Protein AF-A0A1I5Z239-F1 (afdb_monomer)

Nearest PDB structures (foldseek):
  4v1v-assembly1_A  TM=6.564E-01  e=7.451E-32  Lyngbya aestuarii
  4v1v-assembly1_B  TM=6.004E-01  e=1.370E-31  Lyngbya aestuarii
  4v1t-assembly1_A  TM=5.870E-01  e=1.007E-30  Lyngbya aestuarii
  7u58-assembly1_A  TM=6.603E-01  e=1.740E-28  Desmonostoc sp. PCC 7906
  4v1t-assembly1_B  TM=5.780E-01  e=8.068E-31  Lyngbya aestuarii

Sequence (776 aa):
MVKAGTADQTGRDVGPAAYPVSGYLLYRGSDGQWRCLLPDGRFLHLRASDHVLRHAQAVLGGATSARGEPLMVPHQPAAAGEPPTPGEVRRFLAGLVERGARGEPDPATTTTVATAPTAPTIAATADLTRYTVCVESVPAAGDRPDNPVADLVRTLLEPHVELVRRATPPGAPLDLSEGVDVMISCAGWLPDRHWQDVDEHCATAGIAWHRCHLDGGRLRVGPMVVPGDGVRYRDVRARRLAASPVPEELRELWAHLDTGTNLPAPPWPGPGQVAVAAGLLVADVLAHLAGNPVPGAGRELTVGPGEVVRHPVLPLPVDTGRPGSPVPVSSLVDPRFGVVTRLRREQPADVPAAFVSYTAELANTREFAPWTADAVTGGAAWGDPERARAAALGEAVERYCGNAVPADLVIGSAADLAATGRDVLDPTGLALYSATQYATPGFPFVPFGRELETAWATGRDLHGGGPILVPAALTYLNGPGTRPGEHPAISTQAFAGIAAGPSVAAAERAALEELLERDAVTLWWYSGAPARALRADHDPRLALLRADTVAAGLDPTFLAIPCPFDVPVIGVFLEDHERGVVAFGTACRPTPVAAAEKALCEALVTYTVSRELAAPDSEFWAAVSAGRLRARPYRPWRADRHYRDDYRSDWRDLTHLDPNVQLYLDPRMRDAPLRRLRNPVGEVDLAPVDGDPRDAYLRALAATGLPAVSVNLTTPDVAAAGLRVVRVVVGGLYQLAPAAFPLLGGTRLYTEPVTHGWVPGPLTEDDLVRHPLPFA

Foldseek 3Di:
DDDDDDDDPPDDDDDPDDDPQPLWAWDAFPVRWIWIQHLVRDIDTDDDDPLLSVQLLQVLQVQADPVRQRDRDDDDPPDDDDHDDSVSNVVVSVVVVVVVVPDDDDPDPPDPPDDDDDQPPQPPPDQAQQAEEEQEQEELDDDDRCQLLSVVLCVVCVVRYHYHYYYDYQPDDDDDDPGHQEYEYEYLADQLVVQVNVQVVCQVVQHKYWYWYDDRAKIKTDDTRHHQAFDTVVQLLLLQLQLDPCSVVVVRVNVRSSVSPSDHGRNHDDPVLSNVRSVLNNSQVSCVSSVHDRPSHQWMWIRDDVDIDTQGGHHDLVPVVRQHAFDALCNQEDSRRHQWNDKDKDDDPLFQRQKTKIKTAGGACVSPDPWGFDGIFMFIFGNDNVNRSVRRSFRSLLSVLQRRDDPDFDKAFQVVCVVVVAAEDALQLALFADPVLQPDPPNQAHRRHRHFIATWFWWAWPPPRDTYTDGVCQFGQRDDRDDDPDGGGHHDRHDAQKTKDLDPLVRNLQSLFRLQQQQLCLLQQFLVFFWAFEPQPVDPLSVVLQVSRVVSQKHWTKTQGDGLAQWGKIKIWIDRPPLRAIFMFITTDLANSVGSRRRSSQRVVLRVLLVQLQDCPHPVNVCCVVVNDPCPPEDDRDNQLQCVVVADPQQLSQQDQANLSSNSSHPVLVPPSCVSRVDGDYYDYGDGQPDPSSVSSVVRCVVVVKIKIKGWSRRSRNVSNSMTIIGIDIRNGAGDGGLSGHSPDDPCSFPSCPVVVSDPDTDDPVSTDSRRDNGD

InterPro domains:
  IPR003776 YcaO-like domain [PF02624] (384-733)
  IPR003776 YcaO-like domain [PS51664] (379-776)
  IPR027624 Thiazole/oxazole-forming peptide maturase, SagD family component [TIGR03604] (386-776)

Organism: NCBI:txid587909

Structure (mmCIF, N/CA/C/O backbone):
data_AF-A0A1I5Z239-F1
#
_entry.id   AF-A0A1I5Z239-F1
#
loop_
_atom_site.group_PDB
_atom_site.id
_atom_site.type_symbol
_atom_site.label_atom_id
_atom_site.label_alt_id
_atom_site.label_comp_id
_atom_site.label_asym_id
_atom_site.label_entity_id
_atom_site.label_seq_id
_atom_site.pdbx_PDB_ins_code
_atom_site.Cartn_x
_atom_site.Cartn_y
_atom_site.Cartn_z
_atom_site.occupancy
_atom_site.B_iso_or_equiv
_atom_site.auth_seq_id
_atom_site.auth_comp_id
_atom_site.auth_asym_id
_atom_site.auth_atom_id
_atom_site.pdbx_PDB_model_num
ATOM 1 N N . MET A 1 1 ? 16.849 2.176 23.427 1.00 22.59 1 MET A N 1
ATOM 2 C CA . MET A 1 1 ? 17.494 1.869 24.730 1.00 22.59 1 MET A CA 1
ATOM 3 C C . MET A 1 1 ? 18.478 2.975 25.077 1.00 22.59 1 MET A C 1
ATOM 5 O O . MET A 1 1 ? 19.326 3.259 24.246 1.00 22.59 1 MET A O 1
ATOM 9 N N . VAL A 1 2 ? 18.420 3.553 26.280 1.00 21.73 2 VAL A N 1
ATOM 10 C CA . VAL A 1 2 ? 19.444 4.494 26.777 1.00 21.73 2 VAL A CA 1
ATOM 11 C C . VAL A 1 2 ? 19.850 4.063 28.189 1.00 21.73 2 VAL A C 1
ATOM 13 O O . VAL A 1 2 ? 18.987 3.757 29.012 1.00 21.73 2 VAL A O 1
ATOM 16 N N . LYS A 1 3 ? 21.158 3.965 28.462 1.00 21.19 3 LYS A N 1
ATOM 17 C CA . LYS A 1 3 ? 21.673 3.646 29.805 1.00 21.19 3 LYS A CA 1
ATOM 18 C C . LYS A 1 3 ? 21.415 4.823 30.747 1.00 21.19 3 LYS A C 1
ATOM 20 O O . LYS A 1 3 ? 21.559 5.973 30.348 1.00 21.19 3 LYS A O 1
ATOM 25 N N . ALA A 1 4 ? 21.084 4.532 32.003 1.00 25.61 4 ALA A N 1
ATOM 26 C CA . ALA A 1 4 ? 20.995 5.559 33.032 1.00 25.61 4 ALA A CA 1
ATOM 27 C C . ALA A 1 4 ? 22.382 6.181 33.259 1.00 25.61 4 ALA A C 1
ATOM 29 O O . ALA A 1 4 ? 23.303 5.494 33.703 1.00 25.61 4 ALA A O 1
ATOM 30 N N . GLY A 1 5 ? 22.521 7.472 32.956 1.00 22.78 5 GLY A N 1
ATOM 31 C CA . GLY A 1 5 ? 23.624 8.270 33.476 1.00 22.78 5 GLY A CA 1
ATOM 32 C C . GLY A 1 5 ? 23.460 8.422 34.986 1.00 22.78 5 GLY A C 1
ATOM 33 O O . GLY A 1 5 ? 22.361 8.696 35.469 1.00 22.78 5 GLY A O 1
ATOM 34 N N . THR A 1 6 ? 24.541 8.220 35.732 1.00 24.86 6 THR A N 1
ATOM 35 C CA . THR A 1 6 ? 24.598 8.510 37.167 1.00 24.86 6 THR A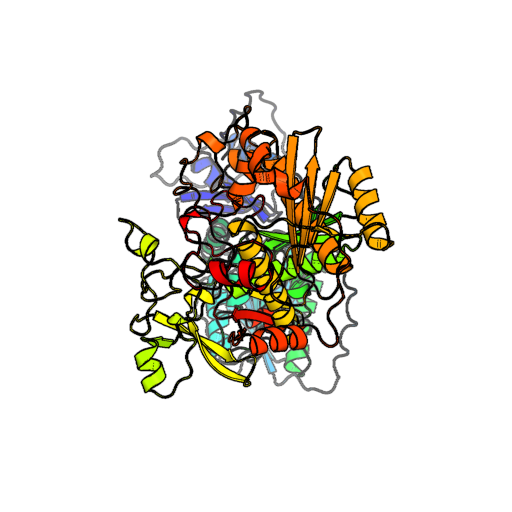 CA 1
ATOM 36 C C . THR A 1 6 ? 24.348 9.998 37.389 1.00 24.86 6 THR A C 1
ATOM 38 O O . THR A 1 6 ? 25.134 10.823 36.925 1.00 24.86 6 THR A O 1
ATOM 41 N N . ALA A 1 7 ? 23.255 10.338 38.074 1.00 28.81 7 ALA A N 1
ATOM 42 C CA . ALA A 1 7 ? 22.960 11.718 38.437 1.00 28.81 7 ALA A CA 1
ATOM 43 C C . ALA A 1 7 ? 24.001 12.246 39.438 1.00 28.81 7 ALA A C 1
ATOM 45 O O . ALA A 1 7 ? 24.419 11.528 40.347 1.00 28.81 7 ALA A O 1
ATOM 46 N N . ASP A 1 8 ? 24.402 13.498 39.239 1.00 25.55 8 ASP A N 1
ATOM 47 C CA . ASP A 1 8 ? 25.433 14.187 40.010 1.00 25.55 8 ASP A CA 1
ATOM 48 C C . ASP A 1 8 ? 25.066 14.321 41.506 1.00 25.55 8 ASP A C 1
ATOM 50 O O . ASP A 1 8 ? 23.902 14.517 41.865 1.00 25.55 8 ASP A O 1
ATOM 54 N N . GLN A 1 9 ? 26.062 14.222 42.391 1.00 28.03 9 GLN A N 1
ATOM 55 C CA . GLN A 1 9 ? 25.894 14.241 43.854 1.00 28.03 9 GLN A CA 1
ATOM 56 C C . GLN A 1 9 ? 25.843 15.667 44.440 1.00 28.03 9 GLN A C 1
ATOM 58 O O . GLN A 1 9 ? 26.182 15.892 45.604 1.00 28.03 9 GLN A O 1
ATOM 63 N N . THR A 1 10 ? 25.401 16.659 43.667 1.00 28.52 10 THR A N 1
ATOM 64 C CA . THR A 1 10 ? 25.291 18.045 44.133 1.00 28.52 10 THR A CA 1
ATOM 65 C C . THR A 1 10 ? 23.975 18.271 44.882 1.00 28.52 10 THR A C 1
ATOM 67 O O . THR A 1 10 ? 22.929 18.582 44.313 1.00 28.52 10 THR A O 1
ATOM 70 N N . GLY A 1 11 ? 24.027 18.111 46.208 1.00 30.30 11 GLY A N 1
ATOM 71 C CA . GLY A 1 11 ? 22.891 18.299 47.113 1.00 30.30 11 GLY A CA 1
ATOM 72 C C . GLY A 1 11 ? 22.376 19.741 47.172 1.00 30.30 11 GLY A C 1
ATOM 73 O O . GLY A 1 11 ? 22.703 20.480 48.097 1.00 30.30 11 GLY A O 1
ATOM 74 N N . ARG A 1 12 ? 21.526 20.131 46.216 1.00 29.47 12 ARG A N 1
ATOM 75 C CA . ARG A 1 12 ? 20.609 21.268 46.369 1.00 29.47 12 ARG A CA 1
ATOM 76 C C . ARG A 1 12 ? 19.257 20.761 46.842 1.00 29.47 12 ARG A C 1
ATOM 78 O O . ARG A 1 12 ? 18.577 20.023 46.133 1.00 29.47 12 ARG A O 1
ATOM 85 N N . ASP A 1 13 ? 18.899 21.171 48.050 1.00 29.78 13 ASP A N 1
ATOM 86 C CA . ASP A 1 13 ? 17.612 20.872 48.660 1.00 29.78 13 ASP A CA 1
ATOM 87 C C . ASP A 1 13 ? 16.521 21.658 47.916 1.00 29.78 13 ASP A C 1
ATOM 89 O O . ASP A 1 13 ? 16.486 22.891 47.945 1.00 29.78 13 ASP A O 1
ATOM 93 N N . VAL A 1 14 ? 15.676 20.951 47.163 1.00 31.44 14 VAL A N 1
ATOM 94 C CA . VAL A 1 14 ? 14.553 21.561 46.444 1.00 31.44 14 VAL A CA 1
ATOM 95 C C . VAL A 1 14 ? 13.399 21.664 47.433 1.00 31.44 14 VAL A C 1
ATOM 97 O O . VAL A 1 14 ? 12.891 20.645 47.899 1.00 31.44 14 VAL A O 1
ATOM 100 N N . GLY A 1 15 ? 13.026 22.901 47.774 1.00 28.11 15 GLY A N 1
ATOM 101 C CA . GLY A 1 15 ? 12.004 23.203 48.779 1.00 28.11 15 GLY A CA 1
ATOM 102 C C . GLY A 1 15 ? 10.609 22.634 48.460 1.00 28.11 15 GLY A C 1
ATOM 103 O O . GLY A 1 15 ? 10.409 22.023 47.409 1.00 28.11 15 GLY A O 1
ATOM 104 N N . PRO A 1 16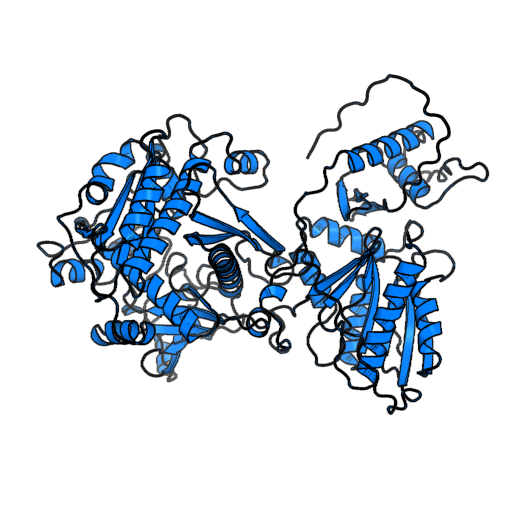 ? 9.620 22.842 49.351 1.00 29.39 16 PRO A N 1
ATOM 105 C CA . PRO A 1 16 ? 8.311 22.185 49.305 1.00 29.39 16 PRO A CA 1
ATOM 106 C C . PRO A 1 16 ? 7.382 22.760 48.217 1.00 29.39 16 PRO A C 1
ATOM 108 O O . PRO A 1 16 ? 6.304 23.278 48.497 1.00 29.39 16 PRO A O 1
ATOM 111 N N . ALA A 1 17 ? 7.794 22.653 46.956 1.00 33.44 17 ALA A N 1
ATOM 112 C CA . ALA A 1 17 ? 6.929 22.826 45.803 1.00 33.44 17 ALA A CA 1
ATOM 113 C C . ALA A 1 17 ? 6.170 21.513 45.564 1.00 33.44 17 ALA A C 1
ATOM 115 O O . ALA A 1 17 ? 6.753 20.501 45.167 1.00 33.44 17 ALA A O 1
ATOM 116 N N . ALA A 1 18 ? 4.861 21.527 45.810 1.00 38.94 18 ALA A N 1
ATOM 117 C CA . ALA A 1 18 ? 3.984 20.456 45.364 1.00 38.94 18 ALA A CA 1
ATOM 118 C C . ALA A 1 18 ? 3.962 20.458 43.828 1.00 38.94 18 ALA A C 1
ATOM 120 O O . ALA A 1 18 ? 3.411 21.373 43.219 1.00 38.94 18 ALA A O 1
ATOM 121 N N . TYR A 1 19 ? 4.574 19.455 43.199 1.00 43.34 19 TYR A N 1
ATOM 122 C CA . TYR A 1 19 ? 4.452 19.250 41.759 1.00 43.34 19 TYR A CA 1
ATOM 123 C C . TYR A 1 19 ? 3.099 18.585 41.470 1.00 43.34 19 TYR A C 1
ATOM 125 O O . TYR A 1 19 ? 2.900 17.444 41.896 1.00 43.34 19 TYR A O 1
ATOM 133 N N . PRO A 1 20 ? 2.171 19.228 40.737 1.00 44.44 20 PRO A N 1
ATOM 134 C CA . PRO A 1 20 ? 0.982 18.554 40.239 1.00 44.44 20 PRO A CA 1
ATOM 135 C C . PRO A 1 20 ? 1.389 17.672 39.053 1.00 44.44 20 PRO A C 1
ATOM 137 O O . PRO A 1 20 ? 1.283 18.072 37.896 1.00 44.44 20 PRO A O 1
ATOM 140 N N . VAL A 1 21 ? 1.877 16.460 39.333 1.00 55.44 21 VAL A N 1
ATOM 141 C CA . VAL A 1 21 ? 2.285 15.466 38.317 1.00 55.44 21 VAL A CA 1
ATOM 142 C C . VAL A 1 21 ? 1.047 14.762 37.722 1.00 55.44 21 VAL A C 1
ATOM 144 O O . VAL A 1 21 ? 0.979 13.541 37.610 1.00 55.44 21 VAL A O 1
ATOM 147 N N . SER A 1 22 ? 0.023 15.550 37.381 1.00 61.75 22 SER A N 1
ATOM 148 C CA . SER A 1 22 ? -1.246 15.069 36.830 1.00 61.75 22 SER A CA 1
ATOM 149 C C . SER A 1 22 ? -1.053 14.506 35.419 1.00 61.75 22 SER A C 1
ATOM 151 O O . SER A 1 22 ? -0.248 15.021 34.641 1.00 61.75 22 SER A O 1
ATOM 153 N N . GLY A 1 23 ? -1.786 13.441 35.090 1.00 65.62 23 GLY A N 1
ATOM 154 C CA . GLY A 1 23 ? -1.727 12.773 33.786 1.00 65.62 23 GLY A CA 1
ATOM 155 C C . GLY A 1 23 ? -0.543 11.818 33.578 1.00 65.62 23 GLY A C 1
ATOM 156 O O . GLY A 1 23 ? -0.442 11.235 32.504 1.00 65.62 23 GLY A O 1
ATOM 157 N N . TYR A 1 24 ? 0.336 11.629 34.570 1.00 76.94 24 TYR A N 1
ATOM 158 C CA . TYR A 1 24 ? 1.352 10.571 34.542 1.00 76.94 24 TYR A CA 1
ATOM 159 C C . TYR A 1 24 ? 0.776 9.292 35.156 1.00 76.94 24 TYR A C 1
ATOM 161 O O . TYR A 1 24 ? 0.369 9.296 36.318 1.00 76.94 24 TYR A O 1
ATOM 169 N N . LEU A 1 25 ? 0.802 8.183 34.415 1.00 83.06 25 LEU A N 1
ATOM 170 C CA . LEU A 1 25 ? 0.401 6.868 34.923 1.00 83.06 25 LEU A CA 1
ATOM 171 C C . LEU A 1 25 ? 1.621 5.949 34.985 1.00 83.06 25 LEU A C 1
ATOM 173 O O . LEU A 1 25 ? 2.218 5.631 33.958 1.00 83.06 25 LEU A O 1
ATOM 177 N N . LEU A 1 26 ? 1.991 5.532 36.196 1.00 86.06 26 LEU A N 1
ATOM 178 C CA . LEU A 1 26 ? 3.081 4.594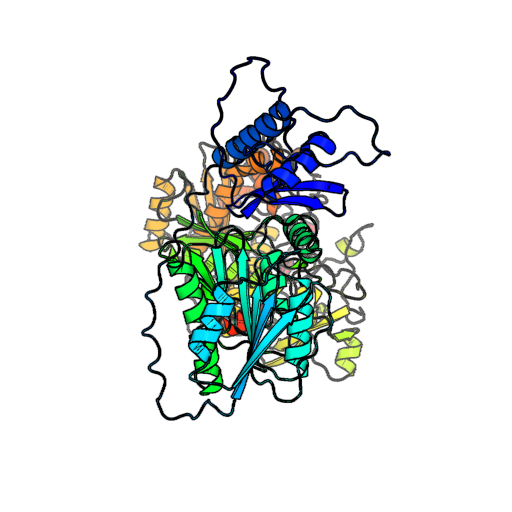 36.461 1.00 86.06 26 LEU A CA 1
ATOM 179 C C . LEU A 1 26 ? 2.500 3.208 36.737 1.00 86.06 26 LEU A C 1
ATOM 181 O O . LEU A 1 26 ? 1.680 3.059 37.641 1.00 86.06 26 LEU A O 1
ATOM 185 N N . TYR A 1 27 ? 2.939 2.204 35.985 1.00 85.56 27 TYR A N 1
ATOM 186 C CA . TYR A 1 27 ? 2.419 0.845 36.081 1.00 85.56 27 TYR A CA 1
ATOM 187 C C . TYR A 1 27 ? 3.483 -0.219 35.812 1.00 85.56 27 TYR A C 1
ATOM 189 O O . TYR A 1 27 ? 4.590 0.071 35.352 1.00 85.56 27 TYR A O 1
ATOM 197 N N . ARG A 1 28 ? 3.144 -1.469 36.127 1.00 86.06 28 ARG A N 1
ATOM 198 C CA . ARG A 1 28 ? 3.991 -2.639 35.906 1.00 86.06 28 ARG A CA 1
ATOM 199 C C . ARG A 1 28 ? 3.286 -3.571 34.928 1.00 86.06 28 ARG A C 1
ATOM 201 O O . ARG A 1 28 ? 2.142 -3.937 35.179 1.00 86.06 28 ARG A O 1
ATOM 208 N N . GLY A 1 29 ? 3.955 -3.904 33.827 1.00 83.75 29 GLY A N 1
ATOM 209 C CA . GLY A 1 29 ? 3.399 -4.783 32.796 1.00 83.75 29 GLY A CA 1
ATOM 210 C C . GLY A 1 29 ? 3.491 -6.269 33.148 1.00 83.75 29 GLY A C 1
ATOM 211 O O . GLY A 1 29 ? 4.087 -6.650 34.162 1.00 83.75 29 GLY A O 1
ATOM 212 N N . SER A 1 30 ? 2.931 -7.103 32.275 1.00 83.81 30 SER A N 1
ATOM 213 C CA . SER A 1 30 ? 2.898 -8.568 32.366 1.00 83.81 30 SER A CA 1
ATOM 214 C C . SER A 1 30 ? 4.300 -9.199 32.398 1.00 83.81 30 SER A C 1
ATOM 216 O O . SER A 1 30 ? 4.539 -10.161 33.127 1.00 83.81 30 SER A O 1
ATOM 218 N N . ASP A 1 31 ? 5.259 -8.586 31.700 1.00 82.50 31 ASP A N 1
ATOM 219 C CA . ASP A 1 31 ? 6.694 -8.910 31.700 1.00 82.50 31 ASP A CA 1
ATOM 220 C C . ASP A 1 31 ? 7.440 -8.490 32.989 1.00 82.50 31 ASP A C 1
ATOM 222 O O . ASP A 1 31 ? 8.660 -8.654 33.116 1.00 82.50 31 ASP A O 1
ATOM 226 N N . GLY A 1 32 ? 6.727 -7.894 33.947 1.00 82.75 32 GLY A N 1
ATOM 227 C CA . GLY A 1 32 ? 7.267 -7.390 35.201 1.00 82.75 32 GLY A CA 1
ATOM 228 C C . GLY A 1 32 ? 8.111 -6.116 35.079 1.00 82.75 32 GLY A C 1
ATOM 229 O O . GLY A 1 32 ? 8.657 -5.694 36.107 1.00 82.75 32 GLY A O 1
ATOM 230 N N . GLN A 1 33 ? 8.224 -5.497 33.898 1.00 83.75 33 GLN A N 1
ATOM 231 C CA . GLN A 1 33 ? 8.902 -4.211 33.701 1.00 83.75 33 GLN A CA 1
ATOM 232 C C . GLN A 1 33 ? 8.000 -3.037 34.102 1.00 83.75 33 GLN A C 1
ATOM 234 O O . GLN A 1 33 ? 6.777 -3.075 33.951 1.00 83.75 33 GLN A O 1
ATOM 239 N N . TRP A 1 34 ? 8.621 -1.965 34.596 1.00 84.12 34 TRP A N 1
ATOM 240 C CA . TRP A 1 34 ? 7.925 -0.730 34.947 1.00 84.12 34 TRP A CA 1
ATOM 241 C C . TRP A 1 34 ? 7.853 0.231 33.762 1.00 84.12 34 TRP A C 1
ATOM 243 O O . TRP A 1 34 ? 8.852 0.497 33.087 1.00 84.12 34 TRP A O 1
ATOM 253 N N . ARG A 1 35 ? 6.661 0.784 33.553 1.00 87.06 35 ARG A N 1
ATOM 254 C CA . ARG A 1 35 ? 6.291 1.661 32.444 1.00 87.06 35 ARG A CA 1
ATOM 255 C C . ARG A 1 35 ? 5.653 2.931 32.982 1.00 87.06 35 ARG A C 1
ATOM 257 O O . ARG A 1 35 ? 4.942 2.898 33.983 1.00 87.06 35 ARG A O 1
ATOM 264 N N . CYS A 1 36 ? 5.882 4.049 32.309 1.00 83.88 36 CYS A N 1
ATOM 265 C CA . CYS A 1 36 ? 5.144 5.278 32.553 1.00 83.88 36 CYS A CA 1
ATOM 266 C C . CYS A 1 36 ? 4.536 5.795 31.253 1.00 83.88 36 CYS A C 1
ATOM 268 O O . CYS A 1 36 ? 5.254 5.989 30.273 1.00 83.88 36 CYS A O 1
ATOM 270 N N . LEU A 1 37 ? 3.225 6.022 31.273 1.00 83.44 37 LEU A N 1
ATOM 271 C CA . LEU A 1 37 ? 2.530 6.843 30.291 1.00 83.44 37 LEU A CA 1
ATOM 272 C C . LEU A 1 37 ? 2.660 8.311 30.715 1.00 83.44 37 LEU A C 1
ATOM 274 O O . LEU A 1 37 ? 2.365 8.659 31.862 1.00 83.44 37 LEU A O 1
ATOM 278 N N . LEU A 1 38 ? 3.114 9.148 29.788 1.00 78.75 38 LEU A N 1
ATOM 279 C CA . LEU A 1 38 ? 3.206 10.598 29.928 1.00 78.75 38 LEU A CA 1
ATOM 280 C C . LEU A 1 38 ? 1.860 11.270 29.571 1.00 78.75 38 LEU A C 1
ATOM 282 O O . LEU A 1 38 ? 1.095 10.705 28.788 1.00 78.75 38 LEU A O 1
ATOM 286 N N . PRO A 1 39 ? 1.575 12.499 30.054 1.00 69.75 39 PRO A N 1
ATOM 287 C CA . PRO A 1 39 ? 0.316 13.204 29.763 1.00 69.75 39 PRO A CA 1
ATOM 288 C C . PRO A 1 39 ? 0.044 13.467 28.271 1.00 69.75 39 PRO A C 1
ATOM 290 O O . PRO A 1 39 ? -1.100 13.712 27.886 1.00 69.75 39 PRO A O 1
ATOM 293 N N . ASP A 1 40 ? 1.092 13.434 27.444 1.00 68.31 40 ASP A N 1
ATOM 294 C CA . ASP A 1 40 ? 1.052 13.590 25.985 1.00 68.31 40 ASP A CA 1
ATOM 295 C C . ASP A 1 40 ? 0.873 12.260 25.220 1.00 68.31 40 ASP A C 1
ATOM 297 O O . ASP A 1 40 ? 0.827 12.259 23.991 1.00 68.31 40 ASP A O 1
ATOM 301 N N . GLY A 1 41 ? 0.748 11.135 25.931 1.00 72.69 41 GLY A N 1
ATOM 302 C CA . GLY A 1 41 ? 0.540 9.803 25.362 1.00 72.69 41 GLY A CA 1
ATOM 303 C C . GLY A 1 41 ? 1.819 9.014 25.058 1.00 72.69 41 GLY A C 1
ATOM 304 O O . GLY A 1 41 ? 1.727 7.888 24.569 1.00 72.69 41 GLY A O 1
ATOM 305 N N . ARG A 1 42 ? 3.015 9.554 25.333 1.00 79.19 42 ARG A N 1
ATOM 306 C CA . ARG A 1 42 ? 4.284 8.829 25.127 1.00 79.19 42 ARG A CA 1
ATOM 307 C C . ARG A 1 42 ? 4.569 7.828 26.252 1.00 79.19 42 ARG A C 1
ATOM 309 O O . ARG A 1 42 ? 4.255 8.072 27.415 1.00 79.19 42 ARG A O 1
ATOM 316 N N . PHE A 1 43 ? 5.243 6.729 25.912 1.00 80.44 43 PHE A N 1
ATOM 317 C CA . PHE A 1 43 ? 5.655 5.689 26.860 1.00 80.44 43 PHE A CA 1
ATOM 318 C C . PHE A 1 43 ? 7.136 5.802 27.243 1.00 80.44 43 PHE A C 1
ATOM 320 O O . PHE A 1 43 ? 8.001 6.025 26.394 1.00 80.44 43 PHE A O 1
ATOM 327 N N . LEU A 1 44 ? 7.440 5.580 28.523 1.00 79.00 44 LEU A N 1
ATOM 328 C CA . LEU A 1 44 ? 8.795 5.456 29.059 1.00 79.00 44 LEU A CA 1
ATOM 329 C C . LEU A 1 44 ? 8.974 4.115 29.777 1.00 79.00 44 LEU A C 1
ATOM 331 O O . LEU A 1 44 ? 8.258 3.814 30.731 1.00 79.00 44 LEU A O 1
ATOM 335 N N . HIS A 1 45 ? 9.994 3.348 29.388 1.00 78.31 45 HIS A N 1
ATOM 336 C CA . HIS A 1 45 ? 10.482 2.208 30.173 1.00 78.31 45 HIS A CA 1
ATOM 337 C C . HIS A 1 45 ? 11.362 2.696 31.321 1.00 78.31 45 HIS A C 1
ATOM 339 O O . HIS A 1 45 ? 12.302 3.470 31.116 1.00 78.31 45 HIS A O 1
ATOM 345 N N . LEU A 1 46 ? 11.085 2.225 32.534 1.00 77.00 46 LEU A N 1
ATOM 346 C CA . LEU A 1 46 ? 11.715 2.719 33.753 1.00 77.00 46 LEU A CA 1
ATOM 347 C C . LEU A 1 46 ? 12.648 1.681 34.372 1.00 77.00 46 LEU A C 1
ATOM 349 O O . LEU A 1 46 ? 12.306 0.516 34.551 1.00 77.00 46 LEU A O 1
ATOM 353 N N . ARG A 1 47 ? 13.846 2.141 34.745 1.00 72.19 47 ARG A N 1
ATOM 354 C CA . ARG A 1 47 ? 14.853 1.359 35.468 1.00 72.19 47 ARG A CA 1
ATOM 355 C C . ARG A 1 47 ? 15.209 2.079 36.764 1.00 72.19 47 ARG A C 1
ATOM 357 O O . ARG A 1 47 ? 15.989 3.027 36.757 1.00 72.19 47 ARG A O 1
ATOM 364 N N . ALA A 1 48 ? 14.601 1.632 37.854 1.00 70.94 48 ALA A N 1
ATOM 365 C CA . ALA A 1 48 ? 14.895 2.006 39.236 1.00 70.94 48 ALA A CA 1
ATOM 366 C C . ALA A 1 48 ? 14.561 0.803 40.139 1.00 70.94 48 ALA A C 1
ATOM 368 O O . ALA A 1 48 ? 14.099 -0.227 39.642 1.00 70.94 48 ALA A O 1
ATOM 369 N N . SER A 1 49 ? 14.803 0.896 41.448 1.00 75.56 49 SER A N 1
ATOM 370 C CA . SER A 1 49 ? 14.400 -0.169 42.371 1.00 75.56 49 SER A CA 1
ATOM 371 C C . SER A 1 49 ? 12.871 -0.281 42.440 1.00 75.56 49 SER A C 1
ATOM 373 O O . SER A 1 49 ? 12.157 0.725 42.451 1.00 75.56 49 SER A O 1
ATOM 375 N N . ASP A 1 50 ? 12.365 -1.516 42.518 1.00 75.62 50 ASP A N 1
ATOM 376 C CA . ASP A 1 50 ? 10.924 -1.817 42.575 1.00 75.62 50 ASP A CA 1
ATOM 377 C C . ASP A 1 50 ? 10.230 -1.048 43.717 1.00 75.62 50 ASP A C 1
ATOM 379 O O . ASP A 1 50 ? 9.122 -0.544 43.561 1.00 75.62 50 ASP A O 1
ATOM 383 N N . HIS A 1 51 ? 10.930 -0.863 44.842 1.00 75.50 51 HIS A N 1
ATOM 384 C CA . HIS A 1 51 ? 10.427 -0.131 46.003 1.00 75.50 51 HIS A CA 1
ATOM 385 C C . HIS A 1 51 ? 10.250 1.380 45.752 1.00 75.50 51 HIS A C 1
ATOM 387 O O . HIS A 1 51 ? 9.252 1.950 46.204 1.00 75.50 51 HIS A O 1
ATOM 393 N N . VAL A 1 52 ? 11.168 2.031 45.019 1.00 75.31 52 VAL A N 1
ATOM 394 C CA . VAL A 1 52 ? 11.027 3.448 44.619 1.00 75.31 52 VAL A CA 1
ATOM 395 C C . VAL A 1 52 ? 9.853 3.608 43.658 1.00 75.31 52 VAL A C 1
ATOM 397 O O . VAL A 1 52 ? 9.082 4.554 43.789 1.00 75.31 52 VAL A O 1
ATOM 400 N N . LEU A 1 53 ? 9.681 2.665 42.729 1.00 80.81 53 LEU A N 1
ATOM 401 C CA . LEU A 1 53 ? 8.638 2.724 41.705 1.00 80.81 53 LEU A CA 1
ATOM 402 C C . LEU A 1 53 ? 7.237 2.485 42.288 1.00 80.81 53 LEU A C 1
ATOM 404 O O . LEU A 1 53 ? 6.335 3.264 41.995 1.00 80.81 53 LEU A O 1
ATOM 408 N N . ARG A 1 54 ? 7.065 1.527 43.211 1.00 80.62 54 ARG A N 1
ATOM 409 C CA . ARG A 1 54 ? 5.805 1.372 43.970 1.00 80.62 54 ARG A CA 1
ATOM 410 C C . ARG A 1 54 ? 5.452 2.617 44.788 1.00 80.62 54 ARG A C 1
ATOM 412 O O . ARG A 1 54 ? 4.287 2.990 44.861 1.00 80.62 54 ARG A O 1
ATOM 419 N N . HIS A 1 55 ? 6.444 3.277 45.390 1.00 75.81 55 HIS A N 1
ATOM 420 C CA . HIS A 1 55 ? 6.206 4.507 46.152 1.00 75.81 55 HIS A CA 1
ATOM 421 C C . HIS A 1 55 ? 5.869 5.695 45.248 1.00 75.81 55 HIS A C 1
ATOM 423 O O . HIS A 1 55 ? 4.947 6.445 45.550 1.00 75.81 55 HIS A O 1
ATOM 429 N N . ALA A 1 56 ? 6.546 5.834 44.107 1.00 77.62 56 ALA A N 1
ATOM 430 C CA . ALA A 1 56 ? 6.181 6.816 43.092 1.00 77.62 56 ALA A CA 1
ATOM 431 C C . ALA A 1 56 ? 4.760 6.568 42.548 1.00 77.62 56 ALA A C 1
ATOM 433 O O . ALA A 1 56 ? 4.008 7.525 42.386 1.00 77.62 56 ALA A O 1
ATOM 434 N N . GLN A 1 57 ? 4.362 5.306 42.340 1.00 82.25 57 GLN A N 1
ATOM 435 C CA . GLN A 1 57 ? 3.006 4.937 41.916 1.00 82.25 57 GLN A CA 1
ATOM 436 C C . GLN A 1 57 ? 1.968 5.343 42.969 1.00 82.25 57 GLN A C 1
ATOM 438 O O . GLN A 1 57 ? 0.973 5.964 42.617 1.00 82.25 57 GLN A O 1
ATOM 443 N N . ALA A 1 58 ? 2.217 5.075 44.255 1.00 74.31 58 ALA A N 1
ATOM 444 C CA . ALA A 1 58 ? 1.324 5.492 45.338 1.00 74.31 58 ALA A CA 1
ATOM 445 C C . ALA A 1 58 ? 1.183 7.025 45.433 1.00 74.31 58 ALA A C 1
ATOM 447 O O . ALA A 1 58 ? 0.073 7.531 45.587 1.00 74.31 58 ALA A O 1
ATOM 448 N N . VAL A 1 59 ? 2.284 7.775 45.280 1.00 72.44 59 VAL A N 1
ATOM 449 C CA . VAL A 1 59 ? 2.265 9.251 45.267 1.00 72.44 59 VAL A CA 1
ATOM 450 C C . VAL A 1 59 ? 1.459 9.794 44.084 1.00 72.44 59 VAL A C 1
ATOM 452 O O . VAL A 1 59 ? 0.626 10.676 44.279 1.00 72.44 59 VAL A O 1
ATOM 455 N N . LEU A 1 60 ? 1.658 9.251 42.877 1.00 71.12 60 LEU A N 1
ATOM 456 C CA . LEU A 1 60 ? 0.854 9.598 41.695 1.00 71.12 60 LEU A CA 1
ATOM 457 C C . LEU A 1 60 ? -0.620 9.189 41.868 1.00 71.12 60 LEU A C 1
ATOM 459 O O . LEU A 1 60 ? -1.511 9.912 41.435 1.00 71.12 60 LEU A O 1
ATOM 463 N N . GLY A 1 61 ? -0.872 8.086 42.578 1.00 61.56 61 GLY A N 1
ATOM 464 C CA . GLY A 1 61 ? -2.188 7.607 43.008 1.00 61.56 61 GLY A CA 1
ATOM 465 C C . GLY A 1 61 ? -2.898 8.471 44.058 1.00 61.56 61 GLY A C 1
ATOM 466 O O . GLY A 1 61 ? -4.005 8.132 44.462 1.00 61.56 61 GLY A O 1
ATOM 467 N N . GLY A 1 62 ? -2.291 9.573 44.514 1.00 59.38 62 GLY A N 1
ATOM 468 C CA . GLY A 1 62 ? -2.882 10.488 45.497 1.00 59.38 62 GLY A CA 1
ATOM 469 C C . GLY A 1 62 ? -2.599 10.140 46.964 1.00 59.38 62 GLY A C 1
ATOM 470 O O . GLY A 1 62 ? -3.137 10.800 47.855 1.00 59.38 62 GLY A O 1
ATOM 471 N N . ALA A 1 63 ? -1.736 9.157 47.250 1.00 51.16 63 ALA A N 1
ATOM 472 C CA . ALA A 1 63 ? -1.357 8.795 48.616 1.00 51.16 63 ALA A CA 1
ATOM 473 C C . ALA A 1 63 ? -0.450 9.871 49.250 1.00 51.16 63 ALA A C 1
ATOM 475 O O . ALA A 1 63 ? 0.783 9.788 49.239 1.00 51.16 63 ALA A O 1
ATOM 476 N N . THR A 1 64 ? -1.081 10.887 49.837 1.00 42.44 64 THR A N 1
ATOM 477 C CA . THR A 1 64 ? -0.426 11.947 50.615 1.00 42.44 64 THR A CA 1
ATOM 478 C C . THR A 1 64 ? -0.876 11.916 52.072 1.00 42.44 64 THR A C 1
ATOM 480 O O . THR A 1 64 ? -2.030 11.637 52.389 1.00 42.44 64 THR A O 1
ATOM 483 N N . SER A 1 65 ? 0.058 12.175 52.984 1.00 40.19 65 SER A N 1
ATOM 484 C CA . SER A 1 65 ? -0.210 12.289 54.414 1.00 40.19 65 SER A CA 1
ATOM 485 C C . SER A 1 65 ? -1.046 13.538 54.703 1.00 40.19 65 SER A C 1
ATOM 487 O O . SER A 1 65 ? -1.104 14.466 53.897 1.00 40.19 65 SER A O 1
ATOM 489 N N . ALA A 1 66 ? -1.598 13.641 55.915 1.00 36.12 66 ALA A N 1
ATOM 490 C CA . ALA A 1 66 ? -2.311 14.838 56.378 1.00 36.12 66 ALA A CA 1
ATOM 491 C C . ALA A 1 66 ? -1.457 16.135 56.409 1.00 36.12 66 ALA A C 1
ATOM 493 O O . ALA A 1 66 ? -1.961 17.190 56.790 1.00 36.12 66 ALA A O 1
ATOM 494 N N . ARG A 1 67 ? -0.168 16.071 56.037 1.00 35.22 67 ARG A N 1
ATOM 495 C CA . ARG A 1 67 ? 0.746 17.216 55.864 1.00 35.22 67 ARG A CA 1
ATOM 496 C C . ARG A 1 67 ? 1.224 17.413 54.415 1.00 35.22 67 ARG A C 1
ATOM 498 O O . ARG A 1 67 ? 2.109 18.230 54.186 1.00 35.22 67 ARG A O 1
ATOM 505 N N . GLY A 1 68 ? 0.677 16.674 53.446 1.00 37.84 68 GLY A N 1
ATOM 506 C CA . GLY A 1 68 ? 1.078 16.741 52.033 1.00 37.84 68 GLY A CA 1
ATOM 507 C C . GLY A 1 68 ? 2.386 16.011 51.697 1.00 37.84 68 GLY A C 1
ATOM 508 O O . GLY A 1 68 ? 2.939 16.207 50.618 1.00 37.84 68 GLY A O 1
ATOM 509 N N . GLU A 1 69 ? 2.901 15.172 52.598 1.00 40.53 69 GLU A N 1
ATOM 510 C CA . GLU A 1 69 ? 4.091 14.348 52.342 1.00 40.53 69 GLU A CA 1
ATOM 511 C C . GLU A 1 69 ? 3.696 13.003 51.706 1.00 40.53 69 GLU A C 1
ATOM 513 O O . GLU A 1 69 ? 2.601 12.518 51.984 1.00 40.53 69 GLU A O 1
ATOM 518 N N . PRO A 1 70 ? 4.557 12.351 50.902 1.00 41.50 70 PRO A N 1
ATOM 519 C CA . PRO A 1 70 ? 4.322 10.986 50.424 1.00 41.50 70 PRO A CA 1
ATOM 520 C C . PRO A 1 70 ? 3.920 10.023 51.551 1.00 41.50 70 PRO A C 1
ATOM 522 O O . PRO A 1 70 ? 4.675 9.849 52.511 1.00 41.50 70 PRO A O 1
ATOM 525 N N . LEU A 1 71 ? 2.761 9.365 51.436 1.00 44.59 71 LEU A N 1
ATOM 526 C CA . LEU A 1 71 ? 2.435 8.242 52.316 1.00 44.59 71 LEU A CA 1
ATOM 527 C C . LEU A 1 71 ? 3.328 7.057 51.939 1.00 44.59 71 LEU A C 1
ATOM 529 O O . LEU A 1 71 ? 3.175 6.458 50.876 1.00 44.59 71 LEU A O 1
ATOM 533 N N . MET A 1 72 ? 4.266 6.722 52.825 1.00 47.31 72 MET A N 1
ATOM 534 C CA . MET A 1 72 ? 5.069 5.509 52.694 1.00 47.31 72 MET A CA 1
ATOM 535 C C . MET A 1 72 ? 4.148 4.288 52.810 1.00 47.31 72 MET A C 1
ATOM 537 O O . MET A 1 72 ? 3.439 4.127 53.805 1.00 47.31 72 MET A O 1
ATOM 541 N N . VAL A 1 73 ? 4.145 3.438 51.784 1.00 45.25 73 VAL A N 1
ATOM 542 C CA . VAL A 1 73 ? 3.307 2.234 51.732 1.00 45.25 73 VAL A CA 1
ATOM 543 C C . VAL A 1 73 ? 3.832 1.224 52.763 1.00 45.25 73 VAL A C 1
ATOM 545 O O . VAL A 1 73 ? 5.039 0.968 52.774 1.00 45.25 73 VAL A O 1
ATOM 548 N N . PRO A 1 74 ? 2.975 0.623 53.616 1.00 41.31 74 PRO A N 1
ATOM 549 C CA . PRO A 1 74 ? 3.415 -0.352 54.608 1.00 41.31 74 PRO A CA 1
ATOM 550 C C . PRO A 1 74 ? 4.194 -1.519 53.990 1.00 41.31 74 PRO A C 1
ATOM 552 O O . PRO A 1 74 ? 3.816 -2.078 52.959 1.00 41.31 74 PRO A O 1
ATOM 555 N N . HIS A 1 75 ? 5.287 -1.894 54.648 1.00 40.66 75 HIS A N 1
ATOM 556 C CA . HIS A 1 75 ? 6.226 -2.905 54.173 1.00 40.66 75 HIS A CA 1
ATOM 557 C C . HIS A 1 75 ? 5.552 -4.286 54.076 1.00 40.66 75 HIS A C 1
ATOM 559 O O . HIS A 1 75 ? 5.132 -4.846 55.089 1.00 40.66 75 HIS A O 1
ATOM 565 N N . GLN A 1 76 ? 5.501 -4.891 52.883 1.00 40.78 76 GLN A N 1
ATOM 566 C CA . GLN A 1 76 ? 5.256 -6.336 52.790 1.00 40.78 76 GLN A CA 1
ATOM 567 C C . GLN A 1 76 ? 6.509 -7.072 53.303 1.00 40.78 76 GLN A C 1
ATOM 569 O O . GLN A 1 76 ? 7.611 -6.756 52.845 1.00 40.78 76 GLN A O 1
ATOM 574 N N . PRO A 1 77 ? 6.394 -8.049 54.222 1.00 39.72 77 PRO A N 1
ATOM 575 C CA . PRO A 1 77 ? 7.543 -8.606 54.952 1.00 39.72 77 PRO A CA 1
ATOM 576 C C . PRO A 1 77 ? 8.468 -9.537 54.137 1.00 39.72 77 PRO A C 1
ATOM 578 O O . PRO A 1 77 ? 9.329 -10.190 54.716 1.00 39.72 77 PRO A O 1
ATOM 581 N N . ALA A 1 78 ? 8.306 -9.621 52.811 1.00 37.66 78 ALA A N 1
ATOM 582 C CA . ALA A 1 78 ? 9.005 -10.581 51.947 1.00 37.66 78 ALA A CA 1
ATOM 583 C C . ALA A 1 78 ? 10.051 -9.969 50.987 1.00 37.66 78 ALA A C 1
ATOM 585 O O . ALA A 1 78 ? 10.711 -10.711 50.264 1.00 37.66 78 ALA A O 1
ATOM 586 N N . ALA A 1 79 ? 10.213 -8.641 50.947 1.00 40.59 79 ALA A N 1
ATOM 587 C CA . ALA A 1 79 ? 11.188 -7.973 50.077 1.00 40.59 79 ALA A CA 1
ATOM 588 C C . ALA A 1 79 ? 12.390 -7.465 50.890 1.00 40.59 79 ALA A C 1
ATOM 590 O O . ALA A 1 79 ? 12.236 -6.587 51.731 1.00 40.59 79 ALA A O 1
ATOM 591 N N . ALA A 1 80 ? 13.587 -8.003 50.646 1.00 41.69 80 ALA A N 1
ATOM 592 C CA . ALA A 1 80 ? 14.796 -7.602 51.367 1.00 41.69 80 ALA A CA 1
ATOM 593 C C . ALA A 1 80 ? 15.376 -6.278 50.826 1.00 41.69 80 ALA A C 1
ATOM 595 O O . ALA A 1 80 ? 15.893 -6.235 49.710 1.00 41.69 80 ALA A O 1
ATOM 596 N N . GLY A 1 81 ? 15.318 -5.213 51.630 1.00 51.28 81 GLY A N 1
ATOM 597 C CA . GLY A 1 81 ? 15.946 -3.916 51.357 1.00 51.28 81 GLY A CA 1
ATOM 598 C C . GLY A 1 81 ? 15.427 -2.823 52.295 1.00 51.28 81 GLY A C 1
ATOM 599 O O . GLY A 1 81 ? 14.317 -2.935 52.805 1.00 51.28 81 GLY A O 1
ATOM 600 N N . GLU A 1 82 ? 16.216 -1.773 52.534 1.00 54.97 82 GLU A N 1
ATOM 601 C CA . GLU A 1 82 ? 15.737 -0.592 53.266 1.00 54.97 82 GLU A CA 1
ATOM 602 C C . GLU A 1 82 ? 14.702 0.192 52.431 1.00 54.97 82 GLU A C 1
ATOM 604 O O . GLU A 1 82 ? 14.827 0.258 51.201 1.00 54.97 82 GLU A O 1
ATOM 609 N N . PRO A 1 83 ? 13.682 0.804 53.063 1.00 57.41 83 PRO A N 1
ATOM 610 C CA . PRO A 1 83 ? 12.722 1.641 52.356 1.00 57.41 83 PRO A CA 1
ATOM 611 C C . PRO A 1 83 ? 13.392 2.932 51.844 1.00 57.41 83 PRO A C 1
ATOM 613 O O . PRO A 1 83 ? 14.167 3.552 52.574 1.00 57.41 83 PRO A O 1
ATOM 616 N N . PRO A 1 84 ? 13.078 3.385 50.616 1.00 65.81 84 PRO A N 1
ATOM 617 C CA . PRO A 1 84 ? 13.649 4.586 50.039 1.00 65.81 84 PRO A CA 1
ATOM 618 C C . PRO A 1 84 ? 13.153 5.816 50.788 1.00 65.81 84 PRO A C 1
ATOM 620 O O . PRO A 1 84 ? 11.998 5.910 51.210 1.00 65.81 84 PRO A O 1
ATOM 623 N N . THR A 1 85 ? 14.021 6.805 50.899 1.00 73.06 85 THR A N 1
ATOM 624 C CA . THR A 1 85 ? 13.687 8.085 51.512 1.00 73.06 85 THR A CA 1
ATOM 625 C C . THR A 1 85 ? 12.671 8.860 50.655 1.00 73.06 85 THR A C 1
ATOM 627 O O . THR A 1 85 ? 12.704 8.789 49.419 1.00 73.06 85 THR A O 1
ATOM 630 N N . PRO A 1 86 ? 11.819 9.714 51.258 1.00 66.62 86 PRO A N 1
ATOM 631 C CA . PRO A 1 86 ? 10.969 10.637 50.501 1.00 66.62 86 PRO A CA 1
ATOM 632 C C . PRO A 1 86 ? 11.758 11.544 49.537 1.00 66.62 86 PRO A C 1
ATOM 634 O O . PRO A 1 86 ? 11.233 11.968 48.508 1.00 66.62 86 PRO A O 1
ATOM 637 N N . GLY A 1 87 ? 13.036 11.819 49.834 1.00 66.75 87 GLY A N 1
ATOM 638 C CA . GLY A 1 87 ? 13.946 12.549 48.949 1.00 66.75 87 GLY A CA 1
ATOM 639 C C . GLY A 1 87 ? 14.280 11.801 47.654 1.00 66.75 87 GLY A C 1
ATOM 640 O O . GLY A 1 87 ? 14.326 12.420 46.592 1.00 66.75 87 GLY A O 1
ATOM 641 N N . GLU A 1 88 ? 14.456 10.479 47.703 1.00 68.44 88 GLU A N 1
ATOM 642 C CA . GLU A 1 88 ? 14.713 9.654 46.514 1.00 68.44 88 GLU A CA 1
ATOM 643 C C . GLU A 1 88 ? 13.484 9.554 45.610 1.00 68.44 88 GLU A C 1
ATOM 645 O O . GLU A 1 88 ? 13.609 9.715 44.395 1.00 68.44 88 GLU A O 1
ATOM 650 N N . VAL A 1 89 ? 12.291 9.384 46.193 1.00 70.56 89 VAL A N 1
ATOM 651 C CA . VAL A 1 89 ? 11.024 9.377 45.438 1.00 70.56 89 VAL A CA 1
ATOM 652 C C . VAL A 1 89 ? 10.781 10.740 44.774 1.00 70.56 89 VAL A C 1
ATOM 654 O O . VAL A 1 89 ? 10.480 10.793 43.580 1.00 70.56 89 VAL A O 1
ATOM 657 N N . ARG A 1 90 ? 11.001 11.855 45.492 1.00 72.19 90 ARG A N 1
ATOM 658 C CA . ARG A 1 90 ? 10.919 13.212 44.912 1.00 72.19 90 ARG A CA 1
ATOM 659 C C . ARG A 1 90 ? 11.926 13.425 43.778 1.00 72.19 90 ARG A C 1
ATOM 661 O O . ARG A 1 90 ? 11.543 13.929 42.725 1.00 72.19 90 ARG A O 1
ATOM 668 N N . ARG A 1 91 ? 13.187 13.005 43.949 1.00 74.19 91 ARG A N 1
ATOM 669 C CA . ARG A 1 91 ? 14.228 13.114 42.908 1.00 74.19 91 ARG A CA 1
ATOM 670 C C . ARG A 1 91 ? 13.877 12.292 41.664 1.00 74.19 91 ARG A C 1
ATOM 672 O O . ARG A 1 91 ? 14.081 12.764 40.548 1.00 74.19 91 ARG A O 1
ATOM 679 N N . PHE A 1 92 ? 13.315 11.095 41.845 1.00 76.44 92 PHE A N 1
ATOM 680 C CA . PHE A 1 92 ? 12.837 10.262 40.742 1.00 76.44 92 PHE A CA 1
ATOM 681 C C . PHE A 1 92 ? 11.707 10.944 39.955 1.00 76.44 92 PHE A C 1
ATOM 683 O O . PHE A 1 92 ? 11.795 11.027 38.728 1.00 76.44 92 PHE A O 1
ATOM 690 N N . LEU A 1 93 ? 10.686 11.468 40.646 1.00 74.50 93 LEU A N 1
ATOM 691 C CA . LEU A 1 93 ? 9.553 12.160 40.019 1.00 74.50 93 LEU A CA 1
ATOM 692 C C . LEU A 1 93 ? 9.988 13.449 39.303 1.00 74.50 93 LEU A C 1
ATOM 694 O O . LEU A 1 93 ? 9.583 13.672 38.164 1.00 74.50 93 LEU A O 1
ATOM 698 N N . ALA A 1 94 ? 10.876 14.250 39.899 1.00 74.44 94 ALA A N 1
ATOM 699 C CA . ALA A 1 94 ? 11.438 15.434 39.246 1.00 74.44 94 ALA A CA 1
ATOM 700 C C . ALA A 1 94 ? 12.183 15.071 37.946 1.00 74.44 94 ALA A C 1
ATOM 702 O O . ALA A 1 94 ? 11.927 15.659 36.896 1.00 74.44 94 ALA A O 1
ATOM 703 N N . GLY A 1 95 ? 13.031 14.035 37.979 1.00 72.69 95 GLY A N 1
ATOM 704 C CA . GLY A 1 95 ? 13.713 13.535 36.783 1.00 72.69 95 GLY A CA 1
ATOM 705 C C . GLY A 1 95 ? 12.776 12.874 35.762 1.00 72.69 95 GLY A C 1
ATOM 706 O O . GLY A 1 95 ? 13.123 12.767 34.588 1.00 72.69 95 GLY A O 1
ATOM 707 N N . LEU A 1 96 ? 11.596 12.392 36.166 1.00 69.81 96 LEU A N 1
ATOM 708 C CA . LEU A 1 96 ? 10.557 11.903 35.251 1.00 69.81 96 LEU A CA 1
ATOM 709 C C . LEU A 1 96 ? 9.895 13.071 34.504 1.00 69.81 96 LEU A C 1
ATOM 711 O O . LEU A 1 96 ? 9.823 13.029 33.278 1.00 69.81 96 LEU A O 1
ATOM 715 N N . VAL A 1 97 ? 9.512 14.132 35.223 1.00 70.31 97 VAL A N 1
ATOM 716 C CA . VAL A 1 97 ? 8.958 15.368 34.640 1.00 70.31 97 VAL A CA 1
ATOM 717 C C . VAL A 1 97 ? 9.962 16.034 33.698 1.00 70.31 97 VAL A C 1
ATOM 719 O O . VAL A 1 97 ? 9.601 16.412 32.587 1.00 70.31 97 VAL A O 1
ATOM 722 N N . GLU A 1 98 ? 11.237 16.110 34.085 1.00 68.88 98 GLU A N 1
ATOM 723 C CA . GLU A 1 98 ? 12.292 16.656 33.225 1.00 68.88 98 GLU A CA 1
ATOM 724 C C . GLU A 1 98 ? 12.474 15.838 31.934 1.00 68.88 98 GLU A C 1
ATOM 726 O O . GLU A 1 98 ? 12.631 16.409 30.857 1.00 68.88 98 GLU A O 1
ATOM 731 N N . ARG A 1 99 ? 12.402 14.501 32.003 1.00 67.00 99 ARG A N 1
ATOM 732 C CA . ARG A 1 99 ? 12.446 13.635 30.807 1.00 67.00 99 ARG A CA 1
ATOM 733 C C . ARG A 1 99 ? 11.199 13.765 29.932 1.00 67.00 99 ARG A C 1
ATOM 735 O O . ARG A 1 99 ? 11.325 13.661 28.715 1.00 67.00 99 ARG A O 1
ATOM 742 N N . GLY A 1 100 ? 10.033 14.029 30.522 1.00 56.53 100 GLY A N 1
ATOM 743 C CA . GLY A 1 100 ? 8.832 14.420 29.783 1.00 56.53 100 GLY A CA 1
ATOM 744 C C . GLY A 1 100 ? 9.054 15.727 29.016 1.00 56.53 100 GLY A C 1
ATOM 745 O O . GLY A 1 100 ? 8.902 15.754 27.797 1.00 56.53 100 GLY A O 1
ATOM 746 N N . ALA A 1 101 ? 9.506 16.772 29.717 1.00 53.31 101 ALA A N 1
ATOM 747 C CA . ALA A 1 101 ? 9.713 18.120 29.179 1.00 53.31 101 ALA A CA 1
ATOM 748 C C . ALA A 1 101 ? 10.860 18.240 28.156 1.00 53.31 101 ALA A C 1
ATOM 750 O O . ALA A 1 101 ? 10.795 19.084 27.269 1.00 53.31 101 ALA A O 1
ATOM 751 N N . ARG A 1 102 ? 11.901 17.401 28.252 1.00 49.78 102 ARG A N 1
ATOM 752 C CA . ARG A 1 102 ? 13.002 17.328 27.267 1.00 49.78 102 ARG A CA 1
ATOM 753 C C . ARG A 1 102 ? 12.634 16.581 25.978 1.00 49.78 102 ARG A C 1
ATOM 755 O O . ARG A 1 102 ? 13.467 16.489 25.082 1.00 49.78 102 ARG A O 1
ATOM 762 N N . GLY A 1 103 ? 11.436 16.008 25.887 1.00 38.84 103 GLY A N 1
ATOM 763 C CA . GLY A 1 103 ? 10.913 15.525 24.616 1.00 38.84 103 GLY A CA 1
ATOM 764 C C . GLY A 1 103 ? 10.313 16.680 23.836 1.00 38.84 103 GLY A C 1
ATOM 765 O O . GLY A 1 103 ? 9.247 17.160 24.211 1.00 38.84 103 GLY A O 1
ATOM 766 N N . GLU A 1 104 ? 10.982 17.104 22.767 1.00 28.78 104 GLU A N 1
ATOM 767 C CA . GLU A 1 104 ? 10.409 18.072 21.835 1.00 28.78 104 GLU A CA 1
ATOM 768 C C . GLU A 1 104 ? 9.094 17.523 21.245 1.00 28.78 104 GLU A C 1
ATOM 770 O O . GLU A 1 104 ? 9.033 16.341 20.883 1.00 28.78 104 GLU A O 1
ATOM 775 N N . PRO A 1 105 ? 8.026 18.335 21.159 1.00 29.64 105 PRO A N 1
ATOM 776 C CA . PRO A 1 105 ? 6.831 17.956 20.416 1.00 29.64 105 PRO A CA 1
ATOM 777 C C . PRO A 1 105 ? 7.153 17.907 18.915 1.00 29.64 105 PRO A C 1
ATOM 779 O O . PRO A 1 105 ? 7.752 18.846 18.399 1.00 29.64 105 PRO A O 1
ATOM 782 N N . ASP A 1 106 ? 6.727 16.849 18.211 1.00 27.56 106 ASP A N 1
ATOM 783 C CA . ASP A 1 106 ? 6.850 16.742 16.744 1.00 27.56 106 ASP A CA 1
ATOM 784 C C . ASP A 1 106 ? 6.087 17.914 16.082 1.00 27.56 106 ASP A C 1
ATOM 786 O O . ASP A 1 106 ? 4.853 17.969 16.185 1.00 27.56 106 ASP A O 1
ATOM 790 N N . PRO A 1 107 ? 6.772 18.875 15.429 1.00 24.64 107 PRO A N 1
ATOM 791 C CA . PRO A 1 107 ? 6.162 20.101 14.923 1.00 24.64 107 PRO A CA 1
ATOM 792 C C . PRO A 1 107 ? 5.495 19.875 13.553 1.00 24.64 107 PRO A C 1
ATOM 794 O O . PRO A 1 107 ? 5.755 20.596 12.591 1.00 24.64 107 PRO A O 1
ATOM 797 N N . ALA A 1 108 ? 4.631 18.861 13.452 1.00 25.83 108 ALA A N 1
ATOM 798 C CA . ALA A 1 108 ? 4.007 18.444 12.196 1.00 25.83 108 ALA A CA 1
ATOM 799 C C . ALA A 1 108 ? 2.606 17.819 12.375 1.00 25.83 108 ALA A C 1
ATOM 801 O O . ALA A 1 108 ? 2.310 16.753 11.838 1.00 25.83 108 ALA A O 1
ATOM 802 N N . THR A 1 109 ? 1.707 18.497 13.097 1.00 26.73 109 THR A N 1
ATOM 803 C CA . THR A 1 109 ? 0.262 18.172 13.123 1.00 26.73 109 THR A CA 1
ATOM 804 C C . THR A 1 109 ? -0.601 19.369 12.721 1.00 26.73 109 THR A C 1
ATOM 806 O O . THR A 1 109 ? -1.461 19.844 13.461 1.00 26.73 109 THR A O 1
ATOM 809 N N . THR A 1 110 ? -0.401 19.851 11.493 1.00 22.28 110 THR A N 1
ATOM 810 C CA . THR A 1 110 ? -1.320 20.806 10.856 1.00 22.28 110 THR A CA 1
ATOM 811 C C . THR A 1 110 ? -2.579 20.075 10.383 1.00 22.28 110 THR A C 1
ATOM 813 O O . THR A 1 110 ? -2.746 19.792 9.197 1.00 22.28 110 THR A O 1
ATOM 816 N N . THR A 1 111 ? -3.475 19.743 11.313 1.00 25.41 111 THR A N 1
ATOM 817 C CA . THR A 1 111 ? -4.806 19.234 10.965 1.00 25.41 111 THR A CA 1
ATOM 818 C C . THR A 1 111 ? -5.657 20.386 10.445 1.00 25.41 111 THR A C 1
ATOM 820 O O . THR A 1 111 ? -5.865 21.380 11.141 1.00 25.41 111 THR A O 1
ATOM 823 N N . THR A 1 112 ? -6.179 20.264 9.226 1.00 22.62 112 THR A N 1
ATOM 824 C CA . THR A 1 112 ? -7.085 21.264 8.657 1.00 22.62 112 THR A CA 1
ATOM 825 C C . THR A 1 112 ? -8.365 21.324 9.489 1.00 22.62 112 THR A C 1
ATOM 827 O O . THR A 1 112 ? -9.098 20.338 9.580 1.00 22.62 112 THR A O 1
ATOM 830 N N . VAL A 1 113 ? -8.655 22.480 10.094 1.00 21.84 113 VAL A N 1
ATOM 831 C CA . VAL A 1 113 ? -9.889 22.691 10.861 1.00 21.84 113 VAL A CA 1
ATOM 832 C C . VAL A 1 113 ? -11.073 22.710 9.896 1.00 21.84 113 VAL A C 1
ATOM 834 O O . VAL A 1 113 ? -11.408 23.742 9.316 1.00 21.84 113 VAL A O 1
ATOM 837 N N . ALA A 1 114 ? -11.713 21.556 9.716 1.00 23.14 114 ALA A N 1
ATOM 838 C CA . ALA A 1 114 ? -13.007 21.483 9.057 1.00 23.14 114 ALA A CA 1
ATOM 839 C C . ALA A 1 114 ? -14.026 22.258 9.904 1.00 23.14 114 ALA A C 1
ATOM 841 O O . ALA A 1 114 ? -14.232 21.948 11.083 1.00 23.14 114 ALA A O 1
ATOM 842 N N . THR A 1 115 ? -14.654 23.268 9.301 1.00 22.95 115 THR A N 1
ATOM 843 C CA . THR A 1 115 ? -15.725 24.041 9.931 1.00 22.95 115 THR A CA 1
ATOM 844 C C . THR A 1 115 ? -16.815 23.104 10.441 1.00 22.95 115 THR A C 1
ATOM 846 O O . THR A 1 115 ? -17.156 22.105 9.804 1.00 22.95 115 THR A O 1
ATOM 849 N N . ALA A 1 116 ? -17.350 23.398 11.628 1.00 24.16 116 ALA A N 1
ATOM 850 C CA . ALA A 1 116 ? -18.434 22.600 12.177 1.00 24.16 116 ALA A CA 1
ATOM 851 C C . ALA A 1 116 ? -19.634 22.646 11.212 1.00 24.16 116 ALA A C 1
ATOM 853 O O . ALA A 1 116 ? -20.053 23.750 10.848 1.00 24.16 116 ALA A O 1
ATOM 854 N N . PRO A 1 117 ? -20.207 21.497 10.803 1.00 26.34 117 PRO A N 1
ATOM 855 C CA . PRO A 1 117 ? -21.520 21.523 10.184 1.00 26.34 117 PRO A CA 1
ATOM 856 C C . PRO A 1 117 ? -22.499 22.145 11.182 1.00 26.34 117 PRO A C 1
ATOM 858 O O . PRO A 1 117 ? -22.401 21.909 12.390 1.00 26.34 117 PRO A O 1
ATOM 861 N N . THR A 1 118 ? -23.430 22.954 10.679 1.00 26.12 118 THR A N 1
ATOM 862 C CA . THR A 1 118 ? -24.560 23.459 11.464 1.00 26.12 118 THR A CA 1
ATOM 863 C C . THR A 1 118 ? -25.217 22.303 12.204 1.00 26.12 118 THR A C 1
ATOM 865 O O . THR A 1 118 ? -25.527 21.288 11.579 1.00 26.12 118 THR A O 1
ATOM 868 N N . ALA A 1 119 ? -25.414 22.457 13.518 1.00 28.44 119 ALA A N 1
ATOM 869 C CA . ALA A 1 119 ? -26.087 21.450 14.329 1.00 28.44 119 ALA A CA 1
ATOM 870 C C . ALA A 1 119 ? -27.418 21.067 13.657 1.00 28.44 119 ALA A C 1
ATOM 872 O O . ALA A 1 119 ? -28.167 21.976 13.279 1.00 28.44 119 ALA A O 1
ATOM 873 N N . PRO A 1 120 ? -27.707 19.768 13.456 1.00 32.38 120 PRO A N 1
ATOM 874 C CA . PRO A 1 120 ? -28.951 19.362 12.828 1.00 32.38 120 PRO A CA 1
ATOM 875 C C . PRO A 1 120 ? -30.113 19.862 13.684 1.00 32.38 120 PRO A C 1
ATOM 877 O O . PRO A 1 120 ? -30.191 19.575 14.879 1.00 32.38 120 PRO A O 1
ATOM 880 N N . THR A 1 121 ? -31.015 20.627 13.073 1.00 34.91 121 THR A N 1
ATOM 881 C CA . THR A 1 121 ? -32.261 21.030 13.718 1.00 34.91 121 THR A CA 1
ATOM 882 C C . THR A 1 121 ? -33.072 19.763 13.961 1.00 34.91 121 THR A C 1
ATOM 884 O O . THR A 1 121 ? -33.634 19.210 13.017 1.00 34.91 121 THR A O 1
ATOM 887 N N . ILE A 1 122 ? -33.101 19.277 15.206 1.00 42.09 122 ILE A N 1
ATOM 888 C CA . ILE A 1 122 ? -33.884 18.096 15.581 1.00 42.09 122 ILE A CA 1
ATOM 889 C C . ILE A 1 122 ? -35.339 18.376 15.194 1.00 42.09 122 ILE A C 1
ATOM 891 O O . ILE A 1 122 ? -35.950 19.321 15.698 1.00 42.09 122 ILE A O 1
ATOM 895 N N . ALA A 1 123 ? -35.880 17.588 14.264 1.00 41.00 123 ALA A N 1
ATOM 896 C CA . ALA A 1 123 ? -37.262 17.725 13.833 1.00 41.00 123 ALA A CA 1
ATOM 897 C C . ALA A 1 123 ? -38.178 17.440 15.034 1.00 41.00 123 ALA A C 1
ATOM 899 O O . ALA A 1 123 ? -38.218 16.320 15.543 1.00 41.00 123 ALA A O 1
ATOM 900 N N . ALA A 1 124 ? -38.876 18.473 15.510 1.00 43.94 124 ALA A N 1
ATOM 901 C CA . ALA A 1 124 ? -39.567 18.503 16.802 1.00 43.94 124 ALA A CA 1
ATOM 902 C C . ALA A 1 124 ? -40.893 17.707 16.827 1.00 43.94 124 ALA A C 1
ATOM 904 O O . ALA A 1 124 ? -41.916 18.206 17.292 1.00 43.94 124 ALA A O 1
ATOM 905 N N . THR A 1 125 ? -40.900 16.494 16.268 1.00 51.25 125 THR A N 1
ATOM 906 C CA . THR A 1 125 ? -42.115 15.701 16.005 1.00 51.25 125 THR A CA 1
ATOM 907 C C . THR A 1 125 ? -42.015 14.219 16.376 1.00 51.25 125 THR A C 1
ATOM 909 O O . THR A 1 125 ? -43.017 13.517 16.270 1.00 51.25 125 THR A O 1
ATOM 912 N N . ALA A 1 126 ? -40.849 13.722 16.799 1.00 63.09 126 ALA A N 1
ATOM 913 C CA . ALA A 1 126 ? -40.715 12.362 17.322 1.00 63.09 126 ALA A CA 1
ATOM 914 C C . ALA A 1 126 ? -40.925 12.356 18.844 1.00 63.09 126 ALA A C 1
ATOM 916 O O . ALA A 1 126 ? -40.207 13.043 19.569 1.00 63.09 126 ALA A O 1
ATOM 917 N N . ASP A 1 127 ? -41.886 11.566 19.328 1.00 82.06 127 ASP A N 1
ATOM 918 C CA . ASP A 1 127 ? -41.979 11.237 20.750 1.00 82.06 127 ASP A CA 1
ATOM 919 C C . ASP A 1 127 ? -40.895 10.210 21.091 1.00 82.06 127 ASP A C 1
ATOM 921 O O . ASP A 1 127 ? -40.989 9.035 20.721 1.00 82.06 127 ASP A O 1
ATOM 925 N N . LEU A 1 128 ? -39.837 10.690 21.745 1.00 88.69 128 LEU A N 1
ATOM 926 C CA . LEU A 1 128 ? -38.691 9.881 22.148 1.00 88.69 128 LEU A CA 1
ATOM 927 C C . LEU A 1 128 ? -38.854 9.271 23.550 1.00 88.69 128 LEU A C 1
ATOM 929 O O . LEU A 1 128 ? -38.064 8.407 23.920 1.00 88.69 128 LEU A O 1
ATOM 933 N N . THR A 1 129 ? -39.899 9.645 24.302 1.00 88.06 129 THR A N 1
ATOM 934 C CA . THR A 1 129 ? -40.083 9.205 25.700 1.00 88.06 129 THR A CA 1
ATOM 935 C C . THR A 1 129 ? -40.372 7.709 25.832 1.00 88.06 129 THR A C 1
ATOM 937 O O . THR A 1 129 ? -40.191 7.140 26.902 1.00 88.06 129 THR A O 1
ATOM 940 N N . ARG A 1 130 ? -40.764 7.065 24.726 1.00 88.94 130 ARG A N 1
ATOM 941 C CA . ARG A 1 130 ? -40.955 5.613 24.593 1.00 88.94 130 ARG A CA 1
ATOM 942 C C . ARG A 1 130 ? -39.663 4.788 24.554 1.00 88.94 130 ARG A C 1
ATOM 944 O O . ARG A 1 130 ? -39.760 3.566 24.558 1.00 88.94 130 ARG A O 1
ATOM 951 N N . TYR A 1 131 ? -38.506 5.430 24.381 1.00 92.88 131 TYR A N 1
ATOM 952 C CA . TYR A 1 131 ? -37.217 4.754 24.240 1.00 92.88 131 TYR A CA 1
ATOM 953 C C . TYR A 1 131 ? -36.467 4.727 25.569 1.00 92.88 131 TYR A C 1
ATOM 955 O O . TYR A 1 131 ? -36.421 5.735 26.280 1.00 92.88 131 TYR A O 1
ATOM 963 N N . THR A 1 132 ? -35.820 3.601 25.858 1.00 94.06 132 THR A N 1
ATOM 964 C CA . THR A 1 132 ? -35.047 3.384 27.084 1.00 94.06 132 THR A CA 1
ATOM 965 C C . THR A 1 132 ? -33.552 3.509 26.809 1.00 94.06 132 THR A C 1
ATOM 967 O O . THR A 1 132 ? -32.971 2.733 26.045 1.00 94.06 132 THR A O 1
ATOM 970 N N . VAL A 1 133 ? -32.897 4.458 27.480 1.00 94.56 133 VAL A N 1
ATOM 971 C CA . VAL A 1 133 ? -31.449 4.682 27.388 1.00 94.56 133 VAL A CA 1
ATOM 972 C C . VAL A 1 133 ? -30.768 4.317 28.706 1.00 94.56 133 VAL A C 1
ATOM 974 O O . VAL A 1 133 ? -31.024 4.908 29.757 1.00 94.56 133 VAL A O 1
ATOM 977 N N . CYS A 1 134 ? -29.851 3.352 28.652 1.00 93.75 134 CYS A N 1
ATOM 978 C CA . CYS A 1 134 ? -29.009 2.973 29.780 1.00 93.75 134 CYS A CA 1
ATOM 979 C C . CYS A 1 134 ? -27.745 3.845 29.819 1.00 93.75 134 CYS A C 1
ATOM 981 O O . CYS A 1 134 ? -26.960 3.833 28.874 1.00 93.75 134 CYS A O 1
ATOM 983 N N . VAL A 1 135 ? -27.512 4.573 30.919 1.00 92.94 135 VAL A N 1
ATOM 984 C CA . VAL A 1 135 ? -26.292 5.378 31.121 1.00 92.94 135 VAL A CA 1
ATOM 985 C C . VAL A 1 135 ? -25.436 4.789 32.239 1.00 92.94 135 VAL A C 1
ATOM 987 O O . VAL A 1 135 ? -25.689 4.985 33.438 1.00 92.94 135 VAL A O 1
ATOM 990 N N . GLU A 1 136 ? -24.387 4.089 31.823 1.00 90.94 136 GLU A N 1
ATOM 991 C CA . GLU A 1 136 ? -23.381 3.457 32.664 1.00 90.94 136 GLU A CA 1
ATOM 992 C C . GLU A 1 136 ? -22.236 4.418 33.017 1.00 90.94 136 GLU A C 1
ATOM 994 O O . GLU A 1 136 ? -21.668 5.097 32.160 1.00 90.94 136 GLU A O 1
ATOM 999 N N . SER A 1 137 ? -21.866 4.426 34.300 1.00 88.25 137 SER A N 1
ATOM 1000 C CA . SER A 1 137 ? -20.596 4.981 34.783 1.00 88.25 137 SER A CA 1
ATOM 1001 C C . SER A 1 137 ? -19.663 3.833 35.176 1.00 88.25 137 SER A C 1
ATOM 1003 O O . SER A 1 137 ? -20.012 3.032 36.049 1.00 88.25 137 SER A O 1
ATOM 1005 N N . VAL A 1 138 ? -18.494 3.752 34.535 1.00 81.69 138 VAL A N 1
ATOM 1006 C CA . VAL A 1 138 ? -17.435 2.782 34.852 1.00 81.69 138 VAL A CA 1
ATOM 1007 C C . VAL A 1 138 ? -16.417 3.447 35.798 1.00 81.69 138 VAL A C 1
ATOM 1009 O O . VAL A 1 138 ? -15.752 4.411 35.396 1.00 81.69 138 VAL A O 1
ATOM 1012 N N . PRO A 1 139 ? -16.296 2.985 37.059 1.00 68.75 139 PRO A N 1
ATOM 1013 C CA . PRO A 1 139 ? -15.417 3.584 38.061 1.00 68.75 139 PRO A CA 1
ATOM 1014 C C . PRO A 1 139 ? -13.951 3.178 37.852 1.00 68.75 139 PRO A C 1
ATOM 1016 O O . PRO A 1 139 ? -13.664 2.077 37.392 1.00 68.75 139 PRO A O 1
ATOM 1019 N N . ALA A 1 140 ? -13.016 4.049 38.249 1.00 60.50 140 ALA A N 1
ATOM 1020 C CA . ALA A 1 140 ? -11.579 3.769 38.160 1.00 60.50 140 ALA A CA 1
ATOM 1021 C C . ALA A 1 140 ? -11.132 2.695 39.170 1.00 60.50 140 ALA A C 1
ATOM 1023 O O . ALA A 1 140 ? -10.515 1.714 38.771 1.00 60.50 140 ALA A O 1
ATOM 1024 N N . ALA A 1 141 ? -11.462 2.884 40.456 1.00 53.75 141 ALA A N 1
ATOM 1025 C CA . ALA A 1 141 ? -11.502 1.875 41.522 1.00 53.75 141 ALA A CA 1
ATOM 1026 C C . ALA A 1 141 ? -11.878 2.520 42.869 1.00 53.75 141 ALA A C 1
ATOM 1028 O O . ALA A 1 141 ? -11.695 3.719 43.069 1.00 53.75 141 ALA A O 1
ATOM 1029 N N . GLY A 1 142 ? -12.313 1.701 43.829 1.00 50.41 142 GLY A N 1
ATOM 1030 C CA . GLY A 1 142 ? -12.205 2.009 45.261 1.00 50.41 142 GLY A CA 1
ATOM 1031 C C . GLY A 1 142 ? -13.304 2.875 45.882 1.00 50.41 142 GLY A C 1
ATOM 1032 O O . GLY A 1 142 ? -13.852 2.456 46.897 1.00 50.41 142 GLY A O 1
ATOM 1033 N N . ASP A 1 143 ? -13.636 4.041 45.318 1.00 42.78 143 ASP A N 1
ATOM 1034 C CA . ASP A 1 143 ? -14.654 4.930 45.906 1.00 42.78 143 ASP A CA 1
ATOM 1035 C C . ASP A 1 143 ? -15.340 5.869 44.884 1.00 42.78 143 ASP A C 1
ATOM 1037 O O . ASP A 1 143 ? -14.769 6.167 43.839 1.00 42.78 143 ASP A O 1
ATOM 1041 N N . ARG A 1 144 ? -16.578 6.274 45.221 1.00 47.84 144 ARG A N 1
ATOM 1042 C CA . ARG A 1 144 ? -17.619 7.081 44.515 1.00 47.84 144 ARG A CA 1
ATOM 1043 C C . ARG A 1 144 ? -17.662 7.192 42.962 1.00 47.84 144 ARG A C 1
ATOM 1045 O O . ARG A 1 144 ? -16.683 7.546 42.315 1.00 47.84 144 ARG A O 1
ATOM 1052 N N . PRO A 1 145 ? -18.853 7.025 42.338 1.00 51.66 145 PRO A N 1
ATOM 1053 C CA . PRO A 1 145 ? -19.030 6.949 40.881 1.00 51.66 145 PRO A CA 1
ATOM 1054 C C . PRO A 1 145 ? -19.184 8.315 40.175 1.00 51.66 145 PRO A C 1
ATOM 1056 O O . PRO A 1 145 ? -19.966 8.418 39.225 1.00 51.66 145 PRO A O 1
ATOM 1059 N N . ASP A 1 146 ? -18.452 9.343 40.609 1.00 66.62 146 ASP A N 1
ATOM 1060 C CA . ASP A 1 146 ? -18.573 10.717 40.098 1.00 66.62 146 ASP A CA 1
ATOM 1061 C C . ASP A 1 146 ? -17.884 10.839 38.719 1.00 66.62 146 ASP A C 1
ATOM 1063 O O . ASP A 1 146 ? -16.758 11.325 38.582 1.00 66.62 146 ASP A O 1
ATOM 1067 N N . ASN A 1 147 ? -18.558 10.348 37.675 1.00 85.88 147 ASN A N 1
ATOM 1068 C CA . ASN A 1 147 ? -18.173 10.556 36.282 1.00 85.88 147 ASN A CA 1
ATOM 1069 C C . ASN A 1 147 ? -18.933 11.783 35.748 1.00 85.88 147 ASN A C 1
ATOM 1071 O O . ASN A 1 147 ? -20.111 11.667 35.394 1.00 85.88 147 ASN A O 1
ATOM 1075 N N . PRO A 1 148 ? -18.276 12.953 35.637 1.00 91.00 148 PRO A N 1
ATOM 1076 C CA . PRO A 1 148 ? -18.959 14.207 35.343 1.00 91.00 148 PRO A CA 1
ATOM 1077 C C . PRO A 1 148 ? -19.540 14.244 33.921 1.00 91.00 148 PRO A C 1
ATOM 1079 O O . PRO A 1 148 ? -20.461 15.015 33.661 1.00 91.00 148 PRO A O 1
ATOM 1082 N N . VAL A 1 149 ? -19.051 13.395 33.005 1.00 94.12 149 VAL A N 1
ATOM 1083 C CA . VAL A 1 149 ? -19.658 13.218 31.678 1.00 94.12 149 VAL A CA 1
ATOM 1084 C C . VAL A 1 149 ? -20.946 12.400 31.795 1.00 94.12 149 VAL A C 1
ATOM 1086 O O . VAL A 1 149 ? -21.969 12.816 31.261 1.00 94.12 149 VAL A O 1
ATOM 1089 N N . ALA A 1 150 ? -20.934 11.277 32.523 1.00 93.56 150 ALA A N 1
ATOM 1090 C CA . ALA A 1 150 ? -22.119 10.433 32.716 1.00 93.56 150 ALA A CA 1
ATOM 1091 C C . ALA A 1 150 ? -23.273 11.188 33.398 1.00 93.56 150 ALA A C 1
ATOM 1093 O O . ALA A 1 150 ? -24.423 11.079 32.973 1.00 93.56 150 ALA A O 1
ATOM 1094 N N . ASP A 1 151 ? -22.973 11.978 34.430 1.00 92.81 151 ASP A N 1
ATOM 1095 C CA . ASP A 1 151 ? -23.987 12.730 35.176 1.00 92.81 151 ASP A CA 1
ATOM 1096 C C . ASP A 1 151 ? -24.589 13.877 34.361 1.00 92.81 151 ASP A C 1
ATOM 1098 O O . ASP A 1 151 ? -25.803 14.105 34.404 1.00 92.81 151 ASP A O 1
ATOM 1102 N N . LEU A 1 152 ? -23.775 14.546 33.540 1.00 95.44 152 LEU A N 1
ATOM 1103 C CA . LEU A 1 152 ? -24.267 15.573 32.628 1.00 95.44 152 LEU A CA 1
ATOM 1104 C C . LEU A 1 152 ? -25.072 14.970 31.465 1.00 95.44 152 LEU A C 1
ATOM 1106 O O . LEU A 1 152 ? -26.112 15.516 31.114 1.00 95.44 152 LEU A O 1
ATOM 1110 N N . VAL A 1 153 ? -24.668 13.815 30.923 1.00 96.19 153 VAL A N 1
ATOM 1111 C CA . VAL A 1 153 ? -25.454 13.068 29.921 1.00 96.19 153 VAL A CA 1
ATOM 1112 C C . VAL A 1 153 ? -26.825 12.673 30.472 1.00 96.19 153 VAL A C 1
ATOM 1114 O O . VAL A 1 153 ? -27.827 12.905 29.801 1.00 96.19 153 VAL A O 1
ATOM 1117 N N . ARG A 1 154 ? -26.900 12.149 31.706 1.00 94.88 154 ARG A N 1
ATOM 1118 C CA . ARG A 1 154 ? -28.181 11.847 32.379 1.00 94.88 154 ARG A CA 1
ATOM 1119 C C . ARG A 1 154 ? -29.055 13.097 32.483 1.00 94.88 154 ARG A C 1
ATOM 1121 O O . ARG A 1 154 ? -30.195 13.075 32.040 1.00 94.88 154 ARG A O 1
ATOM 1128 N N . THR A 1 155 ? -28.492 14.193 32.993 1.00 95.19 155 THR A N 1
ATOM 1129 C CA . THR A 1 155 ? -29.191 15.485 33.141 1.00 95.19 155 THR A CA 1
ATOM 1130 C C . THR A 1 155 ? -29.733 16.012 31.804 1.00 95.19 155 THR A C 1
ATOM 1132 O O . THR A 1 155 ? -30.817 16.585 31.763 1.00 95.19 155 THR A O 1
ATOM 1135 N N . LEU A 1 156 ? -28.998 15.815 30.704 1.00 95.75 156 LEU A N 1
ATOM 1136 C CA . LEU A 1 156 ? -29.393 16.268 29.367 1.00 95.75 156 LEU A CA 1
ATOM 1137 C C . LEU A 1 156 ? -30.410 15.341 28.675 1.00 95.75 156 LEU A C 1
ATOM 1139 O O . LEU A 1 156 ? -31.149 15.817 27.820 1.00 95.75 156 LEU A O 1
ATOM 1143 N N . LEU A 1 157 ? -30.460 14.049 29.020 1.00 94.75 157 LEU A N 1
ATOM 1144 C CA . LEU A 1 157 ? -31.389 13.071 28.430 1.00 94.75 157 LEU A CA 1
ATOM 1145 C C . LEU A 1 157 ? -32.708 12.913 29.198 1.00 94.75 157 LEU A C 1
ATOM 1147 O O . LEU A 1 157 ? -33.710 12.551 28.588 1.00 94.75 157 LEU A O 1
ATOM 1151 N N . GLU A 1 158 ? -32.731 13.198 30.502 1.00 93.44 158 GLU A N 1
ATOM 1152 C CA . GLU A 1 158 ? -33.909 13.044 31.377 1.00 93.44 158 GLU A CA 1
ATOM 1153 C C . GLU A 1 158 ? -35.206 13.703 30.842 1.00 93.44 158 GLU A C 1
ATOM 1155 O O . GLU A 1 158 ? -36.272 13.124 31.038 1.00 93.44 158 GLU A O 1
ATOM 1160 N N . PRO A 1 159 ? -35.177 14.840 30.107 1.00 92.56 159 PRO A N 1
ATOM 1161 C CA . PRO A 1 159 ? -36.379 15.416 29.490 1.00 92.56 159 PRO A CA 1
ATOM 1162 C C . PRO A 1 159 ? -36.879 14.712 28.213 1.00 92.56 159 PRO A C 1
ATOM 1164 O O . PRO A 1 159 ? -37.891 15.143 27.656 1.00 92.56 159 PRO A O 1
ATOM 1167 N N . HIS A 1 160 ? -36.158 13.714 27.691 1.00 92.31 160 HIS A N 1
ATOM 1168 C CA . HIS A 1 160 ? -36.343 13.196 26.328 1.00 92.31 160 HIS A CA 1
ATOM 1169 C C . HIS A 1 160 ? -36.606 11.687 26.231 1.00 92.31 160 HIS A C 1
ATOM 1171 O O . HIS A 1 160 ? -37.251 11.274 25.271 1.00 92.31 160 HIS A O 1
ATOM 1177 N N . VAL A 1 161 ? -36.107 10.876 27.167 1.00 93.00 161 VAL A N 1
ATOM 1178 C CA . VAL A 1 161 ? -36.111 9.397 27.107 1.00 93.00 161 VAL A CA 1
ATOM 1179 C C . VAL A 1 161 ? -36.312 8.786 28.498 1.00 93.00 161 VAL A C 1
ATOM 1181 O O . VAL A 1 161 ? -36.053 9.445 29.507 1.00 93.00 161 VAL A O 1
ATOM 1184 N N . GLU A 1 162 ? -36.707 7.514 28.573 1.00 92.50 162 GLU A N 1
ATOM 1185 C CA . GLU A 1 162 ? -36.646 6.755 29.826 1.00 92.50 162 GLU A CA 1
ATOM 1186 C C . GLU A 1 162 ? -35.180 6.425 30.165 1.00 92.50 162 GLU A C 1
ATOM 1188 O O . GLU A 1 162 ? -34.424 5.947 29.318 1.00 92.50 162 GLU A O 1
ATOM 1193 N N . LEU A 1 163 ? -34.744 6.703 31.401 1.00 91.38 163 LEU A N 1
ATOM 1194 C CA . LEU A 1 163 ? -33.343 6.554 31.814 1.00 91.38 163 LEU A CA 1
ATOM 1195 C C . LEU A 1 163 ? -33.124 5.412 32.807 1.00 91.38 163 LEU A C 1
ATOM 1197 O O . LEU A 1 163 ? -33.498 5.503 33.978 1.00 91.38 163 LEU A O 1
ATOM 1201 N N . VAL A 1 164 ? -32.352 4.410 32.384 1.00 87.69 164 VAL A N 1
ATOM 1202 C CA . VAL A 1 164 ? -31.800 3.379 33.272 1.00 87.69 164 VAL A CA 1
ATOM 1203 C C . VAL A 1 164 ? -30.403 3.805 33.726 1.00 87.69 164 VAL A C 1
ATOM 1205 O O . VAL A 1 164 ? -29.508 4.064 32.920 1.00 87.69 164 VAL A O 1
ATOM 1208 N N . ARG A 1 165 ? -30.186 3.901 35.042 1.00 84.06 165 ARG A N 1
ATOM 1209 C CA . ARG A 1 165 ? -28.883 4.272 35.621 1.00 84.06 165 ARG A CA 1
ATOM 1210 C C . ARG A 1 165 ? -28.117 3.014 36.017 1.00 84.06 165 ARG A C 1
ATOM 1212 O O . ARG A 1 165 ? -28.580 2.259 36.867 1.00 84.06 165 ARG A O 1
ATOM 1219 N N . ARG A 1 166 ? -26.919 2.826 35.454 1.00 77.31 166 ARG A N 1
ATOM 1220 C CA . ARG A 1 166 ? -26.039 1.687 35.754 1.00 77.31 166 ARG A CA 1
ATOM 1221 C C . ARG A 1 166 ? -24.698 2.153 36.332 1.00 77.31 166 ARG A C 1
ATOM 1223 O O . ARG A 1 166 ? -24.138 3.168 35.912 1.00 77.31 166 ARG A O 1
ATOM 1230 N N . ALA A 1 167 ? -24.181 1.402 37.298 1.00 69.62 167 ALA A N 1
ATOM 1231 C CA . ALA A 1 167 ? -22.822 1.529 37.813 1.00 69.62 167 ALA A CA 1
ATOM 1232 C C . ALA A 1 167 ? -22.234 0.119 37.918 1.00 69.62 167 ALA A C 1
ATOM 1234 O O . ALA A 1 167 ? -22.738 -0.701 38.686 1.00 69.62 167 ALA A O 1
ATOM 1235 N N . THR A 1 168 ? -21.214 -0.174 37.115 1.00 66.06 168 THR A N 1
ATOM 1236 C CA . THR A 1 168 ? -20.677 -1.535 36.961 1.00 66.06 168 THR A CA 1
ATOM 1237 C C . THR A 1 168 ? -19.327 -1.638 37.667 1.00 66.06 168 THR A C 1
ATOM 1239 O O . THR A 1 168 ? -18.402 -0.924 37.281 1.00 66.06 168 THR A O 1
ATOM 1242 N N . PRO A 1 169 ? -19.169 -2.498 38.690 1.00 60.81 169 PRO A N 1
ATOM 1243 C CA . PRO A 1 169 ? -17.854 -2.819 39.236 1.00 60.81 169 PRO A CA 1
ATOM 1244 C C . PRO A 1 169 ? -16.964 -3.464 38.158 1.00 60.81 169 PRO A C 1
ATOM 1246 O O . PRO A 1 169 ? -17.484 -4.249 37.360 1.00 60.81 169 PRO A O 1
ATOM 1249 N N . PRO A 1 170 ? -15.641 -3.211 38.139 1.00 53.78 170 PRO A N 1
ATOM 1250 C CA . PRO A 1 170 ? -14.736 -3.856 37.190 1.00 53.78 170 PRO A CA 1
ATOM 1251 C C . PRO A 1 170 ? -14.880 -5.387 37.213 1.00 53.78 170 PRO A C 1
ATOM 1253 O O . PRO A 1 170 ? -14.770 -6.013 38.269 1.00 53.78 170 PRO A O 1
ATOM 1256 N N . GLY A 1 171 ? -15.151 -5.987 36.050 1.00 53.97 171 GLY A N 1
ATOM 1257 C CA . GLY A 1 171 ? -15.311 -7.438 35.887 1.00 53.97 171 GLY A CA 1
ATOM 1258 C C . GLY A 1 171 ? -16.676 -8.028 36.277 1.00 53.97 171 GLY A C 1
ATOM 1259 O O . GLY A 1 171 ? -16.806 -9.252 36.297 1.00 53.97 171 GLY A O 1
ATOM 1260 N N . ALA A 1 172 ? -17.691 -7.214 36.587 1.00 62.19 172 ALA A N 1
ATOM 1261 C CA . ALA A 1 172 ? -19.057 -7.707 36.792 1.00 62.19 172 ALA A CA 1
ATOM 1262 C C . ALA A 1 172 ? -19.748 -8.069 35.451 1.00 62.19 172 ALA A C 1
ATOM 1264 O O . ALA A 1 172 ? -19.526 -7.373 34.461 1.00 62.19 172 ALA A O 1
ATOM 1265 N N . PRO A 1 173 ? -20.614 -9.106 35.396 1.00 64.06 173 PRO A N 1
ATOM 1266 C CA . PRO A 1 173 ? -21.305 -9.496 34.164 1.00 64.06 173 PRO A CA 1
ATOM 1267 C C . PRO A 1 173 ? -22.160 -8.383 33.540 1.00 64.06 173 PRO A C 1
ATOM 1269 O O . PRO A 1 173 ? -22.791 -7.573 34.232 1.00 64.06 173 PRO A O 1
ATOM 1272 N N . LEU A 1 174 ? -22.238 -8.372 32.209 1.00 70.81 174 LEU A N 1
ATOM 1273 C CA . LEU A 1 174 ? -23.100 -7.448 31.483 1.00 70.81 174 LEU A CA 1
ATOM 1274 C C . LEU A 1 174 ? -24.537 -7.981 31.390 1.00 70.81 174 LEU A C 1
ATOM 1276 O O . LEU A 1 174 ? -24.867 -8.759 30.503 1.00 70.81 174 LEU A O 1
ATOM 1280 N N . ASP A 1 175 ? -25.387 -7.523 32.308 1.00 70.12 175 ASP A N 1
ATOM 1281 C CA . ASP A 1 175 ? -26.840 -7.732 32.264 1.00 70.12 175 ASP A CA 1
ATOM 1282 C C . ASP A 1 175 ? -27.550 -6.451 31.782 1.00 70.12 175 ASP A C 1
ATOM 1284 O O . ASP A 1 175 ? -27.643 -5.475 32.531 1.00 70.12 175 ASP A O 1
ATOM 1288 N N . LEU A 1 176 ? -27.952 -6.398 30.508 1.00 70.62 176 LEU A N 1
ATOM 1289 C CA . LEU A 1 176 ? -28.885 -5.383 30.009 1.00 70.62 176 LEU A CA 1
ATOM 1290 C C . LEU A 1 176 ? -30.279 -6.016 29.997 1.00 70.62 176 LEU A C 1
ATOM 1292 O O . LEU A 1 176 ? -30.496 -7.024 29.329 1.00 70.62 176 LEU A O 1
ATOM 1296 N N . SER A 1 177 ? -31.211 -5.422 30.741 1.00 60.19 177 SER A N 1
ATOM 1297 C CA . SER A 1 177 ? -32.594 -5.892 30.819 1.00 60.19 177 SER A CA 1
ATOM 1298 C C . SER A 1 177 ? -33.290 -5.845 29.457 1.00 60.19 177 SER A C 1
ATOM 1300 O O . SER A 1 177 ? -33.006 -4.962 28.643 1.00 60.19 177 SER A O 1
ATOM 1302 N N . GLU A 1 178 ? -34.267 -6.733 29.244 1.00 62.78 178 GLU A N 1
ATOM 1303 C CA . GLU A 1 178 ? -35.176 -6.649 28.095 1.00 62.78 178 GLU A CA 1
ATOM 1304 C C . GLU A 1 178 ? -35.767 -5.227 27.990 1.00 62.78 178 GLU A C 1
ATOM 1306 O O . GLU A 1 178 ? -36.340 -4.721 28.955 1.00 62.78 178 GLU A O 1
ATOM 1311 N N . GLY A 1 179 ? -35.606 -4.581 26.828 1.00 78.44 179 GLY A N 1
ATOM 1312 C CA . GLY A 1 179 ? -36.174 -3.256 26.538 1.00 78.44 179 GLY A CA 1
ATOM 1313 C C . GLY A 1 179 ? -35.205 -2.064 26.484 1.00 78.44 179 GLY A C 1
ATOM 1314 O O . GLY A 1 179 ? -35.677 -0.953 26.284 1.00 78.44 179 GLY A O 1
ATOM 1315 N N . VAL A 1 180 ? -33.884 -2.240 26.632 1.00 90.50 180 VAL A N 1
ATOM 1316 C CA . VAL A 1 180 ? -32.913 -1.146 26.391 1.00 90.50 180 VAL A CA 1
ATOM 1317 C C . VAL A 1 180 ? -32.710 -0.918 24.888 1.00 90.50 180 VAL A C 1
ATOM 1319 O O . VAL A 1 180 ? -32.262 -1.825 24.193 1.00 90.50 180 VAL A O 1
ATOM 1322 N N . ASP A 1 181 ? -32.953 0.301 24.397 1.00 92.56 181 ASP A N 1
ATOM 1323 C CA . ASP A 1 181 ? -32.720 0.681 22.993 1.00 92.56 181 ASP A CA 1
ATOM 1324 C C . ASP A 1 181 ? -31.288 1.182 22.750 1.00 92.56 181 ASP A C 1
ATOM 1326 O O . ASP A 1 181 ? -30.677 0.893 21.716 1.00 92.56 181 ASP A O 1
ATOM 1330 N N . VAL A 1 182 ? -30.743 1.953 23.704 1.00 94.50 182 VAL A N 1
ATOM 1331 C CA . VAL A 1 182 ? -29.404 2.556 23.599 1.00 94.50 182 VAL A CA 1
ATOM 1332 C C . VAL A 1 182 ? -28.613 2.420 24.897 1.00 94.50 182 VAL A C 1
ATOM 1334 O O . VAL A 1 182 ? -29.109 2.716 25.983 1.00 94.50 182 VAL A O 1
ATOM 1337 N N . MET A 1 183 ? -27.340 2.048 24.781 1.00 94.12 183 MET A N 1
ATOM 1338 C CA . MET A 1 183 ? -26.375 1.991 25.882 1.00 94.12 183 MET A CA 1
ATOM 1339 C C . MET A 1 183 ? -25.325 3.108 25.757 1.00 94.12 183 MET A C 1
ATOM 1341 O O . MET A 1 183 ? -24.711 3.284 24.708 1.00 94.12 183 MET A O 1
ATOM 1345 N N . ILE A 1 184 ? -25.062 3.849 26.833 1.00 95.81 184 ILE A N 1
ATOM 1346 C CA . ILE A 1 184 ? -23.984 4.844 26.916 1.00 95.81 184 ILE A CA 1
ATOM 1347 C C . ILE A 1 184 ? -23.033 4.441 28.042 1.00 95.81 184 ILE A C 1
ATOM 1349 O O . ILE A 1 184 ? -23.431 4.436 29.205 1.00 95.81 184 ILE A O 1
ATOM 1353 N N . SER A 1 185 ? -21.773 4.139 27.716 1.00 94.19 185 SER A N 1
ATOM 1354 C CA . SER A 1 185 ? -20.743 3.771 28.699 1.00 94.19 185 SER A CA 1
ATOM 1355 C C . SER A 1 185 ? -19.684 4.868 28.842 1.00 94.19 185 SER A C 1
ATOM 1357 O O . SER A 1 185 ? -18.877 5.111 27.941 1.00 94.19 185 SER A O 1
ATOM 1359 N N . CYS A 1 186 ? -19.687 5.553 29.983 1.00 94.25 186 CYS A N 1
ATOM 1360 C CA . CYS A 1 186 ? -18.729 6.609 30.305 1.00 94.25 186 CYS A CA 1
ATOM 1361 C C . CYS A 1 186 ? -17.732 6.110 31.359 1.00 94.25 186 CYS A C 1
ATOM 1363 O O . CYS A 1 186 ? -18.123 5.707 32.455 1.00 94.25 186 CYS A O 1
ATOM 1365 N N . ALA A 1 187 ? -16.435 6.200 31.065 1.00 90.75 187 ALA A N 1
ATOM 1366 C CA . ALA A 1 187 ? -15.361 5.684 31.910 1.00 90.75 187 ALA A CA 1
ATOM 1367 C C . ALA A 1 187 ? -14.317 6.761 32.249 1.00 90.75 187 ALA A C 1
ATOM 1369 O O . ALA A 1 187 ? -14.072 7.673 31.460 1.00 90.75 187 ALA A O 1
ATOM 1370 N N . GLY A 1 188 ? -13.692 6.662 33.425 1.00 87.19 188 GLY A N 1
ATOM 1371 C CA . GLY A 1 188 ? -12.568 7.536 33.795 1.00 87.19 188 GLY A CA 1
ATOM 1372 C C . GLY A 1 188 ? -11.258 7.157 33.095 1.00 87.19 188 GLY A C 1
ATOM 1373 O O . GLY A 1 188 ? -10.514 8.027 32.663 1.00 87.19 188 GLY A O 1
ATOM 1374 N N . TRP A 1 189 ? -11.020 5.859 32.930 1.00 86.69 189 TRP A N 1
ATOM 1375 C CA . TRP A 1 189 ? -9.917 5.268 32.169 1.00 86.69 189 TRP A CA 1
ATOM 1376 C C . TRP A 1 189 ? -10.502 4.294 31.142 1.00 86.69 189 TRP A C 1
ATOM 1378 O O . TRP A 1 189 ? -11.609 3.806 31.357 1.00 86.69 189 TRP A O 1
ATOM 1388 N N . LEU A 1 190 ? -9.800 4.008 30.039 1.00 90.69 190 LEU A N 1
ATOM 1389 C CA . LEU A 1 190 ? -10.279 3.058 29.025 1.00 90.69 190 LEU A CA 1
ATOM 1390 C C . LEU A 1 190 ? -10.450 1.642 29.624 1.00 90.69 190 LEU A C 1
ATOM 1392 O O . LEU A 1 190 ? -9.440 1.066 30.032 1.00 90.69 190 LEU A O 1
ATOM 1396 N N . PRO A 1 191 ? -11.665 1.059 29.631 1.00 90.50 191 PRO A N 1
ATOM 1397 C CA . PRO A 1 191 ? -11.907 -0.292 30.122 1.00 90.50 191 PRO A CA 1
ATOM 1398 C C . PRO A 1 191 ? -12.038 -1.248 28.922 1.00 90.50 191 PRO A C 1
ATOM 1400 O O . PRO A 1 191 ? -13.143 -1.620 28.517 1.00 90.50 191 PRO A O 1
ATOM 1403 N N . ASP A 1 192 ? -10.907 -1.567 28.284 1.00 93.19 192 ASP A N 1
ATOM 1404 C CA . ASP A 1 192 ? -10.851 -2.259 26.987 1.00 93.19 192 ASP A CA 1
ATOM 1405 C C . ASP A 1 192 ? -11.586 -3.606 26.998 1.00 93.19 192 ASP A C 1
ATOM 1407 O O . ASP A 1 192 ? -12.322 -3.919 26.057 1.00 93.19 192 ASP A O 1
ATOM 1411 N N . ARG A 1 193 ? -11.430 -4.402 28.059 1.00 90.75 193 ARG A N 1
ATOM 1412 C CA . ARG A 1 193 ? -12.119 -5.692 28.190 1.00 90.75 193 ARG A CA 1
ATOM 1413 C C . ARG A 1 193 ? -13.630 -5.527 28.338 1.00 90.75 193 ARG A C 1
ATOM 1415 O O . ARG A 1 193 ? -14.379 -6.168 27.609 1.00 90.75 193 ARG A O 1
ATOM 1422 N N . HIS A 1 194 ? -14.073 -4.637 29.227 1.00 89.50 194 HIS A N 1
ATOM 1423 C CA . HIS A 1 194 ? -15.504 -4.366 29.436 1.00 89.50 194 HIS A CA 1
ATOM 1424 C C . HIS A 1 194 ? -16.172 -3.872 28.148 1.00 89.50 194 HIS A C 1
ATOM 1426 O O . HIS A 1 194 ? -17.271 -4.296 27.807 1.00 89.50 194 HIS A O 1
ATOM 1432 N N . TRP A 1 195 ? -15.493 -3.020 27.379 1.00 93.12 195 TRP A N 1
ATOM 1433 C CA . TRP A 1 195 ? -16.019 -2.519 26.109 1.00 93.12 195 TRP A CA 1
ATOM 1434 C C . TRP A 1 195 ? -16.010 -3.543 24.969 1.00 93.12 195 TRP A C 1
ATOM 1436 O O . TRP A 1 195 ? -16.829 -3.410 24.062 1.00 93.12 195 TRP A O 1
ATOM 1446 N N . GLN A 1 196 ? -15.178 -4.588 25.019 1.00 93.25 196 GLN A N 1
ATOM 1447 C CA . GLN A 1 196 ? -15.333 -5.759 24.142 1.00 93.25 196 GLN A CA 1
ATOM 1448 C C . GLN A 1 196 ? -16.597 -6.558 24.497 1.00 93.25 196 GLN A C 1
ATOM 1450 O O . GLN A 1 196 ? -17.360 -6.908 23.596 1.00 93.25 196 GLN A O 1
ATOM 1455 N N . ASP A 1 197 ? -16.860 -6.776 25.789 1.00 90.88 197 ASP A N 1
ATOM 1456 C CA . ASP A 1 197 ? -18.061 -7.483 26.257 1.00 90.88 197 ASP A CA 1
ATOM 1457 C C . ASP A 1 197 ? -19.352 -6.693 25.922 1.00 90.88 197 ASP A C 1
ATOM 1459 O O . ASP A 1 197 ? -20.337 -7.273 25.457 1.00 90.88 197 ASP A O 1
ATOM 1463 N N . VAL A 1 198 ? -19.333 -5.358 26.067 1.00 91.06 198 VAL A N 1
ATOM 1464 C CA . VAL A 1 198 ? -20.426 -4.458 25.639 1.00 91.06 198 VAL A CA 1
ATOM 1465 C C . VAL A 1 198 ? -20.643 -4.500 24.123 1.00 91.06 198 VAL A C 1
ATOM 1467 O O . VAL A 1 198 ? -21.793 -4.598 23.695 1.00 91.06 198 VAL A O 1
ATOM 1470 N N . ASP A 1 199 ? -19.581 -4.459 23.309 1.00 92.56 199 ASP A N 1
ATOM 1471 C CA . ASP A 1 199 ? -19.680 -4.485 21.838 1.00 92.56 199 ASP A CA 1
ATOM 1472 C C . ASP A 1 199 ? -20.381 -5.747 21.328 1.00 92.56 199 ASP A C 1
ATOM 1474 O O . ASP A 1 199 ? -21.265 -5.668 20.473 1.00 92.56 199 ASP A O 1
ATOM 1478 N N . GLU A 1 200 ? -20.004 -6.909 21.862 1.00 90.12 200 GLU A N 1
ATOM 1479 C CA . GLU A 1 200 ? -20.527 -8.194 21.398 1.00 90.12 200 GLU A CA 1
ATOM 1480 C C . GLU A 1 200 ? -21.957 -8.447 21.894 1.00 90.12 200 GLU A C 1
ATOM 1482 O O . GLU A 1 200 ? -22.804 -8.914 21.125 1.00 90.12 200 GLU A O 1
ATOM 1487 N N . HIS A 1 201 ? -22.274 -8.061 23.135 1.00 89.62 201 HIS A N 1
ATOM 1488 C CA . HIS A 1 201 ? -23.641 -8.132 23.648 1.00 89.62 201 HIS A CA 1
ATOM 1489 C C . HIS A 1 201 ? -24.580 -7.182 22.892 1.00 89.62 201 HIS A C 1
ATOM 1491 O O . HIS A 1 201 ? -25.633 -7.615 22.427 1.00 89.62 201 HIS A O 1
ATOM 1497 N N . CYS A 1 202 ? -24.197 -5.913 22.702 1.00 90.50 202 CYS A N 1
ATOM 1498 C CA . CYS A 1 202 ? -25.021 -4.947 21.971 1.00 90.50 202 CYS A CA 1
ATOM 1499 C C . CYS A 1 202 ? -25.223 -5.376 20.509 1.00 90.50 202 CYS A C 1
ATOM 1501 O O . CYS A 1 202 ? -26.338 -5.296 19.995 1.00 90.50 202 CYS A O 1
ATOM 1503 N N . ALA A 1 203 ? -24.186 -5.919 19.859 1.00 88.25 203 ALA A N 1
ATOM 1504 C CA . ALA A 1 203 ? -24.306 -6.476 18.512 1.00 88.25 203 ALA A CA 1
ATOM 1505 C C . ALA A 1 203 ? -25.237 -7.701 18.438 1.00 88.25 203 ALA A C 1
ATOM 1507 O O . ALA A 1 203 ? -25.933 -7.861 17.438 1.00 88.25 203 ALA A O 1
ATOM 1508 N N . THR A 1 204 ? -25.266 -8.544 19.475 1.00 88.19 204 THR A N 1
ATOM 1509 C CA . THR A 1 204 ? -26.152 -9.722 19.552 1.00 88.19 204 THR A CA 1
ATOM 1510 C C . THR A 1 204 ? -27.605 -9.327 19.827 1.00 88.19 204 THR A C 1
ATOM 1512 O O . THR A 1 204 ? -28.518 -9.887 19.227 1.00 88.19 204 THR A O 1
ATOM 1515 N N . ALA A 1 205 ? -27.822 -8.351 20.711 1.00 88.81 205 ALA A N 1
ATOM 1516 C CA . ALA A 1 205 ? -29.146 -7.875 21.108 1.00 88.81 205 ALA A CA 1
ATOM 1517 C C . ALA A 1 205 ? -29.764 -6.855 20.129 1.00 88.81 205 ALA A C 1
ATOM 1519 O O . ALA A 1 205 ? -30.944 -6.538 20.245 1.00 88.81 205 ALA A O 1
ATOM 1520 N N . GLY A 1 206 ? -28.989 -6.332 19.171 1.00 89.25 206 GLY A N 1
ATOM 1521 C CA . GLY A 1 206 ? -29.443 -5.271 18.265 1.00 89.25 206 GLY A CA 1
ATOM 1522 C C . GLY A 1 206 ? -29.563 -3.900 18.941 1.00 89.25 206 GLY A C 1
ATOM 1523 O O . GLY A 1 206 ? -30.358 -3.076 18.501 1.00 89.25 206 GLY A O 1
ATOM 1524 N N . ILE A 1 207 ? -28.779 -3.659 19.995 1.00 91.94 207 ILE A N 1
ATOM 1525 C CA . ILE A 1 207 ? -28.772 -2.424 20.791 1.00 91.94 207 ILE A CA 1
ATOM 1526 C C . ILE A 1 207 ? -27.716 -1.470 20.223 1.00 91.94 207 ILE A C 1
ATOM 1528 O O . ILE A 1 207 ? -26.578 -1.875 19.965 1.00 91.94 207 ILE A O 1
ATOM 1532 N N . ALA A 1 208 ? -28.058 -0.194 20.039 1.00 92.88 208 ALA A N 1
ATOM 1533 C CA . ALA A 1 208 ? -27.069 0.815 19.664 1.00 92.88 208 ALA A CA 1
ATOM 1534 C C . ALA A 1 208 ? -26.277 1.273 20.888 1.00 92.88 208 ALA A C 1
ATOM 1536 O O . ALA A 1 208 ? -26.826 1.390 21.983 1.00 92.88 208 ALA A O 1
ATOM 1537 N N . TRP A 1 209 ? -24.982 1.558 20.735 1.00 93.88 209 TRP A N 1
ATOM 1538 C CA . TRP A 1 209 ? -24.192 1.981 21.888 1.00 93.88 209 TRP A CA 1
ATOM 1539 C C . TRP A 1 209 ? -23.133 3.037 21.604 1.00 93.88 209 TRP A C 1
ATOM 1541 O O . TRP A 1 209 ? -22.546 3.127 20.526 1.00 93.88 209 TRP A O 1
ATOM 1551 N N . HIS A 1 210 ? -22.896 3.870 22.608 1.00 95.69 210 HIS A N 1
ATOM 1552 C CA . HIS A 1 210 ? -21.997 5.010 22.552 1.00 95.69 210 HIS A CA 1
ATOM 1553 C C . HIS A 1 210 ? -21.138 5.068 23.820 1.00 95.69 210 HIS A C 1
ATOM 1555 O O . HIS A 1 210 ? -21.420 4.394 24.813 1.00 95.69 210 HIS A O 1
ATOM 1561 N N . ARG A 1 211 ? -20.034 5.820 23.786 1.00 95.44 211 ARG A N 1
ATOM 1562 C CA . ARG A 1 211 ? -19.021 5.737 24.846 1.00 95.44 211 ARG A CA 1
ATOM 1563 C C . ARG A 1 211 ? -18.134 6.963 24.966 1.00 95.44 211 ARG A C 1
ATOM 1565 O O . ARG A 1 211 ? -17.907 7.666 23.980 1.00 95.44 211 ARG A O 1
ATOM 1572 N N . CYS A 1 212 ? -17.579 7.164 26.158 1.00 96.00 212 CYS A N 1
ATOM 1573 C CA . CYS A 1 212 ? -16.590 8.203 26.432 1.00 96.00 212 CYS A CA 1
ATOM 1574 C C . CYS A 1 212 ? -15.533 7.739 27.447 1.00 96.00 212 CYS A C 1
ATOM 1576 O O . CYS A 1 212 ? -15.867 7.049 28.407 1.00 96.00 212 CYS A O 1
ATOM 1578 N N . HIS A 1 213 ? -14.267 8.115 27.237 1.00 93.56 213 HIS A N 1
ATOM 1579 C CA . HIS A 1 213 ? -13.163 7.882 28.183 1.00 93.56 213 HIS A CA 1
ATOM 1580 C C . HIS A 1 213 ? -12.115 9.004 28.136 1.00 93.56 213 HIS A C 1
ATOM 1582 O O . HIS A 1 213 ? -12.092 9.797 27.190 1.00 93.56 213 HIS A O 1
ATOM 1588 N N . LEU A 1 214 ? -11.219 9.053 29.129 1.00 87.81 214 LEU A N 1
ATOM 1589 C CA . LEU A 1 214 ? -9.971 9.817 29.041 1.00 87.81 214 LEU A CA 1
ATOM 1590 C C . LEU A 1 214 ? -8.854 8.965 28.426 1.00 87.81 214 LEU A C 1
ATOM 1592 O O . LEU A 1 214 ? -8.619 7.830 28.837 1.00 87.81 214 LEU A O 1
ATOM 1596 N N . ASP A 1 215 ? -8.133 9.557 27.477 1.00 83.62 215 ASP A N 1
ATOM 1597 C CA . ASP A 1 215 ? -6.894 9.035 26.889 1.00 83.62 215 ASP A CA 1
ATOM 1598 C C . ASP A 1 215 ? -5.839 10.146 27.008 1.00 83.62 215 ASP A C 1
ATOM 1600 O O . ASP A 1 215 ? -5.851 11.128 26.250 1.00 83.62 215 ASP A O 1
ATOM 1604 N N . GLY A 1 216 ? -5.009 10.033 28.052 1.00 76.06 216 GLY A N 1
ATOM 1605 C CA . GLY A 1 216 ? -4.188 11.124 28.578 1.00 76.06 216 GLY A CA 1
ATOM 1606 C C . GLY A 1 216 ? -5.053 12.223 29.207 1.00 76.06 216 GLY A C 1
ATOM 1607 O O . GLY A 1 216 ? -6.019 11.946 29.914 1.00 76.06 216 GLY A O 1
ATOM 1608 N N . GLY A 1 217 ? -4.730 13.488 28.926 1.00 74.38 217 GLY A N 1
ATOM 1609 C CA . GLY A 1 217 ? -5.527 14.651 29.349 1.00 74.38 217 GLY A CA 1
ATOM 1610 C C . GLY A 1 217 ? -6.678 15.041 28.405 1.00 74.38 217 GLY A C 1
ATOM 1611 O O . GLY A 1 217 ? -7.134 16.184 28.455 1.00 74.38 217 GLY A O 1
ATOM 1612 N N . ARG A 1 218 ? -7.106 14.158 27.489 1.00 86.50 218 ARG A N 1
ATOM 1613 C CA . ARG A 1 218 ? -8.125 14.447 26.459 1.00 86.50 218 ARG A CA 1
ATOM 1614 C C . ARG A 1 218 ? -9.307 13.483 26.569 1.00 86.50 218 ARG A C 1
ATOM 1616 O O . ARG A 1 218 ? -9.105 12.276 26.696 1.00 86.50 218 ARG A O 1
ATOM 1623 N N . LEU A 1 219 ? -10.527 14.010 26.451 1.00 93.00 219 LEU A N 1
ATOM 1624 C CA . LEU A 1 219 ? -11.743 13.195 26.351 1.00 93.00 219 LEU A CA 1
ATOM 1625 C C . LEU A 1 219 ? -11.883 12.647 24.929 1.00 93.00 219 LEU A C 1
ATOM 1627 O O . LEU A 1 219 ? -11.726 13.389 23.955 1.00 93.00 219 LEU A O 1
ATOM 1631 N N . ARG A 1 220 ? -12.209 11.360 24.817 1.00 95.50 220 ARG A N 1
ATOM 1632 C CA . ARG A 1 220 ? -12.598 10.695 23.568 1.00 95.50 220 ARG A CA 1
ATOM 1633 C C . ARG A 1 220 ? -14.083 10.377 23.620 1.00 95.50 220 ARG A C 1
ATOM 1635 O O . ARG A 1 220 ? -14.562 9.917 24.654 1.00 95.50 220 ARG A O 1
ATOM 1642 N N . VAL A 1 221 ? -14.798 10.610 22.527 1.00 97.25 221 VAL A N 1
ATOM 1643 C CA . VAL A 1 221 ? -16.234 10.330 22.389 1.00 97.25 221 VAL A CA 1
ATOM 1644 C C . VAL A 1 221 ? -16.459 9.499 21.129 1.00 97.25 221 VAL A C 1
ATOM 1646 O O . VAL A 1 221 ? -16.032 9.890 20.045 1.00 97.25 221 VAL A O 1
ATOM 1649 N N . GLY A 1 222 ? -17.142 8.364 21.265 1.00 93.62 222 GLY A N 1
ATOM 1650 C CA . GLY A 1 222 ? -17.537 7.521 20.137 1.00 93.62 222 GLY A CA 1
ATOM 1651 C C . GLY A 1 222 ? -16.406 6.751 19.433 1.00 93.62 222 GLY A C 1
ATOM 1652 O O . GLY A 1 222 ? -15.370 6.479 20.044 1.00 93.62 222 GLY A O 1
ATOM 1653 N N . PRO A 1 223 ? -16.617 6.324 18.168 1.00 93.56 223 PRO A N 1
ATOM 1654 C CA . PRO A 1 223 ? -17.892 6.361 17.433 1.00 93.56 223 PRO A CA 1
ATOM 1655 C C . PRO A 1 223 ? -19.073 5.742 18.180 1.00 93.56 223 PRO A C 1
ATOM 1657 O O . PRO A 1 223 ? -18.893 4.809 18.970 1.00 93.56 223 PRO A O 1
ATOM 1660 N N . MET A 1 224 ? -20.279 6.249 17.912 1.00 92.88 224 MET A N 1
ATOM 1661 C CA . MET A 1 224 ? -21.512 5.508 18.190 1.00 92.88 224 MET A CA 1
ATOM 1662 C C . MET A 1 224 ? -21.574 4.294 17.255 1.00 92.88 224 MET A C 1
ATOM 1664 O O . MET A 1 224 ? -21.369 4.424 16.048 1.00 92.88 224 MET A O 1
ATOM 1668 N N . VAL A 1 225 ? -21.814 3.121 17.832 1.00 90.88 225 VAL A N 1
ATOM 1669 C CA . VAL A 1 225 ? -22.009 1.853 17.131 1.00 90.88 225 VAL A CA 1
ATOM 1670 C C . VAL A 1 225 ? -23.508 1.690 16.914 1.00 90.88 225 VAL A C 1
ATOM 1672 O O . VAL A 1 225 ? -24.270 1.579 17.875 1.00 90.88 225 VAL A O 1
ATOM 1675 N N . VAL A 1 226 ? -23.926 1.701 15.651 1.00 85.75 226 VAL A N 1
ATOM 1676 C CA . VAL A 1 226 ? -25.325 1.535 15.243 1.00 85.75 226 VAL A CA 1
ATOM 1677 C C . VAL A 1 226 ? -25.498 0.131 14.643 1.00 85.75 226 VAL A C 1
ATOM 1679 O O . VAL A 1 226 ? -24.720 -0.243 13.758 1.00 85.75 226 VAL A O 1
ATOM 1682 N N . PRO A 1 227 ? -26.479 -0.672 15.098 1.00 81.19 227 PRO A N 1
ATOM 1683 C CA . PRO A 1 227 ? -26.731 -2.007 14.568 1.00 81.19 227 PRO A CA 1
ATOM 1684 C C . PRO A 1 227 ? -26.966 -1.974 13.055 1.00 81.19 227 PRO A C 1
ATOM 1686 O O . PRO A 1 227 ? -27.829 -1.253 12.563 1.00 81.19 227 PRO A O 1
ATOM 1689 N N . GLY A 1 228 ? -26.178 -2.755 12.314 1.00 71.69 228 GLY A N 1
ATOM 1690 C CA . GLY A 1 228 ? -26.246 -2.842 10.851 1.00 71.69 228 GLY A CA 1
ATOM 1691 C C . GLY A 1 228 ? -25.456 -1.783 10.067 1.00 71.69 228 GLY A C 1
ATOM 1692 O O . GLY A 1 228 ? -25.236 -1.997 8.881 1.00 71.69 228 GLY A O 1
ATOM 1693 N N . ASP A 1 229 ? -24.965 -0.706 10.695 1.00 64.81 229 ASP A N 1
ATOM 1694 C CA . ASP A 1 229 ? -24.427 0.484 9.995 1.00 64.81 229 ASP A CA 1
ATOM 1695 C C . ASP A 1 229 ? -22.876 0.590 10.023 1.00 64.81 229 ASP A C 1
ATOM 1697 O O . ASP A 1 229 ? -22.281 1.667 9.957 1.00 64.81 229 ASP A O 1
ATOM 1701 N N . GLY A 1 230 ? -22.188 -0.554 10.138 1.00 71.62 230 GLY A N 1
ATOM 1702 C CA . GLY A 1 230 ? -20.745 -0.679 9.876 1.00 71.62 230 GLY A CA 1
ATOM 1703 C C . GLY A 1 230 ? -19.838 -0.873 11.100 1.00 71.62 230 GLY A C 1
ATOM 1704 O O . GLY A 1 230 ? -19.475 -2.004 11.422 1.00 71.62 230 GLY A O 1
ATOM 1705 N N . VAL A 1 231 ? -19.382 0.225 11.713 1.00 86.81 231 VAL A N 1
ATOM 1706 C CA . VAL A 1 231 ? -18.214 0.249 12.627 1.00 86.81 231 VAL A CA 1
ATOM 1707 C C . VAL A 1 231 ? -18.555 -0.217 14.045 1.00 86.81 231 VAL A C 1
ATOM 1709 O O . VAL A 1 231 ? -19.464 0.325 14.673 1.00 86.81 231 VAL A O 1
ATOM 1712 N N . ARG A 1 232 ? -17.759 -1.144 14.593 1.00 90.00 232 ARG A N 1
ATOM 1713 C CA . ARG A 1 232 ? -17.837 -1.629 15.982 1.00 90.00 232 ARG A CA 1
ATOM 1714 C C . ARG A 1 232 ? -16.609 -1.240 16.820 1.00 90.00 232 ARG A C 1
ATOM 1716 O O . ARG A 1 232 ? -15.604 -0.754 16.297 1.00 90.00 232 ARG A O 1
ATOM 1723 N N . TYR A 1 233 ? -16.643 -1.488 18.133 1.00 93.69 233 TYR A N 1
ATOM 1724 C CA . TYR A 1 233 ? -15.482 -1.232 19.001 1.00 93.69 233 TYR A CA 1
ATOM 1725 C C . TYR A 1 233 ? -14.270 -2.103 18.646 1.00 93.69 233 TYR A C 1
ATOM 1727 O O . TYR A 1 233 ? -13.142 -1.617 18.724 1.00 93.69 233 TYR A O 1
ATOM 1735 N N . ARG A 1 234 ? -14.473 -3.337 18.151 1.00 92.44 234 ARG A N 1
ATOM 1736 C CA . ARG A 1 234 ? -13.360 -4.156 17.628 1.00 92.44 234 ARG A CA 1
ATOM 1737 C C . ARG A 1 234 ? -12.550 -3.450 16.533 1.00 92.44 234 ARG A C 1
ATOM 1739 O O . ARG A 1 234 ? -11.327 -3.565 16.524 1.00 92.44 234 ARG A O 1
ATOM 1746 N N . ASP A 1 235 ? -13.210 -2.689 15.657 1.00 93.81 235 ASP A N 1
ATOM 1747 C CA . ASP A 1 235 ? -12.553 -1.963 14.568 1.00 93.81 235 ASP A CA 1
ATOM 1748 C C . ASP A 1 235 ? -11.749 -0.789 15.130 1.00 93.81 235 ASP A C 1
ATOM 1750 O O . ASP A 1 235 ? -10.571 -0.642 14.822 1.00 93.81 235 ASP A O 1
ATOM 1754 N N . VAL A 1 236 ? -12.348 -0.015 16.041 1.00 95.06 236 VAL A N 1
ATOM 1755 C CA . VAL A 1 236 ? -11.701 1.096 16.765 1.00 95.06 236 VAL A CA 1
ATOM 1756 C C . VAL A 1 236 ? -10.431 0.610 17.467 1.00 95.06 236 VAL A C 1
ATOM 1758 O O . VAL A 1 236 ? -9.352 1.169 17.269 1.00 95.06 236 VAL A O 1
ATOM 1761 N N . ARG A 1 237 ? -10.547 -0.472 18.242 1.00 95.94 237 ARG A N 1
ATOM 1762 C CA . ARG A 1 237 ? -9.459 -1.097 18.998 1.00 95.94 237 ARG A CA 1
ATOM 1763 C C . ARG A 1 237 ? -8.316 -1.546 18.088 1.00 95.94 237 ARG A C 1
ATOM 1765 O O . ARG A 1 237 ? -7.161 -1.193 18.318 1.00 95.94 237 ARG A O 1
ATOM 1772 N N . ALA A 1 238 ? -8.635 -2.297 17.038 1.00 96.19 238 ALA A N 1
ATOM 1773 C CA . ALA A 1 238 ? -7.649 -2.852 16.120 1.00 96.19 238 ALA A CA 1
ATOM 1774 C C . ALA A 1 238 ? -6.978 -1.785 15.240 1.00 96.19 238 ALA A C 1
ATOM 1776 O O . ALA A 1 238 ? -5.759 -1.804 15.085 1.00 96.19 238 ALA A O 1
ATOM 1777 N N . ARG A 1 239 ? -7.742 -0.814 14.720 1.00 96.50 239 ARG A N 1
ATOM 1778 C CA . ARG A 1 239 ? -7.204 0.347 13.990 1.00 96.50 239 ARG A CA 1
ATOM 1779 C C . ARG A 1 239 ? -6.278 1.176 14.887 1.00 96.50 239 ARG A C 1
ATOM 1781 O O . ARG A 1 239 ? -5.215 1.588 14.431 1.00 96.50 239 ARG A O 1
ATOM 1788 N N . ARG A 1 240 ? -6.624 1.352 16.172 1.00 96.06 240 ARG A N 1
ATOM 1789 C CA . ARG A 1 240 ? -5.788 2.071 17.148 1.00 96.06 240 ARG A CA 1
ATOM 1790 C C . ARG A 1 240 ? -4.466 1.369 17.434 1.00 96.06 240 ARG A C 1
ATOM 1792 O O . ARG A 1 240 ? -3.446 2.047 17.551 1.00 96.06 240 ARG A O 1
ATOM 1799 N N . LEU A 1 241 ? -4.484 0.040 17.542 1.00 96.25 241 LEU A N 1
ATOM 1800 C CA . LEU A 1 241 ? -3.270 -0.769 17.653 1.00 96.25 241 LEU A CA 1
ATOM 1801 C C . LEU A 1 241 ? -2.436 -0.671 16.372 1.00 96.25 241 LEU A C 1
ATOM 1803 O O . LEU A 1 241 ? -1.259 -0.338 16.449 1.00 96.25 241 LEU A O 1
ATOM 1807 N N . ALA A 1 242 ? -3.048 -0.865 15.200 1.00 96.00 242 ALA A N 1
ATOM 1808 C CA . ALA A 1 242 ? -2.356 -0.827 13.913 1.00 96.00 242 ALA A CA 1
ATOM 1809 C C . ALA A 1 242 ? -1.686 0.531 13.634 1.00 96.00 242 ALA A C 1
ATOM 1811 O O . ALA A 1 242 ? -0.575 0.573 13.111 1.00 96.00 242 ALA A O 1
ATOM 1812 N N . ALA A 1 243 ? -2.325 1.641 14.010 1.00 94.94 243 ALA A N 1
ATOM 1813 C CA . ALA A 1 243 ? -1.758 2.983 13.877 1.00 94.94 243 ALA A CA 1
ATOM 1814 C C . ALA A 1 243 ? -0.734 3.346 14.975 1.00 94.94 243 ALA A C 1
ATOM 1816 O O . ALA A 1 243 ? -0.101 4.400 14.902 1.00 94.94 243 ALA A O 1
ATOM 1817 N N . SER A 1 244 ? -0.574 2.522 16.016 1.00 91.00 244 SER A N 1
ATOM 1818 C CA . SER A 1 244 ? 0.409 2.766 17.074 1.00 91.00 244 SER A CA 1
ATOM 1819 C C . SER A 1 244 ? 1.811 2.339 16.619 1.00 91.00 244 SER A C 1
ATOM 1821 O O . SER A 1 244 ? 1.980 1.203 16.182 1.00 91.00 244 SER A O 1
ATOM 1823 N N . PRO A 1 245 ? 2.857 3.167 16.809 1.00 83.81 245 PRO A N 1
ATOM 1824 C CA . PRO A 1 245 ? 4.244 2.732 16.623 1.00 83.81 245 PRO A CA 1
ATOM 1825 C C . PRO A 1 245 ? 4.729 1.794 17.747 1.00 83.81 245 PRO A C 1
ATOM 1827 O O . PRO A 1 245 ? 5.831 1.257 17.666 1.00 83.81 245 PRO A O 1
ATOM 1830 N N . VAL A 1 246 ? 3.935 1.628 18.814 1.00 84.62 246 VAL A N 1
ATOM 1831 C CA . VAL A 1 246 ? 4.215 0.777 19.983 1.00 84.62 246 VAL A CA 1
ATOM 1832 C C . VAL A 1 246 ? 2.940 0.037 20.432 1.00 84.62 246 VAL A C 1
ATOM 1834 O O . VAL A 1 246 ? 2.394 0.328 21.501 1.00 84.62 246 VAL A O 1
ATOM 1837 N N . PRO A 1 247 ? 2.387 -0.883 19.617 1.00 90.00 247 PRO A N 1
ATOM 1838 C CA . PRO A 1 247 ? 1.128 -1.548 19.944 1.00 90.00 247 PRO A CA 1
ATOM 1839 C C . PRO A 1 247 ? 1.246 -2.435 21.194 1.00 90.00 247 PRO A C 1
ATOM 1841 O O . PRO A 1 247 ? 0.299 -2.501 21.971 1.00 90.00 247 PRO A O 1
ATOM 1844 N N . GLU A 1 248 ? 2.413 -3.024 21.471 1.00 88.31 248 GLU A N 1
ATOM 1845 C CA . GLU A 1 248 ? 2.692 -3.781 22.705 1.00 88.31 248 GLU A CA 1
ATOM 1846 C C . GLU A 1 248 ? 2.471 -2.942 23.966 1.00 88.31 248 GLU A C 1
ATOM 1848 O O . GLU A 1 248 ? 1.752 -3.358 24.870 1.00 88.31 248 GLU A O 1
ATOM 1853 N N . GLU A 1 249 ? 3.050 -1.742 24.012 1.00 87.81 249 GLU A N 1
ATOM 1854 C CA . GLU A 1 249 ? 2.944 -0.836 25.161 1.00 87.81 249 GLU A CA 1
ATOM 1855 C C . GLU A 1 249 ? 1.506 -0.343 25.361 1.00 87.81 249 GLU A C 1
ATOM 1857 O O . GLU A 1 249 ? 1.066 -0.122 26.489 1.00 87.81 249 GLU A O 1
ATOM 1862 N N . LEU A 1 250 ? 0.751 -0.222 24.266 1.00 90.50 250 LEU A N 1
ATOM 1863 C CA . LEU A 1 250 ? -0.657 0.148 24.301 1.00 90.50 250 LEU A CA 1
ATOM 1864 C C . LEU A 1 250 ? -1.541 -1.002 24.819 1.00 90.50 250 LEU A C 1
ATOM 1866 O O . LEU A 1 250 ? -2.414 -0.759 25.649 1.00 90.50 250 LEU A O 1
ATOM 1870 N N . ARG A 1 251 ? -1.270 -2.256 24.419 1.00 92.06 251 ARG A N 1
ATOM 1871 C CA . ARG A 1 251 ? -1.940 -3.452 24.972 1.00 92.06 251 ARG A CA 1
ATOM 1872 C C . ARG A 1 251 ? -1.637 -3.633 26.465 1.00 92.06 251 ARG A C 1
ATOM 1874 O O . ARG A 1 251 ? -2.553 -3.907 27.235 1.00 92.06 251 ARG A O 1
ATOM 1881 N N . GLU A 1 252 ? -0.385 -3.439 26.881 1.00 90.44 252 GLU A N 1
ATOM 1882 C CA . GLU A 1 252 ? 0.036 -3.504 28.291 1.00 90.44 252 GLU A CA 1
ATOM 1883 C C . GLU A 1 252 ? -0.618 -2.413 29.153 1.00 90.44 252 GLU A C 1
ATOM 1885 O O . GLU A 1 252 ? -1.044 -2.683 30.277 1.00 90.44 252 GLU A O 1
ATOM 1890 N N . LEU A 1 253 ? -0.760 -1.194 28.619 1.00 89.75 253 LEU A N 1
ATOM 1891 C CA . LEU A 1 253 ? -1.520 -0.124 29.265 1.00 89.75 253 LEU A CA 1
ATOM 1892 C C . LEU A 1 253 ? -2.981 -0.531 29.480 1.00 89.75 253 LEU A C 1
ATOM 1894 O O . LEU A 1 253 ? -3.477 -0.427 30.598 1.00 89.75 253 LEU A O 1
ATOM 1898 N N . TRP A 1 254 ? -3.667 -0.988 28.431 1.00 91.75 254 TRP A N 1
ATOM 1899 C CA . TRP A 1 254 ? -5.083 -1.359 28.510 1.00 91.75 254 TRP A CA 1
ATOM 1900 C C . TRP A 1 254 ? -5.311 -2.515 29.486 1.00 91.75 254 TRP A C 1
ATOM 1902 O O . TRP A 1 254 ? -6.162 -2.408 30.365 1.00 91.75 254 TRP A O 1
ATOM 1912 N N . ALA A 1 255 ? -4.466 -3.548 29.429 1.00 89.94 255 ALA A N 1
ATOM 1913 C CA . ALA A 1 255 ? -4.499 -4.660 30.374 1.00 89.94 255 ALA A CA 1
ATOM 1914 C C . ALA A 1 255 ? -4.280 -4.210 31.830 1.00 89.94 255 ALA A C 1
ATOM 1916 O O . ALA A 1 255 ? -4.902 -4.764 32.734 1.00 89.94 255 ALA A O 1
ATOM 1917 N N . HIS A 1 256 ? -3.434 -3.201 32.078 1.00 87.81 256 HIS A N 1
ATOM 1918 C CA . HIS A 1 256 ? -3.281 -2.621 33.413 1.00 87.81 256 HIS A CA 1
ATOM 1919 C C . HIS A 1 256 ? -4.525 -1.832 33.855 1.00 87.81 256 HIS A C 1
ATOM 1921 O O . HIS A 1 256 ? -4.978 -2.020 34.988 1.00 87.81 256 HIS A O 1
ATOM 1927 N N . LEU A 1 257 ? -5.091 -0.991 32.981 1.00 87.38 257 LEU A N 1
ATOM 1928 C CA . LEU A 1 257 ? -6.307 -0.218 33.267 1.00 87.38 257 LEU A CA 1
ATOM 1929 C C . LEU A 1 257 ? -7.495 -1.136 33.599 1.00 87.38 257 LEU A C 1
ATOM 1931 O O . LEU A 1 257 ? -8.176 -0.905 34.597 1.00 87.38 257 LEU A O 1
ATOM 1935 N N . ASP A 1 258 ? -7.663 -2.235 32.858 1.00 86.44 258 ASP A N 1
ATOM 1936 C CA . ASP A 1 258 ? -8.693 -3.255 33.110 1.00 86.44 258 ASP A CA 1
ATOM 1937 C C . ASP A 1 258 ? -8.567 -3.943 34.486 1.00 86.44 258 ASP A C 1
ATOM 1939 O O . ASP A 1 258 ? -9.536 -4.531 34.967 1.00 86.44 258 ASP A O 1
ATOM 1943 N N . THR A 1 259 ? -7.409 -3.876 35.163 1.00 83.50 259 THR A N 1
ATOM 1944 C CA . THR A 1 259 ? -7.289 -4.418 36.532 1.00 83.50 259 THR A CA 1
ATOM 1945 C C . THR A 1 259 ? -7.976 -3.556 37.591 1.00 83.50 259 THR A C 1
ATOM 1947 O O . THR A 1 259 ? -8.258 -4.056 38.679 1.00 83.50 259 THR A O 1
ATOM 1950 N N . GLY A 1 260 ? -8.146 -2.250 37.346 1.00 76.00 260 GLY A N 1
ATOM 1951 C CA . GLY A 1 260 ? -8.517 -1.267 38.373 1.00 76.00 260 GLY A CA 1
ATOM 1952 C C . GLY A 1 260 ? -7.502 -1.109 39.525 1.00 76.00 260 GLY A C 1
ATOM 1953 O O . GLY A 1 260 ? -7.733 -0.340 40.455 1.00 76.00 260 GLY A O 1
ATOM 1954 N N . THR A 1 261 ? -6.371 -1.823 39.531 1.00 74.88 261 THR A N 1
ATOM 1955 C CA . THR A 1 261 ? -5.465 -1.843 40.693 1.00 74.88 261 THR A CA 1
ATOM 1956 C C . THR A 1 261 ? -4.456 -0.697 40.664 1.00 74.88 261 THR A C 1
ATOM 1958 O O . THR A 1 261 ? -3.736 -0.509 39.688 1.00 74.88 261 THR A O 1
ATOM 1961 N N . ASN A 1 262 ? -4.364 0.049 41.771 1.00 73.00 262 ASN A N 1
ATOM 1962 C CA . ASN A 1 262 ? -3.458 1.194 41.952 1.00 73.00 262 ASN A CA 1
ATOM 1963 C C . ASN A 1 262 ? -3.605 2.310 40.895 1.00 73.00 262 ASN A C 1
ATOM 1965 O O . ASN A 1 262 ? -2.641 3.032 40.629 1.00 73.00 262 ASN A O 1
ATOM 1969 N N . LEU A 1 263 ? -4.796 2.470 40.306 1.00 77.25 263 LEU A N 1
ATOM 1970 C CA . LEU A 1 263 ? -5.060 3.562 39.371 1.00 77.25 263 LEU A CA 1
ATOM 1971 C C . LEU A 1 263 ? -5.201 4.906 40.111 1.00 77.25 263 LEU A C 1
ATOM 1973 O O . LEU A 1 263 ? -5.900 4.972 41.124 1.00 77.25 263 LEU A O 1
ATOM 1977 N N . PRO A 1 264 ? -4.583 5.991 39.610 1.00 76.38 264 PRO A N 1
ATOM 1978 C CA . PRO A 1 264 ? -4.832 7.335 40.108 1.00 76.38 264 PRO A CA 1
ATOM 1979 C C . PRO A 1 264 ? -6.247 7.805 39.754 1.00 76.38 264 PRO A C 1
ATOM 1981 O O . PRO A 1 264 ? -6.878 7.314 38.809 1.00 76.38 264 PRO A O 1
ATOM 1984 N N . ALA A 1 265 ? -6.720 8.815 40.489 1.00 77.81 265 ALA A N 1
ATOM 1985 C CA . ALA A 1 265 ? -7.946 9.528 40.150 1.00 77.81 265 ALA A CA 1
ATOM 1986 C C . ALA A 1 265 ? -7.883 10.023 38.685 1.00 77.81 265 ALA A C 1
ATOM 1988 O O . ALA A 1 265 ? -6.860 10.598 38.292 1.00 77.81 265 ALA A O 1
ATOM 1989 N N . PRO A 1 266 ? -8.933 9.812 37.866 1.00 80.56 266 PRO A N 1
ATOM 1990 C CA . PRO A 1 266 ? -8.916 10.229 36.469 1.00 80.56 266 PRO A CA 1
ATOM 1991 C C . PRO A 1 266 ? -8.697 11.748 36.340 1.00 80.56 266 PRO A C 1
ATOM 1993 O O . PRO A 1 266 ? -9.376 12.516 37.030 1.00 80.56 266 PRO A O 1
ATOM 1996 N N . PRO A 1 267 ? -7.777 12.215 35.473 1.00 80.12 267 PRO A N 1
ATOM 1997 C CA . PRO A 1 267 ? -7.453 13.631 35.319 1.00 80.12 267 PRO A CA 1
ATOM 1998 C C . PRO A 1 267 ? -8.515 14.344 34.465 1.00 80.12 267 PRO A C 1
ATOM 2000 O O . PRO A 1 267 ? -8.249 14.765 33.338 1.00 80.12 267 PRO A O 1
ATOM 2003 N N . TRP A 1 268 ? -9.740 14.449 34.988 1.00 84.50 268 TRP A N 1
ATOM 2004 C CA . TRP A 1 268 ? -10.863 15.074 34.289 1.00 84.50 268 TRP A CA 1
ATOM 2005 C C . TRP A 1 268 ? -10.534 16.521 33.869 1.00 84.50 268 TRP A C 1
ATOM 2007 O O . TRP A 1 268 ? -10.026 17.298 34.684 1.00 84.50 268 TRP A O 1
ATOM 2017 N N . PRO A 1 269 ? -10.825 16.911 32.612 1.00 86.56 269 PRO A N 1
ATOM 2018 C CA . PRO A 1 269 ? -10.613 18.273 32.139 1.00 86.56 269 PRO A CA 1
ATOM 2019 C C . PRO A 1 269 ? -11.669 19.239 32.701 1.00 86.56 269 PRO A C 1
ATOM 2021 O O . PRO A 1 269 ? -12.584 18.853 33.428 1.00 86.56 269 PRO A O 1
ATOM 2024 N N . GLY A 1 270 ? -11.555 20.522 32.346 1.00 87.31 270 GLY A N 1
ATOM 2025 C CA . GLY A 1 270 ? -12.452 21.560 32.849 1.00 87.31 270 GLY A CA 1
ATOM 2026 C C . GLY A 1 270 ? -13.923 21.359 32.436 1.00 87.31 270 GLY A C 1
ATOM 2027 O O . GLY A 1 270 ? -14.200 20.720 31.414 1.00 87.31 270 GLY A O 1
ATOM 2028 N N . PRO A 1 271 ? -14.884 21.968 33.165 1.00 90.44 271 PRO A N 1
ATOM 2029 C CA . PRO A 1 271 ? -16.320 21.770 32.933 1.00 90.44 271 PRO A CA 1
ATOM 2030 C C . PRO A 1 271 ? -16.785 22.030 31.494 1.00 90.44 271 PRO A C 1
ATOM 2032 O O . PRO A 1 271 ? -17.697 21.363 31.019 1.00 90.44 271 PRO A O 1
ATOM 2035 N N . GLY A 1 272 ? -16.141 22.953 30.768 1.00 90.88 272 GLY A N 1
ATOM 2036 C CA . GLY A 1 272 ? -16.459 23.215 29.360 1.00 90.88 272 GLY A CA 1
ATOM 2037 C C . GLY A 1 272 ? -16.173 22.025 28.435 1.00 90.88 272 GLY A C 1
ATOM 2038 O O . GLY A 1 272 ? -16.962 21.745 27.539 1.00 90.88 272 GLY A O 1
ATOM 2039 N N . GLN A 1 273 ? -15.089 21.281 28.669 1.00 93.06 273 GLN A N 1
ATOM 2040 C CA . GLN A 1 273 ? -14.739 20.101 27.866 1.00 93.06 273 GLN A CA 1
ATOM 2041 C C . GLN A 1 273 ? -15.645 18.911 28.206 1.00 93.06 273 GLN A C 1
ATOM 2043 O O . GLN A 1 273 ? -16.071 18.192 27.305 1.00 93.06 273 GLN A O 1
ATOM 2048 N N . VAL A 1 274 ? -16.007 18.759 29.485 1.00 94.00 274 VAL A N 1
ATOM 2049 C CA . VAL A 1 274 ? -17.039 17.809 29.935 1.00 94.00 274 VAL A CA 1
ATOM 2050 C C . VAL A 1 274 ? -18.387 18.117 29.273 1.00 94.00 274 VAL A C 1
ATOM 2052 O O . VAL A 1 274 ? -19.022 17.209 28.741 1.00 94.00 274 VAL A O 1
ATOM 2055 N N . ALA A 1 275 ? -18.799 19.389 29.234 1.00 95.06 275 ALA A N 1
ATOM 2056 C CA . ALA A 1 275 ? -20.046 19.814 28.599 1.00 95.06 275 ALA A CA 1
ATOM 2057 C C . ALA A 1 275 ? -20.068 19.566 27.086 1.00 95.06 275 ALA A C 1
ATOM 2059 O O . ALA A 1 275 ? -21.075 19.091 26.563 1.00 95.06 275 ALA A O 1
ATOM 2060 N N . VAL A 1 276 ? -18.955 19.816 26.387 1.00 95.94 276 VAL A N 1
ATOM 2061 C CA . VAL A 1 276 ? -18.823 19.476 24.962 1.00 95.94 276 VAL A CA 1
ATOM 2062 C C . VAL A 1 276 ? -18.919 17.963 24.748 1.00 95.94 276 VAL A C 1
ATOM 2064 O O . VAL A 1 276 ? -19.676 17.531 23.884 1.00 95.94 276 VAL A O 1
ATOM 2067 N N . ALA A 1 277 ? -18.221 17.146 25.543 1.00 96.25 277 ALA A N 1
ATOM 2068 C CA . ALA A 1 277 ? -18.278 15.688 25.411 1.00 96.25 277 ALA A CA 1
ATOM 2069 C C . ALA A 1 277 ? -19.684 15.122 25.690 1.00 96.25 277 ALA A C 1
ATOM 2071 O O . ALA A 1 277 ? -20.183 14.315 24.907 1.00 96.25 277 ALA A O 1
ATOM 2072 N N . ALA A 1 278 ? -20.348 15.587 26.753 1.00 97.06 278 ALA A N 1
ATOM 2073 C CA . ALA A 1 278 ? -21.719 15.197 27.078 1.00 97.06 278 ALA A CA 1
ATOM 2074 C C . ALA A 1 278 ? -22.718 15.632 25.992 1.00 97.06 278 ALA A C 1
ATOM 2076 O O . ALA A 1 278 ? -23.550 14.833 25.571 1.00 97.06 278 ALA A O 1
ATOM 2077 N N . GLY A 1 279 ? -22.603 16.864 25.486 1.00 96.62 279 GLY A N 1
ATOM 2078 C CA . GLY A 1 279 ? -23.454 17.366 24.405 1.00 96.62 279 GLY A CA 1
ATOM 2079 C C . GLY A 1 279 ? -23.291 16.589 23.095 1.00 96.62 279 GLY A C 1
ATOM 2080 O O . GLY A 1 279 ? -24.283 16.347 22.413 1.00 96.62 279 GLY A O 1
ATOM 2081 N N . LEU A 1 280 ? -22.071 16.149 22.765 1.00 96.56 280 LEU A N 1
ATOM 2082 C CA . LEU A 1 280 ? -21.807 15.290 21.604 1.00 96.56 280 LEU A CA 1
ATOM 2083 C C . LEU A 1 280 ? -22.453 13.905 21.764 1.00 96.56 280 LEU A C 1
ATOM 2085 O O . LEU A 1 280 ? -23.174 13.483 20.863 1.00 96.56 280 LEU A O 1
ATOM 2089 N N . LEU A 1 281 ? -22.273 13.252 22.923 1.00 96.56 281 LEU A N 1
ATOM 2090 C CA . LEU A 1 281 ? -22.915 11.964 23.235 1.00 96.56 281 LEU A CA 1
ATOM 2091 C C . LEU A 1 281 ? -24.444 12.039 23.081 1.00 96.56 281 LEU A C 1
ATOM 2093 O O . LEU A 1 281 ? -25.062 11.174 22.466 1.00 96.56 281 LEU A O 1
ATOM 2097 N N . VAL A 1 282 ? -25.052 13.087 23.642 1.00 96.81 282 VAL A N 1
ATOM 2098 C CA . VAL A 1 282 ? -26.506 13.303 23.627 1.00 96.81 282 VAL A CA 1
ATOM 2099 C C . VAL A 1 282 ? -27.008 13.598 22.211 1.00 96.81 282 VAL A C 1
ATOM 2101 O O . VAL A 1 282 ? -28.037 13.060 21.810 1.00 96.81 282 VAL A O 1
ATOM 2104 N N . ALA A 1 283 ? -26.285 14.411 21.435 1.00 95.56 283 ALA A N 1
ATOM 2105 C CA . ALA A 1 283 ? -26.665 14.744 20.063 1.00 95.56 283 ALA A CA 1
ATOM 2106 C C . ALA A 1 283 ? -26.683 13.512 19.143 1.00 95.56 283 ALA A C 1
ATOM 2108 O O . ALA A 1 283 ? -27.631 13.352 18.373 1.00 95.56 283 ALA A O 1
ATOM 2109 N N . ASP A 1 284 ? -25.683 12.632 19.248 1.00 95.00 284 ASP A N 1
ATOM 2110 C CA . ASP A 1 284 ? -25.622 11.391 18.466 1.00 95.00 284 ASP A CA 1
ATOM 2111 C C . ASP A 1 284 ? -26.765 10.426 18.844 1.00 95.00 284 ASP A C 1
ATOM 2113 O O . ASP A 1 284 ? -27.443 9.890 17.963 1.00 95.00 284 ASP A O 1
ATOM 2117 N N . VAL A 1 285 ? -27.055 10.270 20.142 1.00 95.25 285 VAL A N 1
ATOM 2118 C CA . VAL A 1 285 ? -28.136 9.395 20.635 1.00 95.25 285 VAL A CA 1
ATOM 2119 C C . VAL A 1 285 ? -29.524 9.910 20.246 1.00 95.25 285 VAL A C 1
ATOM 2121 O O . VAL A 1 285 ? -30.343 9.136 19.748 1.00 95.25 285 VAL A O 1
ATOM 2124 N N . LEU A 1 286 ? -29.798 11.209 20.407 1.00 95.00 286 LEU A N 1
ATOM 2125 C CA . LEU A 1 286 ? -31.078 11.796 19.995 1.00 95.00 286 LEU A CA 1
ATOM 2126 C C . LEU A 1 286 ? -31.258 11.769 18.469 1.00 95.00 286 LEU A C 1
ATOM 2128 O O . LEU A 1 286 ? -32.378 11.573 17.997 1.00 95.00 286 LEU A O 1
ATOM 2132 N N . ALA A 1 287 ? -30.178 11.913 17.689 1.00 92.56 287 ALA A N 1
ATOM 2133 C CA . ALA A 1 287 ? -30.230 11.733 16.240 1.00 92.56 287 ALA A CA 1
ATOM 2134 C C . ALA A 1 287 ? -30.630 10.294 15.874 1.00 92.56 287 ALA A C 1
ATOM 2136 O O . ALA A 1 287 ? -31.573 10.116 15.100 1.00 92.56 287 ALA A O 1
ATOM 2137 N N . HIS A 1 288 ? -29.985 9.291 16.482 1.00 92.81 288 HIS A N 1
ATOM 2138 C CA . HIS A 1 288 ? -30.285 7.875 16.255 1.00 92.81 288 HIS A CA 1
ATOM 2139 C C . HIS A 1 288 ? -31.742 7.518 16.591 1.00 92.81 288 HIS A C 1
ATOM 2141 O O . HIS A 1 288 ? -32.452 6.985 15.740 1.00 92.81 288 HIS A O 1
ATOM 2147 N N . LEU A 1 289 ? -32.215 7.868 17.794 1.00 93.81 289 LEU A N 1
ATOM 2148 C CA . LEU A 1 289 ? -33.580 7.563 18.250 1.00 93.81 289 LEU A CA 1
ATOM 2149 C C . LEU A 1 289 ? -34.666 8.254 17.408 1.00 93.81 289 LEU A C 1
ATOM 2151 O O . LEU A 1 289 ? -35.769 7.733 17.254 1.00 93.81 289 LEU A O 1
ATOM 2155 N N . ALA A 1 290 ? -34.353 9.414 16.827 1.00 92.50 290 ALA A N 1
ATOM 2156 C CA . ALA A 1 290 ? -35.229 10.117 15.895 1.00 92.50 290 ALA A CA 1
ATOM 2157 C C . ALA A 1 290 ? -35.121 9.617 14.434 1.00 92.50 290 ALA A C 1
ATOM 2159 O O . ALA A 1 290 ? -35.768 10.189 13.556 1.00 92.50 290 ALA A O 1
ATOM 2160 N N . GLY A 1 291 ? -34.316 8.584 14.154 1.00 89.56 291 GLY A N 1
ATOM 2161 C CA . GLY A 1 291 ? -34.111 8.029 12.809 1.00 89.56 291 GLY A CA 1
ATOM 2162 C C . GLY A 1 291 ? -33.297 8.927 11.866 1.00 89.56 291 GLY A C 1
ATOM 2163 O O . GLY A 1 291 ? -33.390 8.782 10.648 1.00 89.56 291 GLY A O 1
ATOM 2164 N N . ASN A 1 292 ? -32.528 9.874 12.409 1.00 89.44 292 ASN A N 1
ATOM 2165 C CA . ASN A 1 292 ? -31.689 10.795 11.642 1.00 89.44 292 ASN A CA 1
ATOM 2166 C C . ASN A 1 292 ? -30.255 10.253 11.473 1.00 89.44 292 ASN A C 1
ATOM 2168 O O . ASN A 1 292 ? -29.785 9.486 12.316 1.00 89.44 292 ASN A O 1
ATOM 2172 N N . PRO A 1 293 ? -29.507 10.701 10.444 1.00 86.88 293 PRO A N 1
ATOM 2173 C CA . PRO A 1 293 ? -28.080 10.413 10.326 1.00 86.88 293 PRO A CA 1
ATOM 2174 C C . PRO A 1 293 ? -27.304 10.883 11.564 1.00 86.88 293 PRO A C 1
ATOM 2176 O O . PRO A 1 293 ? -27.373 12.057 11.933 1.00 86.88 293 PRO A O 1
ATOM 2179 N N . VAL A 1 294 ? -26.549 9.975 12.184 1.00 89.06 294 VAL A N 1
ATOM 2180 C CA . VAL A 1 294 ? -25.796 10.225 13.424 1.00 89.06 294 VAL A CA 1
ATOM 2181 C C . VAL A 1 294 ? -24.482 10.970 13.113 1.00 89.06 294 VAL A C 1
ATOM 2183 O O . VAL A 1 294 ? -23.627 10.415 12.416 1.00 89.06 294 VAL A O 1
ATOM 2186 N N . PRO A 1 295 ? -24.266 12.209 13.604 1.00 84.31 295 PRO A N 1
ATOM 2187 C CA . PRO A 1 295 ? -23.085 13.016 13.260 1.00 84.31 295 PRO A CA 1
ATOM 2188 C C . PRO A 1 295 ? -21.713 12.382 13.572 1.00 84.31 295 PRO A C 1
ATOM 2190 O O . PRO A 1 295 ? -20.751 12.606 12.819 1.00 84.31 295 PRO A O 1
ATOM 2193 N N . GLY A 1 296 ? -21.612 11.621 14.666 1.00 84.00 296 GLY A N 1
ATOM 2194 C CA . GLY A 1 296 ? -20.423 10.871 15.089 1.00 84.00 296 GLY A CA 1
ATOM 2195 C C . GLY A 1 296 ? -20.369 9.402 14.645 1.00 84.00 296 GLY A C 1
ATOM 2196 O O . GLY A 1 296 ? -19.469 8.675 15.077 1.00 84.00 296 GLY A O 1
ATOM 2197 N N . ALA A 1 297 ? -21.271 8.939 13.770 1.00 85.94 297 ALA A N 1
ATOM 2198 C CA . ALA A 1 297 ? -21.148 7.607 13.173 1.00 85.94 297 ALA A CA 1
ATOM 2199 C C . ALA A 1 297 ? -19.802 7.460 12.440 1.00 85.94 297 ALA A C 1
ATOM 2201 O O . ALA A 1 297 ? -19.363 8.356 11.712 1.00 85.94 297 ALA A O 1
ATOM 2202 N N . GLY A 1 298 ? -19.115 6.338 12.679 1.00 88.56 298 GLY A N 1
ATOM 2203 C CA . GLY A 1 298 ? -17.800 6.053 12.094 1.00 88.56 298 GLY A CA 1
ATOM 2204 C C . GLY A 1 298 ? -16.686 7.048 12.459 1.00 88.56 298 GLY A C 1
ATOM 2205 O O . GLY A 1 298 ? -15.688 7.119 11.744 1.00 88.56 298 GLY A O 1
ATOM 2206 N N . ARG A 1 299 ? -16.827 7.852 13.526 1.00 92.00 299 ARG A N 1
ATOM 2207 C CA . ARG A 1 299 ? -15.816 8.832 13.965 1.00 92.00 299 ARG A CA 1
ATOM 2208 C C . ARG A 1 299 ? -15.591 8.825 15.477 1.00 92.00 299 ARG A C 1
ATOM 2210 O O . ARG A 1 299 ? -16.536 8.984 16.239 1.00 92.00 299 ARG A O 1
ATOM 2217 N N . GLU A 1 300 ? -14.337 8.732 15.919 1.00 95.62 300 GLU A N 1
ATOM 2218 C CA . GLU A 1 300 ? -13.967 9.098 17.295 1.00 95.62 300 GLU A CA 1
ATOM 2219 C C . GLU A 1 300 ? -13.708 10.609 17.348 1.00 95.62 300 GLU A C 1
ATOM 2221 O O . GLU A 1 300 ? -12.999 11.169 16.508 1.00 95.62 300 GLU A O 1
ATOM 2226 N N . LEU A 1 301 ? -14.275 11.285 18.341 1.00 96.06 301 LEU A N 1
ATOM 2227 C CA . LEU A 1 301 ? -14.096 12.713 18.570 1.00 96.06 301 LEU A CA 1
ATOM 2228 C C . LEU A 1 301 ? -13.133 12.928 19.739 1.00 96.06 301 LEU A C 1
ATOM 2230 O O . LEU A 1 301 ? -13.354 12.422 20.837 1.00 96.06 301 LEU A O 1
ATOM 2234 N N . THR A 1 302 ? -12.088 13.719 19.519 1.00 94.94 302 THR A N 1
ATOM 2235 C CA . THR A 1 302 ? -11.141 14.147 20.552 1.00 94.94 302 THR A CA 1
ATOM 2236 C C . THR A 1 302 ? -11.504 15.550 21.015 1.00 94.94 302 THR A C 1
ATOM 2238 O O . THR A 1 302 ? -11.330 16.501 20.255 1.00 94.94 302 THR A O 1
ATOM 2241 N N . VAL A 1 303 ? -11.950 15.699 22.263 1.00 93.81 303 VAL A N 1
ATOM 2242 C CA . VAL A 1 303 ? -12.243 17.004 22.874 1.00 93.81 303 VAL A CA 1
ATOM 2243 C C . VAL A 1 303 ? -11.002 17.496 23.625 1.00 93.81 303 VAL A C 1
ATOM 2245 O O . VAL A 1 303 ? -10.614 16.944 24.660 1.00 93.81 303 VAL A O 1
ATOM 2248 N N . GLY A 1 304 ? -10.357 18.525 23.073 1.00 86.38 304 GLY A N 1
ATOM 2249 C CA . GLY A 1 304 ? -9.191 19.204 23.639 1.00 86.38 304 GLY A CA 1
ATOM 2250 C C . GLY A 1 304 ? -9.524 20.602 24.183 1.00 86.38 304 GLY A C 1
ATOM 2251 O O . GLY A 1 304 ? -10.682 21.023 24.174 1.00 86.38 304 GLY A O 1
ATOM 2252 N N . PRO A 1 305 ? -8.526 21.353 24.680 1.00 82.12 305 PRO A N 1
ATOM 2253 C CA . PRO A 1 305 ? -8.713 22.742 25.097 1.00 82.12 305 PRO A CA 1
ATOM 2254 C C . PRO A 1 305 ? -9.023 23.641 23.887 1.00 82.12 305 PRO A C 1
ATOM 2256 O O . PRO A 1 305 ? -8.128 24.011 23.136 1.00 82.12 305 PRO A O 1
ATOM 2259 N N . GLY A 1 306 ? -10.299 23.983 23.689 1.00 83.50 306 GLY A N 1
ATOM 2260 C CA . GLY A 1 306 ? -10.744 24.855 22.591 1.00 83.50 306 GLY A CA 1
ATOM 2261 C C . GLY A 1 306 ? -10.853 24.187 21.213 1.00 83.50 306 GLY A C 1
ATOM 2262 O O . GLY A 1 306 ? -11.172 24.871 20.245 1.00 83.50 306 GLY A O 1
ATOM 2263 N N . GLU A 1 307 ? -10.639 22.872 21.112 1.00 88.88 307 GLU A N 1
ATOM 2264 C CA . GLU A 1 307 ? -10.689 22.121 19.851 1.00 88.88 307 GLU A CA 1
ATOM 2265 C C . GLU A 1 307 ? -11.506 20.824 19.969 1.00 88.88 307 GLU A C 1
ATOM 2267 O O . GLU A 1 307 ? -11.526 20.173 21.016 1.00 88.88 307 GLU A O 1
ATOM 2272 N N . VAL A 1 308 ? -12.145 20.423 18.865 1.00 92.44 308 VAL A N 1
ATOM 2273 C CA . VAL A 1 308 ? -12.718 19.080 18.688 1.00 92.44 308 VAL A CA 1
ATOM 2274 C C . VAL A 1 308 ? -12.190 18.502 17.379 1.00 92.44 308 VAL A C 1
ATOM 2276 O O . VAL A 1 308 ? -12.586 18.939 16.297 1.00 92.44 308 VAL A O 1
ATOM 2279 N N . VAL A 1 309 ? -11.297 17.518 17.475 1.00 93.06 309 VAL A N 1
ATOM 2280 C CA . VAL A 1 309 ? -10.726 16.817 16.313 1.00 93.06 309 VAL A CA 1
ATOM 2281 C C . VAL A 1 309 ? -11.566 15.576 16.020 1.00 93.06 309 VAL A C 1
ATOM 2283 O O . VAL A 1 309 ? -11.991 14.889 16.947 1.00 93.06 309 VAL A O 1
ATOM 2286 N N . ARG A 1 310 ? -11.828 15.292 14.740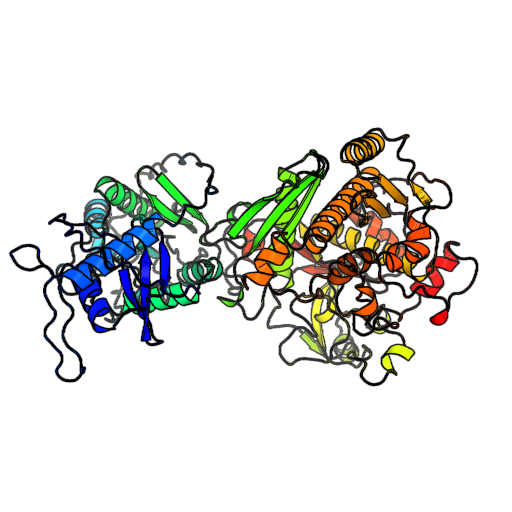 1.00 93.56 310 ARG A N 1
ATOM 2287 C CA . ARG A 1 310 ? -12.601 14.119 14.304 1.00 93.56 310 ARG A CA 1
ATOM 2288 C C . ARG A 1 310 ? -11.671 13.115 13.643 1.00 93.56 310 ARG A C 1
ATOM 2290 O O . ARG A 1 310 ? -11.024 13.467 12.662 1.00 93.56 310 ARG A O 1
ATOM 2297 N N . HIS A 1 311 ? -11.661 11.890 14.146 1.00 95.50 311 HIS A N 1
ATOM 2298 C CA . HIS A 1 311 ? -10.856 10.798 13.621 1.00 95.50 311 HIS A CA 1
ATOM 2299 C C . HIS A 1 311 ? -11.778 9.758 12.972 1.00 95.50 311 HIS A C 1
ATOM 2301 O O . HIS A 1 311 ? -12.595 9.161 13.678 1.00 95.50 311 HIS A O 1
ATOM 2307 N N . PRO A 1 312 ? -11.722 9.563 11.646 1.00 94.25 312 PRO A N 1
ATOM 2308 C CA . PRO A 1 312 ? -12.517 8.550 10.967 1.00 94.25 312 PRO A CA 1
ATOM 2309 C C . PRO A 1 312 ? -12.051 7.151 11.379 1.00 94.25 312 PRO A C 1
ATOM 2311 O O . PRO A 1 312 ? -10.857 6.883 11.442 1.00 94.25 312 PRO A O 1
ATOM 2314 N N . VAL A 1 313 ? -12.998 6.253 11.630 1.00 93.69 313 VAL A N 1
ATOM 2315 C CA . VAL A 1 313 ? -12.743 4.837 11.904 1.00 93.69 313 VAL A CA 1
ATOM 2316 C C . VAL A 1 313 ? -13.425 4.032 10.810 1.00 93.69 313 VAL A C 1
ATOM 2318 O O . VAL A 1 313 ? -14.629 4.167 10.607 1.00 93.69 313 VAL A O 1
ATOM 2321 N N . LEU A 1 314 ? -12.664 3.198 10.105 1.00 91.69 314 LEU A N 1
ATOM 2322 C CA . LEU A 1 314 ? -13.186 2.338 9.042 1.00 91.69 314 LEU A CA 1
ATOM 2323 C C . LEU A 1 314 ? -13.286 0.884 9.534 1.00 91.69 314 LEU A C 1
ATOM 2325 O O . LEU A 1 314 ? -12.364 0.441 10.234 1.00 91.69 314 LEU A O 1
ATOM 2329 N N . PRO A 1 315 ? -14.334 0.124 9.148 1.00 90.25 315 PRO A N 1
ATOM 2330 C CA . PRO A 1 315 ? -14.430 -1.307 9.443 1.00 90.25 315 PRO A CA 1
ATOM 2331 C C . PRO A 1 315 ? -13.180 -2.057 8.977 1.00 90.25 315 PRO A C 1
ATOM 2333 O O . PRO A 1 315 ? -12.538 -1.651 8.006 1.00 90.25 315 PRO A O 1
ATOM 2336 N N . LEU A 1 316 ? -12.795 -3.131 9.658 1.00 90.75 316 LEU A N 1
ATOM 2337 C CA . LEU A 1 316 ? -11.638 -3.931 9.252 1.00 90.75 316 LEU A CA 1
ATOM 2338 C C . LEU A 1 316 ? -11.932 -4.713 7.957 1.00 90.75 316 LEU A C 1
ATOM 2340 O O . LEU A 1 316 ? -13.027 -5.256 7.805 1.00 90.75 316 LEU A O 1
ATOM 2344 N N . PRO A 1 317 ? -10.954 -4.868 7.044 1.00 87.06 317 PRO A N 1
ATOM 2345 C CA . PRO A 1 317 ? -11.172 -5.526 5.752 1.00 87.06 317 PRO A CA 1
ATOM 2346 C C . PRO A 1 317 ? -11.459 -7.033 5.862 1.00 87.06 317 PRO A C 1
ATOM 2348 O O . PRO A 1 317 ? -11.890 -7.647 4.891 1.00 87.06 317 PRO A O 1
ATOM 2351 N N . VAL A 1 318 ? -11.219 -7.629 7.036 1.00 82.56 318 VAL A N 1
ATOM 2352 C CA . VAL A 1 318 ? -11.470 -9.049 7.332 1.00 82.56 318 VAL A CA 1
ATOM 2353 C C . VAL A 1 318 ? -12.944 -9.355 7.647 1.00 82.56 318 VAL A C 1
ATOM 2355 O O . VAL A 1 318 ? -13.316 -10.521 7.715 1.00 82.56 318 VAL A O 1
ATOM 2358 N N . ASP A 1 319 ? -13.791 -8.334 7.822 1.00 73.38 319 ASP A N 1
ATOM 2359 C CA . ASP A 1 319 ? -15.227 -8.464 8.118 1.00 73.38 319 ASP A CA 1
ATOM 2360 C C . ASP A 1 319 ? -16.076 -8.291 6.844 1.00 73.38 319 ASP A C 1
ATOM 2362 O O . ASP A 1 319 ? -16.887 -7.373 6.716 1.00 73.38 319 ASP A O 1
ATOM 2366 N N . THR A 1 320 ? -15.864 -9.166 5.856 1.00 61.84 320 THR A N 1
ATOM 2367 C CA . THR A 1 320 ? -16.419 -9.033 4.491 1.00 61.84 320 THR A CA 1
ATOM 2368 C C . THR A 1 320 ? -17.951 -9.018 4.415 1.00 61.84 320 THR A C 1
ATOM 2370 O O . THR A 1 320 ? -18.507 -8.574 3.412 1.00 61.84 320 THR A O 1
ATOM 2373 N N . GLY A 1 321 ? -18.646 -9.442 5.476 1.00 61.12 321 GLY A N 1
ATOM 2374 C CA . GLY A 1 321 ? -20.105 -9.378 5.593 1.00 61.12 321 GLY A CA 1
ATOM 2375 C C . GLY A 1 321 ? -20.679 -7.981 5.869 1.00 61.12 321 GLY A C 1
ATOM 2376 O O . GLY A 1 321 ? -21.901 -7.843 5.910 1.00 61.12 321 GLY A O 1
ATOM 2377 N N . ARG A 1 322 ? -19.843 -6.952 6.077 1.00 64.88 322 ARG A N 1
ATOM 2378 C CA . ARG A 1 322 ? -20.282 -5.582 6.395 1.00 64.88 322 ARG A CA 1
ATOM 2379 C C . ARG A 1 322 ? -19.700 -4.559 5.412 1.00 64.88 322 ARG A C 1
ATOM 2381 O O . ARG A 1 322 ? -18.621 -4.019 5.663 1.00 64.88 322 ARG A O 1
ATOM 2388 N N . PRO A 1 323 ? -20.388 -4.252 4.295 1.00 61.12 323 PRO A N 1
ATOM 2389 C CA . PRO A 1 323 ? -19.983 -3.143 3.440 1.00 61.12 323 PRO A CA 1
ATOM 2390 C C . PRO A 1 323 ? -20.091 -1.833 4.231 1.00 61.12 323 PRO A C 1
ATOM 2392 O O . PRO A 1 323 ? -21.171 -1.463 4.686 1.00 61.12 323 PRO A O 1
ATOM 2395 N N . GLY A 1 324 ? -18.967 -1.138 4.412 1.00 66.94 324 GLY A N 1
ATOM 2396 C CA . GLY A 1 324 ? -18.949 0.159 5.084 1.00 66.94 324 GLY A CA 1
ATOM 2397 C C . GLY A 1 324 ? -19.689 1.227 4.275 1.00 66.94 324 GLY A C 1
ATOM 2398 O O . GLY A 1 324 ? -19.580 1.275 3.047 1.00 66.94 324 GLY A O 1
ATOM 2399 N N . SER A 1 325 ? -20.409 2.108 4.970 1.00 77.62 325 SER A N 1
ATOM 2400 C CA . SER A 1 325 ? -21.055 3.277 4.365 1.00 77.62 325 SER A CA 1
ATOM 2401 C C . SER A 1 325 ? -20.023 4.165 3.643 1.00 77.62 325 SER A C 1
ATOM 2403 O O . SER A 1 325 ? -18.896 4.288 4.130 1.00 77.62 325 SER A O 1
ATOM 2405 N N . PRO A 1 3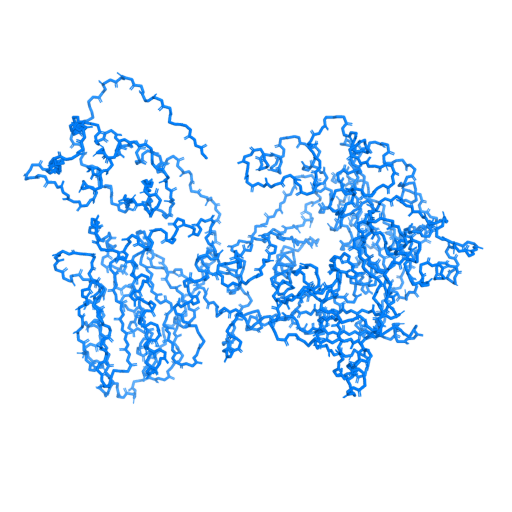26 ? -20.354 4.785 2.490 1.00 87.81 326 PRO A N 1
ATOM 2406 C CA . PRO A 1 326 ? -19.390 5.562 1.711 1.00 87.81 326 PRO A CA 1
ATOM 2407 C C . PRO A 1 326 ? -18.741 6.701 2.506 1.00 87.81 326 PRO A C 1
ATOM 2409 O O . PRO A 1 326 ? -19.426 7.484 3.168 1.00 87.81 326 PRO A O 1
ATOM 2412 N N . VAL A 1 327 ? -17.419 6.835 2.387 1.00 89.62 327 VAL A N 1
ATOM 2413 C CA . VAL A 1 327 ? -16.617 7.864 3.066 1.00 89.62 327 VAL A CA 1
ATOM 2414 C C . VAL A 1 327 ? -15.749 8.643 2.069 1.00 89.62 327 VAL A C 1
ATOM 2416 O O . VAL A 1 327 ? -15.397 8.123 1.012 1.00 89.62 327 VAL A O 1
ATOM 2419 N N . PRO A 1 328 ? -15.348 9.890 2.376 1.00 92.69 328 PRO A N 1
ATOM 2420 C CA . PRO A 1 328 ? -14.343 10.596 1.585 1.00 92.69 328 PRO A CA 1
ATOM 2421 C C . PRO A 1 328 ? -12.990 9.874 1.605 1.00 92.69 328 PRO A C 1
ATOM 2423 O O . PRO A 1 328 ? -12.592 9.373 2.656 1.00 92.69 328 PRO A O 1
ATOM 2426 N N . VAL A 1 329 ? -12.234 9.936 0.501 1.00 93.94 329 VAL A N 1
ATOM 2427 C CA . VAL A 1 329 ? -10.861 9.388 0.367 1.00 93.94 329 VAL A CA 1
ATOM 2428 C C . VAL A 1 329 ? -9.930 9.832 1.504 1.00 93.94 329 VAL A C 1
ATOM 2430 O O . VAL A 1 329 ? -9.110 9.050 1.979 1.00 93.94 329 VAL A O 1
ATOM 2433 N N . SER A 1 330 ? -10.088 11.063 2.005 1.00 93.69 330 SER A N 1
ATOM 2434 C CA . SER A 1 330 ? -9.321 11.577 3.148 1.00 93.69 330 SER A CA 1
ATOM 2435 C C . SER A 1 330 ? -9.498 10.767 4.436 1.00 93.69 330 SER A C 1
ATOM 2437 O O . SER A 1 330 ? -8.646 10.848 5.312 1.00 93.69 330 SER A O 1
ATOM 2439 N N . SER A 1 331 ? -10.550 9.952 4.545 1.00 94.00 331 SER A N 1
ATOM 2440 C CA . SER A 1 331 ? -10.812 9.090 5.705 1.00 94.00 331 SER A CA 1
ATOM 2441 C C . SER A 1 331 ? -9.838 7.918 5.829 1.00 94.00 331 SER A C 1
ATOM 2443 O O . SER A 1 331 ? -9.769 7.294 6.882 1.00 94.00 331 SER A O 1
ATOM 2445 N N . LEU A 1 332 ? -9.074 7.629 4.772 1.00 96.50 332 LEU A N 1
ATOM 2446 C CA . LEU A 1 332 ? -7.985 6.655 4.805 1.00 96.50 332 LEU A CA 1
ATOM 2447 C C . LEU A 1 332 ? -6.748 7.183 5.550 1.00 96.50 332 LEU A C 1
ATOM 2449 O O . LEU A 1 332 ? -5.893 6.376 5.912 1.00 96.50 332 LEU A O 1
ATOM 2453 N N . VAL A 1 333 ? -6.646 8.502 5.770 1.00 97.12 333 VAL A N 1
ATOM 2454 C CA . VAL A 1 333 ? -5.466 9.173 6.333 1.00 97.12 333 VAL A CA 1
ATOM 2455 C C . VAL A 1 333 ? -5.786 9.749 7.715 1.00 97.12 333 VAL A C 1
ATOM 2457 O O . VAL A 1 333 ? -6.394 10.813 7.819 1.00 97.12 333 VAL A O 1
ATOM 2460 N N . ASP A 1 334 ? -5.358 9.070 8.779 1.00 96.31 334 ASP A N 1
ATOM 2461 C CA . ASP A 1 334 ? -5.519 9.540 10.162 1.00 96.31 334 ASP A CA 1
ATOM 2462 C C . ASP A 1 334 ? -4.472 8.900 11.106 1.00 96.31 334 ASP A C 1
ATOM 2464 O O . ASP A 1 334 ? -4.298 7.679 11.083 1.00 96.31 334 ASP A O 1
ATOM 2468 N N . PRO A 1 335 ? -3.802 9.672 11.985 1.00 93.44 335 PRO A N 1
ATOM 2469 C CA . PRO A 1 335 ? -2.730 9.165 12.850 1.00 93.44 335 PRO A CA 1
ATOM 2470 C C . PRO A 1 335 ? -3.200 8.288 14.027 1.00 93.44 335 PRO A C 1
ATOM 2472 O O . PRO A 1 335 ? -2.367 7.773 14.775 1.00 93.44 335 PRO A O 1
ATOM 2475 N N . ARG A 1 336 ? -4.512 8.132 14.254 1.00 92.88 336 ARG A N 1
ATOM 2476 C CA . ARG A 1 336 ? -5.077 7.231 15.275 1.00 92.88 336 ARG A CA 1
ATOM 2477 C C . ARG A 1 336 ? -5.721 5.983 14.686 1.00 92.88 336 ARG A C 1
ATOM 2479 O O . ARG A 1 336 ? -5.668 4.965 15.371 1.00 92.88 336 ARG A O 1
ATOM 2486 N N . PHE A 1 337 ? -6.321 6.050 13.495 1.00 96.00 337 PHE A N 1
ATOM 2487 C CA . PHE A 1 337 ? -7.109 4.941 12.930 1.00 96.00 337 PHE A CA 1
ATOM 2488 C C . PHE A 1 337 ? -7.017 4.763 11.400 1.00 96.00 337 PHE A C 1
ATOM 2490 O O . PHE A 1 337 ? -7.723 3.912 10.854 1.00 96.00 337 PHE A O 1
ATOM 2497 N N . GLY A 1 338 ? -6.197 5.544 10.693 1.00 95.44 338 GLY A N 1
ATOM 2498 C CA . GLY A 1 338 ? -6.092 5.479 9.232 1.00 95.44 338 GLY A CA 1
ATOM 2499 C C . GLY A 1 338 ? -5.530 4.152 8.707 1.00 95.44 338 GLY A C 1
ATOM 2500 O O . GLY A 1 338 ? -4.874 3.398 9.424 1.00 95.44 338 GLY A O 1
ATOM 2501 N N . VAL A 1 339 ? -5.757 3.883 7.417 1.00 96.19 339 VAL A N 1
ATOM 2502 C CA . VAL A 1 339 ? -4.940 2.919 6.647 1.00 96.19 339 VAL A CA 1
ATOM 2503 C C . VAL A 1 339 ? -3.530 3.492 6.473 1.00 96.19 339 VAL A C 1
ATOM 2505 O O . VAL A 1 339 ? -2.537 2.787 6.643 1.00 96.19 339 VAL A O 1
ATOM 2508 N N . VAL A 1 340 ? -3.467 4.797 6.203 1.00 97.25 340 VAL A N 1
ATOM 2509 C CA . VAL A 1 340 ? -2.261 5.623 6.187 1.00 97.25 340 VAL A CA 1
ATOM 2510 C C . VAL A 1 340 ? -2.261 6.473 7.458 1.00 97.25 340 VAL A C 1
ATOM 2512 O O . VAL A 1 340 ? -3.211 7.209 7.727 1.00 97.25 340 VAL A O 1
ATOM 2515 N N . THR A 1 341 ? -1.209 6.375 8.263 1.00 96.31 341 THR A N 1
ATOM 2516 C CA . THR A 1 341 ? -1.074 7.108 9.532 1.00 96.31 341 THR A CA 1
ATOM 2517 C C . THR A 1 341 ? -0.491 8.505 9.325 1.00 96.31 341 THR A C 1
ATOM 2519 O O . THR A 1 341 ? -0.849 9.437 10.050 1.00 96.31 341 THR A O 1
ATOM 2522 N N . ARG A 1 342 ? 0.373 8.677 8.314 1.00 94.50 342 ARG A N 1
ATOM 2523 C CA . ARG A 1 342 ? 1.032 9.949 7.980 1.00 94.50 342 ARG A CA 1
ATOM 2524 C C . ARG A 1 342 ? 1.237 10.079 6.469 1.00 94.50 342 ARG A C 1
ATOM 2526 O O . ARG A 1 342 ? 1.647 9.132 5.810 1.00 94.50 342 ARG A O 1
ATOM 2533 N N . LEU A 1 343 ? 1.001 11.280 5.939 1.00 95.25 343 LEU A N 1
ATOM 2534 C CA . LEU A 1 343 ? 1.485 11.712 4.624 1.00 95.25 343 LEU A CA 1
ATOM 2535 C C . LEU A 1 343 ? 2.453 12.875 4.844 1.00 95.25 343 LEU A C 1
ATOM 2537 O O . LEU A 1 343 ? 2.039 13.932 5.326 1.00 95.25 343 LEU A O 1
ATOM 2541 N N . ARG A 1 344 ? 3.730 12.690 4.507 1.00 94.06 344 ARG A N 1
ATOM 2542 C CA . ARG A 1 344 ? 4.779 13.710 4.639 1.00 94.06 344 ARG A CA 1
ATOM 2543 C C . ARG A 1 344 ? 5.204 14.177 3.253 1.00 94.06 344 ARG A C 1
ATOM 2545 O O . ARG A 1 344 ? 5.530 13.347 2.415 1.00 94.06 344 ARG A O 1
ATOM 2552 N N . ARG A 1 345 ? 5.201 15.491 3.006 1.00 93.69 345 ARG A N 1
ATOM 2553 C CA . ARG A 1 345 ? 5.829 16.055 1.803 1.00 93.69 345 ARG A CA 1
ATOM 2554 C C . ARG A 1 345 ? 7.338 16.019 1.987 1.00 93.69 345 ARG A C 1
ATOM 2556 O O . ARG A 1 345 ? 7.822 16.574 2.970 1.00 93.69 345 ARG A O 1
ATOM 2563 N N . GLU A 1 346 ? 8.043 15.461 1.017 1.00 86.56 346 GLU A N 1
ATOM 2564 C CA . GLU A 1 346 ? 9.495 15.563 0.921 1.00 86.56 346 GLU A CA 1
ATOM 2565 C C . GLU A 1 346 ? 9.876 16.664 -0.074 1.00 86.56 346 GLU A C 1
ATOM 2567 O O . GLU A 1 346 ? 9.161 16.947 -1.041 1.00 86.56 346 GLU A O 1
ATOM 2572 N N . GLN A 1 347 ? 11.020 17.301 0.166 1.00 82.00 347 GLN A N 1
ATOM 2573 C CA . GLN A 1 347 ? 11.621 18.248 -0.769 1.00 82.00 347 GLN A CA 1
ATOM 2574 C C . GLN A 1 347 ? 13.150 18.208 -0.611 1.00 82.00 347 GLN A C 1
ATOM 2576 O O . GLN A 1 347 ? 13.704 19.017 0.136 1.00 82.00 347 GLN A O 1
ATOM 2581 N N . PRO A 1 348 ? 13.847 17.262 -1.271 1.00 80.75 348 PRO A N 1
ATOM 2582 C CA . PRO A 1 348 ? 15.307 17.248 -1.289 1.00 80.75 348 PRO A CA 1
ATOM 2583 C C . PRO A 1 348 ? 15.855 18.574 -1.845 1.00 80.75 348 PRO A C 1
ATOM 2585 O O . PRO A 1 348 ? 15.250 19.185 -2.727 1.00 80.75 348 PRO A O 1
ATOM 2588 N N . ALA A 1 349 ? 16.986 19.041 -1.316 1.00 77.81 349 ALA A N 1
ATOM 2589 C CA . ALA A 1 349 ? 17.521 20.374 -1.626 1.00 77.81 349 ALA A CA 1
ATOM 2590 C C . ALA A 1 349 ? 18.237 20.471 -2.990 1.00 77.81 349 ALA A C 1
ATOM 2592 O O . ALA A 1 349 ? 18.530 21.568 -3.457 1.00 77.81 349 ALA A O 1
ATOM 2593 N N . ASP A 1 350 ? 18.543 19.328 -3.598 1.00 84.81 350 ASP A N 1
ATOM 2594 C CA . ASP A 1 350 ? 19.398 19.152 -4.778 1.00 84.81 350 ASP A CA 1
ATOM 2595 C C . ASP A 1 350 ? 18.681 18.427 -5.935 1.00 84.81 350 ASP A C 1
ATOM 2597 O O . ASP A 1 350 ? 19.306 17.864 -6.829 1.00 84.81 350 ASP A O 1
ATOM 2601 N N . VAL A 1 351 ? 17.350 18.439 -5.907 1.00 91.75 351 VAL A N 1
ATOM 2602 C CA . VAL A 1 351 ? 16.489 18.076 -7.039 1.00 91.75 351 VAL A CA 1
ATOM 2603 C C . VAL A 1 351 ? 15.760 19.333 -7.527 1.00 91.75 351 VAL A C 1
ATOM 2605 O O . VAL A 1 351 ? 15.643 20.301 -6.768 1.00 91.75 351 VAL A O 1
ATOM 2608 N N . PRO A 1 352 ? 15.248 19.364 -8.771 1.00 94.50 352 PRO A N 1
ATOM 2609 C CA . PRO A 1 352 ? 14.506 20.515 -9.280 1.00 94.50 352 PRO A CA 1
ATOM 2610 C C . PRO A 1 352 ? 13.358 20.914 -8.347 1.00 94.50 352 PRO A C 1
ATOM 2612 O O . PRO A 1 352 ? 12.600 20.059 -7.900 1.00 94.50 352 PRO A O 1
ATOM 2615 N N . ALA A 1 353 ? 13.166 22.212 -8.096 1.00 91.69 353 ALA A N 1
ATOM 2616 C CA . ALA A 1 353 ? 12.125 22.697 -7.176 1.00 91.69 353 ALA A CA 1
ATOM 2617 C C . ALA A 1 353 ? 10.686 22.333 -7.610 1.00 91.69 353 ALA A C 1
ATOM 2619 O O . ALA A 1 353 ? 9.758 22.380 -6.803 1.00 91.69 353 ALA A O 1
ATOM 2620 N N . ALA A 1 354 ? 10.500 21.975 -8.884 1.00 93.44 354 ALA A N 1
ATOM 2621 C CA . ALA A 1 354 ? 9.249 21.452 -9.416 1.00 93.44 354 ALA A CA 1
ATOM 2622 C C . ALA A 1 354 ? 9.0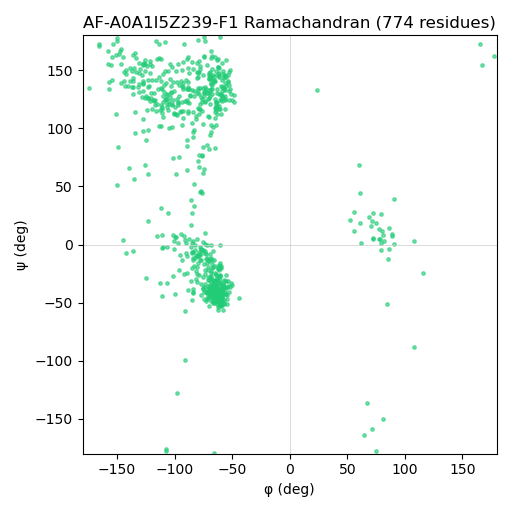36 19.953 -9.127 1.00 93.44 354 ALA A C 1
ATOM 2624 O O . ALA A 1 354 ? 7.896 19.500 -9.161 1.00 93.44 354 ALA A O 1
ATOM 2625 N N . PHE A 1 355 ? 10.072 19.173 -8.813 1.00 95.56 355 PHE A N 1
ATOM 2626 C CA . PHE A 1 355 ? 9.890 17.809 -8.321 1.00 95.56 355 PHE A CA 1
ATOM 2627 C C . PHE A 1 355 ? 9.279 17.861 -6.918 1.00 95.56 355 PHE A C 1
ATOM 2629 O O . PHE A 1 355 ? 9.852 18.451 -6.002 1.00 95.56 355 PHE A O 1
ATOM 2636 N N . VAL A 1 356 ? 8.108 17.246 -6.752 1.00 94.75 356 VAL A N 1
ATOM 2637 C CA . VAL A 1 356 ? 7.437 17.117 -5.457 1.00 94.75 356 VAL A CA 1
ATOM 2638 C C . VAL A 1 356 ? 7.169 15.646 -5.201 1.00 94.75 356 VAL A C 1
ATOM 2640 O O . VAL A 1 356 ? 6.553 14.975 -6.031 1.00 94.75 356 VAL A O 1
ATOM 2643 N N . SER A 1 357 ? 7.590 15.160 -4.038 1.00 94.88 357 SER A N 1
ATOM 2644 C CA . SER A 1 357 ? 7.318 13.803 -3.576 1.00 94.88 357 SER A CA 1
ATOM 2645 C C . SER A 1 357 ? 6.628 13.800 -2.214 1.00 94.88 357 SER A C 1
ATOM 2647 O O . SER A 1 357 ? 6.727 14.743 -1.426 1.00 94.88 357 SER A O 1
ATOM 2649 N N . TYR A 1 358 ? 5.877 12.736 -1.956 1.00 95.75 358 TYR A N 1
ATOM 2650 C CA . TYR A 1 358 ? 5.253 12.444 -0.676 1.00 95.75 358 TYR A CA 1
ATOM 2651 C C . TYR A 1 358 ? 5.613 11.026 -0.237 1.00 95.75 358 TYR A C 1
ATOM 2653 O O . TYR A 1 358 ? 5.602 10.095 -1.040 1.00 95.75 358 TYR A O 1
ATOM 2661 N N . THR A 1 359 ? 5.865 10.882 1.057 1.00 94.44 359 THR A N 1
ATOM 2662 C CA . THR A 1 359 ? 6.013 9.607 1.755 1.00 94.44 359 THR A CA 1
ATOM 2663 C C . THR A 1 359 ? 4.704 9.296 2.476 1.00 94.44 359 THR A C 1
ATOM 2665 O O . THR A 1 359 ? 4.164 10.160 3.177 1.00 94.44 359 THR A O 1
ATOM 2668 N N . ALA A 1 360 ? 4.195 8.076 2.323 1.00 96.12 360 ALA A N 1
ATOM 2669 C CA . ALA A 1 360 ? 3.032 7.569 3.042 1.00 96.12 360 ALA A CA 1
ATOM 2670 C C . ALA A 1 360 ? 3.463 6.492 4.045 1.00 96.12 360 ALA A C 1
ATOM 2672 O O . ALA A 1 360 ? 4.059 5.490 3.658 1.00 96.12 360 ALA A O 1
ATOM 2673 N N . GLU A 1 361 ? 3.153 6.692 5.326 1.00 95.19 361 GLU A N 1
ATOM 2674 C CA . GLU A 1 361 ? 3.368 5.714 6.402 1.00 95.19 361 GLU A CA 1
ATOM 2675 C C . GLU A 1 361 ? 2.064 4.932 6.627 1.00 95.19 361 GLU A C 1
ATOM 2677 O O . GLU A 1 361 ? 1.002 5.539 6.786 1.00 95.19 361 GLU A O 1
ATOM 2682 N N . LEU A 1 362 ? 2.118 3.598 6.618 1.00 94.81 362 LEU A N 1
ATOM 2683 C CA . LEU A 1 362 ? 0.943 2.725 6.727 1.00 94.81 362 LEU A CA 1
ATOM 2684 C C . LEU A 1 362 ? 0.783 2.141 8.137 1.00 94.81 362 LEU A C 1
ATOM 2686 O O . LEU A 1 362 ? 1.750 1.932 8.870 1.00 94.81 362 LEU A O 1
ATOM 2690 N N . ALA A 1 363 ? -0.459 1.825 8.503 1.00 95.19 363 ALA A N 1
ATOM 2691 C CA . ALA A 1 363 ? -0.775 1.129 9.746 1.00 95.19 363 ALA A CA 1
ATOM 2692 C C . ALA A 1 363 ? -0.318 -0.350 9.715 1.00 95.19 363 ALA A C 1
ATOM 2694 O O . ALA A 1 363 ? -0.455 -1.042 8.706 1.00 95.19 363 ALA A O 1
ATOM 2695 N N . ASN A 1 364 ? 0.179 -0.867 10.845 1.00 93.62 364 ASN A N 1
ATOM 2696 C CA . ASN A 1 364 ? 0.646 -2.248 10.998 1.00 93.62 364 ASN A CA 1
ATOM 2697 C C . ASN A 1 364 ? -0.522 -3.249 10.926 1.00 93.62 364 ASN A C 1
ATOM 2699 O O . ASN A 1 364 ? -1.194 -3.533 11.918 1.00 93.62 364 ASN A O 1
ATOM 2703 N N . THR A 1 365 ? -0.734 -3.830 9.748 1.00 94.00 365 THR A N 1
ATOM 2704 C CA . THR A 1 365 ? -1.877 -4.712 9.452 1.00 94.00 365 THR A CA 1
ATOM 2705 C C . THR A 1 365 ? -1.887 -6.016 10.249 1.00 94.00 365 THR A C 1
ATOM 2707 O O . THR A 1 365 ? -2.945 -6.616 10.430 1.00 94.00 365 THR A O 1
ATOM 2710 N N . ARG A 1 366 ? -0.742 -6.415 10.820 1.00 91.81 366 ARG A N 1
ATOM 2711 C CA . ARG A 1 366 ? -0.613 -7.603 11.684 1.00 91.81 366 ARG A CA 1
ATOM 2712 C C . ARG A 1 366 ? -1.474 -7.554 12.947 1.00 91.81 366 ARG A C 1
ATOM 2714 O O . ARG A 1 366 ? -1.745 -8.600 13.523 1.00 91.81 366 ARG A O 1
ATOM 2721 N N . GLU A 1 367 ? -1.913 -6.369 13.376 1.00 94.06 367 GLU A N 1
ATOM 2722 C CA . GLU A 1 367 ? -2.803 -6.221 14.539 1.00 94.06 367 GLU A CA 1
ATOM 2723 C C . GLU A 1 367 ? -4.237 -6.722 14.271 1.00 94.06 367 GLU A C 1
ATOM 2725 O O . GLU A 1 367 ? -5.010 -6.878 15.215 1.00 94.06 367 GLU A O 1
ATOM 2730 N N . PHE A 1 368 ? -4.610 -6.972 13.007 1.00 92.06 368 PHE A N 1
ATOM 2731 C CA . PHE A 1 368 ? -5.948 -7.458 12.632 1.00 92.06 368 PHE A CA 1
ATOM 2732 C C . PHE A 1 368 ? -5.989 -8.479 11.489 1.00 92.06 368 PHE A C 1
ATOM 2734 O O . PHE A 1 368 ? -7.058 -9.016 11.202 1.00 92.06 368 PHE A O 1
ATOM 2741 N N . ALA A 1 369 ? -4.867 -8.745 10.819 1.00 90.44 369 ALA A N 1
ATOM 2742 C CA . ALA A 1 369 ? -4.809 -9.607 9.647 1.00 90.44 369 ALA A CA 1
ATOM 2743 C C . ALA A 1 369 ? -3.575 -10.532 9.653 1.00 90.44 369 ALA A C 1
ATOM 2745 O O . ALA A 1 369 ? -2.526 -10.160 10.180 1.00 90.44 369 ALA A O 1
ATOM 2746 N N . PRO A 1 370 ? -3.652 -11.716 9.010 1.00 87.06 370 PRO A N 1
ATOM 2747 C CA . PRO A 1 370 ? -2.524 -12.646 8.885 1.00 87.06 370 PRO A CA 1
ATOM 2748 C C . PRO A 1 370 ? -1.470 -12.200 7.851 1.00 87.06 370 PRO A C 1
ATOM 2750 O O . PRO A 1 370 ? -0.505 -12.919 7.600 1.00 87.06 370 PRO A O 1
ATOM 2753 N N . TRP A 1 371 ? -1.652 -11.034 7.228 1.00 88.75 371 TRP A N 1
ATOM 2754 C CA . TRP A 1 371 ? -0.811 -10.491 6.165 1.00 88.75 371 TRP A CA 1
ATOM 2755 C C . TRP A 1 371 ? -0.196 -9.144 6.560 1.00 88.75 371 TRP A C 1
ATOM 2757 O O . TRP A 1 371 ? -0.717 -8.407 7.400 1.00 88.75 371 TRP A O 1
ATOM 2767 N N . THR A 1 372 ? 0.951 -8.831 5.958 1.00 88.25 372 THR A N 1
ATOM 2768 C CA . THR A 1 372 ? 1.722 -7.606 6.210 1.00 88.25 372 THR A CA 1
ATOM 2769 C C . THR A 1 372 ? 1.656 -6.708 4.982 1.00 88.25 372 THR A C 1
ATOM 2771 O O . THR A 1 372 ? 2.156 -7.108 3.939 1.00 88.25 372 THR A O 1
ATOM 2774 N N . ALA A 1 373 ? 1.108 -5.500 5.106 1.00 88.50 373 ALA A N 1
ATOM 2775 C CA . ALA A 1 373 ? 1.331 -4.452 4.110 1.00 88.50 373 ALA A CA 1
ATOM 2776 C C . ALA A 1 373 ? 2.718 -3.803 4.277 1.00 88.50 373 ALA A C 1
ATOM 2778 O O . ALA A 1 373 ? 3.277 -3.774 5.380 1.00 88.50 373 ALA A O 1
ATOM 2779 N N . ASP A 1 374 ? 3.259 -3.261 3.187 1.00 87.75 374 ASP A N 1
ATOM 2780 C CA . ASP A 1 374 ? 4.437 -2.395 3.183 1.00 87.75 374 ASP A CA 1
ATOM 2781 C C . ASP A 1 374 ? 4.261 -1.245 4.195 1.00 87.75 374 ASP A C 1
ATOM 2783 O O . ASP A 1 374 ? 3.203 -0.629 4.268 1.00 87.75 374 ASP A O 1
ATOM 2787 N N . ALA A 1 375 ? 5.279 -0.959 5.013 1.00 86.69 375 ALA A N 1
ATOM 2788 C CA . ALA A 1 375 ? 5.156 0.028 6.096 1.00 86.69 375 ALA A CA 1
ATOM 2789 C C . ALA A 1 375 ? 5.261 1.485 5.610 1.00 86.69 375 ALA A C 1
ATOM 2791 O O . ALA A 1 375 ? 4.760 2.398 6.267 1.00 86.69 375 ALA A O 1
ATOM 2792 N N . VAL A 1 376 ? 5.948 1.698 4.486 1.00 88.94 376 VAL A N 1
ATOM 2793 C CA . VAL A 1 376 ? 6.198 3.006 3.876 1.00 88.94 376 VAL A CA 1
ATOM 2794 C C . VAL A 1 376 ? 6.129 2.852 2.358 1.00 88.94 376 VAL A C 1
ATOM 2796 O O . VAL A 1 376 ? 6.681 1.895 1.821 1.00 88.94 376 VAL A O 1
ATOM 2799 N N . THR A 1 377 ? 5.469 3.792 1.684 1.00 92.31 377 THR A N 1
ATOM 2800 C CA . THR A 1 377 ? 5.377 3.889 0.212 1.00 92.31 377 THR A CA 1
ATOM 2801 C C . THR A 1 377 ? 5.617 5.330 -0.241 1.00 92.31 377 THR A C 1
ATOM 2803 O O . THR A 1 377 ? 5.605 6.254 0.584 1.00 92.31 377 THR A O 1
ATOM 2806 N N . GLY A 1 378 ? 5.880 5.525 -1.533 1.00 92.56 378 GLY A N 1
ATOM 2807 C CA . GLY A 1 378 ? 6.203 6.824 -2.116 1.00 92.56 378 GLY A CA 1
ATOM 2808 C C . GLY A 1 378 ? 5.167 7.309 -3.127 1.00 92.56 378 GLY A C 1
ATOM 2809 O O . GLY A 1 378 ? 4.221 6.621 -3.486 1.00 92.56 378 GLY A O 1
ATOM 2810 N N . GLY A 1 379 ? 5.355 8.534 -3.609 1.00 93.88 379 GLY A N 1
ATOM 2811 C CA . GLY A 1 379 ? 4.639 9.055 -4.767 1.00 93.88 379 GLY A CA 1
ATOM 2812 C C . GLY A 1 379 ? 5.170 10.423 -5.167 1.00 93.88 379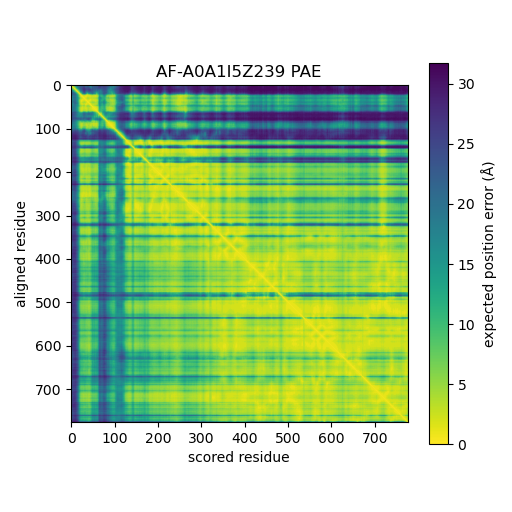 GLY A C 1
ATOM 2813 O O . GLY A 1 379 ? 5.398 11.274 -4.310 1.00 93.88 379 GLY A O 1
ATOM 2814 N N . ALA A 1 380 ? 5.388 10.642 -6.463 1.00 95.50 380 ALA A N 1
ATOM 2815 C CA . ALA A 1 380 ? 5.986 11.869 -6.984 1.00 95.50 380 ALA A CA 1
ATOM 2816 C C . ALA A 1 380 ? 5.248 12.412 -8.216 1.00 95.50 380 ALA A C 1
ATOM 2818 O O . ALA A 1 380 ? 4.649 11.658 -8.989 1.00 95.50 380 ALA A O 1
ATOM 2819 N N . ALA A 1 381 ? 5.308 13.732 -8.398 1.00 95.69 381 ALA A N 1
ATOM 2820 C CA . ALA A 1 381 ? 4.796 14.437 -9.571 1.00 95.69 381 ALA A CA 1
ATOM 2821 C C . ALA A 1 381 ? 5.593 15.725 -9.848 1.00 95.69 381 ALA A C 1
ATOM 2823 O O . ALA A 1 381 ? 6.299 16.242 -8.979 1.00 95.69 381 ALA A O 1
ATOM 2824 N N . TRP A 1 382 ? 5.450 16.265 -11.063 1.00 95.44 382 TRP A N 1
ATOM 2825 C CA . TRP A 1 382 ? 6.132 17.488 -11.489 1.00 95.44 382 TRP A CA 1
ATOM 2826 C C . TRP A 1 382 ? 5.223 18.722 -11.430 1.00 95.44 382 TRP A C 1
ATOM 2828 O O . TRP A 1 382 ? 4.287 18.870 -12.218 1.00 95.44 382 TRP A O 1
ATOM 2838 N N . GLY A 1 383 ? 5.536 19.643 -10.522 1.00 93.44 383 GLY A N 1
ATOM 2839 C CA . GLY A 1 383 ? 4.870 20.934 -10.336 1.00 93.44 383 GLY A CA 1
ATOM 2840 C C . GLY A 1 383 ? 3.523 20.866 -9.612 1.00 93.44 383 GLY A C 1
ATOM 2841 O O . GLY A 1 383 ? 2.862 21.892 -9.487 1.00 93.44 383 GLY A O 1
ATOM 2842 N N . ASP A 1 384 ? 3.113 19.687 -9.138 1.00 94.88 384 ASP A N 1
ATOM 2843 C CA . ASP A 1 384 ? 1.771 19.430 -8.607 1.00 94.88 384 ASP A CA 1
ATOM 2844 C C . ASP A 1 384 ? 1.829 18.636 -7.282 1.00 94.88 384 ASP A C 1
ATOM 2846 O O . ASP A 1 384 ? 1.925 17.402 -7.291 1.00 94.88 384 ASP A O 1
ATOM 2850 N N . PRO A 1 385 ? 1.783 19.328 -6.125 1.00 95.06 385 PRO A N 1
ATOM 2851 C CA . PRO A 1 385 ? 1.812 18.684 -4.814 1.00 95.06 385 PRO A CA 1
ATOM 2852 C C . PRO A 1 385 ? 0.609 17.784 -4.522 1.00 95.06 385 PRO A C 1
ATOM 2854 O O . PRO A 1 385 ? 0.776 16.773 -3.843 1.00 95.06 385 PRO A O 1
ATOM 2857 N N . GLU A 1 386 ? -0.589 18.107 -5.019 1.00 95.44 386 GLU A N 1
ATOM 2858 C CA . GLU A 1 386 ? -1.777 17.285 -4.751 1.00 95.44 386 GLU A CA 1
ATOM 2859 C C . GLU A 1 386 ? -1.768 16.015 -5.610 1.00 95.44 386 GLU A C 1
ATOM 2861 O O . GLU A 1 386 ? -2.133 14.950 -5.115 1.00 95.44 386 GLU A O 1
ATOM 2866 N N . ARG A 1 387 ? -1.245 16.064 -6.843 1.00 95.12 387 ARG A N 1
ATOM 2867 C CA . ARG A 1 387 ? -0.986 14.856 -7.647 1.00 95.12 387 ARG A CA 1
ATOM 2868 C C . ARG A 1 387 ? 0.114 13.981 -7.044 1.00 95.12 387 ARG A C 1
ATOM 2870 O O . ARG A 1 387 ? -0.046 12.764 -7.043 1.00 95.12 387 ARG A O 1
ATOM 2877 N N . ALA A 1 388 ? 1.183 14.563 -6.491 1.00 95.94 388 ALA A N 1
ATOM 2878 C CA . ALA A 1 388 ? 2.213 13.806 -5.767 1.00 95.94 388 ALA A CA 1
ATOM 2879 C C . ALA A 1 388 ? 1.635 13.120 -4.513 1.00 95.94 388 ALA A C 1
ATOM 2881 O O . ALA A 1 388 ? 1.831 11.924 -4.301 1.00 95.94 388 ALA A O 1
ATOM 2882 N N . ARG A 1 389 ? 0.841 13.855 -3.725 1.00 96.62 389 ARG A N 1
ATOM 2883 C CA . ARG A 1 389 ? 0.129 13.338 -2.549 1.00 96.62 389 ARG A CA 1
ATOM 2884 C C . ARG A 1 389 ? -0.877 12.239 -2.903 1.00 96.62 389 ARG A C 1
ATOM 2886 O O . ARG A 1 389 ? -0.962 11.240 -2.192 1.00 96.62 389 ARG A O 1
ATOM 2893 N N . ALA A 1 390 ? -1.632 12.413 -3.987 1.00 96.00 390 ALA A N 1
ATOM 2894 C CA . ALA A 1 390 ? -2.586 11.423 -4.476 1.00 96.00 390 ALA A CA 1
ATOM 2895 C C . ALA A 1 390 ? -1.887 10.162 -5.003 1.00 96.00 390 ALA A C 1
ATOM 2897 O O . ALA A 1 390 ? -2.391 9.066 -4.775 1.00 96.00 390 ALA A O 1
ATOM 2898 N N . ALA A 1 391 ? -0.720 10.299 -5.643 1.00 96.12 391 ALA A N 1
ATOM 2899 C CA . ALA A 1 391 ? 0.112 9.163 -6.031 1.00 96.12 391 ALA A CA 1
ATOM 2900 C C . ALA A 1 391 ? 0.584 8.371 -4.800 1.00 96.12 391 ALA A C 1
ATOM 2902 O O . ALA A 1 391 ? 0.388 7.162 -4.767 1.00 96.12 391 ALA A O 1
ATOM 2903 N N . ALA A 1 392 ? 1.089 9.050 -3.762 1.00 97.00 392 ALA A N 1
ATOM 2904 C CA . ALA A 1 392 ? 1.552 8.395 -2.534 1.00 97.00 392 ALA A CA 1
ATOM 2905 C C . ALA A 1 392 ? 0.427 7.681 -1.768 1.00 97.00 392 ALA A C 1
ATOM 2907 O O . ALA A 1 392 ? 0.605 6.571 -1.271 1.00 97.00 392 ALA A O 1
ATOM 2908 N N . LEU A 1 393 ? -0.767 8.281 -1.709 1.00 97.56 393 LEU A N 1
ATOM 2909 C CA . LEU A 1 393 ? -1.944 7.612 -1.150 1.00 97.56 393 LEU A CA 1
ATOM 2910 C C . LEU A 1 393 ? -2.404 6.430 -2.020 1.00 97.56 393 LEU A C 1
ATOM 2912 O O . LEU A 1 393 ? -2.834 5.413 -1.481 1.00 97.56 393 LEU A O 1
ATOM 2916 N N . GLY A 1 394 ? -2.317 6.557 -3.347 1.00 97.25 394 GLY A N 1
ATOM 2917 C CA . GLY A 1 394 ? -2.627 5.487 -4.293 1.00 97.25 394 GLY A CA 1
ATOM 2918 C C . GLY A 1 394 ? -1.724 4.273 -4.095 1.00 97.25 394 GLY A C 1
ATOM 2919 O O . GLY A 1 394 ? -2.239 3.177 -3.897 1.00 97.25 394 GLY A O 1
ATOM 2920 N N . GLU A 1 395 ? -0.406 4.478 -4.060 1.00 96.94 395 GLU A N 1
ATOM 2921 C CA . GLU A 1 395 ? 0.591 3.424 -3.830 1.00 96.94 395 GLU A CA 1
ATOM 2922 C C . GLU A 1 395 ? 0.417 2.769 -2.447 1.00 96.94 395 GLU A C 1
ATOM 2924 O O . GLU A 1 395 ? 0.394 1.544 -2.337 1.00 96.94 395 GLU A O 1
ATOM 2929 N N . ALA A 1 396 ? 0.165 3.549 -1.391 1.00 97.44 396 ALA A N 1
ATOM 2930 C CA . ALA A 1 396 ? -0.139 2.996 -0.069 1.00 97.44 396 ALA A CA 1
ATOM 2931 C C . ALA A 1 396 ? -1.377 2.078 -0.086 1.00 97.44 396 ALA A C 1
ATOM 2933 O O . ALA A 1 396 ? -1.358 0.958 0.427 1.00 97.44 396 ALA A O 1
ATOM 2934 N N . VAL A 1 397 ? -2.468 2.534 -0.703 1.00 97.38 397 VAL A N 1
ATOM 2935 C CA . VAL A 1 397 ? -3.726 1.777 -0.814 1.00 97.38 397 VAL A CA 1
ATOM 2936 C C . VAL A 1 397 ? -3.567 0.532 -1.694 1.00 97.38 397 VAL A C 1
ATOM 2938 O O . VAL A 1 397 ? -4.136 -0.520 -1.391 1.00 97.38 397 VAL A O 1
ATOM 2941 N N . GLU A 1 398 ? -2.769 0.633 -2.752 1.00 97.31 398 GLU A N 1
ATOM 2942 C CA . GLU A 1 398 ? -2.380 -0.467 -3.630 1.00 97.31 398 GLU A CA 1
ATOM 2943 C C . GLU A 1 398 ? -1.617 -1.554 -2.863 1.00 97.31 398 GLU A C 1
ATOM 2945 O O . GLU A 1 398 ? -2.008 -2.719 -2.918 1.00 97.31 398 GLU A O 1
ATOM 2950 N N . ARG A 1 399 ? -0.596 -1.187 -2.075 1.00 95.06 399 ARG A N 1
ATOM 2951 C CA . ARG A 1 399 ? 0.165 -2.129 -1.236 1.00 95.06 399 ARG A CA 1
ATOM 2952 C C . ARG A 1 399 ? -0.657 -2.719 -0.097 1.00 95.06 399 ARG A C 1
ATOM 2954 O O . ARG A 1 399 ? -0.518 -3.908 0.196 1.00 95.06 399 ARG A O 1
ATOM 2961 N N . TYR A 1 400 ? -1.560 -1.941 0.495 1.00 96.56 400 TYR A N 1
ATOM 2962 C CA . TYR A 1 400 ? -2.520 -2.431 1.485 1.00 96.56 400 TYR A CA 1
ATOM 2963 C C . TYR A 1 400 ? -3.419 -3.536 0.910 1.00 96.56 400 TYR A C 1
ATOM 2965 O O . TYR A 1 400 ? -3.472 -4.639 1.452 1.00 96.56 400 TYR A O 1
ATOM 2973 N N . CYS A 1 401 ? -4.070 -3.268 -0.226 1.00 96.38 401 CYS A N 1
ATOM 2974 C CA . CYS A 1 401 ? -4.954 -4.224 -0.895 1.00 96.38 401 CYS A CA 1
ATOM 2975 C C . CYS A 1 401 ? -4.187 -5.411 -1.502 1.00 96.38 401 CYS A C 1
ATOM 2977 O O . CYS A 1 401 ? -4.639 -6.549 -1.426 1.00 96.38 401 CYS A O 1
ATOM 2979 N N . GLY A 1 402 ? -3.005 -5.168 -2.072 1.00 95.31 402 GLY A N 1
ATOM 2980 C CA . GLY A 1 402 ? -2.172 -6.186 -2.713 1.00 95.31 402 GLY A CA 1
ATOM 2981 C C . GLY A 1 402 ? -1.712 -7.292 -1.768 1.00 95.31 402 GLY A C 1
ATOM 2982 O O . GLY A 1 402 ? -1.605 -8.448 -2.176 1.00 95.31 402 GLY A O 1
ATOM 2983 N N . ASN A 1 403 ? -1.479 -6.959 -0.498 1.00 94.00 403 ASN A N 1
ATOM 2984 C CA . ASN A 1 403 ? -1.117 -7.930 0.533 1.00 94.00 403 ASN A CA 1
ATOM 2985 C C . ASN A 1 403 ? -2.337 -8.631 1.168 1.00 94.00 403 ASN A C 1
ATOM 2987 O O . ASN A 1 403 ? -2.161 -9.646 1.844 1.00 94.00 403 ASN A O 1
ATOM 2991 N N . ALA A 1 404 ? -3.564 -8.155 0.927 1.00 92.56 404 ALA A N 1
ATOM 2992 C CA . ALA A 1 404 ? -4.794 -8.685 1.514 1.00 92.56 404 ALA A CA 1
ATOM 2993 C C . ALA A 1 404 ? -5.303 -9.958 0.806 1.00 92.56 404 ALA A C 1
ATOM 2995 O O . ALA A 1 404 ? -6.311 -9.947 0.100 1.00 92.56 404 ALA A O 1
ATOM 2996 N N . VAL A 1 405 ? -4.596 -11.075 0.997 1.00 89.81 405 VAL A N 1
ATOM 2997 C CA . VAL A 1 405 ? -4.946 -12.370 0.383 1.00 89.81 405 VAL A CA 1
ATOM 2998 C C . VAL A 1 405 ? -6.239 -12.944 0.996 1.00 89.81 405 VAL A C 1
ATOM 3000 O O . VAL A 1 405 ? -6.299 -13.092 2.221 1.00 89.81 405 VAL A O 1
ATOM 3003 N N . PRO A 1 406 ? -7.250 -13.317 0.185 1.00 87.50 406 PRO A N 1
ATOM 3004 C CA . PRO A 1 406 ? -8.434 -14.039 0.651 1.00 87.50 406 PRO A CA 1
ATOM 3005 C C . PRO A 1 406 ? -8.098 -15.430 1.202 1.00 87.50 406 PRO A C 1
ATOM 3007 O O . PRO A 1 406 ? -7.163 -16.089 0.746 1.00 87.50 406 PRO A O 1
ATOM 3010 N N . ALA A 1 407 ? -8.887 -15.901 2.168 1.00 83.31 407 ALA A N 1
ATOM 3011 C CA . ALA A 1 407 ? -8.713 -17.226 2.773 1.00 83.31 407 ALA A CA 1
ATOM 3012 C C . ALA A 1 407 ? -9.376 -18.364 1.965 1.00 83.31 407 ALA A C 1
ATOM 3014 O O . ALA A 1 407 ? -9.113 -19.534 2.226 1.00 83.31 407 ALA A O 1
ATOM 3015 N N . ASP A 1 408 ? -10.232 -18.021 1.002 1.00 85.69 408 ASP A N 1
ATOM 3016 C CA . ASP A 1 408 ? -11.154 -18.888 0.260 1.00 85.69 408 ASP A CA 1
ATOM 3017 C C . ASP A 1 408 ? -10.776 -19.048 -1.229 1.00 85.69 408 ASP A C 1
ATOM 3019 O O . ASP A 1 408 ? -11.632 -19.220 -2.098 1.00 85.69 408 ASP A O 1
ATOM 3023 N N . LEU A 1 409 ? -9.475 -18.999 -1.534 1.00 90.81 409 LEU A N 1
ATOM 3024 C CA . LEU A 1 409 ? -8.948 -19.217 -2.886 1.00 90.81 409 LEU A CA 1
ATOM 3025 C C . LEU A 1 409 ? -9.273 -20.624 -3.420 1.00 90.81 409 LEU A C 1
ATOM 3027 O O . LEU A 1 409 ? -9.297 -21.609 -2.682 1.00 90.81 409 LEU A O 1
ATOM 3031 N N . VAL A 1 410 ? -9.469 -20.727 -4.737 1.00 92.88 410 VAL A N 1
ATOM 3032 C CA . VAL A 1 410 ? -9.739 -22.006 -5.411 1.00 92.88 410 VAL A CA 1
ATOM 3033 C C . VAL A 1 410 ? -8.438 -22.798 -5.520 1.00 92.88 410 VAL A C 1
ATOM 3035 O O . VAL A 1 410 ? -7.469 -22.291 -6.077 1.00 92.88 410 VAL A O 1
ATOM 3038 N N . ILE A 1 411 ? -8.413 -24.039 -5.035 1.00 93.00 411 ILE A N 1
ATOM 3039 C CA . ILE A 1 411 ? -7.244 -24.927 -5.128 1.00 93.00 411 ILE A CA 1
ATOM 3040 C C . ILE A 1 411 ? -7.463 -25.972 -6.229 1.00 93.00 411 ILE A C 1
ATOM 3042 O O . ILE A 1 411 ? -8.550 -26.545 -6.326 1.00 93.00 411 ILE A O 1
ATOM 3046 N N . GLY A 1 412 ? -6.443 -26.221 -7.053 1.00 93.62 412 GLY A N 1
ATOM 3047 C CA . GLY A 1 412 ? -6.458 -27.276 -8.072 1.00 93.62 412 GLY A CA 1
ATOM 3048 C C . GLY A 1 412 ? -5.344 -27.134 -9.110 1.00 93.62 412 GLY A C 1
ATOM 3049 O O . GLY A 1 412 ? -4.632 -26.125 -9.143 1.00 93.62 412 GLY A O 1
ATOM 3050 N N . SER A 1 413 ? -5.189 -28.138 -9.976 1.00 95.75 413 SER A N 1
ATOM 3051 C CA . SER A 1 413 ? -4.375 -28.013 -11.192 1.00 95.75 413 SER A CA 1
ATOM 3052 C C . SER A 1 413 ? -5.150 -27.259 -12.284 1.00 95.75 413 SER A C 1
ATOM 3054 O O . SER A 1 413 ? -6.384 -27.217 -12.271 1.00 95.75 413 SER A O 1
ATOM 3056 N N . ALA A 1 414 ? -4.452 -26.661 -13.254 1.00 96.75 414 ALA A N 1
ATOM 3057 C CA . ALA A 1 414 ? -5.124 -26.001 -14.376 1.00 96.75 414 ALA A CA 1
ATOM 3058 C C . ALA A 1 414 ? -5.907 -27.008 -15.240 1.00 96.75 414 ALA A C 1
ATOM 3060 O O . ALA A 1 414 ? -6.969 -26.671 -15.763 1.00 96.75 414 ALA A O 1
ATOM 3061 N N . ALA A 1 415 ? -5.399 -28.240 -15.366 1.00 97.19 415 ALA A N 1
ATOM 3062 C CA . ALA A 1 415 ? -6.049 -29.323 -16.098 1.00 97.19 415 ALA A CA 1
ATOM 3063 C C . ALA A 1 415 ? -7.373 -29.755 -15.442 1.00 97.19 415 ALA A C 1
ATOM 3065 O O . ALA A 1 415 ? -8.397 -29.812 -16.125 1.00 97.19 415 ALA A O 1
ATOM 3066 N N . ASP A 1 416 ? -7.380 -29.986 -14.126 1.00 97.56 416 ASP A N 1
ATOM 3067 C CA . ASP A 1 416 ? -8.585 -30.392 -13.387 1.00 97.56 416 ASP A CA 1
ATOM 3068 C C . ASP A 1 416 ? -9.646 -29.287 -13.393 1.00 97.56 416 ASP A C 1
ATOM 3070 O O . ASP A 1 416 ? -10.826 -29.536 -13.650 1.00 97.56 416 ASP A O 1
ATOM 3074 N N . LEU A 1 417 ? -9.229 -28.037 -13.168 1.00 97.38 417 LEU A N 1
ATOM 3075 C CA . LEU A 1 417 ? -10.135 -26.889 -13.175 1.00 97.38 417 LEU A CA 1
ATOM 3076 C C . LEU A 1 417 ? -10.777 -26.703 -14.558 1.00 97.38 417 LEU A C 1
ATOM 3078 O O . LEU A 1 417 ? -12.002 -26.575 -14.643 1.00 97.38 417 LEU A O 1
ATOM 3082 N N . ALA A 1 418 ? -9.997 -26.802 -15.639 1.00 96.62 418 ALA A N 1
ATOM 3083 C CA . ALA A 1 418 ? -10.525 -26.787 -17.003 1.00 96.62 418 ALA A CA 1
ATOM 3084 C C . ALA A 1 418 ? -11.469 -27.974 -17.285 1.00 96.62 418 ALA A C 1
ATOM 3086 O O . ALA A 1 418 ? -12.518 -27.789 -17.904 1.00 96.62 418 ALA A O 1
ATOM 3087 N N . ALA A 1 419 ? -11.168 -29.174 -16.775 1.00 97.12 419 ALA A N 1
ATOM 3088 C CA . ALA A 1 419 ? -12.039 -30.347 -16.902 1.00 97.12 419 ALA A CA 1
ATOM 3089 C C . ALA A 1 419 ? -13.395 -30.178 -16.184 1.00 97.12 419 ALA A C 1
ATOM 3091 O O . ALA A 1 419 ? -14.391 -30.760 -16.616 1.00 97.12 419 ALA A O 1
ATOM 3092 N N . THR A 1 420 ? -13.473 -29.336 -15.144 1.00 96.38 420 THR A N 1
ATOM 3093 C CA . THR A 1 420 ? -14.748 -28.929 -14.513 1.00 96.38 420 THR A CA 1
ATOM 3094 C C . THR A 1 420 ? -15.502 -27.818 -15.263 1.00 96.38 420 THR A C 1
ATOM 3096 O O . THR A 1 420 ? -16.537 -27.354 -14.784 1.00 96.38 420 THR A O 1
ATOM 3099 N N . GLY A 1 421 ? -15.021 -27.390 -16.436 1.00 95.88 421 GLY A N 1
ATOM 3100 C CA . GLY A 1 421 ? -15.647 -26.339 -17.246 1.00 95.88 421 GLY A CA 1
ATOM 3101 C C . GLY A 1 421 ? -15.363 -24.916 -16.756 1.00 95.88 421 GLY A C 1
ATOM 3102 O O . GLY A 1 421 ? -16.184 -24.025 -16.967 1.00 95.88 421 GLY A O 1
ATOM 3103 N N . ARG A 1 422 ? -14.237 -24.697 -16.064 1.00 96.25 422 ARG A N 1
ATOM 3104 C CA . ARG A 1 422 ? -13.771 -23.364 -15.650 1.00 96.25 422 ARG A CA 1
ATOM 3105 C C . ARG A 1 422 ? -12.765 -22.830 -16.663 1.00 96.25 422 ARG A C 1
ATOM 3107 O O . ARG A 1 422 ? -11.854 -23.555 -17.050 1.00 96.25 422 ARG A O 1
ATOM 3114 N N . ASP A 1 423 ? -12.868 -21.552 -17.011 1.00 97.00 423 ASP A N 1
ATOM 3115 C CA . ASP A 1 423 ? -11.808 -20.872 -17.752 1.00 97.00 423 ASP A CA 1
ATOM 3116 C C . ASP A 1 423 ? -10.604 -20.626 -16.829 1.00 97.00 423 ASP A C 1
ATOM 3118 O O . ASP A 1 423 ? -10.751 -20.171 -15.689 1.00 97.00 423 ASP A O 1
ATOM 3122 N N . VAL A 1 424 ? -9.403 -20.931 -17.322 1.00 96.94 424 VAL A N 1
ATOM 3123 C CA . VAL A 1 424 ? -8.140 -20.853 -16.574 1.00 96.94 424 VAL A CA 1
ATOM 3124 C C . VAL A 1 424 ? -7.067 -20.225 -17.461 1.00 96.94 424 VAL A C 1
ATOM 3126 O O . VAL A 1 424 ? -6.928 -20.600 -18.625 1.00 96.94 424 VAL A O 1
ATOM 3129 N N . LEU A 1 425 ? -6.284 -19.289 -16.917 1.00 95.38 425 LEU A N 1
ATOM 3130 C CA . LEU A 1 425 ? -5.112 -18.740 -17.599 1.00 95.38 425 LEU A CA 1
ATOM 3131 C C . LEU A 1 425 ? -4.059 -19.845 -17.781 1.00 95.38 425 LEU A C 1
ATOM 3133 O O . LEU A 1 425 ? -3.511 -20.345 -16.799 1.00 95.38 425 LEU A O 1
ATOM 3137 N N . ASP A 1 426 ? -3.783 -20.220 -19.031 1.00 93.25 426 ASP A N 1
ATOM 3138 C CA . ASP A 1 426 ? -2.920 -21.358 -19.359 1.00 93.25 426 ASP A CA 1
ATOM 3139 C C . ASP A 1 426 ? -1.466 -21.147 -18.883 1.00 93.25 426 ASP A C 1
ATOM 3141 O O . ASP A 1 426 ? -0.781 -20.255 -19.400 1.00 93.25 426 ASP A O 1
ATOM 3145 N N . PRO A 1 427 ? -0.948 -21.984 -17.957 1.00 93.38 427 PRO A N 1
ATOM 3146 C CA . PRO A 1 427 ? 0.409 -21.851 -17.434 1.00 93.38 427 PRO A CA 1
ATOM 3147 C C . PRO A 1 427 ? 1.498 -21.836 -18.511 1.00 93.38 427 PRO A C 1
ATOM 3149 O O . PRO A 1 427 ? 2.503 -21.142 -18.359 1.00 93.38 427 PRO A O 1
ATOM 3152 N N . THR A 1 428 ? 1.295 -22.543 -19.632 1.00 91.06 428 THR A N 1
ATOM 3153 C CA . THR A 1 428 ? 2.301 -22.612 -20.708 1.00 91.06 428 THR A CA 1
ATOM 3154 C C . THR A 1 428 ? 2.456 -21.319 -21.512 1.00 91.06 428 THR A C 1
ATOM 3156 O O . THR A 1 428 ? 3.431 -21.182 -22.248 1.00 91.06 428 THR A O 1
ATOM 3159 N N . GLY A 1 429 ? 1.543 -20.354 -21.351 1.00 91.69 429 GLY A N 1
ATOM 3160 C CA . GLY A 1 429 ? 1.654 -19.016 -21.937 1.00 91.69 429 GLY A CA 1
ATOM 3161 C C . GLY A 1 429 ? 2.453 -18.016 -21.090 1.00 91.69 429 GLY A C 1
ATOM 3162 O O . GLY A 1 429 ? 2.597 -16.866 -21.495 1.00 91.69 429 GLY A O 1
ATOM 3163 N N . LEU A 1 430 ? 2.943 -18.399 -19.906 1.00 94.38 430 LEU A N 1
ATOM 3164 C CA . LEU A 1 430 ? 3.611 -17.483 -18.977 1.00 94.38 430 LEU A CA 1
ATOM 3165 C C . LEU A 1 430 ? 5.123 -17.384 -19.234 1.00 94.38 430 LEU A C 1
ATOM 3167 O O . LEU A 1 430 ? 5.824 -18.386 -19.377 1.00 94.38 430 LEU A O 1
ATOM 3171 N N . ALA A 1 431 ? 5.644 -16.156 -19.217 1.00 94.00 431 ALA A N 1
ATOM 3172 C CA . ALA A 1 431 ? 7.071 -15.865 -19.327 1.00 94.00 431 ALA A CA 1
ATOM 3173 C C . ALA A 1 431 ? 7.787 -16.102 -17.979 1.00 94.00 431 ALA A C 1
ATOM 3175 O O . ALA A 1 431 ? 8.055 -15.168 -17.227 1.00 94.00 431 ALA A O 1
ATOM 3176 N N . LEU A 1 432 ? 8.041 -17.375 -17.652 1.00 95.00 432 LEU A N 1
ATOM 3177 C CA . LEU A 1 432 ? 8.733 -17.798 -16.425 1.00 95.00 432 LEU A CA 1
ATOM 3178 C C . LEU A 1 432 ? 10.226 -18.084 -16.687 1.00 95.00 432 LEU A C 1
ATOM 3180 O O . LEU A 1 432 ? 10.933 -17.242 -17.237 1.00 95.00 432 LEU A O 1
ATOM 3184 N N . TYR A 1 433 ? 10.729 -19.256 -16.295 1.00 96.44 433 TYR A N 1
ATOM 3185 C CA . TYR A 1 433 ? 12.150 -19.615 -16.380 1.00 96.44 433 TYR A CA 1
ATOM 3186 C C . TYR A 1 433 ? 12.447 -20.581 -17.535 1.00 96.44 433 TYR A C 1
ATOM 3188 O O . TYR A 1 433 ? 11.566 -21.317 -17.985 1.00 96.44 433 TYR A O 1
ATOM 3196 N N . SER A 1 434 ? 13.687 -20.580 -18.032 1.00 95.88 434 SER A N 1
ATOM 3197 C CA . SER A 1 434 ? 14.116 -21.507 -19.087 1.00 95.88 434 SER A CA 1
ATOM 3198 C C . SER A 1 434 ? 14.318 -22.928 -18.544 1.00 95.88 434 SER A C 1
ATOM 3200 O O . SER A 1 434 ? 14.510 -23.147 -17.343 1.00 95.88 434 SER A O 1
ATOM 3202 N N . ALA A 1 435 ? 14.325 -23.924 -19.435 1.00 95.62 435 ALA A N 1
ATOM 3203 C CA . ALA A 1 435 ? 14.636 -25.306 -19.063 1.00 95.62 435 ALA A CA 1
ATOM 3204 C C . ALA A 1 435 ? 16.031 -25.433 -18.410 1.00 95.62 435 ALA A C 1
ATOM 3206 O O . ALA A 1 435 ? 16.203 -26.215 -17.476 1.00 95.62 435 ALA A O 1
ATOM 3207 N N . THR A 1 436 ? 17.000 -24.619 -18.844 1.00 95.06 436 THR A N 1
ATOM 3208 C CA . THR A 1 436 ? 18.352 -24.523 -18.268 1.00 95.06 436 THR A CA 1
ATOM 3209 C C . THR A 1 436 ? 18.319 -24.049 -16.813 1.00 95.06 436 THR A C 1
ATOM 3211 O O . THR A 1 436 ? 19.016 -24.597 -15.955 1.00 95.06 436 THR A O 1
ATOM 3214 N N . GLN A 1 437 ? 17.476 -23.057 -16.508 1.00 95.62 437 GLN A N 1
ATOM 3215 C CA . GLN A 1 437 ? 17.294 -22.561 -15.143 1.00 95.62 437 GLN A CA 1
ATOM 3216 C C . GLN A 1 437 ? 16.653 -23.623 -14.245 1.00 95.62 437 GLN A C 1
ATOM 3218 O O . GLN A 1 437 ? 17.205 -23.928 -13.192 1.00 95.62 437 GLN A O 1
ATOM 3223 N N . TYR A 1 438 ? 15.560 -24.258 -14.684 1.00 96.38 438 TYR A N 1
ATOM 3224 C CA . TYR A 1 438 ? 14.910 -25.329 -13.914 1.00 96.38 438 TYR A CA 1
ATOM 3225 C C . TYR A 1 438 ? 15.807 -26.561 -13.702 1.00 96.38 438 TYR A C 1
ATOM 3227 O O . TYR A 1 438 ? 15.695 -27.229 -12.677 1.00 96.38 438 TYR A O 1
ATOM 3235 N N . ALA A 1 439 ? 16.727 -26.850 -14.627 1.00 96.25 439 ALA A N 1
ATOM 3236 C CA . ALA A 1 439 ? 17.722 -27.913 -14.475 1.00 96.25 439 ALA A CA 1
ATOM 3237 C C . ALA A 1 439 ? 18.902 -27.544 -13.547 1.00 96.25 439 ALA A C 1
ATOM 3239 O O . ALA A 1 439 ? 19.730 -28.404 -13.238 1.00 96.25 439 ALA A O 1
ATOM 3240 N N . THR A 1 440 ? 19.014 -26.286 -13.101 1.00 94.06 440 THR A N 1
ATOM 3241 C CA . THR A 1 440 ? 20.114 -25.838 -12.235 1.00 94.06 440 THR A CA 1
ATOM 3242 C C . THR A 1 440 ? 19.932 -26.377 -10.804 1.00 94.06 440 THR A C 1
ATOM 3244 O O . THR A 1 440 ? 18.914 -26.094 -10.170 1.00 94.06 440 THR A O 1
ATOM 3247 N N . PRO A 1 441 ? 20.912 -27.109 -10.232 1.00 93.00 441 PRO A N 1
ATOM 3248 C CA . PRO A 1 441 ? 20.808 -27.623 -8.867 1.00 93.00 441 PRO A CA 1
ATOM 3249 C C . PRO A 1 441 ? 20.588 -26.508 -7.837 1.00 93.00 441 PRO A C 1
ATOM 3251 O O . PRO A 1 441 ? 21.364 -25.556 -7.765 1.00 93.00 441 PRO A O 1
ATOM 3254 N N . GLY A 1 442 ? 19.541 -26.645 -7.020 1.00 89.38 442 GLY A N 1
ATOM 3255 C CA . GLY A 1 442 ? 19.175 -25.655 -6.003 1.00 89.38 442 GLY A CA 1
ATOM 3256 C C . GLY A 1 442 ? 18.407 -24.437 -6.528 1.00 89.38 442 GLY A C 1
ATOM 3257 O O . GLY A 1 442 ? 18.250 -23.472 -5.781 1.00 89.38 442 GLY A O 1
ATOM 3258 N N . PHE A 1 443 ? 17.921 -24.455 -7.775 1.00 93.62 443 PHE A N 1
ATOM 3259 C CA . PHE A 1 443 ? 16.998 -23.431 -8.267 1.00 93.62 443 PHE A CA 1
ATOM 3260 C C . PHE A 1 443 ? 15.697 -23.437 -7.430 1.00 93.62 443 PHE A C 1
ATOM 3262 O O . PHE A 1 443 ? 15.126 -24.508 -7.220 1.00 93.62 443 PHE A O 1
ATOM 3269 N N . PRO A 1 444 ? 15.227 -22.286 -6.907 1.00 90.94 444 PRO A N 1
ATOM 3270 C CA . PRO A 1 444 ? 14.198 -22.266 -5.861 1.00 90.94 444 PRO A CA 1
ATOM 3271 C C . PRO A 1 444 ? 12.751 -22.340 -6.376 1.00 90.94 444 PRO A C 1
ATOM 3273 O O . PRO A 1 444 ? 11.826 -22.295 -5.566 1.00 90.94 444 PRO A O 1
ATOM 3276 N N . PHE A 1 445 ? 12.541 -22.441 -7.694 1.00 93.25 445 PHE A N 1
ATOM 3277 C CA . PHE A 1 445 ? 11.216 -22.443 -8.320 1.00 93.25 445 PHE A CA 1
ATOM 3278 C C . PHE A 1 445 ? 10.970 -23.713 -9.132 1.00 93.25 445 PHE A C 1
ATOM 3280 O O . PHE A 1 445 ? 11.893 -24.253 -9.745 1.00 93.25 445 PHE A O 1
ATOM 3287 N N . VAL A 1 446 ? 9.716 -24.165 -9.181 1.00 93.19 446 VAL A N 1
ATOM 3288 C CA . VAL A 1 446 ? 9.309 -25.334 -9.979 1.00 93.19 446 VAL A CA 1
ATOM 3289 C C . VAL A 1 446 ? 8.716 -24.927 -11.336 1.00 93.19 446 VAL A C 1
ATOM 3291 O O . VAL A 1 446 ? 8.176 -23.823 -11.460 1.00 93.19 446 VAL A O 1
ATOM 3294 N N . PRO A 1 447 ? 8.765 -25.802 -12.359 1.00 94.19 447 PRO A N 1
ATOM 3295 C CA . PRO A 1 447 ? 8.031 -25.597 -13.603 1.00 94.19 447 PRO A CA 1
ATOM 3296 C C . PRO A 1 447 ? 6.524 -25.507 -13.355 1.00 94.19 447 PRO A C 1
ATOM 3298 O O . PRO A 1 447 ? 5.924 -26.427 -12.797 1.00 94.19 447 PRO A O 1
ATOM 3301 N N . PHE A 1 448 ? 5.896 -24.423 -13.811 1.00 93.06 448 PHE A N 1
ATOM 3302 C CA . PHE A 1 448 ? 4.447 -24.267 -13.722 1.00 93.06 448 PHE A CA 1
ATOM 3303 C C . PHE A 1 448 ? 3.764 -24.848 -14.967 1.00 93.06 448 PHE A C 1
ATOM 3305 O O . PHE A 1 448 ? 3.518 -24.156 -15.952 1.00 93.06 448 PHE A O 1
ATOM 3312 N N . GLY A 1 449 ? 3.519 -26.158 -14.936 1.00 92.94 449 GLY A N 1
ATOM 3313 C CA . GLY A 1 449 ? 2.731 -26.868 -15.946 1.00 92.94 449 GLY A CA 1
ATOM 3314 C C . GLY A 1 449 ? 1.248 -26.959 -15.578 1.00 92.94 449 GLY A C 1
ATOM 3315 O O . GLY A 1 449 ? 0.856 -26.651 -14.454 1.00 92.94 449 GLY A O 1
ATOM 3316 N N . ARG A 1 450 ? 0.422 -27.447 -16.515 1.00 95.88 450 ARG A N 1
ATOM 3317 C CA . ARG A 1 450 ? -1.033 -27.596 -16.317 1.00 95.88 450 ARG A CA 1
ATOM 3318 C C . ARG A 1 450 ? -1.421 -28.537 -15.169 1.00 95.88 450 ARG A C 1
ATOM 3320 O O . ARG A 1 450 ? -2.465 -28.330 -14.563 1.00 95.88 450 ARG A O 1
ATOM 3327 N N . GLU A 1 451 ? -0.554 -29.494 -14.844 1.00 95.56 451 GLU A N 1
ATOM 3328 C CA . GLU A 1 451 ? -0.741 -30.486 -13.774 1.00 95.56 451 GLU A CA 1
ATOM 3329 C C . GLU A 1 451 ? -0.321 -29.987 -12.376 1.00 95.56 451 GLU A C 1
ATOM 3331 O O . GLU A 1 451 ? -0.519 -30.697 -11.392 1.00 95.56 451 GLU A O 1
ATOM 3336 N N . LEU A 1 452 ? 0.299 -28.803 -12.248 1.00 93.75 452 LEU A N 1
ATOM 3337 C CA . LEU A 1 452 ? 0.739 -28.315 -10.938 1.00 93.75 452 LEU A CA 1
ATOM 3338 C C . LEU A 1 452 ? -0.461 -27.792 -10.139 1.00 93.75 452 LEU A C 1
ATOM 3340 O O . LEU A 1 452 ? -1.057 -26.776 -10.496 1.00 93.75 452 LEU A O 1
ATOM 3344 N N . GLU A 1 453 ? -0.772 -28.459 -9.029 1.00 92.88 453 GLU A N 1
ATOM 3345 C CA . GLU A 1 453 ? -1.763 -27.979 -8.067 1.00 92.88 453 GLU A CA 1
ATOM 3346 C C . GLU A 1 453 ? -1.297 -26.671 -7.412 1.00 92.88 453 GLU A C 1
ATOM 3348 O O . GLU A 1 453 ? -0.200 -26.590 -6.849 1.00 92.88 453 GLU A O 1
ATOM 3353 N N . THR A 1 454 ? -2.136 -25.638 -7.487 1.00 92.12 454 THR A N 1
ATOM 3354 C CA . THR A 1 454 ? -1.869 -24.323 -6.899 1.00 92.12 454 THR A CA 1
ATOM 3355 C C . THR A 1 454 ? -3.162 -23.615 -6.486 1.00 92.12 454 THR A C 1
ATOM 3357 O O . THR A 1 454 ? -4.265 -24.106 -6.738 1.00 92.12 454 THR A O 1
ATOM 3360 N N . ALA A 1 455 ? -3.021 -22.452 -5.852 1.00 92.50 455 ALA A N 1
ATOM 3361 C CA . ALA A 1 455 ? -4.123 -21.564 -5.510 1.00 92.50 455 ALA A CA 1
ATOM 3362 C C . ALA A 1 455 ? -4.421 -20.578 -6.653 1.00 92.50 455 ALA A C 1
ATOM 3364 O O . ALA A 1 455 ? -3.506 -20.009 -7.259 1.00 92.50 455 ALA A O 1
ATOM 3365 N N . TRP A 1 456 ? -5.705 -20.328 -6.902 1.00 94.31 456 TRP A N 1
ATOM 3366 C CA . TRP A 1 456 ? -6.212 -19.511 -8.000 1.00 94.31 456 TRP A CA 1
ATOM 3367 C C . TRP A 1 456 ? -7.171 -18.426 -7.500 1.00 94.31 456 TRP A C 1
ATOM 3369 O O . TRP A 1 456 ? -8.112 -18.688 -6.746 1.00 94.31 456 TRP A O 1
ATOM 3379 N N . ALA A 1 457 ? -6.949 -17.203 -7.974 1.00 94.88 457 ALA A N 1
ATOM 3380 C CA . ALA A 1 457 ? -7.855 -16.074 -7.828 1.00 94.88 457 ALA A CA 1
ATOM 3381 C C . ALA A 1 457 ? -8.880 -16.062 -8.972 1.00 94.88 457 ALA A C 1
ATOM 3383 O O . ALA A 1 457 ? -8.561 -16.435 -10.103 1.00 94.88 457 ALA A O 1
ATOM 3384 N N . THR A 1 458 ? -10.099 -15.590 -8.704 1.00 96.88 458 THR A N 1
ATOM 3385 C CA . THR A 1 458 ? -11.094 -15.349 -9.763 1.00 96.88 458 THR A CA 1
ATOM 3386 C C . THR A 1 458 ? -10.930 -13.933 -10.304 1.00 96.88 458 THR A C 1
ATOM 3388 O O . THR A 1 458 ? -11.179 -12.958 -9.596 1.00 96.88 458 THR A O 1
ATOM 3391 N N . GLY A 1 459 ? -10.510 -13.829 -11.562 1.00 97.38 459 GLY A N 1
ATOM 3392 C CA . GLY A 1 459 ? -10.447 -12.586 -12.321 1.00 97.38 459 GLY A CA 1
ATOM 3393 C C . GLY A 1 459 ? -11.525 -12.503 -13.398 1.00 97.38 459 GLY A C 1
ATOM 3394 O O . GLY A 1 459 ? -12.378 -13.381 -13.541 1.00 97.38 459 GLY A O 1
ATOM 3395 N N . ARG A 1 460 ? -11.459 -11.425 -14.174 1.00 98.25 460 ARG A N 1
ATOM 3396 C CA . ARG A 1 460 ? -12.298 -11.135 -15.333 1.00 98.25 460 ARG A CA 1
ATOM 3397 C C . ARG A 1 460 ? -11.411 -10.968 -16.560 1.00 98.25 460 ARG A C 1
ATOM 3399 O O . ARG A 1 460 ? -10.525 -10.112 -16.554 1.00 98.25 460 ARG A O 1
ATOM 3406 N N . ASP A 1 461 ? -11.668 -11.748 -17.602 1.00 97.88 461 ASP A N 1
ATOM 3407 C CA . ASP A 1 461 ? -11.037 -11.560 -18.908 1.00 97.88 461 ASP A CA 1
ATOM 3408 C C . ASP A 1 461 ? -11.362 -10.150 -19.428 1.00 97.88 461 ASP A C 1
ATOM 3410 O O . ASP A 1 461 ? -12.520 -9.716 -19.441 1.00 97.88 461 ASP A O 1
ATOM 3414 N N . LEU A 1 462 ? -10.332 -9.400 -19.809 1.00 97.62 462 LEU A N 1
ATOM 3415 C CA . LEU A 1 462 ? -10.474 -8.038 -20.311 1.00 97.62 462 LEU A CA 1
ATOM 3416 C C . LEU A 1 462 ? -10.904 -7.988 -21.778 1.00 97.62 462 LEU A C 1
ATOM 3418 O O . LEU A 1 462 ? -11.386 -6.936 -22.202 1.00 97.62 462 LEU A O 1
ATOM 3422 N N . HIS A 1 463 ? -10.789 -9.100 -22.510 1.00 94.00 463 HIS A N 1
ATOM 3423 C CA . HIS A 1 463 ? -11.200 -9.215 -23.909 1.00 94.00 463 HIS A CA 1
ATOM 3424 C C . HIS A 1 463 ? -12.656 -9.688 -24.038 1.00 94.00 463 HIS A C 1
ATOM 3426 O O . HIS A 1 463 ? -13.483 -8.989 -24.620 1.00 94.00 463 HIS A O 1
ATOM 3432 N N . GLY A 1 464 ? -12.991 -10.852 -23.472 1.00 89.38 464 GLY A N 1
ATOM 3433 C CA . GLY A 1 464 ? -14.323 -11.468 -23.526 1.00 89.38 464 GLY A CA 1
ATOM 3434 C C . GLY A 1 464 ? -15.251 -11.142 -22.349 1.00 89.38 464 GLY A C 1
ATOM 3435 O O . GLY A 1 464 ? -16.451 -11.395 -22.432 1.00 89.38 464 GLY A O 1
ATOM 3436 N N . GLY A 1 465 ? -14.738 -10.580 -21.249 1.00 93.19 465 GLY A N 1
ATOM 3437 C CA . GLY A 1 465 ? -15.536 -10.176 -20.081 1.00 93.19 465 GLY A CA 1
ATOM 3438 C C . GLY A 1 465 ? -15.938 -11.302 -19.118 1.00 93.19 465 GLY A C 1
ATOM 3439 O O . GLY A 1 465 ? -16.521 -11.007 -18.073 1.00 93.19 465 GLY A O 1
ATOM 3440 N N . GLY A 1 466 ? -15.640 -12.565 -19.441 1.00 96.19 466 GLY A N 1
ATOM 3441 C CA . GLY A 1 466 ? -15.988 -13.737 -18.631 1.00 96.19 466 GLY A CA 1
ATOM 3442 C C . GLY A 1 466 ? -15.124 -13.914 -17.369 1.00 96.19 466 GLY A C 1
ATOM 3443 O O . GLY A 1 466 ? -14.045 -13.323 -17.269 1.00 96.19 466 GLY A O 1
ATOM 3444 N N . PRO A 1 467 ? -15.579 -14.715 -16.386 1.00 97.75 467 PRO A N 1
ATOM 3445 C CA . PRO A 1 467 ? -14.783 -15.070 -15.216 1.00 97.75 467 PRO A CA 1
ATOM 3446 C C . PRO A 1 467 ? -13.695 -16.087 -15.587 1.00 97.75 467 PRO A C 1
ATOM 3448 O O . PRO A 1 467 ? -13.994 -17.124 -16.168 1.00 97.75 467 PRO A O 1
ATOM 3451 N N . ILE A 1 468 ? -12.449 -15.830 -15.195 1.00 97.88 468 ILE A N 1
ATOM 3452 C CA . ILE A 1 468 ? -11.292 -16.683 -15.508 1.00 97.88 468 ILE A CA 1
ATOM 3453 C C . ILE A 1 468 ? -10.371 -16.801 -14.290 1.00 97.88 468 ILE A C 1
ATOM 3455 O O . ILE A 1 468 ? -10.170 -15.838 -13.545 1.00 97.88 468 ILE A O 1
ATOM 3459 N N . LEU A 1 469 ? -9.825 -17.994 -14.059 1.00 97.75 469 LEU A N 1
ATOM 3460 C CA . LEU A 1 469 ? -8.920 -18.269 -12.946 1.00 97.75 469 LEU A CA 1
ATOM 3461 C C . LEU A 1 469 ? -7.475 -17.868 -13.278 1.00 97.75 469 LEU A C 1
ATOM 3463 O O . LEU A 1 469 ? -6.940 -18.236 -14.323 1.00 97.75 469 LEU A O 1
ATOM 3467 N N . VAL A 1 470 ? -6.831 -17.144 -12.359 1.00 95.69 470 VAL A N 1
ATOM 3468 C CA . VAL A 1 470 ? -5.438 -16.663 -12.458 1.00 95.69 470 VAL A CA 1
ATOM 3469 C C . VAL A 1 470 ? -4.634 -17.169 -11.257 1.00 95.69 470 VAL A C 1
ATOM 3471 O O . VAL A 1 470 ? -5.177 -17.189 -10.152 1.00 95.69 470 VAL A O 1
ATOM 3474 N N . PRO A 1 471 ? -3.355 -17.563 -11.406 1.00 93.38 471 PRO A N 1
ATOM 3475 C CA . PRO A 1 471 ? -2.562 -18.055 -10.281 1.00 93.38 471 PRO A CA 1
ATOM 3476 C C . PRO A 1 471 ? -2.443 -16.996 -9.179 1.00 93.38 471 PRO A C 1
ATOM 3478 O O . PRO A 1 471 ? -2.025 -15.862 -9.432 1.00 93.38 471 PRO A O 1
ATOM 3481 N N . ALA A 1 472 ? -2.744 -17.365 -7.934 1.00 92.56 472 ALA A N 1
ATOM 3482 C CA . ALA A 1 472 ? -2.681 -16.453 -6.791 1.00 92.56 472 ALA A CA 1
ATOM 3483 C C . ALA A 1 472 ? -1.257 -15.897 -6.579 1.00 92.56 472 ALA A C 1
ATOM 3485 O O . ALA A 1 472 ? -1.085 -14.716 -6.284 1.00 92.56 472 ALA A O 1
ATOM 3486 N N . ALA A 1 473 ? -0.233 -16.711 -6.869 1.00 90.31 473 ALA A N 1
ATOM 3487 C CA . ALA A 1 473 ? 1.181 -16.323 -6.852 1.00 90.31 473 ALA A CA 1
ATOM 3488 C C . ALA A 1 473 ? 1.556 -15.205 -7.849 1.00 90.31 473 ALA A C 1
ATOM 3490 O O . ALA A 1 473 ? 2.554 -14.521 -7.638 1.00 90.31 473 ALA A O 1
ATOM 3491 N N . LEU A 1 474 ? 0.764 -15.007 -8.910 1.00 92.25 474 LEU A N 1
ATOM 3492 C CA . LEU A 1 474 ? 0.900 -13.893 -9.859 1.00 92.25 474 LEU A CA 1
ATOM 3493 C C . LEU A 1 474 ? -0.111 -12.767 -9.591 1.00 92.25 474 LEU A C 1
ATOM 3495 O O . LEU A 1 474 ? -0.145 -11.792 -10.342 1.00 92.25 474 LEU A O 1
ATOM 3499 N N . THR A 1 475 ? -0.922 -12.892 -8.537 1.00 94.06 475 THR A N 1
ATOM 3500 C CA . THR A 1 475 ? -2.037 -11.989 -8.229 1.00 94.06 475 THR A CA 1
ATOM 3501 C C . THR A 1 475 ? -1.784 -11.130 -6.984 1.00 94.06 475 THR A C 1
ATOM 3503 O O . THR A 1 475 ? -2.042 -9.929 -7.018 1.00 94.06 475 THR A O 1
ATOM 3506 N N . TYR A 1 476 ? -1.271 -11.717 -5.898 1.00 93.31 476 TYR A N 1
ATOM 3507 C CA . TYR A 1 476 ? -1.123 -11.046 -4.597 1.00 93.31 476 TYR A CA 1
ATOM 3508 C C . TYR A 1 476 ? 0.343 -10.833 -4.184 1.00 93.31 476 TYR A C 1
ATOM 3510 O O . TYR A 1 476 ? 1.248 -11.522 -4.654 1.00 93.31 476 TYR A O 1
ATOM 3518 N N . LEU A 1 477 ? 0.565 -9.900 -3.251 1.00 91.00 477 LEU A N 1
ATOM 3519 C CA . LEU A 1 477 ? 1.886 -9.470 -2.775 1.00 91.00 477 LEU A CA 1
ATOM 3520 C C . LEU A 1 477 ? 2.375 -10.173 -1.488 1.00 91.00 477 LEU A C 1
ATOM 3522 O O . LEU A 1 477 ? 3.541 -10.042 -1.138 1.00 91.00 477 LEU A O 1
ATOM 3526 N N . ASN A 1 478 ? 1.557 -10.964 -0.788 1.00 76.56 478 ASN A N 1
ATOM 3527 C CA . ASN A 1 478 ? 2.000 -11.667 0.431 1.00 76.56 478 ASN A CA 1
ATOM 3528 C C . ASN A 1 478 ? 2.595 -13.058 0.089 1.00 76.56 478 ASN A C 1
ATOM 3530 O O . ASN A 1 478 ? 1.993 -14.091 0.390 1.00 76.56 478 ASN A O 1
ATOM 3534 N N . GLY A 1 479 ? 3.719 -13.069 -0.648 1.00 66.12 479 GLY A N 1
ATOM 3535 C CA . GLY A 1 479 ? 4.312 -14.228 -1.349 1.00 66.12 479 GLY A CA 1
ATOM 3536 C C . GLY A 1 479 ? 4.843 -15.398 -0.487 1.00 66.12 479 GLY A C 1
ATOM 3537 O O . GLY A 1 479 ? 4.825 -15.331 0.739 1.00 66.12 479 GLY A O 1
ATOM 3538 N N . PRO A 1 480 ? 5.409 -16.466 -1.098 1.00 56.34 480 PRO A N 1
ATOM 3539 C CA . PRO A 1 480 ? 5.246 -16.963 -2.473 1.00 56.34 480 PRO A CA 1
ATOM 3540 C C . PRO A 1 480 ? 4.319 -18.206 -2.523 1.00 56.34 480 PRO A C 1
ATOM 3542 O O . PRO A 1 480 ? 4.523 -19.161 -1.773 1.00 56.34 480 PRO A O 1
ATOM 3545 N N . GLY A 1 481 ? 3.318 -18.239 -3.415 1.00 62.25 481 GLY A N 1
ATOM 3546 C CA . GLY A 1 481 ? 2.333 -19.348 -3.496 1.00 62.25 481 GLY A CA 1
ATOM 3547 C C . GLY A 1 481 ? 1.081 -19.129 -2.631 1.00 62.25 481 GLY A C 1
ATOM 3548 O O . GLY A 1 481 ? 0.628 -20.034 -1.937 1.00 62.25 481 GLY A O 1
ATOM 3549 N N . THR A 1 482 ? 0.611 -17.882 -2.608 1.00 65.38 482 THR A N 1
ATOM 3550 C CA . THR A 1 482 ? -0.151 -17.217 -1.536 1.00 65.38 482 THR A CA 1
ATOM 3551 C C . THR A 1 482 ? -1.473 -17.887 -1.132 1.00 65.38 482 THR A C 1
ATOM 3553 O O . THR A 1 482 ? -2.344 -18.052 -1.979 1.00 65.38 482 THR A O 1
ATOM 3556 N N . ARG A 1 483 ? -1.781 -18.024 0.166 1.00 57.53 483 ARG A N 1
ATOM 3557 C CA . ARG A 1 483 ? -1.308 -19.057 1.126 1.00 57.53 483 ARG A CA 1
ATOM 3558 C C . ARG A 1 483 ? -2.436 -19.225 2.170 1.00 57.53 483 ARG A C 1
ATOM 3560 O O . ARG A 1 483 ? -2.699 -18.265 2.892 1.00 57.53 483 ARG A O 1
ATOM 3567 N N . PRO A 1 484 ? -3.135 -20.378 2.232 1.00 49.19 484 PRO A N 1
ATOM 3568 C CA . PRO A 1 484 ? -2.761 -21.412 3.215 1.00 49.19 484 PRO A CA 1
ATOM 3569 C C . PRO A 1 484 ? -2.638 -22.823 2.604 1.00 49.19 484 PRO A C 1
ATOM 3571 O O . PRO A 1 484 ? -3.472 -23.236 1.811 1.00 49.19 484 PRO A O 1
ATOM 3574 N N . GLY A 1 485 ? -1.608 -23.577 3.007 1.00 58.59 485 GLY A N 1
ATOM 3575 C CA . GLY A 1 485 ? -1.289 -24.926 2.490 1.00 58.59 485 GLY A CA 1
ATOM 3576 C C . GLY A 1 485 ? 0.056 -25.001 1.753 1.00 58.59 485 GLY A C 1
ATOM 3577 O O . GLY A 1 485 ? 0.709 -26.035 1.772 1.00 58.59 485 GLY A O 1
ATOM 3578 N N . GLU A 1 486 ? 0.507 -23.860 1.222 1.00 67.31 486 GLU A N 1
ATOM 3579 C CA . GLU A 1 486 ? 1.855 -23.600 0.684 1.00 67.31 486 GLU A CA 1
ATOM 3580 C C . GLU A 1 486 ? 2.292 -24.497 -0.489 1.00 67.31 486 GLU A C 1
ATOM 3582 O O . GLU A 1 486 ? 3.235 -25.283 -0.405 1.00 67.31 486 GLU A O 1
ATOM 3587 N N . HIS A 1 487 ? 1.634 -24.294 -1.632 1.00 73.12 487 HIS A N 1
ATOM 3588 C CA . HIS A 1 487 ? 2.050 -24.848 -2.920 1.00 73.12 487 HIS A CA 1
ATOM 3589 C C . HIS A 1 487 ? 3.473 -24.401 -3.323 1.00 73.12 487 HIS A C 1
ATOM 3591 O O . HIS A 1 487 ? 3.936 -23.336 -2.894 1.00 73.12 487 HIS A O 1
ATOM 3597 N N . PRO A 1 488 ? 4.169 -25.171 -4.186 1.00 80.44 488 PRO A N 1
ATOM 3598 C CA . PRO A 1 488 ? 5.496 -24.818 -4.681 1.00 80.44 488 PRO A CA 1
ATOM 3599 C C . PRO A 1 488 ? 5.573 -23.417 -5.304 1.00 80.44 488 PRO A C 1
ATOM 3601 O O . PRO A 1 488 ? 4.683 -22.989 -6.040 1.00 80.44 488 PRO A O 1
ATOM 3604 N N . ALA A 1 489 ? 6.676 -22.708 -5.055 1.00 87.62 489 ALA A N 1
ATOM 3605 C CA . ALA A 1 489 ? 6.911 -21.399 -5.653 1.00 87.62 489 ALA A CA 1
ATOM 3606 C C . ALA A 1 489 ? 7.179 -21.532 -7.164 1.00 87.62 489 ALA A C 1
ATOM 3608 O O . ALA A 1 489 ? 8.077 -22.265 -7.580 1.00 87.62 489 ALA A O 1
ATOM 3609 N N . ILE A 1 490 ? 6.416 -20.802 -7.981 1.00 90.88 490 ILE A N 1
ATOM 3610 C CA . ILE A 1 490 ? 6.540 -20.806 -9.452 1.00 90.88 490 ILE A CA 1
ATOM 3611 C C . ILE A 1 490 ? 7.395 -19.652 -9.994 1.00 90.88 490 ILE A C 1
ATOM 3613 O O . ILE A 1 490 ? 7.913 -19.738 -11.105 1.00 90.88 490 ILE A O 1
ATOM 3617 N N . SER A 1 491 ? 7.547 -18.579 -9.213 1.00 89.44 491 SER A N 1
ATOM 3618 C CA . SER A 1 491 ? 8.277 -17.363 -9.572 1.00 89.44 491 SER A CA 1
ATOM 3619 C C . SER A 1 491 ? 8.719 -16.586 -8.333 1.00 89.44 491 SER A C 1
ATOM 3621 O O . SER A 1 491 ? 8.206 -16.790 -7.227 1.00 89.44 491 SER A O 1
ATOM 3623 N N . THR A 1 492 ? 9.617 -15.622 -8.535 1.00 87.75 492 THR A N 1
ATOM 3624 C CA . THR A 1 492 ? 9.737 -14.459 -7.649 1.00 87.75 492 THR A CA 1
ATOM 3625 C C . THR A 1 492 ? 8.395 -13.737 -7.523 1.00 87.75 492 THR A C 1
ATOM 3627 O O . THR A 1 492 ? 7.522 -13.857 -8.386 1.00 87.75 492 THR A O 1
ATOM 3630 N N . GLN A 1 493 ? 8.229 -12.965 -6.450 1.00 86.12 493 GLN A N 1
ATOM 3631 C CA . GLN A 1 493 ? 7.036 -12.151 -6.253 1.00 86.12 493 GLN A CA 1
ATOM 3632 C C . GLN A 1 493 ? 6.858 -11.156 -7.406 1.00 86.12 493 GLN A C 1
ATOM 3634 O O . GLN A 1 493 ? 7.752 -10.367 -7.706 1.00 86.12 493 GLN A O 1
ATOM 3639 N N . ALA A 1 494 ? 5.698 -11.224 -8.050 1.00 83.06 494 ALA A N 1
ATOM 3640 C CA . ALA A 1 494 ? 5.353 -10.407 -9.199 1.00 83.06 494 ALA A CA 1
ATOM 3641 C C . ALA A 1 494 ? 4.800 -9.055 -8.721 1.00 83.06 494 ALA A C 1
ATOM 3643 O O . ALA A 1 494 ? 3.659 -8.980 -8.263 1.00 83.06 494 ALA A O 1
ATOM 3644 N N . PHE A 1 495 ? 5.586 -7.983 -8.805 1.00 86.56 495 PHE A N 1
ATOM 3645 C CA . PHE A 1 495 ? 5.142 -6.652 -8.368 1.00 86.56 495 PHE A CA 1
ATOM 3646 C C . PHE A 1 495 ? 4.334 -5.918 -9.441 1.00 86.56 495 PHE A C 1
ATOM 3648 O O . PHE A 1 495 ? 3.317 -5.319 -9.109 1.00 86.56 495 PHE A O 1
ATOM 3655 N N . ALA A 1 496 ? 4.715 -6.040 -10.714 1.00 92.62 496 ALA A N 1
ATOM 3656 C CA . ALA A 1 496 ? 4.125 -5.245 -11.787 1.00 92.62 496 ALA A CA 1
ATOM 3657 C C . ALA A 1 496 ? 2.670 -5.621 -12.121 1.00 92.62 496 ALA A C 1
ATOM 3659 O O . ALA A 1 496 ? 2.293 -6.798 -12.093 1.00 92.62 496 ALA A O 1
ATOM 3660 N N . GLY A 1 497 ? 1.875 -4.620 -12.498 1.00 96.19 497 GLY A N 1
ATOM 3661 C CA . GLY A 1 497 ? 0.483 -4.759 -12.930 1.00 96.19 497 GLY A CA 1
ATOM 3662 C C . GLY A 1 497 ? -0.543 -4.683 -11.802 1.00 96.19 497 GLY A C 1
ATOM 3663 O O . GLY A 1 497 ? -1.716 -4.965 -12.036 1.00 96.19 497 GLY A O 1
ATOM 3664 N N . ILE A 1 498 ? -0.145 -4.326 -10.580 1.00 97.75 498 ILE A N 1
ATOM 3665 C CA . ILE A 1 498 ? -1.091 -3.887 -9.545 1.00 97.75 498 ILE A CA 1
ATOM 3666 C C . ILE A 1 498 ? -1.258 -2.364 -9.646 1.00 97.75 498 ILE A C 1
ATOM 3668 O O . ILE A 1 498 ? -0.303 -1.670 -9.970 1.00 97.75 498 ILE A O 1
ATOM 3672 N N . ALA A 1 499 ? -2.472 -1.847 -9.446 1.00 98.00 499 ALA A N 1
ATOM 3673 C CA . ALA A 1 499 ? -2.725 -0.408 -9.500 1.00 98.00 499 ALA A CA 1
ATOM 3674 C C . ALA A 1 499 ? -3.942 0.010 -8.672 1.00 98.00 499 ALA A C 1
ATOM 3676 O O . ALA A 1 499 ? -4.987 -0.650 -8.707 1.00 98.00 499 ALA A O 1
ATOM 3677 N N . ALA A 1 500 ? -3.839 1.161 -8.005 1.00 98.19 500 ALA A N 1
ATOM 3678 C CA . ALA A 1 500 ? -4.975 1.886 -7.435 1.00 98.19 500 ALA A CA 1
ATOM 3679 C C . ALA A 1 500 ? -5.524 2.967 -8.390 1.00 98.19 500 ALA A C 1
ATOM 3681 O O . ALA A 1 500 ? -4.791 3.586 -9.161 1.00 98.19 500 ALA A O 1
ATOM 3682 N N . GLY A 1 501 ? -6.826 3.254 -8.307 1.00 96.81 501 GLY A N 1
ATOM 3683 C CA . GLY A 1 501 ? -7.458 4.336 -9.061 1.00 96.81 501 GLY A CA 1
ATOM 3684 C C . GLY A 1 501 ? -8.861 4.715 -8.566 1.00 96.81 501 GLY A C 1
ATOM 3685 O O . GLY A 1 501 ? -9.451 4.006 -7.751 1.00 96.81 501 GLY A O 1
ATOM 3686 N N . PRO A 1 502 ? -9.437 5.823 -9.074 1.00 96.12 502 PRO A N 1
ATOM 3687 C CA . PRO A 1 502 ? -10.798 6.266 -8.740 1.00 96.12 502 PRO A CA 1
ATOM 3688 C C . PRO A 1 502 ? -11.899 5.412 -9.397 1.00 96.12 502 PRO A C 1
ATOM 3690 O O . PRO A 1 502 ? -13.084 5.600 -9.137 1.00 96.12 502 PRO A O 1
ATOM 3693 N N . SER A 1 503 ? -11.533 4.495 -10.293 1.00 97.31 503 SER A N 1
ATOM 3694 C CA . SER A 1 503 ? -12.440 3.539 -10.926 1.00 97.31 503 SER A CA 1
ATOM 3695 C C . SER A 1 503 ? -11.670 2.294 -11.358 1.00 97.31 503 SER A C 1
ATOM 3697 O O . SER A 1 503 ? -10.449 2.336 -11.517 1.00 97.31 503 SER A O 1
ATOM 3699 N N . VAL A 1 504 ? -12.389 1.193 -11.596 1.00 97.81 504 VAL A N 1
ATOM 3700 C CA . VAL A 1 504 ? -11.802 -0.057 -12.111 1.00 97.81 504 VAL A CA 1
ATOM 3701 C C . VAL A 1 504 ? -11.091 0.183 -13.446 1.00 97.81 504 VAL A C 1
ATOM 3703 O O . VAL A 1 504 ? -9.960 -0.250 -13.609 1.00 97.81 504 VAL A O 1
ATOM 3706 N N . ALA A 1 505 ? -11.691 0.942 -14.370 1.00 97.62 505 ALA A N 1
ATOM 3707 C CA . ALA A 1 505 ? -11.074 1.243 -15.664 1.00 97.62 505 ALA A CA 1
ATOM 3708 C C . ALA A 1 505 ? -9.800 2.103 -15.537 1.00 97.62 505 ALA A C 1
ATOM 3710 O O . ALA A 1 505 ? -8.832 1.868 -16.255 1.00 97.62 505 ALA A O 1
ATOM 3711 N N . ALA A 1 506 ? -9.770 3.069 -14.611 1.00 97.88 506 ALA A N 1
ATOM 3712 C CA . ALA A 1 506 ? -8.578 3.883 -14.366 1.00 97.88 506 ALA A CA 1
ATOM 3713 C C . ALA A 1 506 ? -7.430 3.053 -13.763 1.00 97.88 506 ALA A C 1
ATOM 3715 O O . ALA A 1 506 ? -6.286 3.192 -14.192 1.00 97.88 506 ALA A O 1
ATOM 3716 N N . ALA A 1 507 ? -7.749 2.160 -12.821 1.00 98.44 507 ALA A N 1
ATOM 3717 C CA . ALA A 1 507 ? -6.787 1.235 -12.230 1.00 98.44 507 ALA A CA 1
ATOM 3718 C C . ALA A 1 507 ? -6.274 0.216 -13.269 1.00 98.44 507 ALA A C 1
ATOM 3720 O O . ALA A 1 507 ? -5.069 0.057 -13.431 1.00 98.44 507 ALA A O 1
ATOM 3721 N N . GLU A 1 508 ? -7.162 -0.395 -14.064 1.00 98.69 508 GLU A N 1
ATOM 3722 C CA . GLU A 1 508 ? -6.787 -1.306 -15.159 1.00 98.69 508 GLU A CA 1
ATOM 3723 C C . GLU A 1 508 ? -5.875 -0.626 -16.186 1.00 98.69 508 GLU A C 1
ATOM 3725 O O . GLU A 1 508 ? -4.913 -1.236 -16.645 1.00 98.69 508 GLU A O 1
ATOM 3730 N N . ARG A 1 509 ? -6.128 0.647 -16.517 1.00 98.50 509 ARG A N 1
ATOM 3731 C CA . ARG A 1 509 ? -5.261 1.415 -17.417 1.00 98.50 509 ARG A CA 1
ATOM 3732 C C . ARG A 1 509 ? -3.858 1.609 -16.837 1.00 98.50 509 ARG A C 1
ATOM 3734 O O . ARG A 1 509 ? -2.888 1.404 -17.557 1.00 98.50 509 ARG A O 1
ATOM 3741 N N . ALA A 1 510 ? -3.748 1.995 -15.566 1.00 98.25 510 ALA A N 1
ATOM 3742 C CA . ALA A 1 510 ? -2.458 2.201 -14.907 1.00 98.25 510 ALA A CA 1
ATOM 3743 C C . ALA A 1 510 ? -1.662 0.888 -14.768 1.00 98.25 510 ALA A C 1
ATOM 3745 O O . ALA A 1 510 ? -0.460 0.872 -15.026 1.00 98.25 510 ALA A O 1
ATOM 3746 N N . ALA A 1 511 ? -2.342 -0.220 -14.458 1.00 98.56 511 ALA A N 1
ATOM 3747 C CA . ALA A 1 511 ? -1.748 -1.554 -14.426 1.00 98.56 511 ALA A CA 1
ATOM 3748 C C . ALA A 1 511 ? -1.252 -2.015 -15.810 1.00 98.56 511 ALA A C 1
ATOM 3750 O O . ALA A 1 511 ? -0.155 -2.558 -15.921 1.00 98.56 511 ALA A O 1
ATOM 3751 N N . LEU A 1 512 ? -2.028 -1.776 -16.876 1.00 98.62 512 LEU A N 1
ATOM 3752 C CA . LEU A 1 512 ? -1.605 -2.055 -18.255 1.00 98.62 512 LEU A CA 1
ATOM 3753 C C . LEU A 1 512 ? -0.410 -1.187 -18.671 1.00 98.62 512 LEU A C 1
ATOM 3755 O O . LEU A 1 512 ? 0.521 -1.707 -19.278 1.00 98.62 512 LEU A O 1
ATOM 3759 N N . GLU A 1 513 ? -0.402 0.102 -18.316 1.00 98.62 513 GLU A N 1
ATOM 3760 C CA . GLU A 1 513 ? 0.743 0.994 -18.542 1.00 98.62 513 GLU A CA 1
ATOM 3761 C C . GLU A 1 513 ? 2.013 0.442 -17.879 1.00 98.62 513 GLU A C 1
ATOM 3763 O O . GLU A 1 513 ? 3.043 0.336 -18.541 1.00 98.62 513 GLU A O 1
ATOM 3768 N N . GLU A 1 514 ? 1.953 0.013 -16.616 1.00 98.06 514 GLU A N 1
ATOM 3769 C CA . GLU A 1 514 ? 3.126 -0.565 -15.950 1.00 98.06 514 GLU A CA 1
ATOM 3770 C C . GLU A 1 514 ? 3.582 -1.891 -16.591 1.00 98.06 514 GLU A C 1
ATOM 3772 O O . GLU A 1 514 ? 4.777 -2.106 -16.789 1.00 98.06 514 GLU A O 1
ATOM 3777 N N . LEU A 1 515 ? 2.656 -2.780 -16.964 1.00 98.31 515 LEU A N 1
ATOM 3778 C CA . LEU A 1 515 ? 3.002 -4.057 -17.602 1.00 98.31 515 LEU A CA 1
ATOM 3779 C C . LEU A 1 515 ? 3.664 -3.869 -18.974 1.00 98.31 515 LEU A C 1
ATOM 3781 O O . LEU A 1 515 ? 4.656 -4.536 -19.265 1.00 98.31 515 LEU A O 1
ATOM 3785 N N . LEU A 1 516 ? 3.151 -2.949 -19.797 1.00 98.38 516 LEU A N 1
ATOM 3786 C CA . LEU A 1 516 ? 3.729 -2.614 -21.105 1.00 98.38 516 LEU A CA 1
ATOM 3787 C C . LEU A 1 516 ? 5.119 -1.977 -20.962 1.00 98.38 516 LEU A C 1
ATOM 3789 O O . LEU A 1 516 ? 6.017 -2.269 -21.752 1.00 98.38 516 LEU A O 1
ATOM 3793 N N . GLU A 1 517 ? 5.315 -1.149 -19.933 1.00 98.31 517 GLU A N 1
ATOM 3794 C CA . GLU A 1 517 ? 6.626 -0.610 -19.574 1.00 98.31 517 GLU A CA 1
ATOM 3795 C C . GLU A 1 517 ? 7.603 -1.727 -19.185 1.00 98.31 517 GLU A C 1
ATOM 3797 O O . GLU A 1 517 ? 8.686 -1.813 -19.766 1.00 98.31 517 GLU A O 1
ATOM 3802 N N . ARG A 1 518 ? 7.239 -2.597 -18.231 1.00 97.31 518 ARG A N 1
ATOM 3803 C CA . ARG A 1 518 ? 8.149 -3.642 -17.732 1.00 97.31 518 ARG A CA 1
ATOM 3804 C C . ARG A 1 518 ? 8.509 -4.648 -18.827 1.00 97.31 518 ARG A C 1
ATOM 3806 O O . ARG A 1 518 ? 9.669 -5.055 -18.897 1.00 97.31 518 ARG A O 1
ATOM 3813 N N . ASP A 1 519 ? 7.561 -4.998 -19.698 1.00 98.00 519 ASP A N 1
ATOM 3814 C CA . ASP A 1 519 ? 7.804 -5.861 -20.858 1.00 98.00 519 ASP A CA 1
ATOM 3815 C C . ASP A 1 519 ? 8.802 -5.211 -21.825 1.00 98.00 519 ASP A C 1
ATOM 3817 O O . ASP A 1 519 ? 9.873 -5.768 -22.068 1.00 98.00 519 ASP A O 1
ATOM 3821 N N . ALA A 1 520 ? 8.517 -3.992 -22.297 1.00 97.81 520 ALA A N 1
ATOM 3822 C CA . ALA A 1 520 ? 9.380 -3.273 -23.234 1.00 97.81 520 ALA A CA 1
ATOM 3823 C C . ALA A 1 520 ? 10.795 -3.049 -22.677 1.00 97.81 520 ALA A C 1
ATOM 3825 O O . ALA A 1 520 ? 11.780 -3.327 -23.364 1.00 97.81 520 ALA A O 1
ATOM 3826 N N . VAL A 1 521 ? 10.913 -2.624 -21.413 1.00 97.19 521 VAL A N 1
ATOM 3827 C CA . VAL A 1 521 ? 12.206 -2.448 -20.733 1.00 97.19 521 VAL A CA 1
ATOM 3828 C C . VAL A 1 521 ? 12.968 -3.771 -20.638 1.00 97.19 521 VAL A C 1
ATOM 3830 O O . VAL A 1 521 ? 14.173 -3.786 -20.892 1.00 97.19 521 VAL A O 1
ATOM 3833 N N . THR A 1 522 ? 12.294 -4.883 -20.329 1.00 96.50 522 THR A N 1
ATOM 3834 C CA . THR A 1 522 ? 12.937 -6.206 -20.253 1.00 96.50 522 THR A CA 1
ATOM 3835 C C . THR A 1 522 ? 13.432 -6.657 -21.627 1.00 96.50 522 THR A C 1
ATOM 3837 O O . THR A 1 522 ? 14.613 -6.983 -21.771 1.00 96.50 522 THR A O 1
ATOM 3840 N N . LEU A 1 523 ? 12.575 -6.608 -22.653 1.00 97.12 523 LEU A N 1
ATOM 3841 C CA . LEU A 1 523 ? 12.920 -6.997 -24.025 1.00 97.12 523 LEU A CA 1
ATOM 3842 C C . LEU A 1 523 ? 14.092 -6.163 -24.572 1.00 97.12 523 LEU A C 1
ATOM 3844 O O . LEU A 1 523 ? 15.064 -6.717 -25.091 1.00 97.12 523 LEU A O 1
ATOM 3848 N N . TRP A 1 524 ? 14.048 -4.838 -24.412 1.00 96.50 524 TRP A N 1
ATOM 3849 C CA . TRP A 1 524 ? 15.124 -3.927 -24.815 1.00 96.50 524 TRP A CA 1
ATOM 3850 C C . TRP A 1 524 ? 16.427 -4.166 -24.040 1.00 96.50 524 TRP A C 1
ATOM 3852 O O . TRP A 1 524 ? 17.513 -4.219 -24.629 1.00 96.50 524 TRP A O 1
ATOM 3862 N N . TRP A 1 525 ? 16.350 -4.331 -22.716 1.00 95.56 525 TRP A N 1
ATOM 3863 C CA . TRP A 1 525 ? 17.548 -4.471 -21.896 1.00 95.56 525 TRP A CA 1
ATOM 3864 C C . TRP A 1 525 ? 18.289 -5.775 -22.193 1.00 95.56 525 TRP A C 1
ATOM 3866 O O . TRP A 1 525 ? 19.491 -5.728 -22.475 1.00 95.56 525 TRP A O 1
ATOM 3876 N N . TYR A 1 526 ? 17.586 -6.909 -22.185 1.00 95.75 526 TYR A N 1
ATOM 3877 C CA . TYR A 1 526 ? 18.186 -8.233 -22.368 1.00 95.75 526 TYR A CA 1
ATOM 3878 C C . TYR A 1 526 ? 18.666 -8.478 -23.800 1.00 95.75 526 TYR A C 1
ATOM 3880 O O . TYR A 1 526 ? 19.723 -9.075 -23.972 1.00 95.75 526 TYR A O 1
ATOM 3888 N N . SER A 1 527 ? 17.972 -7.968 -24.821 1.00 95.69 527 SER A N 1
ATOM 3889 C CA . SER A 1 527 ? 18.404 -8.114 -26.225 1.00 95.69 527 SER A CA 1
ATOM 3890 C C . SER A 1 527 ? 19.677 -7.340 -26.585 1.00 95.69 527 SER A C 1
ATOM 3892 O O . SER A 1 527 ? 20.216 -7.513 -27.673 1.00 95.69 527 SER A O 1
ATOM 3894 N N . GLY A 1 528 ? 20.147 -6.441 -25.713 1.00 93.69 528 GLY A N 1
ATOM 3895 C CA . GLY A 1 528 ? 21.260 -5.544 -26.034 1.00 93.69 528 GLY A CA 1
ATOM 3896 C C . GLY A 1 528 ? 20.900 -4.435 -27.029 1.00 93.69 528 GLY A C 1
ATOM 3897 O O . GLY A 1 528 ? 21.785 -3.673 -27.421 1.00 93.69 528 GLY A O 1
ATOM 3898 N N . ALA A 1 529 ? 19.623 -4.311 -27.410 1.00 94.12 529 ALA A N 1
ATOM 3899 C CA . ALA A 1 529 ? 19.154 -3.313 -28.360 1.00 94.12 529 ALA A CA 1
ATOM 3900 C C . ALA A 1 529 ? 19.514 -1.873 -27.924 1.00 94.12 529 ALA A C 1
ATOM 3902 O O . ALA A 1 529 ? 19.532 -1.553 -26.725 1.00 94.12 529 ALA A O 1
ATOM 3903 N N . PRO A 1 530 ? 19.799 -0.970 -28.877 1.00 93.12 530 PRO A N 1
ATOM 3904 C CA . PRO A 1 530 ? 20.024 0.436 -28.578 1.00 93.12 530 PRO A CA 1
ATOM 3905 C C . PRO A 1 530 ? 18.692 1.178 -28.380 1.00 93.12 530 PRO A C 1
ATOM 3907 O O . PRO A 1 530 ? 17.694 0.878 -29.031 1.00 93.12 530 PRO A O 1
ATOM 3910 N N . ALA A 1 531 ? 18.683 2.184 -27.503 1.00 93.88 531 ALA A N 1
ATOM 3911 C CA . ALA A 1 531 ? 17.591 3.158 -27.430 1.00 93.88 531 ALA A CA 1
ATOM 3912 C C . ALA A 1 531 ? 17.843 4.333 -28.393 1.00 93.88 531 ALA A C 1
ATOM 3914 O O . ALA A 1 531 ? 18.980 4.568 -28.814 1.00 93.88 531 ALA A O 1
ATOM 3915 N N . ARG A 1 532 ? 16.792 5.092 -28.720 1.00 95.62 532 ARG A N 1
ATOM 3916 C CA . ARG A 1 532 ? 16.875 6.332 -29.519 1.00 95.62 532 ARG A CA 1
ATOM 3917 C C . ARG A 1 532 ? 16.686 7.543 -28.606 1.00 95.62 532 ARG A C 1
ATOM 3919 O O . ARG A 1 532 ? 15.963 7.452 -27.617 1.00 95.62 532 ARG A O 1
ATOM 3926 N N . ALA A 1 533 ? 17.306 8.674 -28.924 1.00 95.31 533 ALA A N 1
ATOM 3927 C CA . ALA A 1 533 ? 17.096 9.912 -28.185 1.00 95.31 533 ALA A CA 1
ATOM 3928 C C . ALA A 1 533 ? 15.682 10.434 -28.462 1.00 95.31 533 ALA A C 1
ATOM 3930 O O . ALA A 1 533 ? 15.255 10.493 -29.617 1.00 95.31 533 ALA A O 1
ATOM 3931 N N . LEU A 1 534 ? 14.959 10.824 -27.417 1.00 94.25 534 LEU A N 1
ATOM 3932 C CA . LEU A 1 534 ? 13.686 11.518 -27.575 1.00 94.25 534 LEU A CA 1
ATOM 3933 C C . LEU A 1 534 ? 13.945 12.967 -28.018 1.00 94.25 534 LEU A C 1
ATOM 3935 O O . LEU A 1 534 ? 14.744 13.666 -27.385 1.00 94.25 534 LEU A O 1
ATOM 3939 N N . ARG A 1 535 ? 13.247 13.436 -29.059 1.00 86.94 535 ARG A N 1
ATOM 3940 C CA . ARG A 1 535 ? 13.288 14.839 -29.513 1.00 86.94 535 ARG A CA 1
ATOM 3941 C C . ARG A 1 535 ? 12.593 15.775 -28.526 1.00 86.94 535 ARG A C 1
ATOM 3943 O O . ARG A 1 535 ? 11.425 16.117 -28.663 1.00 86.94 535 ARG A O 1
ATOM 3950 N N . ALA A 1 536 ? 13.335 16.149 -27.489 1.00 69.31 536 ALA A N 1
ATOM 3951 C CA . ALA A 1 536 ? 12.862 16.957 -26.368 1.00 69.31 536 ALA A CA 1
ATOM 3952 C C . ALA A 1 536 ? 12.830 18.475 -26.642 1.00 69.31 536 ALA A C 1
ATOM 3954 O O . ALA A 1 536 ? 12.338 19.229 -25.811 1.00 69.31 536 ALA A O 1
ATOM 3955 N N . ASP A 1 537 ? 13.393 18.935 -27.756 1.00 69.31 537 ASP A N 1
ATOM 3956 C CA . ASP A 1 537 ? 13.579 20.347 -28.110 1.00 69.31 537 ASP A CA 1
ATOM 3957 C C . ASP A 1 537 ? 12.396 20.957 -28.880 1.00 69.31 537 ASP A C 1
ATOM 3959 O O . ASP A 1 537 ? 12.176 22.167 -28.814 1.00 69.31 537 ASP A O 1
ATOM 3963 N N . HIS A 1 538 ? 11.603 20.130 -29.566 1.00 76.62 538 HIS A N 1
ATOM 3964 C CA . HIS A 1 538 ? 10.394 20.567 -30.272 1.00 76.62 538 HIS A CA 1
ATOM 3965 C C . HIS A 1 538 ? 9.146 20.680 -29.378 1.00 76.62 538 HIS A C 1
ATOM 3967 O O . HIS A 1 538 ? 8.204 21.382 -29.750 1.00 76.62 538 HIS A O 1
ATOM 3973 N N . ASP A 1 539 ? 9.134 20.040 -28.204 1.00 89.75 539 ASP A N 1
ATOM 3974 C CA . ASP A 1 539 ? 8.044 20.144 -27.228 1.00 89.75 539 ASP A CA 1
ATOM 3975 C C . ASP A 1 539 ? 8.430 21.084 -26.060 1.00 89.75 539 ASP A C 1
ATOM 3977 O O . ASP A 1 539 ? 9.397 20.812 -25.341 1.00 89.75 539 ASP A O 1
ATOM 3981 N N . PRO A 1 540 ? 7.677 22.176 -25.809 1.00 92.44 540 PRO A N 1
ATOM 3982 C CA . PRO A 1 540 ? 8.010 23.135 -24.754 1.00 92.44 540 PRO A CA 1
ATOM 3983 C C . PRO A 1 540 ? 8.024 22.561 -23.329 1.00 92.44 540 PRO A C 1
ATOM 3985 O O . PRO A 1 540 ? 8.738 23.088 -22.473 1.00 92.44 540 PRO A O 1
ATOM 3988 N N . ARG A 1 541 ? 7.250 21.503 -23.041 1.00 93.81 541 ARG A N 1
ATOM 3989 C CA . ARG A 1 541 ? 7.241 20.857 -21.721 1.00 93.81 541 ARG A CA 1
ATOM 3990 C C . ARG A 1 541 ? 8.478 19.983 -21.560 1.00 93.81 541 ARG A C 1
ATOM 3992 O O . ARG A 1 541 ? 9.116 20.080 -20.517 1.00 93.81 541 ARG A O 1
ATOM 3999 N N . LEU A 1 542 ? 8.864 19.204 -22.570 1.00 93.25 542 LEU A N 1
ATOM 4000 C CA . LEU A 1 542 ? 10.108 18.419 -22.537 1.00 93.25 542 LEU A CA 1
ATOM 4001 C C . LEU A 1 542 ? 11.352 19.313 -22.416 1.00 93.25 542 LEU A C 1
ATOM 4003 O O . LEU A 1 542 ? 12.244 19.017 -21.615 1.00 93.25 542 LEU A O 1
ATOM 4007 N N . ALA A 1 543 ? 11.380 20.438 -23.135 1.00 93.00 543 ALA A N 1
ATOM 4008 C CA . ALA A 1 543 ? 12.448 21.428 -23.032 1.00 93.00 543 ALA A CA 1
ATOM 4009 C C . ALA A 1 543 ? 12.550 22.022 -21.613 1.00 93.00 543 ALA A C 1
ATOM 4011 O O . ALA A 1 543 ? 13.654 22.148 -21.082 1.00 93.00 543 ALA A O 1
ATOM 4012 N N . LEU A 1 544 ? 11.410 22.319 -20.971 1.00 93.75 544 LEU A N 1
ATOM 4013 C CA . LEU A 1 544 ? 11.354 22.784 -19.579 1.00 93.75 544 LEU A CA 1
ATOM 4014 C C . LEU A 1 544 ? 11.856 21.718 -18.591 1.00 93.75 544 LEU A C 1
ATOM 4016 O O . LEU A 1 544 ? 12.726 22.019 -17.779 1.00 93.75 544 LEU A O 1
ATOM 4020 N N . LEU A 1 545 ? 11.369 20.472 -18.691 1.00 95.00 545 LEU A N 1
ATOM 4021 C CA . LEU A 1 545 ? 11.808 19.361 -17.830 1.00 95.00 545 LEU A CA 1
ATOM 4022 C C . LEU A 1 545 ? 13.334 19.175 -17.886 1.00 95.00 545 LEU A C 1
ATOM 4024 O O . LEU A 1 545 ? 13.985 19.000 -16.854 1.00 95.00 545 LEU A O 1
ATOM 4028 N N . ARG A 1 546 ? 13.917 19.254 -19.091 1.00 95.25 546 ARG A N 1
ATOM 4029 C CA . ARG A 1 546 ? 15.371 19.223 -19.297 1.00 95.25 546 ARG A CA 1
ATOM 4030 C C . ARG A 1 546 ? 16.061 20.426 -18.650 1.00 95.25 546 ARG A C 1
ATOM 4032 O O . ARG A 1 546 ? 17.030 20.229 -17.922 1.00 95.25 546 ARG A O 1
ATOM 4039 N N . ALA A 1 547 ? 15.591 21.645 -18.917 1.00 94.62 547 ALA A N 1
ATOM 4040 C CA . ALA A 1 547 ? 16.221 22.873 -18.433 1.00 94.62 547 ALA A CA 1
ATOM 4041 C C . ALA A 1 547 ? 16.237 22.963 -16.898 1.00 94.62 547 ALA A C 1
ATOM 4043 O O . ALA A 1 547 ? 17.285 23.243 -16.320 1.00 94.62 547 ALA A O 1
ATOM 4044 N N . ASP A 1 548 ? 15.116 22.651 -16.244 1.00 95.00 548 ASP A N 1
ATOM 4045 C CA . ASP A 1 548 ? 14.993 22.637 -14.781 1.00 95.00 548 ASP A CA 1
ATOM 4046 C C . ASP A 1 548 ? 15.901 21.570 -14.138 1.00 95.00 548 ASP A C 1
ATOM 4048 O O . ASP A 1 548 ? 16.482 21.799 -13.077 1.00 95.00 548 ASP A O 1
ATOM 4052 N N . THR A 1 549 ? 16.062 20.415 -14.794 1.00 95.94 549 THR A N 1
ATOM 4053 C CA . THR A 1 549 ? 16.948 19.328 -14.333 1.00 95.94 549 THR A CA 1
ATOM 4054 C C . THR A 1 549 ? 18.426 19.711 -14.446 1.00 95.94 549 THR A C 1
ATOM 4056 O O . THR A 1 549 ? 19.176 19.551 -13.484 1.00 95.94 549 THR A O 1
ATOM 4059 N N . VAL A 1 550 ? 18.826 20.325 -15.566 1.00 96.00 550 VAL A N 1
ATOM 4060 C CA . VAL A 1 550 ? 20.184 20.867 -15.755 1.00 96.00 550 VAL A CA 1
ATOM 4061 C C . VAL A 1 550 ? 20.470 22.019 -14.786 1.00 96.00 550 VAL A C 1
ATOM 4063 O O . VAL A 1 550 ? 21.574 22.111 -14.250 1.00 96.00 550 VAL A O 1
ATOM 4066 N N . ALA A 1 551 ? 19.480 22.865 -14.487 1.00 95.25 551 ALA A N 1
ATOM 4067 C CA . ALA A 1 551 ? 19.609 23.933 -13.494 1.00 95.25 551 ALA A CA 1
ATOM 4068 C C . ALA A 1 551 ? 19.813 23.411 -12.056 1.00 95.25 551 ALA A C 1
ATOM 4070 O O . ALA A 1 551 ? 20.406 24.115 -11.240 1.00 95.25 551 ALA A O 1
ATOM 4071 N N . ALA A 1 552 ? 19.380 22.180 -11.756 1.00 94.50 552 ALA A N 1
ATOM 4072 C CA . ALA A 1 552 ? 19.670 21.486 -10.498 1.00 94.50 552 ALA A CA 1
ATOM 4073 C C . ALA A 1 552 ? 21.052 20.789 -10.473 1.00 94.50 552 ALA A C 1
ATOM 4075 O O . ALA A 1 552 ? 21.415 20.202 -9.458 1.00 94.50 552 ALA A O 1
ATOM 4076 N N . GLY A 1 553 ? 21.836 20.862 -11.557 1.00 95.75 553 GLY A N 1
ATOM 4077 C CA . GLY A 1 553 ? 23.168 20.249 -11.653 1.00 95.75 553 GLY A CA 1
ATOM 4078 C C . GLY A 1 553 ? 23.178 18.785 -12.110 1.00 95.75 553 GLY A C 1
ATOM 4079 O O . GLY A 1 553 ? 24.206 18.124 -11.980 1.00 95.75 553 GLY A O 1
ATOM 4080 N N . LEU A 1 554 ? 22.061 18.284 -12.648 1.00 96.81 554 LEU A N 1
ATOM 4081 C CA . LEU A 1 554 ? 21.907 16.910 -13.139 1.00 96.81 554 LEU A CA 1
ATOM 4082 C C . LEU A 1 554 ? 21.868 16.897 -14.673 1.00 96.81 554 LEU A C 1
ATOM 4084 O O . LEU A 1 554 ? 21.200 17.742 -15.265 1.00 96.81 554 LEU A O 1
ATOM 4088 N N . ASP A 1 555 ? 22.524 15.933 -15.325 1.00 96.25 555 ASP A N 1
ATOM 4089 C CA . ASP A 1 555 ? 22.462 15.771 -16.788 1.00 96.25 555 ASP A CA 1
ATOM 4090 C C . ASP A 1 555 ? 21.430 14.694 -17.194 1.00 96.25 555 ASP A C 1
ATOM 4092 O O . ASP A 1 555 ? 21.639 13.513 -16.896 1.00 96.25 555 ASP A O 1
ATOM 4096 N N . PRO A 1 556 ? 20.297 15.062 -17.837 1.00 96.12 556 PRO A N 1
ATOM 4097 C CA . PRO A 1 556 ? 19.262 14.118 -18.236 1.00 96.12 556 PRO A CA 1
ATOM 4098 C C . PRO A 1 556 ? 19.371 13.670 -19.703 1.00 96.12 556 PRO A C 1
ATOM 4100 O O . PRO A 1 556 ? 19.196 14.450 -20.647 1.00 96.12 556 PRO A O 1
ATOM 4103 N N . THR A 1 557 ? 19.489 12.363 -19.923 1.00 95.88 557 THR A N 1
ATOM 4104 C CA . THR A 1 557 ? 19.283 11.741 -21.239 1.00 95.88 557 THR A CA 1
ATOM 4105 C C . THR A 1 557 ? 17.894 11.106 -21.320 1.00 95.88 557 THR A C 1
ATOM 4107 O O . THR A 1 557 ? 17.604 10.124 -20.640 1.00 95.88 557 THR A O 1
ATOM 4110 N N . PHE A 1 558 ? 17.034 11.665 -22.177 1.00 96.56 558 PHE A N 1
ATOM 4111 C CA . PHE A 1 558 ? 15.691 11.151 -22.462 1.00 96.56 558 PHE A CA 1
ATOM 4112 C C . PHE A 1 558 ? 15.749 10.143 -23.618 1.00 96.56 558 PHE A C 1
ATOM 4114 O O . PHE A 1 558 ? 16.200 10.469 -24.720 1.00 96.56 558 PHE A O 1
ATOM 4121 N N . LEU A 1 559 ? 15.277 8.927 -23.364 1.00 96.94 559 LEU A N 1
ATOM 4122 C CA . LEU A 1 559 ? 15.393 7.764 -24.237 1.00 96.94 559 LEU A CA 1
ATOM 4123 C C . LEU A 1 559 ? 14.007 7.243 -24.613 1.00 96.94 559 LEU A C 1
ATOM 4125 O O . LEU A 1 559 ? 13.217 6.900 -23.739 1.00 96.94 559 LEU A O 1
ATOM 4129 N N . ALA A 1 560 ? 13.737 7.104 -25.905 1.00 97.19 560 ALA A N 1
ATOM 4130 C CA . ALA A 1 560 ? 12.646 6.266 -26.380 1.00 97.19 560 ALA A CA 1
ATOM 4131 C C . ALA A 1 560 ? 13.089 4.799 -26.312 1.00 97.19 560 ALA A C 1
ATOM 4133 O O . ALA A 1 560 ? 14.052 4.399 -26.982 1.00 97.19 560 ALA A O 1
ATOM 4134 N N . ILE A 1 561 ? 12.400 4.017 -25.483 1.00 97.19 561 ILE A N 1
ATOM 4135 C CA . ILE A 1 561 ? 12.666 2.590 -25.301 1.00 97.19 561 ILE A CA 1
ATOM 4136 C C . ILE A 1 561 ? 11.884 1.824 -26.376 1.00 97.19 561 ILE A C 1
ATOM 4138 O O . ILE A 1 561 ? 10.681 2.053 -26.516 1.00 97.19 561 ILE A O 1
ATOM 4142 N N . PRO A 1 562 ? 12.528 0.933 -27.152 1.00 96.25 562 PRO A N 1
ATOM 4143 C CA . PRO A 1 562 ? 11.826 0.090 -28.112 1.00 96.25 562 PRO A CA 1
ATOM 4144 C C . PRO A 1 562 ? 10.726 -0.741 -27.435 1.00 96.25 562 PRO A C 1
ATOM 4146 O O . PRO A 1 562 ? 10.973 -1.427 -26.445 1.00 96.25 562 PRO A O 1
ATOM 4149 N N . CYS A 1 563 ? 9.513 -0.674 -27.979 1.00 96.00 563 CYS A N 1
ATOM 4150 C CA . CYS A 1 563 ? 8.329 -1.394 -27.513 1.00 96.00 563 CYS A CA 1
ATOM 4151 C C . CYS A 1 563 ? 7.728 -2.154 -28.708 1.00 96.00 563 CYS A C 1
ATOM 4153 O O . CYS A 1 563 ? 7.725 -1.598 -29.810 1.00 96.00 563 CYS A O 1
ATOM 4155 N N . PRO A 1 564 ? 7.253 -3.408 -28.557 1.00 95.12 564 PRO A N 1
ATOM 4156 C CA . PRO A 1 564 ? 6.635 -4.140 -29.666 1.00 95.12 564 PRO A CA 1
ATOM 4157 C C . PRO A 1 564 ? 5.180 -3.695 -29.914 1.00 95.12 564 PRO A C 1
ATOM 4159 O O . PRO A 1 564 ? 4.559 -4.101 -30.892 1.00 95.12 564 PRO A O 1
ATOM 4162 N N . PHE A 1 565 ? 4.644 -2.842 -29.038 1.00 94.81 565 PHE A N 1
ATOM 4163 C CA . PHE A 1 565 ? 3.325 -2.230 -29.137 1.00 94.81 565 PHE A CA 1
ATOM 4164 C C . PHE A 1 565 ? 3.470 -0.740 -29.477 1.00 94.81 565 PHE A C 1
ATOM 4166 O O . PHE A 1 565 ? 4.422 -0.095 -29.035 1.00 94.81 565 PHE A O 1
ATOM 4173 N N . ASP A 1 566 ? 2.501 -0.174 -30.202 1.00 91.12 566 ASP A N 1
ATOM 4174 C CA . ASP A 1 566 ? 2.468 1.251 -30.569 1.00 91.12 566 ASP A CA 1
ATOM 4175 C C . ASP A 1 566 ? 2.080 2.143 -29.366 1.00 91.12 566 ASP A C 1
ATOM 4177 O O . ASP A 1 566 ? 1.011 2.756 -29.326 1.00 91.12 566 ASP A O 1
ATOM 4181 N N . VAL A 1 567 ? 2.939 2.178 -28.340 1.00 95.38 567 VAL A N 1
ATOM 4182 C CA . VAL A 1 567 ? 2.745 2.935 -27.092 1.00 95.38 567 VAL A CA 1
ATOM 4183 C C . VAL A 1 567 ? 4.034 3.667 -26.671 1.00 95.38 567 VAL A C 1
ATOM 4185 O O . VAL A 1 567 ? 5.125 3.102 -26.783 1.00 95.38 567 VAL A O 1
ATOM 4188 N N . PRO A 1 568 ? 3.963 4.913 -26.159 1.00 96.81 568 PRO A N 1
ATOM 4189 C CA . PRO A 1 568 ? 5.146 5.628 -25.675 1.00 96.81 568 PRO A CA 1
ATOM 4190 C C . PRO A 1 568 ? 5.739 5.014 -24.398 1.00 96.81 568 PRO A C 1
ATOM 4192 O O . PRO A 1 568 ? 5.248 5.273 -23.298 1.00 96.81 568 PRO A O 1
ATOM 4195 N N . VAL A 1 569 ? 6.844 4.272 -24.536 1.00 98.31 569 VAL A N 1
ATOM 4196 C CA . VAL A 1 569 ? 7.711 3.857 -23.419 1.00 98.31 569 VAL A CA 1
ATOM 4197 C C . VAL A 1 569 ? 8.984 4.699 -23.423 1.00 98.31 569 VAL A C 1
ATOM 4199 O O . VAL A 1 569 ? 9.729 4.732 -24.406 1.00 98.31 569 VAL A O 1
ATOM 4202 N N . ILE A 1 570 ? 9.236 5.407 -22.323 1.00 98.19 570 ILE A N 1
ATOM 4203 C CA . ILE A 1 570 ? 10.351 6.351 -22.199 1.00 98.19 570 ILE A CA 1
ATOM 4204 C C . ILE A 1 570 ? 11.168 6.032 -20.953 1.00 98.19 570 ILE A C 1
ATOM 4206 O O . ILE A 1 570 ? 10.619 5.742 -19.893 1.00 98.19 570 ILE A O 1
ATOM 4210 N N . GLY A 1 571 ? 12.489 6.107 -21.096 1.00 97.69 571 GLY A N 1
ATOM 4211 C CA . GLY A 1 571 ? 13.447 6.101 -20.000 1.00 97.69 571 GLY A CA 1
ATOM 4212 C C . GLY A 1 571 ? 14.114 7.463 -19.845 1.00 97.69 571 GLY A C 1
ATOM 4213 O O . GLY A 1 571 ? 14.360 8.157 -20.832 1.00 97.69 571 GLY A O 1
ATOM 4214 N N . VAL A 1 572 ? 14.446 7.839 -18.616 1.00 97.81 572 VAL A N 1
ATOM 4215 C CA . VAL A 1 572 ? 15.260 9.019 -18.310 1.00 97.81 572 VAL A CA 1
ATOM 4216 C C . VAL A 1 572 ? 16.459 8.570 -17.493 1.00 97.81 572 VAL A C 1
ATOM 4218 O O . VAL A 1 572 ? 16.314 8.051 -16.389 1.00 97.81 572 VAL A O 1
ATOM 4221 N N . PHE A 1 573 ? 17.647 8.744 -18.065 1.00 97.38 573 PHE A N 1
ATOM 4222 C CA . PHE A 1 573 ? 18.923 8.487 -17.408 1.00 97.38 573 PHE A CA 1
ATOM 4223 C C . PHE A 1 573 ? 19.481 9.804 -16.875 1.00 97.38 573 PHE A C 1
ATOM 4225 O O . PHE A 1 573 ? 19.599 10.761 -17.635 1.00 97.38 573 PHE A O 1
ATOM 4232 N N . LEU A 1 574 ? 19.781 9.852 -15.579 1.00 96.50 574 LEU A N 1
ATOM 4233 C CA . LEU A 1 574 ? 20.322 11.020 -14.889 1.00 96.50 574 LEU A CA 1
ATOM 4234 C C . LEU A 1 574 ? 21.756 10.746 -14.451 1.00 96.50 574 LEU A C 1
ATOM 4236 O O . LEU A 1 574 ? 22.027 9.708 -13.837 1.00 96.50 574 LEU A O 1
ATOM 4240 N N . GLU A 1 575 ? 22.646 11.706 -14.686 1.00 96.12 575 GLU A N 1
ATOM 4241 C CA . GLU A 1 575 ? 23.998 11.699 -14.130 1.00 96.12 575 GLU A CA 1
ATOM 4242 C C . GLU A 1 575 ? 24.253 12.932 -13.259 1.00 96.12 575 GLU A C 1
ATOM 4244 O O . GLU A 1 575 ? 24.042 14.070 -13.672 1.00 96.12 575 GLU A O 1
ATOM 4249 N N . ASP A 1 576 ? 24.763 12.687 -12.053 1.00 95.62 576 ASP A N 1
ATOM 4250 C CA . ASP A 1 576 ? 25.421 13.682 -11.212 1.00 95.62 576 ASP A CA 1
ATOM 4251 C C . ASP A 1 576 ? 26.930 13.417 -11.282 1.00 95.62 576 ASP A C 1
ATOM 4253 O O . ASP A 1 576 ? 27.476 12.510 -10.634 1.00 95.62 576 ASP A O 1
ATOM 4257 N N . HIS A 1 577 ? 27.607 14.209 -12.111 1.00 93.25 577 HIS A N 1
ATOM 4258 C CA . HIS A 1 577 ? 29.051 14.117 -12.308 1.00 93.25 577 HIS A CA 1
ATOM 4259 C C . HIS A 1 577 ? 29.860 14.617 -11.098 1.00 93.25 577 HIS A C 1
ATOM 4261 O O . HIS A 1 577 ? 31.008 14.202 -10.943 1.00 93.25 577 HIS A O 1
ATOM 4267 N N . GLU A 1 578 ? 29.287 15.463 -10.232 1.00 92.44 578 GLU A N 1
ATOM 4268 C CA . GLU A 1 578 ? 29.947 15.979 -9.023 1.00 92.44 578 GLU A CA 1
ATOM 4269 C C . GLU A 1 578 ? 30.044 14.877 -7.957 1.00 92.44 578 GLU A C 1
ATOM 4271 O O . GLU A 1 578 ? 31.116 14.615 -7.407 1.00 92.44 578 GLU A O 1
ATOM 4276 N N . ARG A 1 579 ? 28.932 14.181 -7.692 1.00 91.31 579 ARG A N 1
ATOM 4277 C CA . ARG A 1 579 ? 28.846 13.123 -6.664 1.00 91.31 579 ARG A CA 1
ATOM 4278 C C . ARG A 1 579 ? 29.194 11.743 -7.206 1.00 91.31 579 ARG A C 1
ATOM 4280 O O . ARG A 1 579 ? 29.331 10.800 -6.416 1.00 91.31 579 ARG A O 1
ATOM 4287 N N . GLY A 1 580 ? 29.334 11.604 -8.525 1.00 92.38 580 GLY A N 1
ATOM 4288 C CA . GLY A 1 580 ? 29.539 10.326 -9.199 1.00 92.38 580 GLY A CA 1
ATOM 4289 C C . GLY A 1 580 ? 28.364 9.377 -8.968 1.00 92.38 580 GLY A C 1
ATOM 4290 O O . GLY A 1 580 ? 28.581 8.213 -8.625 1.00 92.38 580 GLY A O 1
ATOM 4291 N N . VAL A 1 581 ? 27.144 9.900 -9.089 1.00 93.81 581 VAL A N 1
ATOM 4292 C CA . VAL A 1 581 ? 25.883 9.173 -8.906 1.00 93.81 581 VAL A CA 1
ATOM 4293 C C . VAL A 1 581 ? 25.159 9.097 -10.247 1.00 93.81 581 VAL A C 1
ATOM 4295 O O . VAL A 1 581 ? 25.217 10.026 -11.047 1.00 93.81 581 VAL A O 1
ATOM 4298 N N . VAL A 1 582 ? 24.482 7.978 -10.490 1.00 95.25 582 VAL A N 1
ATOM 4299 C CA . VAL A 1 582 ? 23.583 7.804 -11.633 1.00 95.25 582 VAL A CA 1
ATOM 4300 C C . VAL A 1 582 ? 22.218 7.339 -11.142 1.00 95.25 582 VAL A C 1
ATOM 4302 O O . VAL A 1 582 ? 22.108 6.748 -10.062 1.00 95.25 582 VAL A O 1
ATOM 4305 N N . ALA A 1 583 ? 21.190 7.590 -11.941 1.00 96.06 583 ALA A N 1
ATOM 4306 C CA . ALA A 1 583 ? 19.858 7.042 -11.743 1.00 96.06 583 ALA A CA 1
ATOM 4307 C C . ALA A 1 583 ? 19.177 6.794 -13.090 1.00 96.06 583 ALA A C 1
ATOM 4309 O O . ALA A 1 583 ? 19.503 7.427 -14.096 1.00 96.06 583 ALA A O 1
ATOM 4310 N N . PHE A 1 584 ? 18.219 5.876 -13.110 1.00 96.94 584 PHE A N 1
ATOM 4311 C CA . PHE A 1 584 ? 17.381 5.618 -14.270 1.00 96.94 584 PHE A CA 1
ATOM 4312 C C . PHE A 1 584 ? 15.933 5.472 -13.807 1.00 96.94 584 PHE A C 1
ATOM 4314 O O . PHE A 1 584 ? 15.679 4.951 -12.726 1.00 96.94 584 PHE A O 1
ATOM 4321 N N . GLY A 1 585 ? 14.995 5.957 -14.609 1.00 97.25 585 GLY A N 1
ATOM 4322 C CA . GLY A 1 585 ? 13.565 5.797 -14.375 1.00 97.25 585 GLY A CA 1
ATOM 4323 C C . GLY A 1 585 ? 12.852 5.577 -15.697 1.00 97.25 585 GLY A C 1
ATOM 4324 O O . GLY A 1 585 ? 13.277 6.108 -16.724 1.00 97.25 585 GLY A O 1
ATOM 4325 N N . THR A 1 586 ? 11.791 4.779 -15.686 1.00 97.94 586 THR A N 1
ATOM 4326 C CA . THR A 1 586 ? 11.024 4.408 -16.880 1.00 97.94 586 THR A CA 1
ATOM 4327 C C . THR A 1 586 ? 9.539 4.675 -16.683 1.00 97.94 586 THR A C 1
ATOM 4329 O O . THR A 1 586 ? 9.056 4.748 -15.555 1.00 97.94 586 THR A O 1
ATOM 4332 N N . ALA A 1 587 ? 8.820 4.886 -17.785 1.00 98.00 587 ALA A N 1
ATOM 4333 C CA . ALA A 1 587 ? 7.370 5.024 -17.785 1.00 98.00 587 ALA A CA 1
ATOM 4334 C C . ALA A 1 587 ? 6.772 4.690 -19.156 1.00 98.00 587 ALA A C 1
ATOM 4336 O O . ALA A 1 587 ? 7.274 5.149 -20.184 1.00 98.00 587 ALA A O 1
ATOM 4337 N N . CYS A 1 588 ? 5.634 3.996 -19.164 1.00 98.38 588 CYS A N 1
ATOM 4338 C CA . CYS A 1 588 ? 4.704 3.985 -20.296 1.00 98.38 588 CYS A CA 1
ATOM 4339 C C . CYS A 1 588 ? 3.497 4.881 -19.991 1.00 98.38 588 CYS A C 1
ATOM 4341 O O . CYS A 1 588 ? 2.897 4.751 -18.925 1.00 98.38 588 CYS A O 1
ATOM 4343 N N . ARG A 1 589 ? 3.112 5.791 -20.891 1.00 97.94 589 ARG A N 1
ATOM 4344 C CA . ARG A 1 589 ? 1.908 6.648 -20.765 1.00 97.94 589 ARG A CA 1
ATOM 4345 C C . ARG A 1 589 ? 1.334 6.946 -22.159 1.00 97.94 589 ARG A C 1
ATOM 4347 O O . ARG A 1 589 ? 2.062 6.815 -23.136 1.00 97.94 589 ARG A O 1
ATOM 4354 N N . PRO A 1 590 ? 0.080 7.427 -22.291 1.00 97.50 590 PRO A N 1
ATOM 4355 C CA . PRO A 1 590 ? -0.543 7.617 -23.603 1.00 97.50 590 PRO A CA 1
ATOM 4356 C C . PRO A 1 590 ? 0.073 8.743 -24.436 1.00 97.50 590 PRO A C 1
ATOM 4358 O O . PRO A 1 590 ? -0.252 8.871 -25.608 1.00 97.50 590 PRO A O 1
ATOM 4361 N N . THR A 1 591 ? 0.912 9.599 -23.848 1.00 96.94 591 THR A N 1
ATOM 4362 C CA . THR A 1 591 ? 1.630 10.647 -24.579 1.00 96.94 591 THR A CA 1
ATOM 4363 C C . THR A 1 591 ? 3.112 10.624 -24.207 1.00 96.94 591 THR A C 1
ATOM 4365 O O . THR A 1 591 ? 3.440 10.342 -23.047 1.00 96.94 591 THR A O 1
ATOM 4368 N N . PRO A 1 592 ? 4.018 10.973 -25.142 1.00 95.69 592 PRO A N 1
ATOM 4369 C CA . PRO A 1 592 ? 5.451 11.028 -24.860 1.00 95.69 592 PRO A CA 1
ATOM 4370 C C . PRO A 1 592 ? 5.778 12.002 -23.726 1.00 95.69 592 PRO A C 1
ATOM 4372 O O . PRO A 1 592 ? 6.594 11.699 -22.865 1.00 95.69 592 PRO A O 1
ATOM 4375 N N . VAL A 1 593 ? 5.090 13.146 -23.663 1.00 96.50 593 VAL A N 1
ATOM 4376 C CA . VAL A 1 593 ? 5.286 14.143 -22.601 1.00 96.50 593 VAL A CA 1
ATOM 4377 C C . VAL A 1 593 ? 4.931 13.577 -21.223 1.00 96.50 593 VAL A C 1
ATOM 4379 O O . VAL A 1 593 ? 5.699 13.740 -20.277 1.00 96.50 593 VAL A O 1
ATOM 4382 N N . ALA A 1 594 ? 3.808 12.860 -21.100 1.00 96.75 594 ALA A N 1
ATOM 4383 C CA . ALA A 1 594 ? 3.405 12.252 -19.833 1.00 96.75 594 ALA A CA 1
ATOM 4384 C C . ALA A 1 594 ? 4.329 11.094 -19.416 1.00 96.75 594 ALA A C 1
ATOM 4386 O O . ALA A 1 594 ? 4.575 10.912 -18.222 1.00 96.75 594 ALA A O 1
ATOM 4387 N N . ALA A 1 595 ? 4.845 10.325 -20.381 1.00 97.81 595 ALA A N 1
ATOM 4388 C CA . ALA A 1 595 ? 5.812 9.261 -20.126 1.00 97.81 595 ALA A CA 1
ATOM 4389 C C . ALA A 1 595 ? 7.161 9.850 -19.683 1.00 97.81 595 ALA A C 1
ATOM 4391 O O . ALA A 1 595 ? 7.674 9.472 -18.637 1.00 97.81 595 ALA A O 1
ATOM 4392 N N . ALA A 1 596 ? 7.689 10.849 -20.391 1.00 97.56 596 ALA A N 1
ATOM 4393 C CA . ALA A 1 596 ? 8.930 11.531 -20.028 1.00 97.56 596 ALA A CA 1
ATOM 4394 C C . ALA A 1 596 ? 8.860 12.215 -18.650 1.00 97.56 596 ALA A C 1
ATOM 4396 O O . ALA A 1 596 ? 9.809 12.117 -17.876 1.00 97.56 596 ALA A O 1
ATOM 4397 N N . GLU A 1 597 ? 7.737 12.861 -18.316 1.00 97.44 597 GLU A N 1
ATOM 4398 C CA . GLU A 1 597 ? 7.513 13.465 -16.996 1.00 97.44 597 GLU A CA 1
ATOM 4399 C C . GLU A 1 597 ? 7.533 12.414 -15.876 1.00 97.44 597 GLU A C 1
ATOM 4401 O O . GLU A 1 597 ? 8.236 12.591 -14.881 1.00 97.44 597 GLU A O 1
ATOM 4406 N N . LYS A 1 598 ? 6.811 11.294 -16.040 1.00 97.69 598 LYS A N 1
ATOM 4407 C CA . LYS A 1 598 ? 6.799 10.212 -15.042 1.00 97.69 598 LYS A CA 1
ATOM 4408 C C . LYS A 1 598 ? 8.168 9.533 -14.939 1.00 97.69 598 LYS A C 1
ATOM 4410 O O . LYS A 1 598 ? 8.648 9.359 -13.826 1.00 97.69 598 LYS A O 1
ATOM 4415 N N . ALA A 1 599 ? 8.820 9.225 -16.060 1.00 98.06 599 ALA A N 1
ATOM 4416 C CA . ALA A 1 599 ? 10.147 8.610 -16.086 1.00 98.06 599 ALA A CA 1
ATOM 4417 C C . ALA A 1 599 ? 11.215 9.497 -15.415 1.00 98.06 599 ALA A C 1
ATOM 4419 O O . ALA A 1 599 ? 12.055 8.984 -14.678 1.00 98.06 599 ALA A O 1
ATOM 4420 N N . LEU A 1 600 ? 11.152 10.824 -15.595 1.00 97.81 600 LEU A N 1
ATOM 4421 C CA . LEU A 1 600 ? 12.010 11.775 -14.879 1.00 97.81 600 LEU A CA 1
ATOM 4422 C C . LEU A 1 600 ? 11.715 11.793 -13.370 1.00 97.81 600 LEU A C 1
ATOM 4424 O O . LEU A 1 600 ? 12.652 11.802 -12.575 1.00 97.81 600 LEU A O 1
ATOM 4428 N N . CYS A 1 601 ? 10.442 11.760 -12.958 1.00 96.81 601 CYS A N 1
ATOM 4429 C CA . CYS A 1 601 ? 10.090 11.628 -11.541 1.00 96.81 601 CYS A CA 1
ATOM 4430 C C . CYS A 1 601 ? 10.648 10.330 -10.926 1.00 96.81 601 CYS A C 1
ATOM 4432 O O . CYS A 1 601 ? 11.264 10.401 -9.866 1.00 96.81 601 CYS A O 1
ATOM 4434 N N . GLU A 1 602 ? 10.517 9.179 -11.592 1.00 96.94 602 GLU A N 1
ATOM 4435 C CA . GLU A 1 602 ? 11.090 7.907 -11.110 1.00 96.94 602 GLU A CA 1
ATOM 4436 C C . GLU A 1 602 ? 12.624 7.935 -11.052 1.00 96.94 602 GLU A C 1
ATOM 4438 O O . GLU A 1 602 ? 13.232 7.438 -10.099 1.00 96.94 602 GLU A O 1
ATOM 4443 N N . ALA A 1 603 ? 13.267 8.578 -12.029 1.00 97.31 603 ALA A N 1
ATOM 4444 C CA . ALA A 1 603 ? 14.712 8.761 -12.023 1.00 97.31 603 ALA A CA 1
ATOM 4445 C C . ALA A 1 603 ? 15.167 9.660 -10.855 1.00 97.31 603 ALA A C 1
ATOM 4447 O O . ALA A 1 603 ? 16.196 9.384 -10.243 1.00 97.31 603 ALA A O 1
ATOM 4448 N N . LEU A 1 604 ? 14.395 10.692 -10.491 1.00 96.62 604 LEU A N 1
ATOM 4449 C CA . LEU A 1 604 ? 14.681 11.573 -9.347 1.00 96.62 604 LEU A CA 1
ATOM 4450 C C . LEU A 1 604 ? 14.414 10.912 -7.983 1.00 96.62 604 LEU A C 1
ATOM 4452 O O . LEU A 1 604 ? 15.169 11.147 -7.034 1.00 96.62 604 LEU A O 1
ATOM 4456 N N . VAL A 1 605 ? 13.406 10.038 -7.883 1.00 94.31 605 VAL A N 1
ATOM 4457 C CA . VAL A 1 605 ? 13.214 9.153 -6.716 1.00 94.31 605 VAL A CA 1
ATOM 4458 C C . VAL A 1 605 ? 14.432 8.237 -6.564 1.00 94.31 605 VAL A C 1
ATOM 4460 O O . VAL A 1 605 ? 15.073 8.228 -5.512 1.00 94.31 605 VAL A O 1
ATOM 4463 N N . THR A 1 606 ? 14.826 7.556 -7.642 1.00 94.69 606 THR A N 1
ATOM 4464 C CA . THR A 1 606 ? 15.996 6.662 -7.669 1.00 94.69 606 THR A CA 1
ATOM 4465 C C . THR A 1 606 ? 17.297 7.406 -7.335 1.00 94.69 606 THR A C 1
ATOM 4467 O O . THR A 1 606 ? 18.106 6.911 -6.555 1.00 94.69 606 THR A O 1
ATOM 4470 N N . TYR A 1 607 ? 17.488 8.625 -7.850 1.00 95.50 607 TYR A N 1
ATOM 4471 C CA . TYR A 1 607 ? 18.626 9.500 -7.533 1.00 95.50 607 TYR A CA 1
ATOM 4472 C C . TYR A 1 607 ? 18.683 9.887 -6.047 1.00 95.50 607 TYR A C 1
ATOM 4474 O O . TYR A 1 607 ? 19.759 9.867 -5.442 1.00 95.50 607 TYR A O 1
ATOM 4482 N N . THR A 1 608 ? 17.532 10.185 -5.437 1.00 93.06 608 THR A N 1
ATOM 4483 C CA . THR A 1 608 ? 17.442 10.501 -4.003 1.00 93.06 608 THR A CA 1
ATOM 4484 C C . THR A 1 608 ? 17.878 9.297 -3.161 1.00 93.06 608 THR A C 1
ATOM 4486 O O . THR A 1 608 ? 18.744 9.440 -2.296 1.00 93.06 608 THR A O 1
ATOM 4489 N N . VAL A 1 609 ? 17.398 8.092 -3.493 1.00 92.06 609 VAL A N 1
ATOM 4490 C CA . VAL A 1 609 ? 17.826 6.835 -2.847 1.00 92.06 609 VAL A CA 1
ATOM 4491 C C . VAL A 1 609 ? 19.323 6.570 -3.065 1.00 92.06 609 VAL A C 1
ATOM 4493 O O . VAL A 1 609 ? 20.039 6.294 -2.101 1.00 92.06 609 VAL A O 1
ATOM 4496 N N . SER A 1 610 ? 19.843 6.724 -4.291 1.00 94.00 610 SER A N 1
ATOM 4497 C CA . SER A 1 610 ? 21.285 6.616 -4.579 1.00 94.00 610 SER A CA 1
ATOM 4498 C C . SER A 1 610 ? 22.125 7.527 -3.681 1.00 94.00 610 SER A C 1
ATOM 4500 O O . SER A 1 610 ? 23.188 7.120 -3.207 1.00 94.00 610 SER A O 1
ATOM 4502 N N . ARG A 1 611 ? 21.665 8.758 -3.425 1.00 92.25 611 ARG A N 1
ATOM 4503 C CA . ARG A 1 611 ? 22.370 9.716 -2.565 1.00 92.25 611 ARG A CA 1
ATOM 4504 C C . ARG A 1 611 ? 22.339 9.343 -1.093 1.00 92.25 611 ARG A C 1
ATOM 4506 O O . ARG A 1 611 ? 23.393 9.383 -0.457 1.00 92.25 611 ARG A O 1
ATOM 4513 N N . GLU A 1 612 ? 21.189 8.933 -0.566 1.00 91.75 612 GLU A N 1
ATOM 4514 C CA . GLU A 1 612 ? 21.103 8.440 0.812 1.00 91.75 612 GLU A CA 1
ATOM 4515 C C . GLU A 1 612 ? 21.991 7.211 1.030 1.00 91.75 612 GLU A C 1
ATOM 4517 O O . GLU A 1 612 ? 22.690 7.119 2.040 1.00 91.75 612 GLU A O 1
ATOM 4522 N N . LEU A 1 613 ? 22.038 6.295 0.060 1.00 93.81 613 LEU A N 1
ATOM 4523 C CA . LEU A 1 613 ? 22.906 5.119 0.113 1.00 93.81 613 LEU A CA 1
ATOM 4524 C C . LEU A 1 613 ? 24.396 5.473 -0.019 1.00 93.81 613 LEU A C 1
ATOM 4526 O O . LEU A 1 613 ? 25.235 4.754 0.526 1.00 93.81 613 LEU A O 1
ATOM 4530 N N . ALA A 1 614 ? 24.741 6.569 -0.701 1.00 93.69 614 ALA A N 1
ATOM 4531 C CA . ALA A 1 614 ? 26.120 7.010 -0.907 1.00 93.69 614 ALA A CA 1
ATOM 4532 C C . ALA A 1 614 ? 26.731 7.778 0.283 1.00 93.69 614 ALA A C 1
ATOM 4534 O O . ALA A 1 614 ? 27.952 7.715 0.463 1.00 93.69 614 ALA A O 1
ATOM 4535 N N . ALA A 1 615 ? 25.926 8.489 1.080 1.00 91.94 615 ALA A N 1
ATOM 4536 C CA . ALA A 1 615 ? 26.383 9.332 2.192 1.00 91.94 615 ALA A CA 1
ATOM 4537 C C . ALA A 1 615 ? 26.234 8.617 3.557 1.00 91.94 615 ALA A C 1
ATOM 4539 O O . ALA A 1 615 ? 25.112 8.293 3.931 1.00 91.94 615 ALA A O 1
ATOM 4540 N N . PRO A 1 616 ? 27.315 8.365 4.327 1.00 90.75 616 PRO A N 1
ATOM 4541 C CA . PRO A 1 616 ? 27.272 7.547 5.554 1.00 90.75 616 PRO A CA 1
ATOM 4542 C C . PRO A 1 616 ? 26.455 8.162 6.700 1.00 90.75 616 PRO A C 1
ATOM 4544 O O . PRO A 1 616 ? 26.080 7.467 7.643 1.00 90.75 616 PRO A O 1
ATOM 4547 N N . ASP A 1 617 ? 26.229 9.469 6.634 1.00 90.44 617 ASP A N 1
ATOM 4548 C CA . ASP A 1 617 ? 25.513 10.317 7.580 1.00 90.44 617 ASP A CA 1
ATOM 4549 C C . ASP A 1 617 ? 24.064 10.617 7.153 1.00 90.44 617 ASP A C 1
ATOM 4551 O O . ASP A 1 617 ? 23.378 11.392 7.819 1.00 90.44 617 ASP A O 1
ATOM 4555 N N . SER A 1 618 ? 23.575 9.983 6.079 1.00 91.00 618 SER A N 1
ATOM 4556 C CA . SER A 1 618 ? 22.188 10.114 5.618 1.00 91.00 618 SER A CA 1
ATOM 4557 C C . SER A 1 618 ? 21.163 9.621 6.644 1.00 91.00 618 SER A C 1
ATOM 4559 O O . SER A 1 618 ? 21.458 8.790 7.512 1.00 91.00 618 SER A O 1
ATOM 4561 N N . GLU A 1 619 ? 19.913 10.076 6.510 1.00 86.19 619 GLU A N 1
ATOM 4562 C CA . GLU A 1 619 ? 18.817 9.623 7.374 1.00 86.19 619 GLU A CA 1
ATOM 4563 C C . GLU A 1 619 ? 18.626 8.102 7.327 1.00 86.19 619 GLU A C 1
ATOM 4565 O O . GLU A 1 619 ? 18.395 7.487 8.373 1.00 86.19 619 GLU A O 1
ATOM 4570 N N . PHE A 1 620 ? 18.809 7.485 6.153 1.00 88.62 620 PHE A N 1
ATOM 4571 C CA . PHE A 1 620 ? 18.786 6.036 5.975 1.00 88.62 620 PHE A CA 1
ATOM 4572 C C . PHE A 1 620 ? 19.835 5.332 6.850 1.00 88.62 620 PHE A C 1
ATOM 4574 O O . PHE A 1 620 ? 19.486 4.490 7.685 1.00 88.62 620 PHE A O 1
ATOM 4581 N N . TRP A 1 621 ? 21.119 5.693 6.730 1.00 90.69 621 TRP A N 1
ATOM 4582 C CA . TRP A 1 621 ? 22.182 5.043 7.507 1.00 90.69 621 TRP A CA 1
ATOM 4583 C C . TRP A 1 621 ? 22.125 5.395 8.998 1.00 90.69 621 TRP A C 1
ATOM 4585 O O . TRP A 1 621 ? 22.425 4.539 9.840 1.00 90.69 621 TRP A O 1
ATOM 4595 N N . ALA A 1 622 ? 21.648 6.589 9.355 1.00 88.50 622 ALA A N 1
ATOM 4596 C CA . ALA A 1 622 ? 21.349 6.961 10.735 1.00 88.50 622 ALA A CA 1
ATOM 4597 C C . ALA A 1 622 ? 20.187 6.134 11.321 1.00 88.50 622 ALA A C 1
ATOM 4599 O O . ALA A 1 622 ? 20.231 5.733 12.488 1.00 88.50 622 ALA A O 1
ATOM 4600 N N . ALA A 1 623 ? 19.153 5.830 10.531 1.00 82.81 623 ALA A N 1
ATOM 4601 C CA . ALA A 1 623 ? 18.038 4.976 10.938 1.00 82.81 623 ALA A CA 1
ATOM 4602 C C . ALA A 1 623 ? 18.446 3.502 11.062 1.00 82.81 623 ALA A C 1
ATOM 4604 O O . ALA A 1 623 ? 18.066 2.854 12.041 1.00 82.81 623 ALA A O 1
ATOM 4605 N N . VAL A 1 624 ? 19.273 2.992 10.146 1.00 85.88 624 VAL A N 1
ATOM 4606 C CA . VAL A 1 624 ? 19.900 1.664 10.249 1.00 85.88 624 VAL A CA 1
ATOM 4607 C C . VAL A 1 624 ? 20.766 1.565 11.509 1.00 85.88 624 VAL A C 1
ATOM 4609 O O . VAL A 1 624 ? 20.594 0.642 12.304 1.00 85.88 624 VAL A O 1
ATOM 4612 N N . SER A 1 625 ? 21.644 2.543 11.750 1.00 86.25 625 SER A N 1
ATOM 4613 C CA . SER A 1 625 ? 22.546 2.565 12.915 1.00 86.25 625 SER A CA 1
ATOM 4614 C C . SER A 1 625 ? 21.797 2.685 14.247 1.00 86.25 625 SER A C 1
ATOM 4616 O O . SER A 1 625 ? 22.212 2.110 15.252 1.00 86.25 625 SER A O 1
ATOM 4618 N N . ALA A 1 626 ? 20.659 3.385 14.258 1.00 80.94 626 ALA A N 1
ATOM 4619 C CA . ALA A 1 626 ? 19.758 3.466 15.407 1.00 80.94 626 ALA A CA 1
ATOM 4620 C C . ALA A 1 626 ? 18.884 2.207 15.606 1.00 80.94 626 ALA A C 1
ATOM 4622 O O . ALA A 1 626 ? 18.118 2.151 16.569 1.00 80.94 626 ALA A O 1
ATOM 4623 N N . GLY A 1 627 ? 18.955 1.219 14.704 1.00 78.06 627 GLY A N 1
ATOM 4624 C CA . GLY A 1 627 ? 18.106 0.023 14.717 1.00 78.06 627 GLY A CA 1
ATOM 4625 C C . GLY A 1 627 ? 16.637 0.283 14.362 1.00 78.06 627 GLY A C 1
ATOM 4626 O O . GLY A 1 627 ? 15.794 -0.568 14.637 1.00 78.06 627 GLY A O 1
ATOM 4627 N N . ARG A 1 628 ? 16.322 1.450 13.778 1.00 71.19 628 ARG A N 1
ATOM 4628 C CA . ARG A 1 628 ? 14.973 1.832 13.319 1.00 71.19 628 ARG A CA 1
ATOM 4629 C C . ARG A 1 628 ? 14.627 1.215 11.963 1.00 71.19 628 ARG A C 1
ATOM 4631 O O . ARG A 1 628 ? 13.470 0.895 11.728 1.00 71.19 628 ARG A O 1
ATOM 4638 N N . LEU A 1 629 ? 15.626 1.020 11.100 1.00 78.81 629 LEU A N 1
ATOM 4639 C CA . LEU A 1 629 ? 15.502 0.322 9.817 1.00 78.81 629 LEU A CA 1
ATOM 4640 C C . LEU A 1 629 ? 16.453 -0.879 9.754 1.00 78.81 629 LEU A C 1
ATOM 4642 O O . LEU A 1 629 ? 17.464 -0.937 10.456 1.00 78.81 629 LEU A O 1
ATOM 4646 N N . ARG A 1 630 ? 16.141 -1.846 8.886 1.00 80.25 630 ARG A N 1
ATOM 4647 C CA . ARG A 1 630 ? 17.061 -2.935 8.528 1.00 80.25 630 ARG A CA 1
ATOM 4648 C C . ARG A 1 630 ? 17.835 -2.530 7.275 1.00 80.25 630 ARG A C 1
ATOM 4650 O O . ARG A 1 630 ? 17.234 -2.052 6.328 1.00 80.25 630 ARG A O 1
ATOM 4657 N N . ALA A 1 631 ? 19.146 -2.776 7.256 1.00 82.19 631 ALA A N 1
ATOM 4658 C CA . ALA A 1 631 ? 19.982 -2.477 6.088 1.00 82.19 631 ALA A CA 1
ATOM 4659 C C . ALA A 1 631 ? 19.659 -3.357 4.867 1.00 82.19 631 ALA A C 1
ATOM 4661 O O . ALA A 1 631 ? 19.830 -2.924 3.737 1.00 82.19 631 ALA A O 1
ATOM 4662 N N . ARG A 1 632 ? 19.208 -4.603 5.082 1.00 83.81 632 ARG A N 1
ATOM 4663 C CA . ARG A 1 632 ? 18.869 -5.524 3.986 1.00 83.81 632 ARG A CA 1
ATOM 4664 C C . ARG A 1 632 ? 17.670 -4.991 3.181 1.00 83.81 632 ARG A C 1
ATOM 4666 O O . ARG A 1 632 ? 16.722 -4.537 3.817 1.00 83.81 632 ARG A O 1
ATOM 4673 N N . PRO A 1 633 ? 17.668 -5.132 1.841 1.00 88.62 633 PRO A N 1
ATOM 4674 C CA . PRO A 1 633 ? 18.573 -5.985 1.056 1.00 88.62 633 PRO A CA 1
ATOM 4675 C C . PRO A 1 633 ? 19.938 -5.367 0.694 1.00 88.62 633 PRO A C 1
ATOM 4677 O O . PRO A 1 633 ? 20.810 -6.094 0.214 1.00 88.62 633 PRO A O 1
ATOM 4680 N N . TYR A 1 634 ? 20.161 -4.083 0.982 1.00 93.00 634 TYR A N 1
ATOM 4681 C CA . TYR A 1 634 ? 21.433 -3.397 0.739 1.00 93.00 634 TYR A CA 1
ATOM 4682 C C . TYR A 1 634 ? 22.611 -3.997 1.532 1.00 93.00 634 TYR A C 1
ATOM 4684 O O . TYR A 1 634 ? 22.459 -4.592 2.608 1.00 93.00 634 TYR A O 1
ATOM 4692 N N . ARG A 1 635 ? 23.817 -3.836 0.981 1.00 93.25 635 ARG A N 1
ATOM 4693 C CA . ARG A 1 635 ? 25.105 -4.152 1.617 1.00 93.25 635 ARG A CA 1
ATOM 4694 C C . ARG A 1 635 ? 25.521 -3.010 2.560 1.00 93.25 635 ARG A C 1
ATOM 4696 O O . ARG A 1 635 ? 25.068 -1.885 2.359 1.00 93.25 635 ARG A O 1
ATOM 4703 N N . PRO A 1 636 ? 26.361 -3.253 3.585 1.00 91.88 636 PRO A N 1
ATOM 4704 C CA . PRO A 1 636 ? 26.850 -2.190 4.469 1.00 91.88 636 PRO A CA 1
ATOM 4705 C C . PRO A 1 636 ? 27.527 -1.053 3.693 1.00 91.88 636 PRO A C 1
ATOM 4707 O O . PRO A 1 636 ? 28.214 -1.314 2.707 1.00 91.88 636 PRO A O 1
ATOM 4710 N N . TRP A 1 637 ? 27.367 0.192 4.152 1.00 94.19 637 TRP A N 1
ATOM 4711 C CA . TRP A 1 637 ? 28.032 1.343 3.537 1.00 94.19 637 TRP A CA 1
ATOM 4712 C C . TRP A 1 637 ? 29.557 1.168 3.485 1.00 94.19 637 TRP A C 1
ATOM 4714 O O . TRP A 1 637 ? 30.177 0.727 4.457 1.00 94.19 637 TRP A O 1
ATOM 4724 N N . ARG A 1 638 ? 30.165 1.575 2.365 1.00 92.94 638 ARG A N 1
ATOM 4725 C CA . ARG A 1 638 ? 31.618 1.551 2.154 1.00 92.94 638 ARG A CA 1
ATOM 4726 C C . ARG A 1 638 ? 32.111 2.786 1.399 1.00 92.94 638 ARG A C 1
ATOM 4728 O O . ARG A 1 638 ? 31.529 3.189 0.393 1.00 92.94 638 ARG A O 1
ATOM 4735 N N . ALA A 1 639 ? 33.219 3.358 1.872 1.00 94.00 639 ALA A N 1
ATOM 4736 C CA . ALA A 1 639 ? 33.785 4.607 1.353 1.00 94.00 639 ALA A CA 1
ATOM 4737 C C . ALA A 1 639 ? 34.304 4.505 -0.093 1.00 94.00 639 ALA A C 1
ATOM 4739 O O . ALA A 1 639 ? 34.254 5.479 -0.837 1.00 94.00 639 ALA A O 1
ATOM 4740 N N . ASP A 1 640 ? 34.787 3.328 -0.495 1.00 94.25 640 ASP A N 1
ATOM 4741 C CA . ASP A 1 640 ? 35.286 3.041 -1.846 1.00 94.25 640 ASP A CA 1
ATOM 4742 C C . ASP A 1 640 ? 34.160 2.756 -2.861 1.00 94.25 640 ASP A C 1
ATOM 4744 O O . ASP A 1 640 ? 34.418 2.684 -4.060 1.00 94.25 640 ASP A O 1
ATOM 4748 N N . ARG A 1 641 ? 32.910 2.599 -2.392 1.00 94.69 641 ARG A N 1
ATOM 4749 C CA . ARG A 1 641 ? 31.715 2.242 -3.182 1.00 94.69 641 ARG A CA 1
ATOM 4750 C C . ARG A 1 641 ? 31.880 0.986 -4.051 1.00 94.69 641 ARG A C 1
ATOM 4752 O O . ARG A 1 641 ? 31.112 0.796 -4.989 1.00 94.69 641 ARG A O 1
ATOM 4759 N N . HIS A 1 642 ? 32.835 0.108 -3.743 1.00 95.56 642 HIS A N 1
ATOM 4760 C CA . HIS A 1 642 ? 33.168 -1.080 -4.541 1.00 95.56 642 HIS A CA 1
ATOM 4761 C C . HIS A 1 642 ? 32.165 -2.243 -4.365 1.00 95.56 642 HIS A C 1
ATOM 4763 O O . HIS A 1 642 ? 32.541 -3.402 -4.190 1.00 95.56 642 HIS A O 1
ATOM 4769 N N . TYR A 1 643 ? 30.869 -1.933 -4.417 1.00 95.31 643 TYR A N 1
ATOM 4770 C CA . TYR A 1 643 ? 29.772 -2.858 -4.143 1.00 95.31 643 TYR A CA 1
ATOM 4771 C C . TYR A 1 643 ? 29.706 -4.052 -5.099 1.00 95.31 643 TYR A C 1
ATOM 4773 O O . TYR A 1 643 ? 29.147 -5.078 -4.723 1.00 95.31 643 TYR A O 1
ATOM 4781 N N . ARG A 1 644 ? 30.305 -3.982 -6.298 1.00 94.12 644 ARG A N 1
ATOM 4782 C CA . ARG A 1 644 ? 30.415 -5.148 -7.192 1.00 94.12 644 ARG A CA 1
ATOM 4783 C C . ARG A 1 644 ? 31.138 -6.326 -6.527 1.00 94.12 644 ARG A C 1
ATOM 4785 O O . ARG A 1 644 ? 30.823 -7.465 -6.853 1.00 94.12 644 ARG A O 1
ATOM 4792 N N . ASP A 1 645 ? 32.070 -6.068 -5.610 1.00 95.38 645 ASP A N 1
ATOM 4793 C CA . ASP A 1 645 ? 32.819 -7.127 -4.918 1.00 95.38 645 ASP A CA 1
ATOM 4794 C C . ASP A 1 645 ? 32.010 -7.782 -3.776 1.00 95.38 645 ASP A C 1
ATOM 4796 O O . ASP A 1 645 ? 32.414 -8.820 -3.257 1.00 95.38 645 ASP A O 1
ATOM 4800 N N . ASP A 1 646 ? 30.853 -7.210 -3.412 1.00 94.31 646 ASP A N 1
ATOM 4801 C CA . ASP A 1 646 ? 29.910 -7.748 -2.416 1.00 94.31 646 ASP A CA 1
ATOM 4802 C C . ASP A 1 646 ? 28.818 -8.649 -3.042 1.00 94.31 646 ASP A C 1
ATOM 4804 O O . ASP A 1 646 ? 27.867 -9.050 -2.352 1.00 94.31 646 ASP A O 1
ATOM 4808 N N . TYR A 1 647 ? 28.953 -8.950 -4.340 1.00 94.62 647 TYR A N 1
ATOM 4809 C CA . TYR A 1 647 ? 28.097 -9.843 -5.120 1.00 94.62 647 TYR A CA 1
ATOM 4810 C C . TYR A 1 647 ? 28.925 -10.853 -5.921 1.00 94.62 647 TYR A C 1
ATOM 4812 O O . TYR A 1 647 ? 30.087 -10.627 -6.269 1.00 94.62 647 TYR A O 1
ATOM 4820 N N . ARG A 1 648 ? 28.308 -11.982 -6.266 1.00 94.31 648 ARG A N 1
ATOM 4821 C CA . ARG A 1 648 ? 28.894 -12.970 -7.175 1.00 94.31 648 ARG A CA 1
ATOM 4822 C C . ARG A 1 648 ? 28.968 -12.413 -8.595 1.00 94.31 648 ARG A C 1
ATOM 4824 O O . ARG A 1 648 ? 28.065 -11.720 -9.052 1.00 94.31 648 ARG A O 1
ATOM 4831 N N . SER A 1 649 ? 29.983 -12.827 -9.355 1.00 91.50 649 SER A N 1
ATOM 4832 C CA . SER A 1 649 ? 30.131 -12.452 -10.771 1.00 91.50 649 SER A CA 1
ATOM 4833 C C . SER A 1 649 ? 29.033 -13.002 -11.693 1.00 91.50 649 SER A C 1
ATOM 4835 O O . SER A 1 649 ? 28.940 -12.557 -12.833 1.00 91.50 649 SER A O 1
ATOM 4837 N N . ASP A 1 650 ? 28.228 -13.961 -11.221 1.00 90.50 650 ASP A N 1
ATOM 4838 C CA . ASP A 1 650 ? 27.033 -14.489 -11.895 1.00 90.50 650 ASP A CA 1
ATOM 4839 C C . ASP A 1 650 ? 25.713 -13.913 -11.336 1.00 90.50 650 ASP A C 1
ATOM 4841 O O . ASP A 1 650 ? 24.643 -14.402 -11.686 1.00 90.50 650 ASP A O 1
ATOM 4845 N N . TRP A 1 651 ? 25.786 -12.908 -10.451 1.00 93.75 651 TRP A N 1
ATOM 4846 C CA . TRP A 1 651 ? 24.665 -12.208 -9.801 1.00 93.75 651 TRP A CA 1
ATOM 4847 C C . TRP A 1 651 ? 23.664 -13.091 -9.034 1.00 93.75 651 TRP A C 1
ATOM 4849 O O . TRP A 1 651 ? 22.624 -12.599 -8.598 1.00 93.75 651 TRP A O 1
ATOM 4859 N N . ARG A 1 652 ? 23.964 -14.378 -8.798 1.00 91.00 652 ARG A N 1
ATOM 4860 C CA . ARG A 1 652 ? 23.041 -15.336 -8.149 1.00 91.00 652 ARG A CA 1
ATOM 4861 C C . ARG A 1 652 ? 22.717 -15.044 -6.676 1.00 91.00 652 ARG A C 1
ATOM 4863 O O . ARG A 1 652 ? 21.885 -15.728 -6.091 1.00 91.00 652 ARG A O 1
ATOM 4870 N N . ASP A 1 653 ? 23.353 -14.045 -6.074 1.00 91.88 653 ASP A N 1
ATOM 4871 C CA . ASP A 1 653 ? 23.088 -13.527 -4.726 1.00 91.88 653 ASP A CA 1
ATOM 4872 C C . ASP A 1 653 ? 22.479 -12.105 -4.715 1.00 91.88 653 ASP A C 1
ATOM 4874 O O . ASP A 1 653 ? 22.306 -11.509 -3.646 1.00 91.88 653 ASP A O 1
ATOM 4878 N N . LEU A 1 654 ? 22.112 -11.576 -5.889 1.00 93.31 654 LEU A N 1
ATOM 4879 C CA . LEU A 1 654 ? 21.343 -10.344 -6.076 1.00 93.31 654 LEU A CA 1
ATOM 4880 C C . LEU A 1 654 ? 19.853 -10.694 -6.254 1.00 93.31 654 LEU A C 1
ATOM 4882 O O . LEU A 1 654 ? 19.307 -10.727 -7.357 1.00 93.31 654 LEU A O 1
ATOM 4886 N N . THR A 1 655 ? 19.211 -11.037 -5.132 1.00 92.19 655 THR A N 1
ATOM 4887 C CA . THR A 1 655 ? 17.846 -11.602 -5.066 1.00 92.19 655 THR A CA 1
ATOM 4888 C C . THR A 1 655 ? 16.725 -10.565 -4.919 1.00 92.19 655 THR A C 1
ATOM 4890 O O . THR A 1 655 ? 15.567 -10.944 -4.775 1.00 92.19 655 THR A O 1
ATOM 4893 N N . HIS A 1 656 ? 17.055 -9.272 -4.951 1.00 91.44 656 HIS A N 1
ATOM 4894 C CA . HIS A 1 656 ? 16.128 -8.136 -4.894 1.00 91.44 656 HIS A CA 1
ATOM 4895 C C . HIS A 1 656 ? 16.497 -7.122 -5.986 1.00 91.44 656 HIS A C 1
ATOM 4897 O O . HIS A 1 656 ? 17.633 -7.145 -6.464 1.00 91.44 656 HIS A O 1
ATOM 4903 N N . LEU A 1 657 ? 15.563 -6.242 -6.359 1.00 91.50 657 LEU A N 1
ATOM 4904 C CA . LEU A 1 657 ? 15.814 -5.160 -7.320 1.00 91.50 657 LEU A CA 1
ATOM 4905 C C . LEU A 1 657 ? 16.434 -3.925 -6.647 1.00 91.50 657 LEU A C 1
ATOM 4907 O O . LEU A 1 657 ? 17.407 -3.392 -7.169 1.00 91.50 657 LEU A O 1
ATOM 4911 N N . ASP A 1 658 ? 15.980 -3.546 -5.446 1.00 91.00 658 ASP A N 1
ATOM 4912 C CA . ASP A 1 658 ? 16.475 -2.378 -4.688 1.00 91.00 658 ASP A CA 1
ATOM 4913 C C . ASP A 1 658 ? 18.014 -2.223 -4.666 1.00 91.00 658 ASP A C 1
ATOM 4915 O O . ASP A 1 658 ? 18.521 -1.129 -4.936 1.00 91.00 658 ASP A O 1
ATOM 4919 N N . PRO A 1 659 ? 18.815 -3.285 -4.419 1.00 94.12 659 PRO A N 1
ATOM 4920 C CA . PRO A 1 659 ? 20.267 -3.155 -4.354 1.00 94.12 659 PRO A CA 1
ATOM 4921 C C . PRO A 1 659 ? 20.946 -2.854 -5.696 1.00 94.12 659 PRO A C 1
ATOM 4923 O O . PRO A 1 659 ? 22.138 -2.540 -5.685 1.00 94.12 659 PRO A O 1
ATOM 4926 N N . ASN A 1 660 ? 20.232 -2.889 -6.830 1.00 94.38 660 ASN A N 1
ATOM 4927 C CA . ASN A 1 660 ? 20.727 -2.377 -8.111 1.00 94.38 660 ASN A CA 1
ATOM 4928 C C . ASN A 1 660 ? 21.183 -0.916 -7.968 1.00 94.38 660 ASN A C 1
ATOM 4930 O O . ASN A 1 660 ? 22.266 -0.554 -8.426 1.00 94.38 660 ASN A O 1
ATOM 4934 N N . VAL A 1 661 ? 20.397 -0.096 -7.264 1.00 94.25 661 VAL A N 1
ATOM 4935 C CA . VAL A 1 661 ? 20.678 1.330 -7.031 1.00 94.25 661 VAL A CA 1
ATOM 4936 C C . VAL A 1 661 ? 22.013 1.503 -6.294 1.00 94.25 661 VAL A C 1
ATOM 4938 O O . VAL A 1 661 ? 22.858 2.300 -6.695 1.00 94.25 661 VAL A O 1
ATOM 4941 N N . GLN A 1 662 ? 22.267 0.671 -5.277 1.00 94.81 662 GLN A N 1
ATOM 4942 C CA . GLN A 1 662 ? 23.550 0.648 -4.568 1.00 94.81 662 GLN A CA 1
ATOM 4943 C C . GLN A 1 662 ? 24.697 0.117 -5.442 1.00 94.81 662 GLN A C 1
ATOM 4945 O O . GLN A 1 662 ? 25.798 0.665 -5.411 1.00 94.81 662 GLN A O 1
ATOM 4950 N N . LEU A 1 663 ? 24.457 -0.934 -6.230 1.00 95.25 663 LEU A N 1
ATOM 4951 C CA . LEU A 1 663 ? 25.455 -1.541 -7.115 1.00 95.25 663 LEU A CA 1
ATOM 4952 C C . LEU A 1 663 ? 25.990 -0.532 -8.145 1.00 95.25 663 LEU A C 1
ATOM 4954 O O . LEU A 1 663 ? 27.189 -0.520 -8.419 1.00 95.25 663 LEU A O 1
ATOM 4958 N N . TYR A 1 664 ? 25.141 0.358 -8.663 1.00 95.31 664 TYR A N 1
ATOM 4959 C CA . TYR A 1 664 ? 25.540 1.399 -9.617 1.00 95.31 664 TYR A CA 1
ATOM 4960 C C . TYR A 1 664 ? 26.247 2.621 -8.997 1.00 95.31 664 TYR A C 1
ATOM 4962 O O . TYR A 1 664 ? 26.750 3.472 -9.736 1.00 95.31 664 TYR A O 1
ATOM 4970 N N . LEU A 1 665 ? 26.411 2.678 -7.669 1.00 94.94 665 LEU A N 1
ATOM 4971 C CA . LEU A 1 665 ? 27.368 3.598 -7.034 1.00 94.94 665 LEU A CA 1
ATOM 4972 C C . LEU A 1 665 ? 28.830 3.202 -7.332 1.00 94.94 665 LEU A C 1
ATOM 4974 O O . LEU A 1 665 ? 29.716 4.068 -7.339 1.00 94.94 665 LEU A O 1
ATOM 4978 N N . ASP A 1 666 ? 29.082 1.921 -7.627 1.00 95.31 666 ASP A N 1
ATOM 4979 C CA . ASP A 1 666 ? 30.398 1.402 -8.005 1.00 95.31 666 ASP A CA 1
ATOM 4980 C C . ASP A 1 666 ? 30.860 2.017 -9.340 1.00 95.31 666 ASP A C 1
ATOM 4982 O O . ASP A 1 666 ? 30.171 1.866 -10.356 1.00 95.31 666 ASP A O 1
ATOM 4986 N N . PRO A 1 667 ? 32.026 2.693 -9.393 1.00 92.50 667 PRO A N 1
ATOM 4987 C CA . PRO A 1 667 ? 32.557 3.250 -10.638 1.00 92.50 667 PRO A CA 1
ATOM 4988 C C . PRO A 1 667 ? 32.626 2.224 -11.778 1.00 92.50 667 PRO A C 1
ATOM 4990 O O . PRO A 1 667 ? 32.302 2.546 -12.917 1.00 92.50 667 PRO A O 1
ATOM 4993 N N . ARG A 1 668 ? 32.958 0.963 -11.470 1.00 91.50 668 ARG A N 1
ATOM 4994 C CA . ARG A 1 668 ? 33.147 -0.115 -12.457 1.00 91.50 668 ARG A CA 1
ATOM 4995 C C . ARG A 1 668 ? 31.837 -0.572 -13.102 1.00 91.50 668 ARG A C 1
ATOM 4997 O O . ARG A 1 668 ? 31.870 -1.197 -14.159 1.00 91.50 668 ARG A O 1
ATOM 5004 N N . MET A 1 669 ? 30.697 -0.288 -12.471 1.00 92.62 669 MET A N 1
ATOM 5005 C CA . MET A 1 669 ? 29.369 -0.562 -13.027 1.00 92.62 669 MET A CA 1
ATOM 5006 C C . MET A 1 669 ? 28.889 0.567 -13.946 1.00 92.62 669 MET A C 1
ATOM 5008 O O . MET A 1 669 ? 28.032 0.338 -14.796 1.00 92.62 669 MET A O 1
ATOM 5012 N N . ARG A 1 670 ? 29.463 1.771 -13.830 1.00 87.12 670 ARG A N 1
ATOM 5013 C CA . ARG A 1 670 ? 29.002 2.963 -14.552 1.00 87.12 670 ARG A CA 1
ATOM 5014 C C . ARG A 1 670 ? 29.534 3.109 -15.978 1.00 87.12 670 ARG A C 1
ATOM 5016 O O . ARG A 1 670 ? 29.044 3.987 -16.679 1.00 87.12 670 ARG A O 1
ATOM 5023 N N . ASP A 1 671 ? 30.459 2.265 -16.436 1.00 82.62 671 ASP A N 1
ATOM 5024 C CA . ASP A 1 671 ? 31.051 2.355 -17.781 1.00 82.62 671 ASP A CA 1
ATOM 5025 C C . ASP A 1 671 ? 30.289 1.531 -18.837 1.00 82.62 671 ASP A C 1
ATOM 5027 O O . ASP A 1 671 ? 29.269 1.972 -19.373 1.00 82.62 671 ASP A O 1
ATOM 5031 N N . ALA A 1 672 ? 30.784 0.331 -19.164 1.00 77.19 672 ALA A N 1
ATOM 5032 C CA . ALA A 1 672 ? 30.274 -0.493 -20.261 1.00 77.19 672 ALA A CA 1
ATOM 5033 C C . ALA A 1 672 ? 28.764 -0.820 -20.171 1.00 77.19 672 ALA A C 1
ATOM 5035 O O . ALA A 1 672 ? 28.106 -0.701 -21.208 1.00 77.19 672 ALA A O 1
ATOM 5036 N N . PRO A 1 673 ? 28.177 -1.141 -18.994 1.00 76.31 673 PRO A N 1
ATOM 5037 C CA . PRO A 1 673 ? 26.741 -1.424 -18.883 1.00 76.31 673 PRO A CA 1
ATOM 5038 C C . PRO A 1 673 ? 25.841 -0.235 -19.255 1.00 76.31 673 PRO A C 1
ATOM 5040 O O . PRO A 1 673 ? 24.742 -0.431 -19.773 1.00 76.31 673 PRO A O 1
ATOM 5043 N N . LEU A 1 674 ? 26.309 1.000 -19.026 1.00 89.56 674 LEU A N 1
ATOM 5044 C CA . LEU A 1 674 ? 25.525 2.229 -19.211 1.00 89.56 674 LEU A CA 1
ATOM 5045 C C . LEU A 1 674 ? 25.824 2.958 -20.526 1.00 89.56 674 LEU A C 1
ATOM 5047 O O . LEU A 1 674 ? 25.155 3.938 -20.858 1.00 89.56 674 LEU A O 1
ATOM 5051 N N . ARG A 1 675 ? 26.792 2.484 -21.324 1.00 87.88 675 ARG A N 1
ATOM 5052 C CA . ARG A 1 675 ? 27.190 3.139 -22.582 1.00 87.88 675 ARG A CA 1
ATOM 5053 C C . ARG A 1 675 ? 26.009 3.369 -23.533 1.00 87.88 675 ARG A C 1
ATOM 5055 O O . ARG A 1 675 ? 25.967 4.417 -24.174 1.00 87.88 675 ARG A O 1
ATOM 5062 N N . ARG A 1 676 ? 25.054 2.432 -23.591 1.00 86.75 676 ARG A N 1
ATOM 5063 C CA . ARG A 1 676 ? 23.827 2.531 -24.409 1.00 86.75 676 ARG A CA 1
ATOM 5064 C C . ARG A 1 676 ? 22.788 3.535 -23.896 1.00 86.75 676 ARG A C 1
ATOM 5066 O O . ARG A 1 676 ? 21.905 3.901 -24.659 1.00 86.75 676 ARG A O 1
ATOM 5073 N N . LEU A 1 677 ? 22.895 3.975 -22.639 1.00 92.25 677 LEU A N 1
ATOM 5074 C CA . LEU A 1 677 ? 22.050 5.036 -22.084 1.00 92.25 677 LEU A CA 1
ATOM 5075 C C . LEU A 1 677 ? 22.620 6.414 -22.422 1.00 92.25 677 LEU A C 1
ATOM 5077 O O . LEU A 1 677 ? 21.879 7.288 -22.847 1.00 92.25 677 LEU A O 1
ATOM 5081 N N . ARG A 1 678 ? 23.948 6.576 -22.319 1.00 91.81 678 ARG A N 1
ATOM 5082 C CA . ARG A 1 678 ? 24.654 7.818 -22.692 1.00 91.81 678 ARG A CA 1
ATOM 5083 C C . ARG A 1 678 ? 24.722 8.081 -24.196 1.00 91.81 678 ARG A C 1
ATOM 5085 O O . ARG A 1 678 ? 24.869 9.222 -24.610 1.00 91.81 678 ARG A O 1
ATOM 5092 N N . ASN A 1 679 ? 24.701 7.028 -25.015 1.00 91.06 679 ASN A N 1
ATOM 5093 C CA . ASN A 1 679 ? 24.915 7.116 -26.464 1.00 91.06 679 ASN A CA 1
ATOM 5094 C C . ASN A 1 679 ? 23.751 6.458 -27.231 1.00 91.06 679 ASN A C 1
ATOM 5096 O O . ASN A 1 679 ? 23.943 5.390 -27.821 1.00 91.06 679 ASN A O 1
ATOM 5100 N N . PRO A 1 680 ? 22.540 7.046 -27.204 1.00 93.50 680 PRO A N 1
ATOM 5101 C CA . PRO A 1 680 ? 21.426 6.579 -28.024 1.00 93.50 680 PRO A CA 1
ATOM 5102 C C . PRO A 1 680 ? 21.714 6.693 -29.529 1.00 93.50 680 PRO A C 1
ATOM 5104 O O . PRO A 1 680 ? 22.474 7.555 -29.977 1.00 93.50 680 PRO A O 1
ATOM 5107 N N . VAL A 1 681 ? 21.079 5.836 -30.334 1.00 93.44 681 VAL A N 1
ATOM 5108 C CA . VAL A 1 681 ? 21.296 5.784 -31.791 1.00 93.44 681 VAL A CA 1
ATOM 5109 C C . VAL A 1 681 ? 20.346 6.717 -32.540 1.00 93.44 681 VAL A C 1
ATOM 5111 O O . VAL A 1 681 ? 19.246 6.353 -32.952 1.00 93.44 681 VAL A O 1
ATOM 5114 N N . GLY A 1 682 ? 20.792 7.958 -32.729 1.00 93.94 682 GLY A N 1
ATOM 5115 C CA . GLY A 1 682 ? 19.989 8.993 -33.377 1.00 93.94 682 GLY A CA 1
ATOM 5116 C C . GLY A 1 682 ? 18.732 9.346 -32.578 1.00 93.94 682 GLY A C 1
ATOM 5117 O O . GLY A 1 682 ? 18.609 9.033 -31.397 1.00 93.94 682 GLY A O 1
ATOM 5118 N N . GLU A 1 683 ? 17.791 10.010 -33.238 1.00 93.88 683 GLU A N 1
ATOM 5119 C CA . GLU A 1 683 ? 16.649 10.664 -32.594 1.00 93.88 683 GLU A CA 1
ATOM 5120 C C . GLU A 1 683 ? 15.307 10.129 -33.096 1.00 93.88 683 GLU A C 1
ATOM 5122 O O . GLU A 1 683 ? 15.202 9.652 -34.232 1.00 93.88 683 GLU A O 1
ATOM 5127 N N . VAL A 1 684 ? 14.265 10.249 -32.275 1.00 94.31 684 VAL A N 1
ATOM 5128 C CA . VAL A 1 684 ? 12.888 9.870 -32.602 1.00 94.31 684 VAL A CA 1
ATOM 5129 C C . VAL A 1 684 ? 11.875 10.853 -32.023 1.00 94.31 684 VAL A C 1
ATOM 5131 O O . VAL A 1 684 ? 12.099 11.455 -30.974 1.00 94.31 684 VAL A O 1
ATOM 5134 N N . ASP A 1 685 ? 10.753 10.972 -32.721 1.00 90.81 685 ASP A N 1
ATOM 5135 C CA . ASP A 1 685 ? 9.510 11.526 -32.198 1.00 90.81 685 ASP A CA 1
ATOM 5136 C C . ASP A 1 685 ? 8.486 10.382 -32.108 1.00 90.81 685 ASP A C 1
ATOM 5138 O O . ASP A 1 685 ? 8.485 9.492 -32.966 1.00 90.81 685 ASP A O 1
ATOM 5142 N N . LEU A 1 686 ? 7.680 10.361 -31.050 1.00 92.19 686 LEU A N 1
ATOM 5143 C CA . LEU A 1 686 ? 6.746 9.276 -30.740 1.00 92.19 686 LEU A CA 1
ATOM 5144 C C . LEU A 1 686 ? 5.311 9.797 -30.840 1.00 92.19 686 LEU A C 1
ATOM 5146 O O . LEU A 1 686 ? 4.984 10.842 -30.285 1.00 92.19 686 LEU A O 1
ATOM 5150 N N . ALA A 1 687 ? 4.431 9.053 -31.506 1.00 92.25 687 ALA A N 1
ATOM 5151 C CA . ALA A 1 687 ? 3.016 9.408 -31.548 1.00 92.25 687 ALA A CA 1
ATOM 5152 C C . ALA A 1 687 ? 2.350 9.188 -30.172 1.00 92.25 687 ALA A C 1
ATOM 5154 O O . ALA A 1 687 ? 2.731 8.263 -29.448 1.00 92.25 687 ALA A O 1
ATOM 5155 N N . PRO A 1 688 ? 1.350 10.001 -29.786 1.00 95.06 688 PRO A N 1
ATOM 5156 C CA . PRO A 1 688 ? 0.449 9.645 -28.698 1.00 95.06 688 PRO A CA 1
ATOM 5157 C C . PRO A 1 688 ? -0.434 8.448 -29.092 1.00 95.06 688 PRO A C 1
ATOM 5159 O O . PRO A 1 688 ? -0.609 8.140 -30.267 1.00 95.06 688 PRO A O 1
ATOM 5162 N N . VAL A 1 689 ? -1.020 7.797 -28.092 1.00 96.12 689 VAL A N 1
ATOM 5163 C CA . VAL A 1 689 ? -1.982 6.704 -28.264 1.00 96.12 689 VAL A CA 1
ATOM 5164 C C . VAL A 1 689 ? -3.344 7.273 -28.665 1.00 96.12 689 VAL A C 1
ATOM 5166 O O . VAL A 1 689 ? -3.890 8.129 -27.966 1.00 96.12 689 VAL A O 1
ATOM 5169 N N . ASP A 1 690 ? -3.910 6.765 -29.759 1.00 92.12 690 ASP A N 1
ATOM 5170 C CA . ASP A 1 690 ? -5.204 7.208 -30.282 1.00 92.12 690 ASP A CA 1
ATOM 5171 C C . ASP A 1 690 ? -6.409 6.599 -29.538 1.00 92.12 690 ASP A C 1
ATOM 5173 O O . ASP A 1 690 ? -6.518 5.384 -29.335 1.00 92.12 690 ASP A O 1
ATOM 5177 N N . GLY A 1 691 ? -7.389 7.453 -29.223 1.00 93.62 691 GLY A N 1
ATOM 5178 C CA . GLY A 1 691 ? -8.657 7.069 -28.593 1.00 93.62 691 GLY A CA 1
ATOM 5179 C C . GLY A 1 691 ? -8.560 6.888 -27.075 1.00 93.62 691 GLY A C 1
ATOM 5180 O O . GLY A 1 691 ? -7.776 7.561 -26.408 1.00 93.62 691 GLY A O 1
ATOM 5181 N N . ASP A 1 692 ? -9.387 6.002 -26.507 1.00 96.56 692 ASP A N 1
ATOM 5182 C CA . ASP A 1 692 ? -9.215 5.607 -25.106 1.00 96.56 692 ASP A CA 1
ATOM 5183 C C . ASP A 1 692 ? -7.948 4.737 -24.955 1.00 96.56 692 ASP A C 1
ATOM 5185 O O . ASP A 1 692 ? -7.846 3.706 -25.634 1.00 96.56 692 ASP A O 1
ATOM 5189 N N . PRO A 1 693 ? -6.993 5.100 -24.072 1.00 97.12 693 PRO A N 1
ATOM 5190 C CA . PRO A 1 693 ? -5.735 4.370 -23.970 1.00 97.12 693 PRO A CA 1
ATOM 5191 C C . PRO A 1 693 ? -5.889 2.947 -23.433 1.00 97.12 693 PRO A C 1
ATOM 5193 O O . PRO A 1 693 ? -5.202 2.055 -23.917 1.00 97.12 693 PRO A O 1
ATOM 5196 N N . ARG A 1 694 ? -6.801 2.696 -22.479 1.00 97.25 694 ARG A N 1
ATOM 5197 C CA . ARG A 1 694 ? -7.025 1.347 -21.927 1.00 97.25 694 ARG A CA 1
ATOM 5198 C C . ARG A 1 694 ? -7.492 0.412 -23.036 1.00 97.25 694 ARG A C 1
ATOM 5200 O O . ARG A 1 694 ? -6.957 -0.685 -23.188 1.00 97.25 694 ARG A O 1
ATOM 5207 N N . ASP A 1 695 ? -8.453 0.865 -23.832 1.00 97.00 695 ASP A N 1
ATOM 5208 C CA . ASP A 1 695 ? -8.987 0.071 -24.933 1.00 97.00 695 ASP A CA 1
ATOM 5209 C C . ASP A 1 695 ? -7.971 -0.066 -26.080 1.00 97.00 695 ASP A C 1
ATOM 5211 O O . ASP A 1 695 ? -7.950 -1.097 -26.752 1.00 97.00 695 ASP A O 1
ATOM 5215 N N . ALA A 1 696 ? -7.100 0.926 -26.303 1.00 97.31 696 ALA A N 1
ATOM 5216 C CA . ALA A 1 696 ? -5.989 0.819 -27.251 1.00 97.31 696 ALA A CA 1
ATOM 5217 C C . ALA A 1 696 ? -4.960 -0.241 -26.828 1.00 97.31 696 ALA A C 1
ATOM 5219 O O . ALA A 1 696 ? -4.596 -1.090 -27.643 1.00 97.31 696 ALA A O 1
ATOM 5220 N N . TYR A 1 697 ? -4.561 -0.258 -25.552 1.00 97.94 697 TYR A N 1
ATOM 5221 C CA . TYR A 1 697 ? -3.664 -1.278 -25.001 1.00 97.94 697 TYR A CA 1
ATOM 5222 C C . TYR A 1 697 ? -4.266 -2.683 -25.130 1.00 97.94 697 TYR A C 1
ATOM 5224 O O . TYR A 1 697 ? -3.594 -3.605 -25.589 1.00 97.94 697 TYR A O 1
ATOM 5232 N N . LEU A 1 698 ? -5.555 -2.849 -24.806 1.00 97.75 698 LEU A N 1
ATOM 5233 C CA . LEU A 1 698 ? -6.242 -4.136 -24.958 1.00 97.75 698 LEU A CA 1
ATOM 5234 C C . LEU A 1 698 ? -6.333 -4.581 -26.424 1.00 97.75 698 LEU A C 1
ATOM 5236 O O . LEU A 1 698 ? -6.099 -5.755 -26.703 1.00 97.75 698 LEU A O 1
ATOM 5240 N N . ARG A 1 699 ? -6.578 -3.667 -27.376 1.00 96.50 699 ARG A N 1
ATOM 5241 C CA . ARG A 1 699 ? -6.520 -3.985 -28.817 1.00 96.50 699 ARG A CA 1
ATOM 5242 C C . ARG A 1 699 ? -5.127 -4.449 -29.256 1.00 96.50 699 ARG A C 1
ATOM 5244 O O . ARG A 1 699 ? -5.042 -5.409 -30.017 1.00 96.50 699 ARG A O 1
ATOM 5251 N N . ALA A 1 700 ? -4.056 -3.818 -28.772 1.00 96.00 700 ALA A N 1
ATOM 5252 C CA . ALA A 1 700 ? -2.680 -4.208 -29.097 1.00 96.00 700 ALA A CA 1
ATOM 5253 C C . ALA A 1 700 ? -2.320 -5.606 -28.546 1.00 96.00 700 ALA A C 1
ATOM 5255 O O . ALA A 1 700 ? -1.749 -6.435 -29.259 1.00 96.00 700 ALA A O 1
ATOM 5256 N N . LEU A 1 701 ? -2.726 -5.906 -27.307 1.00 97.19 701 LEU A N 1
ATOM 5257 C CA . LEU A 1 701 ? -2.561 -7.235 -26.704 1.00 97.19 701 LEU A CA 1
ATOM 5258 C C . LEU A 1 701 ? -3.409 -8.303 -27.418 1.00 97.19 701 LEU A C 1
ATOM 5260 O O . LEU A 1 701 ? -2.921 -9.396 -27.692 1.00 97.19 701 LEU A O 1
ATOM 5264 N N . ALA A 1 702 ? -4.650 -7.984 -27.797 1.00 95.88 702 ALA A N 1
ATOM 5265 C CA . ALA A 1 702 ? -5.507 -8.897 -28.556 1.00 95.88 702 ALA A CA 1
ATOM 5266 C C . ALA A 1 702 ? -4.937 -9.211 -29.951 1.00 95.88 702 ALA A C 1
ATOM 5268 O O . ALA A 1 702 ? -4.962 -10.365 -30.378 1.00 95.88 702 ALA A O 1
ATOM 5269 N N . ALA A 1 703 ? -4.374 -8.214 -30.645 1.00 95.06 703 ALA A N 1
ATOM 5270 C CA . ALA A 1 703 ? -3.760 -8.385 -31.965 1.00 95.06 703 ALA A CA 1
ATOM 5271 C C . ALA A 1 703 ? -2.521 -9.303 -31.952 1.00 95.06 703 ALA A C 1
ATOM 5273 O O . ALA A 1 703 ? -2.219 -9.936 -32.962 1.00 95.06 703 ALA A O 1
ATOM 5274 N N . THR A 1 704 ? -1.837 -9.405 -30.809 1.00 93.00 704 THR A N 1
ATOM 5275 C CA . THR A 1 704 ? -0.690 -10.303 -30.581 1.00 93.00 704 THR A CA 1
ATOM 5276 C C . THR A 1 704 ? -1.078 -11.620 -29.891 1.00 93.00 704 THR A C 1
ATOM 5278 O O . THR A 1 704 ? -0.221 -12.469 -29.658 1.00 93.00 704 THR A O 1
ATOM 5281 N N . GLY A 1 705 ? -2.368 -11.831 -29.598 1.00 94.25 705 GLY A N 1
ATOM 5282 C CA . GLY A 1 705 ? -2.881 -13.049 -28.963 1.00 94.25 705 GLY A CA 1
ATOM 5283 C C . GLY A 1 705 ? -2.583 -13.171 -27.464 1.00 94.25 705 GLY A C 1
ATOM 5284 O O . GLY A 1 705 ? -2.650 -14.274 -26.924 1.00 94.25 705 GLY A O 1
ATOM 5285 N N . LEU A 1 706 ? -2.250 -12.068 -26.786 1.00 96.12 706 LEU A N 1
ATOM 5286 C CA . LEU A 1 706 ? -1.879 -12.055 -25.370 1.00 96.12 706 LEU A CA 1
ATOM 5287 C C . LEU A 1 706 ? -3.134 -11.894 -24.477 1.00 96.12 706 LEU A C 1
ATOM 5289 O O . LEU A 1 706 ? -3.806 -10.853 -24.526 1.00 96.12 706 LEU A O 1
ATOM 5293 N N . PRO A 1 707 ? -3.494 -12.901 -23.653 1.00 95.88 707 PRO A N 1
ATOM 5294 C CA . PRO A 1 707 ? -4.679 -12.839 -22.800 1.00 95.88 707 PRO A CA 1
ATOM 5295 C C . PRO A 1 707 ? -4.437 -11.892 -21.623 1.00 95.88 707 PRO A C 1
ATOM 5297 O O . PRO A 1 707 ? -3.419 -12.007 -20.944 1.00 95.88 707 PRO A O 1
ATOM 5300 N N . ALA A 1 708 ? -5.378 -10.985 -21.356 1.00 97.94 708 ALA A N 1
ATOM 5301 C CA . ALA A 1 708 ? -5.285 -9.999 -20.281 1.00 97.94 708 ALA A CA 1
ATOM 5302 C C . ALA A 1 708 ? -6.431 -10.194 -19.280 1.00 97.94 708 ALA A C 1
ATOM 5304 O O . ALA A 1 708 ? -7.598 -10.158 -19.658 1.00 97.94 708 ALA A O 1
ATOM 5305 N N . VAL A 1 709 ? -6.113 -10.377 -17.998 1.00 98.50 709 VAL A N 1
ATOM 5306 C CA . VAL A 1 709 ? -7.099 -10.632 -16.937 1.00 98.50 709 VAL A CA 1
ATOM 5307 C C . VAL A 1 709 ? -6.975 -9.594 -15.833 1.00 98.50 709 VAL A C 1
ATOM 5309 O O . VAL A 1 709 ? -5.870 -9.326 -15.378 1.00 98.50 709 VAL A O 1
ATOM 5312 N N . SER A 1 710 ? -8.101 -9.062 -15.357 1.00 98.56 710 SER A N 1
ATOM 5313 C CA . SER A 1 710 ? -8.185 -8.157 -14.203 1.00 98.56 710 SER A CA 1
ATOM 5314 C C . SER A 1 710 ? -8.788 -8.865 -12.989 1.00 98.56 710 SER A C 1
ATOM 5316 O O . SER A 1 710 ? -9.889 -9.410 -13.061 1.00 98.56 710 SER A O 1
ATOM 5318 N N . VAL A 1 711 ? -8.079 -8.853 -11.862 1.00 98.38 711 VAL A N 1
ATOM 5319 C CA . VAL A 1 711 ? -8.547 -9.327 -10.554 1.00 98.38 711 VAL A CA 1
ATOM 5320 C C . VAL A 1 711 ? -8.813 -8.115 -9.663 1.00 98.38 711 VAL A C 1
ATOM 5322 O O . VAL A 1 711 ? -7.956 -7.245 -9.518 1.00 98.38 711 VAL A O 1
ATOM 5325 N N . ASN A 1 712 ? -9.992 -8.050 -9.044 1.00 97.12 712 ASN A N 1
ATOM 5326 C CA . ASN A 1 712 ? -10.305 -7.009 -8.065 1.00 97.12 712 ASN A CA 1
ATOM 5327 C C . ASN A 1 712 ? -9.639 -7.333 -6.720 1.00 97.12 712 ASN A C 1
ATOM 5329 O O . ASN A 1 712 ? -9.947 -8.362 -6.123 1.00 97.12 712 ASN A O 1
ATOM 5333 N N . LEU A 1 713 ? -8.778 -6.437 -6.234 1.00 96.94 713 LEU A N 1
ATOM 5334 C CA . LEU A 1 713 ? -8.111 -6.552 -4.931 1.00 96.94 713 LEU A CA 1
ATOM 5335 C C . LEU A 1 713 ? -8.682 -5.584 -3.882 1.00 96.94 713 LEU A C 1
ATOM 5337 O O . LEU A 1 713 ? -8.225 -5.572 -2.745 1.00 96.94 713 LEU A O 1
ATOM 5341 N N . THR A 1 714 ? -9.654 -4.746 -4.257 1.00 96.06 714 THR A N 1
ATOM 5342 C CA . THR A 1 714 ? -10.175 -3.676 -3.394 1.00 96.06 714 THR A CA 1
ATOM 5343 C C . THR A 1 714 ? -10.773 -4.237 -2.101 1.00 96.06 714 THR A C 1
ATOM 5345 O O . THR A 1 714 ? -11.799 -4.920 -2.137 1.00 96.06 714 THR A O 1
ATOM 5348 N N . THR A 1 715 ? -10.186 -3.891 -0.955 1.00 94.25 715 THR A N 1
ATOM 5349 C CA . THR A 1 715 ? -10.738 -4.227 0.364 1.00 94.25 715 THR A CA 1
ATOM 5350 C C . THR A 1 715 ? -12.000 -3.401 0.680 1.00 94.25 715 THR A C 1
ATOM 5352 O O . THR A 1 715 ? -12.159 -2.303 0.139 1.00 94.25 715 THR A O 1
ATOM 5355 N N . PRO A 1 716 ? -12.923 -3.872 1.547 1.00 91.19 716 PRO A N 1
ATOM 5356 C CA . PRO A 1 716 ? -14.196 -3.182 1.809 1.00 91.19 716 PRO A CA 1
ATOM 5357 C C . PRO A 1 716 ? -14.072 -1.730 2.301 1.00 91.19 716 PRO A C 1
ATOM 5359 O O . PRO A 1 716 ? -14.874 -0.876 1.924 1.00 91.19 716 PRO A O 1
ATOM 5362 N N . ASP A 1 717 ? -13.055 -1.428 3.106 1.00 92.38 717 ASP A N 1
ATOM 5363 C CA . ASP A 1 717 ? -12.766 -0.094 3.646 1.00 92.38 717 ASP A CA 1
ATOM 5364 C C . ASP A 1 717 ? -12.227 0.878 2.584 1.00 92.38 717 ASP A C 1
ATOM 5366 O O . ASP A 1 717 ? -12.667 2.027 2.499 1.00 92.38 717 ASP A O 1
ATOM 5370 N N . VAL A 1 718 ? -11.341 0.399 1.710 1.00 95.56 718 VAL A N 1
ATOM 5371 C CA . VAL A 1 718 ? -10.872 1.136 0.527 1.00 95.56 718 VAL A CA 1
ATOM 5372 C C . VAL A 1 718 ? -12.011 1.326 -0.480 1.00 95.56 718 VAL A C 1
ATOM 5374 O O . VAL A 1 718 ? -12.141 2.394 -1.085 1.00 95.56 718 VAL A O 1
ATOM 5377 N N . ALA A 1 719 ? -12.882 0.324 -0.624 1.00 93.88 719 ALA A N 1
ATOM 5378 C CA . ALA A 1 719 ? -14.034 0.389 -1.511 1.00 93.88 719 ALA A CA 1
ATOM 5379 C C . ALA A 1 719 ? -15.055 1.445 -1.058 1.00 93.88 719 ALA A C 1
ATOM 5381 O O . ALA A 1 719 ? -15.585 2.167 -1.914 1.00 93.88 719 ALA A O 1
ATOM 5382 N N . ALA A 1 720 ? -15.284 1.556 0.257 1.00 91.38 720 ALA A N 1
ATOM 5383 C CA . ALA A 1 720 ? -16.110 2.586 0.889 1.00 91.38 720 ALA A CA 1
ATOM 5384 C C . ALA A 1 720 ? -15.520 3.995 0.711 1.00 91.38 720 ALA A C 1
ATOM 5386 O O . ALA A 1 720 ? -16.271 4.949 0.518 1.00 91.38 720 ALA A O 1
ATOM 5387 N N . ALA A 1 721 ? -14.189 4.125 0.686 1.00 93.56 721 ALA A N 1
ATOM 5388 C CA . ALA A 1 721 ? -13.493 5.376 0.377 1.00 93.56 721 ALA A CA 1
ATOM 5389 C C . ALA A 1 721 ? -13.566 5.799 -1.108 1.00 93.56 721 ALA A C 1
ATOM 5391 O O . ALA A 1 721 ? -13.017 6.835 -1.483 1.00 93.56 721 ALA A O 1
ATOM 5392 N N . GLY A 1 722 ? -14.225 5.013 -1.968 1.00 94.38 722 GLY A N 1
ATOM 5393 C CA . GLY A 1 722 ? -14.405 5.314 -3.392 1.00 94.38 722 GLY A CA 1
ATOM 5394 C C . GLY A 1 722 ? -13.212 4.959 -4.286 1.00 94.38 722 GLY A C 1
ATOM 5395 O O . GLY A 1 722 ? -13.272 5.203 -5.489 1.00 94.38 722 GLY A O 1
ATOM 5396 N N . LEU A 1 723 ? -12.154 4.355 -3.738 1.00 97.12 723 LEU A N 1
ATOM 5397 C CA . LEU A 1 723 ? -11.018 3.861 -4.518 1.00 97.12 723 LEU A CA 1
ATOM 5398 C C . LEU A 1 723 ? -11.246 2.419 -4.982 1.00 97.12 723 LEU A C 1
ATOM 5400 O O . LEU A 1 723 ? -12.076 1.681 -4.445 1.00 97.12 723 LEU A O 1
ATOM 5404 N N . ARG A 1 724 ? -10.510 2.015 -6.015 1.00 97.81 724 ARG A N 1
ATOM 5405 C CA . ARG A 1 724 ? -10.468 0.651 -6.546 1.00 97.81 724 ARG A CA 1
ATOM 5406 C C . ARG A 1 724 ? -9.016 0.239 -6.729 1.00 97.81 724 ARG A C 1
ATOM 5408 O O . ARG A 1 724 ? -8.233 1.022 -7.259 1.00 97.81 724 ARG A O 1
ATOM 5415 N N . VAL A 1 725 ? -8.683 -0.977 -6.316 1.00 98.56 725 VAL A N 1
ATOM 5416 C CA . VAL A 1 725 ? -7.387 -1.608 -6.578 1.00 98.56 725 VAL A CA 1
ATOM 5417 C C . VAL A 1 725 ? -7.622 -2.851 -7.415 1.00 98.56 725 VAL A C 1
ATOM 5419 O O . VAL A 1 725 ? -8.473 -3.682 -7.088 1.00 98.56 725 VAL A O 1
ATOM 5422 N N . VAL A 1 726 ? -6.870 -2.972 -8.502 1.00 98.62 726 VAL A N 1
ATOM 5423 C CA . VAL A 1 726 ? -6.887 -4.152 -9.365 1.00 98.62 726 VAL A CA 1
ATOM 5424 C C . VAL A 1 726 ? -5.484 -4.699 -9.528 1.00 98.62 726 VAL A C 1
ATOM 5426 O O . VAL A 1 726 ? -4.495 -3.979 -9.391 1.00 98.62 726 VAL A O 1
ATOM 5429 N N . ARG A 1 727 ? -5.420 -5.970 -9.898 1.00 98.31 727 ARG A N 1
ATOM 5430 C CA . ARG A 1 727 ? -4.242 -6.592 -10.477 1.00 98.31 727 ARG A CA 1
ATOM 5431 C C . ARG A 1 727 ? -4.576 -7.057 -11.880 1.00 98.31 727 ARG A C 1
ATOM 5433 O O . ARG A 1 727 ? -5.461 -7.889 -12.051 1.00 98.31 727 ARG A O 1
ATOM 5440 N N . VAL A 1 728 ? -3.857 -6.544 -12.868 1.00 98.56 728 VAL A N 1
ATOM 5441 C CA . VAL A 1 728 ? -3.871 -7.083 -14.224 1.00 98.56 728 VAL A CA 1
ATOM 5442 C C . VAL A 1 728 ? -2.743 -8.106 -14.361 1.00 98.56 728 VAL A C 1
ATOM 5444 O O . VAL A 1 728 ? -1.619 -7.871 -13.926 1.00 98.56 728 VAL A O 1
ATOM 5447 N N . VAL A 1 729 ? -3.042 -9.250 -14.968 1.00 97.75 729 VAL A N 1
ATOM 5448 C CA . VAL A 1 729 ? -2.058 -10.253 -15.390 1.00 97.75 729 VAL A CA 1
ATOM 5449 C C . VAL A 1 729 ? -2.239 -10.466 -16.885 1.00 97.75 729 VAL A C 1
ATOM 5451 O O . VAL A 1 729 ? -3.350 -10.744 -17.336 1.00 97.75 729 VAL A O 1
ATOM 5454 N N . VAL A 1 730 ? -1.157 -10.331 -17.651 1.00 97.38 730 VAL A N 1
ATOM 5455 C CA . VAL A 1 730 ? -1.158 -10.592 -19.095 1.00 97.38 730 VAL A CA 1
ATOM 5456 C C . VAL A 1 730 ? -0.251 -11.782 -19.382 1.00 97.38 730 VAL A C 1
ATOM 5458 O O . VAL A 1 730 ? 0.936 -11.755 -19.052 1.00 97.38 730 VAL A O 1
ATOM 5461 N N . GLY A 1 731 ? -0.806 -12.833 -19.984 1.00 94.62 731 GLY A N 1
ATOM 5462 C CA . GLY A 1 731 ? -0.026 -13.993 -20.411 1.00 94.62 731 GLY A CA 1
ATOM 5463 C C . GLY A 1 731 ? 0.991 -13.589 -21.479 1.00 94.62 731 GLY A C 1
ATOM 5464 O O . GLY A 1 731 ? 0.632 -12.920 -22.441 1.00 94.62 731 GLY A O 1
ATOM 5465 N N . GLY A 1 732 ? 2.253 -13.982 -21.305 1.00 94.06 732 GLY A N 1
ATOM 5466 C CA . GLY A 1 732 ? 3.327 -13.767 -22.279 1.00 94.06 732 GLY A CA 1
ATOM 5467 C C . GLY A 1 732 ? 4.067 -12.424 -22.205 1.00 94.06 732 GLY A C 1
ATOM 5468 O O . GLY A 1 732 ? 5.046 -12.258 -22.937 1.00 94.06 732 GLY A O 1
ATOM 5469 N N . LEU A 1 733 ? 3.667 -11.489 -21.332 1.00 96.50 733 LEU A N 1
ATOM 5470 C CA . LEU A 1 733 ? 4.496 -10.316 -21.010 1.00 96.50 733 LEU A CA 1
ATOM 5471 C C . LEU A 1 733 ? 5.583 -10.678 -19.989 1.00 96.50 733 LEU A C 1
ATOM 5473 O O . LEU A 1 733 ? 5.338 -11.450 -19.058 1.00 96.50 733 LEU A O 1
ATOM 5477 N N . TYR A 1 734 ? 6.770 -10.091 -20.141 1.00 95.56 734 TYR A N 1
ATOM 5478 C CA . TYR A 1 734 ? 7.843 -10.182 -19.151 1.00 95.56 734 TYR A CA 1
ATOM 5479 C C . TYR A 1 734 ? 7.669 -9.139 -18.046 1.00 95.56 734 TYR A C 1
ATOM 5481 O O . TYR A 1 734 ? 7.150 -8.044 -18.258 1.00 95.56 734 TYR A O 1
ATOM 5489 N N . GLN A 1 735 ? 8.161 -9.476 -16.856 1.00 91.56 735 GLN A N 1
ATOM 5490 C CA . GL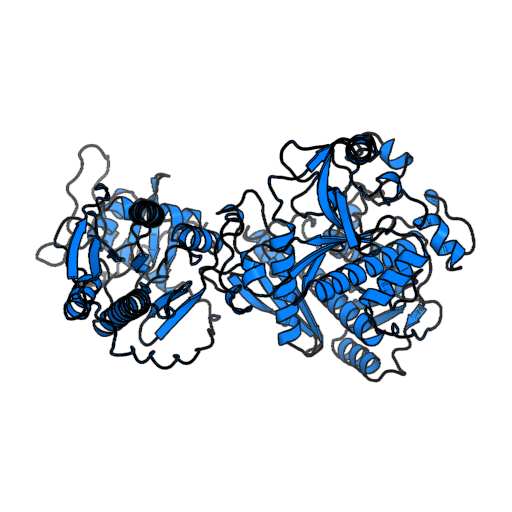N A 1 735 ? 8.286 -8.549 -15.737 1.00 91.56 735 GLN A CA 1
ATOM 5491 C C . GLN A 1 735 ? 9.758 -8.329 -15.388 1.00 91.56 735 GLN A C 1
ATOM 5493 O O . GLN A 1 735 ? 10.612 -9.171 -15.675 1.00 91.56 735 GLN A O 1
ATOM 5498 N N . LEU A 1 736 ? 10.042 -7.222 -14.699 1.00 91.31 736 LEU A N 1
ATOM 5499 C CA . LEU A 1 736 ? 11.333 -7.036 -14.046 1.00 91.31 736 LEU A CA 1
ATOM 5500 C C . LEU A 1 736 ? 11.511 -8.105 -12.962 1.00 91.31 736 LEU A C 1
ATOM 5502 O O . LEU A 1 736 ? 10.612 -8.349 -12.158 1.00 91.31 736 LEU A O 1
ATOM 5506 N N . ALA A 1 737 ? 12.685 -8.730 -12.937 1.00 91.81 737 ALA A N 1
ATOM 5507 C CA . ALA A 1 737 ? 13.038 -9.755 -11.967 1.00 91.81 737 ALA A CA 1
ATOM 5508 C C . ALA A 1 737 ? 14.473 -9.537 -11.455 1.00 91.81 737 ALA A C 1
ATOM 5510 O O . ALA A 1 737 ? 15.314 -9.033 -12.208 1.00 91.81 737 ALA A O 1
ATOM 5511 N N . PRO A 1 738 ? 14.779 -9.915 -10.198 1.00 92.81 738 PRO A N 1
ATOM 5512 C CA . PRO A 1 738 ? 16.131 -9.836 -9.655 1.00 92.81 738 PRO A CA 1
ATOM 5513 C C . PRO A 1 738 ? 17.152 -10.558 -10.537 1.00 92.81 738 PRO A C 1
ATOM 5515 O O . PRO A 1 738 ? 16.857 -11.616 -11.091 1.00 92.81 738 PRO A O 1
ATOM 5518 N N . ALA A 1 739 ? 18.379 -10.041 -10.610 1.00 93.38 739 ALA A N 1
ATOM 5519 C CA . ALA A 1 739 ? 19.423 -10.604 -11.472 1.00 93.38 739 ALA A CA 1
ATOM 5520 C C . ALA A 1 739 ? 19.816 -12.054 -11.114 1.00 93.38 739 ALA A C 1
ATOM 5522 O O . ALA A 1 739 ? 20.326 -12.776 -11.969 1.00 93.38 739 ALA A O 1
ATOM 5523 N N . ALA A 1 740 ? 19.531 -12.507 -9.887 1.00 93.81 740 ALA A N 1
ATOM 5524 C CA . ALA A 1 740 ? 19.660 -13.912 -9.500 1.00 93.81 740 ALA A CA 1
ATOM 5525 C C . ALA A 1 740 ? 18.632 -14.847 -10.171 1.00 93.81 740 ALA A C 1
ATOM 5527 O O . ALA A 1 740 ? 18.904 -16.037 -10.344 1.00 93.81 740 ALA A O 1
ATOM 5528 N N . PHE A 1 741 ? 17.458 -14.323 -10.538 1.00 93.94 741 PHE A N 1
ATOM 5529 C CA . PHE A 1 741 ? 16.296 -15.073 -11.025 1.00 93.94 741 PHE A CA 1
ATOM 5530 C C . PHE A 1 741 ? 15.650 -14.402 -12.255 1.00 93.94 741 PHE A C 1
ATOM 5532 O O . PHE A 1 741 ? 14.458 -14.092 -12.226 1.00 93.94 741 PHE A O 1
ATOM 5539 N N . PRO A 1 742 ? 16.403 -14.159 -13.344 1.00 94.88 742 PRO A N 1
ATOM 5540 C CA . PRO A 1 742 ? 15.859 -13.529 -14.541 1.00 94.88 742 PRO A CA 1
ATOM 5541 C C . PRO A 1 742 ? 14.808 -14.435 -15.197 1.00 94.88 742 PRO A C 1
ATOM 5543 O O . PRO A 1 742 ? 14.958 -15.657 -15.184 1.00 94.88 742 PRO A O 1
ATOM 5546 N N . LEU A 1 743 ? 13.760 -13.859 -15.784 1.00 94.88 743 LEU A N 1
ATOM 5547 C CA . LEU A 1 743 ? 12.719 -14.609 -16.495 1.00 94.88 743 LEU A CA 1
ATOM 5548 C C . LEU A 1 743 ? 13.191 -14.888 -17.931 1.00 94.88 743 LEU A C 1
ATOM 5550 O O . LEU A 1 743 ? 13.147 -14.003 -18.780 1.00 94.88 743 LEU A O 1
ATOM 5554 N N . LEU A 1 744 ? 13.708 -16.096 -18.186 1.00 96.00 744 LEU A N 1
ATOM 5555 C CA . LEU A 1 744 ? 14.288 -16.499 -19.484 1.00 96.00 744 LEU A CA 1
ATOM 5556 C C . LEU A 1 744 ? 13.440 -17.533 -20.239 1.00 96.00 744 LEU A C 1
ATOM 5558 O O . LEU A 1 744 ? 13.821 -17.966 -21.330 1.00 96.00 744 LEU A O 1
ATOM 5562 N N . GLY A 1 745 ? 12.327 -17.968 -19.645 1.00 94.50 745 GLY A N 1
ATOM 5563 C CA . GLY A 1 745 ? 11.317 -18.785 -20.311 1.00 94.50 745 GLY A CA 1
ATOM 5564 C C . GLY A 1 745 ? 10.497 -17.959 -21.303 1.00 94.50 745 GLY A C 1
ATOM 5565 O O . GLY A 1 745 ? 10.650 -16.743 -21.395 1.00 94.50 745 GLY A O 1
ATOM 5566 N N . GLY A 1 746 ? 9.603 -18.616 -22.043 1.00 93.44 746 GLY A N 1
ATOM 5567 C CA . GLY A 1 746 ? 8.844 -17.979 -23.125 1.00 93.44 746 GLY A CA 1
ATOM 5568 C C . GLY A 1 746 ? 9.679 -17.726 -24.389 1.00 93.44 746 GLY A C 1
ATOM 5569 O O . GLY A 1 746 ? 10.841 -18.117 -24.481 1.00 93.44 746 GLY A O 1
ATOM 5570 N N . THR A 1 747 ? 9.060 -17.106 -25.394 1.00 93.62 747 THR A N 1
ATOM 5571 C CA . THR A 1 747 ? 9.659 -16.885 -26.726 1.00 93.62 747 THR A CA 1
ATOM 5572 C C . THR A 1 747 ? 9.938 -15.418 -27.037 1.00 93.62 747 THR A C 1
ATOM 5574 O O . THR A 1 747 ? 10.918 -15.119 -27.717 1.00 93.62 747 THR A O 1
ATOM 5577 N N . ARG A 1 748 ? 9.108 -14.496 -26.527 1.00 95.69 748 ARG A N 1
ATOM 5578 C CA . ARG A 1 748 ? 9.110 -13.080 -26.928 1.00 95.69 748 ARG A CA 1
ATOM 5579 C C . ARG A 1 748 ? 10.442 -12.363 -26.657 1.00 95.69 748 ARG A C 1
ATOM 5581 O O . ARG A 1 748 ? 10.840 -11.541 -27.477 1.00 95.69 748 ARG A O 1
ATOM 5588 N N . LEU A 1 749 ? 11.191 -12.758 -25.619 1.00 95.00 749 LEU A N 1
ATOM 5589 C CA . LEU A 1 749 ? 12.555 -12.269 -25.337 1.00 95.00 749 LEU A CA 1
ATOM 5590 C C . LEU A 1 749 ? 13.536 -12.476 -26.500 1.00 95.00 749 LEU A C 1
ATOM 5592 O O . LEU A 1 749 ? 14.448 -11.675 -26.695 1.00 95.00 749 LEU A O 1
ATOM 5596 N N . TYR A 1 750 ? 13.326 -13.539 -27.276 1.00 95.75 750 TYR A N 1
ATOM 5597 C CA . TYR A 1 750 ? 14.188 -13.956 -28.377 1.00 95.75 750 TYR A CA 1
ATOM 5598 C C . TYR A 1 750 ? 13.630 -13.564 -29.748 1.00 95.75 750 TYR A C 1
ATOM 5600 O O . TYR A 1 750 ? 14.402 -13.396 -30.691 1.00 95.75 750 TYR A O 1
ATOM 5608 N N . THR A 1 751 ? 12.304 -13.432 -29.877 1.00 95.31 751 THR A N 1
ATOM 5609 C CA . THR A 1 751 ? 11.637 -13.180 -31.164 1.00 95.31 751 THR A CA 1
ATOM 5610 C C . THR A 1 751 ? 11.273 -11.718 -31.395 1.00 95.31 751 THR A C 1
ATOM 5612 O O . THR A 1 751 ? 11.499 -11.232 -32.498 1.00 95.31 751 THR A O 1
ATOM 5615 N N . GLU A 1 752 ? 10.753 -10.987 -30.402 1.00 96.31 752 GLU A N 1
ATOM 5616 C CA . GLU A 1 752 ? 10.272 -9.607 -30.615 1.00 96.31 752 GLU A CA 1
ATOM 5617 C C . GLU A 1 752 ? 11.391 -8.641 -31.041 1.00 96.31 752 GLU A C 1
ATOM 5619 O O . GLU A 1 752 ? 11.209 -7.939 -32.041 1.00 96.31 752 GLU A O 1
ATOM 5624 N N . PRO A 1 753 ? 12.585 -8.637 -30.405 1.00 97.00 753 PRO A N 1
ATOM 5625 C CA . PRO A 1 753 ? 13.674 -7.747 -30.815 1.00 97.00 753 PRO A CA 1
ATOM 5626 C C . PRO A 1 753 ? 14.131 -7.980 -32.262 1.00 97.00 753 PRO A C 1
ATOM 5628 O O . PRO A 1 753 ? 14.638 -7.064 -32.907 1.00 97.00 753 PRO A O 1
ATOM 5631 N N . VAL A 1 754 ? 13.951 -9.198 -32.779 1.00 96.38 754 VAL A N 1
ATOM 5632 C CA . VAL A 1 754 ? 14.326 -9.594 -34.144 1.00 96.38 754 VAL A CA 1
ATOM 5633 C C . VAL A 1 754 ? 13.218 -9.223 -35.128 1.00 96.38 754 VAL A C 1
ATOM 5635 O O . VAL A 1 754 ? 13.487 -8.587 -36.145 1.00 96.38 754 VAL A O 1
ATOM 5638 N N . THR A 1 755 ? 11.965 -9.562 -34.807 1.00 95.81 755 THR A N 1
ATOM 5639 C CA . THR A 1 755 ? 10.774 -9.264 -35.621 1.00 95.81 755 THR A CA 1
ATOM 5640 C C . THR A 1 755 ? 10.603 -7.763 -35.846 1.00 95.81 755 THR A C 1
ATOM 5642 O O . THR A 1 755 ? 10.309 -7.340 -36.962 1.00 95.81 755 THR A O 1
ATOM 5645 N N . HIS A 1 756 ? 10.851 -6.948 -34.817 1.00 95.25 756 HIS A N 1
ATOM 5646 C CA . HIS A 1 756 ? 10.797 -5.486 -34.904 1.00 95.25 756 HIS A CA 1
ATOM 5647 C C . HIS A 1 756 ? 12.130 -4.840 -35.346 1.00 95.25 756 HIS A C 1
ATOM 5649 O O . HIS A 1 756 ? 12.236 -3.613 -35.384 1.00 95.25 756 HIS A O 1
ATOM 5655 N N . GLY A 1 757 ? 13.150 -5.633 -35.700 1.00 95.75 757 GLY A N 1
ATOM 5656 C CA . GLY A 1 757 ? 14.410 -5.147 -36.276 1.00 95.75 757 GLY A CA 1
ATOM 5657 C C . GLY A 1 757 ? 15.311 -4.351 -35.324 1.00 95.75 757 GLY A C 1
ATOM 5658 O O . GLY A 1 757 ? 16.126 -3.551 -35.784 1.00 95.75 757 GLY A O 1
ATOM 5659 N N . TRP A 1 758 ? 15.178 -4.536 -34.008 1.00 95.00 758 TRP A N 1
ATOM 5660 C CA . TRP A 1 758 ? 16.026 -3.887 -32.997 1.00 95.00 758 TRP A CA 1
ATOM 5661 C C . TRP A 1 758 ? 17.424 -4.511 -32.923 1.00 95.00 758 TRP A C 1
ATOM 5663 O O . TRP A 1 758 ? 18.388 -3.835 -32.558 1.00 95.00 758 TRP A O 1
ATOM 5673 N N . VAL A 1 759 ? 17.527 -5.799 -33.265 1.00 95.12 759 VAL A N 1
ATOM 5674 C CA . VAL A 1 759 ? 18.774 -6.574 -33.344 1.00 95.12 759 VAL A CA 1
ATOM 5675 C C . VAL A 1 759 ? 18.851 -7.322 -34.686 1.00 95.12 759 VAL A C 1
ATOM 5677 O O . VAL A 1 759 ? 17.814 -7.650 -35.264 1.00 95.12 759 VAL A O 1
ATOM 5680 N N . PRO A 1 760 ? 20.055 -7.598 -35.225 1.00 90.38 760 PRO A N 1
ATOM 5681 C CA . PRO A 1 760 ? 20.217 -8.044 -36.614 1.00 90.38 760 PRO A CA 1
ATOM 5682 C C . PRO A 1 760 ? 19.980 -9.544 -36.867 1.00 90.38 760 PRO A C 1
ATOM 5684 O O . PRO A 1 760 ? 20.071 -9.977 -38.015 1.00 90.38 760 PRO A O 1
ATOM 5687 N N . GLY A 1 761 ? 19.737 -10.359 -35.838 1.00 87.81 761 GLY A N 1
ATOM 5688 C CA . GLY A 1 761 ? 19.646 -11.814 -35.974 1.00 87.81 761 GLY A CA 1
ATOM 5689 C C . GLY A 1 761 ? 19.020 -12.499 -34.756 1.00 87.81 761 GLY A C 1
ATOM 5690 O O . GLY A 1 761 ? 18.774 -11.830 -33.754 1.00 87.81 761 GLY A O 1
ATOM 5691 N N . PRO A 1 762 ? 18.743 -13.815 -34.845 1.00 88.81 762 PRO A N 1
ATOM 5692 C CA . PRO A 1 762 ? 18.107 -14.579 -33.774 1.00 88.81 762 PRO A CA 1
ATOM 5693 C C . PRO A 1 762 ? 18.945 -14.549 -32.494 1.00 88.81 762 PRO A C 1
ATOM 5695 O O . PRO A 1 762 ? 20.158 -14.738 -32.551 1.00 88.81 762 PRO A O 1
ATOM 5698 N N . LEU A 1 763 ? 18.283 -14.353 -31.353 1.00 94.44 763 LEU A N 1
ATOM 5699 C CA . LEU A 1 763 ? 18.908 -14.390 -30.033 1.00 94.44 763 LEU A CA 1
ATOM 5700 C C . LEU A 1 763 ? 18.784 -15.785 -29.410 1.00 94.44 763 LEU A C 1
ATOM 5702 O O . LEU A 1 763 ? 17.731 -16.421 -29.493 1.00 94.44 763 LEU A O 1
ATOM 5706 N N . THR A 1 764 ? 19.835 -16.228 -28.731 1.00 94.25 764 THR A N 1
ATOM 5707 C CA . THR A 1 764 ? 19.843 -17.386 -27.826 1.00 94.25 764 THR A CA 1
ATOM 5708 C C . THR A 1 764 ? 19.959 -16.931 -26.368 1.00 94.25 764 THR A C 1
ATOM 5710 O O . THR A 1 764 ? 20.149 -15.748 -26.092 1.00 94.25 764 THR A O 1
ATOM 5713 N N . GLU A 1 765 ? 19.862 -17.859 -25.408 1.00 94.50 765 GLU A N 1
ATOM 5714 C CA . GLU A 1 765 ? 20.023 -17.549 -23.977 1.00 94.50 765 GLU A CA 1
ATOM 5715 C C . GLU A 1 765 ? 21.428 -16.977 -23.643 1.00 94.50 765 GLU A C 1
ATOM 5717 O O . GLU A 1 765 ? 21.559 -16.183 -22.703 1.00 94.50 765 GLU A O 1
ATOM 5722 N N . ASP A 1 766 ? 22.456 -17.314 -24.432 1.00 93.06 766 ASP A N 1
ATOM 5723 C CA . ASP A 1 766 ? 23.839 -16.837 -24.261 1.00 93.06 766 ASP A CA 1
ATOM 5724 C C . ASP A 1 766 ? 24.078 -15.433 -24.852 1.00 93.06 766 ASP A C 1
ATOM 5726 O O . ASP A 1 766 ? 24.977 -14.725 -24.397 1.00 93.06 766 ASP A O 1
ATOM 5730 N N . ASP A 1 767 ? 23.258 -14.993 -25.815 1.00 93.94 767 ASP A N 1
ATOM 5731 C CA . ASP A 1 767 ? 23.354 -13.653 -26.422 1.00 93.94 767 ASP A CA 1
ATOM 5732 C C . ASP A 1 767 ? 22.776 -12.545 -25.517 1.00 93.94 767 ASP A C 1
ATOM 5734 O O . ASP A 1 767 ? 22.981 -11.354 -25.763 1.00 93.94 767 ASP A O 1
ATOM 5738 N N . LEU A 1 768 ? 22.036 -12.922 -24.468 1.00 94.50 768 LEU A N 1
ATOM 5739 C CA . LEU A 1 768 ? 21.310 -11.985 -23.614 1.00 94.50 768 LEU A CA 1
ATOM 5740 C C . LEU A 1 768 ? 22.226 -11.224 -22.644 1.00 94.50 768 LEU A C 1
ATOM 5742 O O . LEU A 1 768 ? 23.016 -11.808 -21.898 1.00 94.50 768 LEU A O 1
ATOM 5746 N N . VAL A 1 769 ? 22.026 -9.908 -22.542 1.00 92.50 769 VAL A N 1
ATOM 5747 C CA . VAL A 1 769 ? 22.724 -9.044 -21.580 1.00 92.50 769 VAL A CA 1
ATOM 5748 C C . VAL A 1 769 ? 22.340 -9.412 -20.145 1.00 92.50 769 VAL A C 1
ATOM 5750 O O . VAL A 1 769 ? 21.196 -9.249 -19.730 1.00 92.50 769 VAL A O 1
ATOM 5753 N N . ARG A 1 770 ? 23.327 -9.858 -19.356 1.00 89.94 770 ARG A N 1
ATOM 5754 C CA . ARG A 1 770 ? 23.146 -10.297 -17.955 1.00 89.94 770 ARG A CA 1
ATOM 5755 C C . ARG A 1 770 ? 23.497 -9.254 -16.893 1.00 89.94 770 ARG A C 1
ATOM 5757 O O . ARG A 1 770 ? 23.522 -9.574 -15.708 1.00 89.94 770 ARG A O 1
ATOM 5764 N N . HIS A 1 771 ? 23.809 -8.021 -17.286 1.00 90.94 771 HIS A N 1
ATOM 5765 C CA . HIS A 1 771 ? 23.999 -6.941 -16.317 1.00 90.94 771 HIS A CA 1
ATOM 5766 C C . HIS A 1 771 ? 22.658 -6.577 -15.658 1.00 90.94 771 HIS A C 1
ATOM 5768 O O . HIS A 1 771 ? 21.662 -6.481 -16.377 1.00 90.94 771 HIS A O 1
ATOM 5774 N N . PRO A 1 772 ? 22.612 -6.329 -14.335 1.00 92.81 772 PRO A N 1
ATOM 5775 C CA . PRO A 1 772 ? 21.417 -5.804 -13.678 1.00 92.81 772 PRO A CA 1
ATOM 5776 C C . PRO A 1 772 ? 20.978 -4.468 -14.291 1.00 92.81 772 PRO A C 1
ATOM 5778 O O . PRO A 1 772 ? 21.819 -3.687 -14.748 1.00 92.81 772 PRO A O 1
ATOM 5781 N N . LEU A 1 773 ? 19.675 -4.191 -14.283 1.00 90.56 773 LEU A N 1
ATOM 5782 C CA . LEU A 1 773 ? 19.133 -2.894 -14.696 1.00 90.56 773 LEU A CA 1
ATOM 5783 C C . LEU A 1 773 ? 19.557 -1.784 -13.711 1.00 90.56 773 LEU A C 1
ATOM 5785 O O . LEU A 1 773 ? 19.661 -2.056 -12.518 1.00 90.56 773 LEU A O 1
ATOM 5789 N N . PRO A 1 774 ? 19.803 -0.538 -14.160 1.00 86.81 774 PRO A N 1
ATOM 5790 C CA . PRO A 1 774 ? 20.270 0.554 -13.300 1.00 86.81 774 PRO A CA 1
ATOM 5791 C C . PRO A 1 774 ? 19.158 1.275 -12.524 1.00 86.81 774 PRO A C 1
ATOM 5793 O O . PRO A 1 774 ? 19.243 2.479 -12.287 1.00 86.81 774 PRO A O 1
ATOM 5796 N N . PHE A 1 775 ? 18.119 0.537 -12.133 1.00 82.44 775 PHE A N 1
A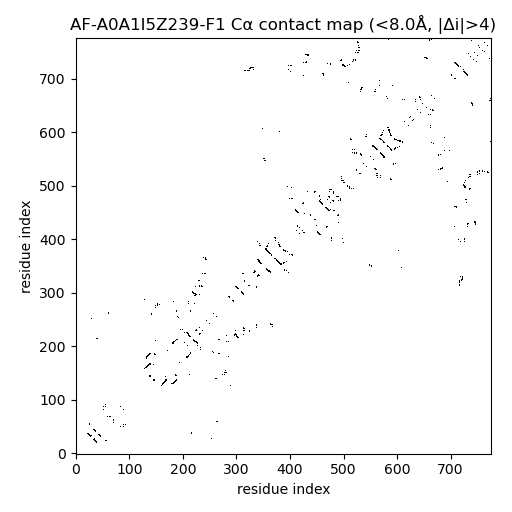TOM 5797 C CA . PHE A 1 775 ? 17.037 0.994 -11.263 1.00 82.44 775 PHE A CA 1
ATOM 5798 C C . PHE A 1 775 ? 16.408 -0.192 -10.513 1.00 82.44 775 PHE A C 1
ATOM 5800 O O . PHE A 1 775 ? 16.786 -1.348 -10.753 1.00 82.44 775 PHE A O 1
ATOM 5807 N N . ALA A 1 776 ? 15.512 0.120 -9.575 1.00 61.34 776 ALA A N 1
ATOM 5808 C CA . ALA A 1 776 ? 14.785 -0.827 -8.731 1.00 61.34 776 ALA A CA 1
ATOM 5809 C C . ALA A 1 776 ? 13.343 -1.027 -9.224 1.00 61.34 776 ALA A C 1
ATOM 5811 O O . ALA A 1 776 ? 12.722 -0.012 -9.608 1.00 61.34 776 ALA A O 1
#

pLDDT: mean 84.8, std 18.19, range [21.19, 98.69]

Secondary structure (DSSP, 8-state):
----PPPP-------------TT-EEEE-TTS-EEEE-TTS-EEEE-S-HHHHHHHHHHHTT-B-TTSSB-PPPPPTT--SPPPPHHHHHHHHHHHHHHHHTS---S------PPPPPPP---TT---TTSEEEEEEE--SSS----HHHHHHHHHHTTTSEEEEEE--TT----PPTT--EEEEEESS--HHHHHHHHHHHHHHT-EEEEEEEETTEEEE--BB-TTSS--HHHHHHHHHHT-S-HHHHHHHHHHHTT-TTPPPP----HHHHHHHHHHHHHHHHHHHTTPPPTTBTEEEEE-SS-EEEEE----TT-TT-PPPP--GGGGB-TTT-SEEEEEEE--TTS-TTEEEEEEEEP-GGGT-SS---SEEEEEEES-HHHHHHHHHHHHHHHHHHH---S-PEEE-HHHHHHTT--B--GGGS----HHHHTSTT-S-----TT--EEEEEEEETTT--EEEEEGGGT-SS-SS-SSS-PPP-SS---TTEEEESSHHHHHHHHHHHHHHHHHHHHHHHTTPPPEEE--SSSHHHHHHHHHHHHTT-EEEEEEPP-SSSS-EEEEEEEETTTTEEEEEEEE-SSHHHHHHHHHHHHHHHHHHHHHHH-TTSHHHHHHHTTSS--TTSPPP-TT--GGGGS-TT-TT--SSTHHHHHTTSGGGSSGGGHHHHS-SSEE--PPPPS-HHHHHHHHHHHTT--EEEEE---HHHHHTT-EEEEEEETT------TTS----SSHHHHHHHHTTSSSS---TTTS--SPPS--

Radius of gyration: 31.0 Å; Cα contacts (8 Å, |Δi|>4): 1520; chains: 1; bounding box: 77×55×93 Å

Mean predicted aligned error: 9.72 Å

Solvent-accessible surface area (backbone atoms only — not comparable to full-atom values): 42645 Å² total; per-residue (Å²): 141,80,81,86,74,83,79,80,90,76,88,72,87,78,69,96,70,84,76,84,65,72,42,49,49,59,49,67,40,94,88,68,49,40,38,31,42,37,45,87,66,50,78,41,84,56,90,74,57,70,69,47,50,54,46,44,28,38,43,58,37,64,38,51,38,103,81,72,43,75,48,79,72,82,81,67,96,84,67,95,72,83,83,74,52,74,66,57,40,51,53,51,52,52,55,49,52,50,58,57,69,71,51,78,77,79,93,77,77,88,71,80,83,72,76,81,73,78,78,79,78,76,73,95,76,68,84,46,59,86,42,30,36,34,47,27,31,40,59,56,58,100,67,78,78,84,42,71,40,41,56,47,34,48,67,70,39,60,90,46,32,38,76,45,82,44,73,54,62,85,93,59,83,91,81,78,66,95,76,57,50,34,42,36,46,28,29,46,49,53,47,57,65,62,49,51,55,49,43,55,50,27,65,73,72,60,27,27,37,35,41,34,26,36,65,48,66,28,41,39,37,46,38,41,27,47,68,92,67,51,38,49,57,70,28,53,54,34,28,37,36,16,30,36,99,51,39,67,63,52,51,43,48,35,59,47,50,52,62,34,67,79,60,43,78,60,63,75,67,58,71,69,50,38,50,52,52,21,51,51,56,49,51,31,50,56,24,47,78,65,74,41,85,39,85,39,53,42,21,32,33,38,42,47,95,95,46,76,49,78,42,44,42,57,44,54,61,85,49,78,93,50,76,38,69,79,45,60,59,67,52,40,57,30,62,54,32,12,60,28,33,44,79,45,79,51,73,71,90,72,49,35,89,45,55,25,35,17,42,22,34,39,30,47,38,63,61,77,41,102,40,63,42,68,58,64,34,52,21,58,27,79,71,34,64,67,59,2,44,50,37,5,52,30,44,40,51,27,39,46,25,35,16,61,72,70,94,80,58,49,74,45,21,55,52,59,43,41,75,73,73,42,52,58,67,61,47,85,47,42,36,36,61,27,74,70,53,66,68,36,88,86,53,86,45,51,86,60,48,45,78,47,57,36,43,28,38,77,22,30,32,71,83,83,63,47,72,29,34,39,54,21,41,66,58,37,62,53,62,64,30,42,70,89,90,63,38,79,30,60,60,74,76,50,71,74,10,56,19,41,26,78,34,65,69,56,6,50,32,52,6,50,28,45,38,55,27,32,23,23,51,45,41,31,54,29,54,62,37,72,28,24,27,46,62,38,81,86,37,76,64,45,37,45,56,50,51,46,36,46,75,42,65,32,50,76,42,49,29,39,46,60,48,99,51,94,57,30,29,21,35,20,38,38,36,31,77,89,80,56,41,58,20,30,16,62,24,33,32,58,31,46,68,60,4,46,53,47,1,41,43,42,14,52,52,41,35,52,52,35,48,37,68,69,37,83,83,23,72,61,43,49,31,32,74,70,67,76,42,73,63,70,88,43,78,83,83,58,95,83,31,61,44,64,79,80,47,52,99,75,30,65,74,37,76,53,40,65,40,30,39,56,36,44,47,8,72,86,50,57,46,79,82,38,46,52,68,80,54,41,68,59,73,43,86,72,68,58,45,71,77,60,52,52,63,40,53,52,51,53,34,53,76,72,71,35,53,43,31,41,27,80,39,52,38,46,45,49,43,19,28,52,40,26,26,30,27,42,44,53,44,53,52,43,65,82,53,22,58,40,58,55,62,61,22,67,56,56,68,39,44,49,46,37,78,72,62,56,39,100,56,85,52,54,86,84,67,41,49,80,72,71,60,65,38,99